Protein 7AFT (pdb70)

Organism: Saccharomyces cerevisiae (strain ATCC 204508 / S288c) (NCBI:txid559292)

B-factor: mean 267.43, std 82.61, range [30.0, 565.31]

Radius of gyration: 40.21 Å; Cα contacts (8 Å, |Δi|>4): 1501; chains: 8; bounding box: 109×86×117 Å

Foldseek 3Di:
DLADDDPDDADDFDPDQDDDVQQVVLLVVLVVLVVVQCPAAADQDDDDVPNGLPVVPQVLLVCLVVVVVVCCLVDPPVQDPPDPVRVVSSVVVSVVSSLVVLLVVLVVCVVPPPSDCCDCVSVVRSVSSSVSNVVNVVSVVHQCSNSYQHPVVLVNLLCVFVVLLQCQQAPQDWDQDDVGIAGSNAVVNVVVLCPPDDPNVCSNVVQQPPVPHQGPLQQVVVVVLLVVVLVLWPPWDKFWKAADPPHPDTDIDTHTLPNVQLVLVVVVVVVVCVPPVCPVVCVCVVVVLVVQLVSQLVCQVPCCPSVPNALVSVLVVCVVRRMAGPPDDRVCSSVVRNVPRSVSRSVSSNVLSVSQVVCVVSVHSGGSSSSSSSSVVVVVSVVVCVVVPHD/DDDVVNVVVVVVVVVVVVVCVVVVVVCVPPVD/DPDVVVVVVVVVPDDDDDDVVVVVVCVPPVVVVVVVVVVVVVVVVVCVVVVVPVD/DQADEPLVLLFAPVPVLVVCVVVLVVLVVVVVVPDFDFDCPVPLVVQADPVLVCLLVVVRCVSVVSVVVNVVVVVVSVVPPHVDDHRYDHHNCCCVPNPCVVVVVVVVCCCCVPVPVVVVVVVVVVVVQADPQGAGPVLVVLLVCCVVVPDVPDADFLLVVLLSVLPRVVLCVVCVPDGSVVVSVVLVCQLQVHDDPPCPSVVQVSLVVVLSSLLVSLQVVQVVWDVSVNVNSQQSLLSSQQSHGDDQQCLVVSFSDAPVPVLVVVDDPDRAVLVLQVDDLVVSVVSRPPPDPVSSVVRVVQLLPDKAKDWDPWDKQAQPDRAAAAQGWIKTKTFIFIGRSFAPDDDSVLAVCPLPDDDCPPVCSVVPPPVQVVAAFAHWANRNSRSDTHGWKKKKFKAFPVPRTTADGIDIDGRWHRVVRDCVQNVRGPVHDDPHDSPVGGTNMDIGTHDRGHHRDFAWGKMKMWMDIHNHPHHTDIGMGTHTHDD/DDCVVVLVVVVVVCVPDPDDPVVNVVVLLVRLLVLVVVLVVCVVCVVVVVVVVVVPPPPCVVVVVSVVVNVVSVVVNVVSLVVVCVVDPPCPVCPVVVSVVVNVVVVVVVVVVCVVVVVVVVCVVVVPPQDPDHD/DWDADCPVDATDRDDDDDDDVRVVVRVVVRLVVVVCVVQVDPDDDQAWDPVVVVVLVVLLVVLVVCVVVVNLPVSLVSLVVSLVCLVRVTDPRHDPVVNVVVVVVSLVVNLVSVVVVPDQPVSLVSLVVVVVVPPLDLVSLLSNLVSVVVVPDAPVSVVSLVVNCVPPVPDCSSVVSVVVSVVVVVVVVD

Solvent-accessible surface area: 82060 Å² total; per-residue (Å²): 96,97,81,95,98,110,109,83,111,74,49,52,86,50,101,58,108,59,74,46,75,58,22,66,69,37,47,44,61,41,58,59,59,59,39,66,51,35,44,47,74,60,95,62,84,117,98,153,90,106,76,24,38,32,63,85,35,60,61,31,50,62,60,15,66,64,61,62,68,65,49,67,71,83,69,80,97,89,97,68,119,97,75,85,72,39,70,60,38,63,65,55,65,42,60,68,52,20,62,62,42,30,66,26,63,21,66,26,68,53,88,87,39,108,90,50,68,134,89,80,76,41,67,65,42,33,59,65,52,37,64,42,37,61,52,55,49,56,48,44,44,35,19,62,51,45,38,10,89,43,59,23,69,51,56,52,62,21,38,68,33,32,20,57,40,35,43,58,32,67,40,54,55,25,50,37,71,97,100,43,84,60,32,62,0,16,64,28,36,38,47,44,38,76,81,100,57,88,68,84,84,60,22,69,66,59,38,41,79,42,114,106,69,60,12,60,62,17,43,66,36,31,66,62,57,60,69,60,50,54,71,66,56,43,31,32,33,68,62,58,34,35,38,76,90,60,35,24,50,54,38,85,59,75,52,55,42,67,77,45,65,42,45,14,37,69,49,42,63,31,64,62,61,73,63,68,68,62,69,102,89,126,124,84,75,72,65,67,61,69,60,40,50,40,44,8,41,68,27,4,66,36,38,35,51,77,89,54,64,31,23,75,40,54,28,70,58,32,81,94,73,22,40,41,39,43,89,76,60,82,92,41,35,45,72,62,31,63,68,63,48,50,52,37,14,35,61,14,7,51,62,47,17,69,62,40,49,38,20,85,90,64,50,21,48,46,66,23,58,33,63,46,54,22,49,58,38,37,36,40,49,37,58,68,45,79,99,94,54,53,143,104,68,61,70,68,52,54,63,63,74,46,45,41,64,64,55,63,64,61,63,64,27,48,62,64,45,50,60,66,95,97,103,160,71,88,85,72,67,33,61,78,57,70,98,81,20,90,78,60,74,89,85,54,46,63,64,63,61,77,58,30,42,59,42,48,69,63,54,4,60,64,17,28,65,50,56,68,81,21,65,60,57,52,75,62,37,89,152,102,76,57,34,25,74,91,87,68,58,26,70,51,37,74,47,26,66,57,58,87,74,36,37,72,57,54,73,76,74,83,84,134,150,61,94,71,73,27,84,99,53,46,85,98,49,55,56,91,65,29,59,62,27,59,95,86,125,142,74,82,36,70,65,32,60,65,61,58,65,68,37,66,66,63,57,85,93,54,112,117,167,65,98,54,53,19,47,22,65,50,28,75,62,42,95,27,110,63,22,80,63,57,59,68,61,62,69,60,54,66,44,58,63,60,46,67,62,60,55,66,64,55,65,73,67,85,58,38,21,87,78,74,33,39,28,62,30,21,39,42,39,59,60,57,49,91,74,59,71,103,45,69,59,69,46,54,79,53,46,39,60,61,69,20,58,35,41,63,52,64,80,98,56,96,106,81,55,43,91,52,47,38,65,41,48,62,35,44,31,69,85,60,98,48,66,118,46,64,76,56,26,30,66,61,45,67,67,41,73,72,53,38,66,22,46,30,49,47,25,6,49,61,45,45,41,80,39,26,68,26,24,39,56,26,38,23,16,59,23,39,17,25,73,72,65,101,45,21,47,60,57,60,55,81,73,64,36,81,83,65,32,71,94,88,60,61,110,53,45,23,60,21,31,57,59,74,61,59,99,89,46,37,23,79,77,48,54,58,109,43,93,83,40,51,63,63,40,68,60,58,63,50,65,48,70,24,51,58,80,45,93,52,65,59,52,19,41,72,66,109,68,46,29,35,50,9,57,36,35,54,40,29,30,24,54,39,35,24,42,47,64,93,111,93,66,95,95,81,60,96,60,90,108,58,83,103,92,86,69,80,81,54,38,49,62,74,63,62,92,33,75,87,47,37,69,34,47,48,31,69,35,55,64,29,39,73,100,56,65,21,53,40,43,33,49,55,30,42,34,112,86,36,33,20,63,50,88,50,49,96,52,53,56,48,48,63,80,44,46,53,87,106,64,63,98,60,68,84,140,165,98,87,116,84,72,92,108,71,69,60,59,41,62,58,62,36,94,52,67,84,65,46,73,86,76,76,41,82,73,34,46,34,57,49,46,38,41,39,38,31,55,37,66,62,35,88,53,59,53,60,49,68,29,70,116,142,87,39,77,76,58,31,64,57,47,67,78,53,50,89,97,72,98,86,51,93,43,38,49,63,9,26,65,60,31,39,23,18,60,38,48,48,60,50,63,64,61,74,89,48,60,79,57,63,60,60,51,36,82,89,16,43,28,38,66,74,35,50,67,65,63,70,64,59,60,66,60,46,66,67,63,44,64,58,48,56,67,64,37,56,91,89,49,109,67,47,51,95,74,41,70,69,45,24,61,37,30,29,68,36,58,65,64,62,60,56,76,71,18,40,78,59,37,52,66,39,64,57,83,85,71,80,76,93,72,55,126,74,46,103,117,82,82,60,50,88,112,85,62,47,84,50,61,69,110,83,115,86,75,87,54,54,66,66,38,52,67,49,26,53,69,38,27,70,46,47,82,71,54,92,56,123,89,86,77,73,79,53,58,84,82,55,61,63,70,46,60,41,48,57,63,58,8,65,61,26,59,85,74,98,41,54,82,60,11,40,64,40,44,61,62,26,53,64,62,56,89,84,86,59,60,44,25,29,40,92,98,53,67,73,67,59,54,58,66,48,42,67,65,50,32,67,41,33,66,96,62,39,51,37,74,76,17,46,27,42,30,71,54,43,69,70,93,60,58,112,55,86,78,50,33,59,54,35,20,67,18,33,68,84,75,92,71,46,83,75,11,57,62,53,30,30,57,31,51,41,98,57,92,107,69,74,79,60,59,64,39,54,65,64,38,61,67,60,45,69,70,68,60,71,137,81,56,76,70,65,44,62,64,65,63,58,68,45,63,51,71,36,55,76,83,86,114,115,86,80,65,63,66,65,62,61,69,64,62,65,64,64,64,65,64,60,70,64,73,64,67,96,93,123,130,87,79,72,41,47,75,93,60,84,86,91,130

GO terms:
  GO:0005048 signal sequence binding (F, IDA)
  GO:0008320 transmembrane protein transporter activity (F, IDA)
  GO:0005784 Sec61 translocon complex (C, IDA)
  GO:0031204 post-translational protein targeting to membrane, translocation (P, IDA)
  GO:0006616 SRP-dependent cotranslational protein targeting to membrane, translocation (P, IDA)
  GO:0036503 ERAD pathway (P, IMP)
  GO:0005783 endoplasmic reticulum (C, HDA)
  GO:0008320 transmembrane protein transporter activity (F, IMP)
  GO:0030970 retrograde protein transport, ER to cytosol (P, IMP)
  GO:0031204 post-translational protein targeting to membrane, translocation (P, IMP)
  GO:0070843 misfolded protein transport (P, IMP)
  GO:1904680 peptide transmembrane transporter activity (F, IMP)
  GO:0036503 ERAD pathway (P, IPI)
  GO:0005515 protein binding (F, IPI)

Structure (mmCIF, N/CA/C/O backbone):
data_7AFT
#
_entry.id   7AFT
#
_cell.length_a   1.00
_cell.length_b   1.00
_cell.length_c   1.00
_cell.angle_alpha   90.00
_cell.angle_beta   90.00
_cell.angle_gamma   90.00
#
_symmetry.space_group_name_H-M   'P 1'
#
loop_
_entity.id
_entity.type
_entity.pdbx_description
1 polymer 'Protein transport protein SEC61'
2 polymer 'Protein transport protein SBH1'
3 polymer 'Protein transport protein SSS1'
4 polymer 'Protein translocation protein SEC63'
5 polymer 'Translocation protein SEC66'
6 polymer 'Translocation protein SEC72'
7 polymer 'Translocation protein SEC62,Translocation protein SEC62'
8 polymer 'Mating factor alpha-1,Mating factor alpha-1'
#
loop_
_atom_site.group_PDB
_atom_site.id
_atom_site.type_symbol
_atom_site.label_atom_id
_atom_site.label_alt_id
_atom_site.label_comp_id
_atom_site.label_asym_id
_atom_site.label_entity_id
_atom_site.label_seq_id
_atom_site.pdbx_PDB_ins_code
_atom_site.Cartn_x
_atom_site.Cartn_y
_atom_site.Cartn_z
_atom_site.occupancy
_atom_site.B_iso_or_equiv
_atom_site.auth_seq_id
_atom_site.auth_comp_id
_atom_site.auth_asym_id
_atom_site.auth_atom_id
_atom_site.pdbx_PDB_model_num
ATOM 1 N N . PHE A 1 10 ? 110.578 79.150 110.909 1.00 291.18 10 PHE A N 1
ATOM 2 C CA . PHE A 1 10 ? 109.616 78.879 109.850 1.00 291.18 10 PHE A CA 1
ATOM 3 C C . PHE A 1 10 ? 109.695 79.946 108.772 1.00 291.18 10 PHE A C 1
ATOM 4 O O . PHE A 1 10 ? 109.189 81.051 108.962 1.00 291.18 10 PHE A O 1
ATOM 6 N N . LYS A 1 11 ? 110.335 79.619 107.647 1.00 291.30 11 LYS A N 1
ATOM 7 C CA . LYS A 1 11 ? 110.436 80.590 106.560 1.00 291.30 11 LYS A CA 1
ATOM 8 C C . LYS A 1 11 ? 109.061 81.048 106.085 1.00 291.30 11 LYS A C 1
ATOM 9 O O . LYS A 1 11 ? 108.837 82.269 106.012 1.00 291.30 11 LYS A O 1
ATOM 11 N N . PRO A 1 12 ? 108.103 80.163 105.755 1.00 290.82 12 PRO A N 1
ATOM 12 C CA . PRO A 1 12 ? 106.714 80.625 105.634 1.00 290.82 12 PRO A CA 1
ATOM 13 C C . PRO A 1 12 ? 106.019 80.604 106.987 1.00 290.82 12 PRO A C 1
ATOM 14 O O . PRO A 1 12 ? 106.649 80.239 107.985 1.00 290.82 12 PRO A O 1
ATOM 16 N N . PHE A 1 13 ? 104.738 80.971 107.041 1.00 251.86 13 PHE A N 1
ATOM 17 C CA . PHE A 1 13 ? 103.953 80.875 108.271 1.00 251.86 13 PHE A CA 1
ATOM 18 C C . PHE A 1 13 ? 102.497 81.182 107.924 1.00 251.86 13 PHE A C 1
ATOM 19 O O . PHE A 1 13 ? 102.154 81.417 106.762 1.00 251.86 13 PHE A O 1
ATOM 21 N N . GLU A 1 14 ? 101.637 81.167 108.942 1.00 258.86 14 GLU A N 1
ATOM 22 C CA . GLU A 1 14 ? 100.213 81.430 108.777 1.00 258.86 14 GLU A CA 1
ATOM 23 C C . GLU A 1 14 ? 99.860 82.811 109.313 1.00 258.86 14 GLU A C 1
ATOM 24 O O . GLU A 1 14 ? 100.344 83.221 110.370 1.00 258.86 14 GLU A O 1
ATOM 26 N N . SER A 1 15 ? 98.979 83.510 108.596 1.00 287.97 15 SER A N 1
ATOM 27 C CA . SER A 1 15 ? 98.723 84.934 108.840 1.00 287.97 15 SER A CA 1
ATOM 28 C C . SER A 1 15 ? 97.506 85.115 109.748 1.00 287.97 15 SER A C 1
ATOM 29 O O . SER A 1 15 ? 96.370 85.299 109.306 1.00 287.97 15 SER A O 1
ATOM 31 N N . PHE A 1 16 ? 97.775 85.087 111.049 1.00 297.71 16 PHE A N 1
ATOM 32 C CA . PHE A 1 16 ? 96.788 85.414 112.071 1.00 297.71 16 PHE A CA 1
ATOM 33 C C . PHE A 1 16 ? 97.168 86.694 112.807 1.00 297.71 16 PHE A C 1
ATOM 34 O O . PHE A 1 16 ? 97.045 86.794 114.029 1.00 297.71 16 PHE A O 1
ATOM 36 N N . LEU A 1 17 ? 97.642 87.678 112.059 1.00 288.31 17 LEU A N 1
ATOM 37 C CA . LEU A 1 17 ? 98.039 88.973 112.576 1.00 288.31 17 LEU A CA 1
ATOM 38 C C . LEU A 1 17 ? 97.154 90.068 112.004 1.00 288.31 17 LEU A C 1
ATOM 39 O O . LEU A 1 17 ? 96.515 89.888 110.962 1.00 288.31 17 LEU A O 1
ATOM 41 N N . PRO A 1 18 ? 97.084 91.212 112.663 1.00 290.77 18 PRO A N 1
ATOM 42 C CA . PRO A 1 18 ? 96.429 92.385 112.070 1.00 290.77 18 PRO A CA 1
ATOM 43 C C . PRO A 1 18 ? 97.364 93.104 111.105 1.00 290.77 18 PRO A C 1
ATOM 44 O O . PRO A 1 18 ? 98.334 93.745 111.516 1.00 290.77 18 PRO A O 1
ATOM 46 N N . GLU A 1 19 ? 97.065 93.000 109.813 1.00 258.49 19 GLU A N 1
ATOM 47 C CA . GLU A 1 19 ? 97.854 93.626 108.763 1.00 258.49 19 GLU A CA 1
ATOM 48 C C . GLU A 1 19 ? 97.112 94.832 108.206 1.00 258.49 19 GLU A C 1
ATOM 49 O O . GLU A 1 19 ? 95.910 95.006 108.425 1.00 258.49 19 GLU A O 1
ATOM 51 N N . VAL A 1 20 ? 97.842 95.668 107.469 1.00 237.40 20 VAL A N 1
ATOM 52 C CA . VAL A 1 20 ? 97.321 96.937 106.976 1.00 237.40 20 VAL A CA 1
ATOM 53 C C . VAL A 1 20 ? 96.979 96.805 105.500 1.00 237.40 20 VAL A C 1
ATOM 54 O O . VAL A 1 20 ? 97.646 96.081 104.751 1.00 237.40 20 VAL A O 1
ATOM 56 N N . ILE A 1 21 ? 95.913 97.495 105.094 1.00 228.00 21 ILE A N 1
ATOM 57 C CA . ILE A 1 21 ? 95.495 97.488 103.704 1.00 228.00 21 ILE A CA 1
ATOM 58 C C . ILE A 1 21 ? 96.524 98.231 102.867 1.00 228.00 21 ILE A C 1
ATOM 59 O O . ILE A 1 21 ? 97.149 99.197 103.320 1.00 228.00 21 ILE A O 1
ATOM 61 N N . ALA A 1 22 ? 96.709 97.783 101.678 1.00 243.47 22 ALA A N 1
ATOM 62 C CA . ALA A 1 22 ? 97.651 98.477 100.819 1.00 243.47 22 ALA A CA 1
ATOM 63 C C . ALA A 1 22 ? 96.995 99.696 100.179 1.00 243.47 22 ALA A C 1
ATOM 64 O O . ALA A 1 22 ? 95.766 99.768 100.084 1.00 243.47 22 ALA A O 1
ATOM 66 N N . PRO A 1 23 ? 97.781 100.682 99.752 1.00 236.53 23 PRO A N 1
ATOM 67 C CA . PRO A 1 23 ? 97.213 101.779 98.962 1.00 236.53 23 PRO A CA 1
ATOM 68 C C . PRO A 1 23 ? 96.663 101.245 97.654 1.00 236.53 23 PRO A C 1
ATOM 69 O O . PRO A 1 23 ? 97.405 100.743 96.808 1.00 236.53 23 PRO A O 1
ATOM 71 N N . GLU A 1 24 ? 95.345 101.346 97.499 1.00 238.61 24 GLU A N 1
ATOM 72 C CA . GLU A 1 24 ? 94.696 100.760 96.335 1.00 238.61 24 GLU A CA 1
ATOM 73 C C . GLU A 1 24 ? 95.252 101.342 95.046 1.00 238.61 24 GLU A C 1
ATOM 74 O O . GLU A 1 24 ? 95.405 100.629 94.049 1.00 238.61 24 GLU A O 1
ATOM 76 N N . ARG A 1 25 ? 95.582 102.630 95.053 1.00 208.28 25 ARG A N 1
ATOM 77 C CA . ARG A 1 25 ? 96.038 103.317 93.856 1.00 208.28 25 ARG A CA 1
ATOM 78 C C . ARG A 1 25 ? 97.089 104.357 94.217 1.00 208.28 25 ARG A C 1
ATOM 79 O O . ARG A 1 25 ? 97.449 104.543 95.383 1.00 208.28 25 ARG A O 1
ATOM 81 N N . LYS A 1 26 ? 97.582 105.032 93.185 1.00 174.81 26 LYS A N 1
ATOM 82 C CA . LYS A 1 26 ? 98.400 106.216 93.378 1.00 174.81 26 LYS A CA 1
ATOM 83 C C . LYS A 1 26 ? 97.625 107.236 94.192 1.00 174.81 26 LYS A C 1
ATOM 84 O O . LYS A 1 26 ? 96.555 107.683 93.774 1.00 174.81 26 LYS A O 1
ATOM 86 N N . VAL A 1 27 ? 98.159 107.611 95.343 1.00 172.48 27 VAL A N 1
ATOM 87 C CA . VAL A 1 27 ? 97.490 108.536 96.255 1.00 172.48 27 VAL A CA 1
ATOM 88 C C . VAL A 1 27 ? 98.175 109.895 96.167 1.00 172.48 27 VAL A C 1
ATOM 89 O O . VAL A 1 27 ? 99.408 109.957 96.234 1.00 172.48 27 VAL A O 1
ATOM 91 N N . PRO A 1 28 ? 97.430 110.980 96.006 1.00 162.96 28 PRO A N 1
ATOM 92 C CA . PRO A 1 28 ? 98.052 112.248 95.634 1.00 162.96 28 PRO A CA 1
ATOM 93 C C . PRO A 1 28 ? 98.654 112.988 96.816 1.00 162.96 28 PRO A C 1
ATOM 94 O O . PRO A 1 28 ? 98.435 112.670 97.990 1.00 162.96 28 PRO A O 1
ATOM 96 N N . TYR A 1 29 ? 99.422 114.015 96.448 1.00 207.17 29 TYR A N 1
ATOM 97 C CA . TYR A 1 29 ? 100.245 114.785 97.373 1.00 207.17 29 TYR A CA 1
ATOM 98 C C . TYR A 1 29 ? 99.445 115.271 98.570 1.00 207.17 29 TYR A C 1
ATOM 99 O O . TYR A 1 29 ? 99.849 115.095 99.725 1.00 207.17 29 TYR A O 1
ATOM 101 N N . ASN A 1 30 ? 98.326 115.933 98.299 1.00 167.53 30 ASN A N 1
ATOM 102 C CA . ASN A 1 30 ? 97.471 116.459 99.353 1.00 167.53 30 ASN A CA 1
ATOM 103 C C . ASN A 1 30 ? 97.150 115.402 100.406 1.00 167.53 30 ASN A C 1
ATOM 104 O O . ASN A 1 30 ? 97.458 115.575 101.591 1.00 167.53 30 ASN A O 1
ATOM 106 N N . GLN A 1 31 ? 96.514 114.305 99.994 1.00 148.37 31 GLN A N 1
ATOM 107 C CA . GLN A 1 31 ? 96.107 113.304 100.973 1.00 148.37 31 GLN A CA 1
ATOM 108 C C . GLN A 1 31 ? 97.302 112.695 101.676 1.00 148.37 31 GLN A C 1
ATOM 109 O O . GLN A 1 31 ? 97.238 112.403 102.875 1.00 148.37 31 GLN A O 1
ATOM 111 N N . LYS A 1 32 ? 98.395 112.471 100.950 1.00 164.53 32 LYS A N 1
ATOM 112 C CA . LYS A 1 32 ? 99.587 111.971 101.618 1.00 164.53 32 LYS A CA 1
ATOM 113 C C . LYS A 1 32 ? 99.979 112.893 102.765 1.00 164.53 32 LYS A C 1
ATOM 114 O O . LYS A 1 32 ? 100.228 112.446 103.893 1.00 164.53 32 LYS A O 1
ATOM 116 N N . LEU A 1 33 ? 99.999 114.197 102.495 1.00 166.91 33 LEU A N 1
ATOM 117 C CA . LEU A 1 33 ? 100.398 115.158 103.514 1.00 166.91 33 LEU A CA 1
ATOM 118 C C . LEU A 1 33 ? 99.431 115.143 104.682 1.00 166.91 33 LEU A C 1
ATOM 119 O O . LEU A 1 33 ? 99.843 115.218 105.843 1.00 166.91 33 LEU A O 1
ATOM 121 N N . ILE A 1 34 ? 98.139 115.050 104.394 1.00 140.20 34 ILE A N 1
ATOM 122 C CA . ILE A 1 34 ? 97.162 115.042 105.473 1.00 140.20 34 ILE A CA 1
ATOM 123 C C . ILE A 1 34 ? 97.352 113.813 106.342 1.00 140.20 34 ILE A C 1
ATOM 124 O O . ILE A 1 34 ? 97.214 113.866 107.572 1.00 140.20 34 ILE A O 1
ATOM 126 N N . TRP A 1 35 ? 97.676 112.689 105.718 1.00 157.19 35 TRP A N 1
ATOM 127 C CA . TRP A 1 35 ? 97.939 111.487 106.488 1.00 157.19 35 TRP A CA 1
ATOM 128 C C . TRP A 1 35 ? 99.129 111.685 107.399 1.00 157.19 35 TRP A C 1
ATOM 129 O O . TRP A 1 35 ? 99.110 111.278 108.565 1.00 157.19 35 TRP A O 1
ATOM 131 N N . THR A 1 36 ? 100.188 112.285 106.872 1.00 180.55 36 THR A N 1
ATOM 132 C CA . THR A 1 36 ? 101.333 112.572 107.722 1.00 180.55 36 THR A CA 1
ATOM 133 C C . THR A 1 36 ? 100.924 113.454 108.886 1.00 180.55 36 THR A C 1
ATOM 134 O O . THR A 1 36 ? 101.348 113.232 110.023 1.00 180.55 36 THR A O 1
ATOM 136 N N . GLY A 1 37 ? 100.095 114.452 108.623 1.00 172.36 37 GLY A N 1
ATOM 137 C CA . GLY A 1 37 ? 99.635 115.332 109.671 1.00 172.36 37 GLY A CA 1
ATOM 138 C C . GLY A 1 37 ? 98.974 114.565 110.793 1.00 172.36 37 GLY A C 1
ATOM 139 O O . GLY A 1 37 ? 99.394 114.652 111.951 1.00 172.36 37 GLY A O 1
ATOM 140 N N . VAL A 1 38 ? 97.952 113.783 110.459 1.00 164.54 38 VAL A N 1
ATOM 141 C CA . VAL A 1 38 ? 97.212 113.098 111.513 1.00 164.54 38 VAL A CA 1
ATOM 142 C C . VAL A 1 38 ? 98.085 112.061 112.200 1.00 164.54 38 VAL A C 1
ATOM 143 O O . VAL A 1 38 ? 97.988 111.855 113.417 1.00 164.54 38 VAL A O 1
ATOM 145 N N . SER A 1 39 ? 98.937 111.380 111.442 1.00 169.35 39 SER A N 1
ATOM 146 C CA . SER A 1 39 ? 99.772 110.351 112.036 1.00 169.35 39 SER A CA 1
ATOM 147 C C . SER A 1 39 ? 100.735 110.963 113.039 1.00 169.35 39 SER A C 1
ATOM 148 O O . SER A 1 39 ? 100.889 110.465 114.160 1.00 169.35 39 SER A O 1
ATOM 150 N N . LEU A 1 40 ? 101.380 112.058 112.654 1.00 167.98 40 LEU A N 1
ATOM 151 C CA . LEU A 1 40 ? 102.230 112.775 113.583 1.00 167.98 40 LEU A CA 1
ATOM 152 C C . LEU A 1 40 ? 101.444 113.267 114.782 1.00 167.98 40 LEU A C 1
ATOM 153 O O . LEU A 1 40 ? 101.982 113.332 115.888 1.00 167.98 40 LEU A O 1
ATOM 155 N N . LEU A 1 41 ? 100.179 113.631 114.587 1.00 165.65 41 LEU A N 1
ATOM 156 C CA . LEU A 1 41 ? 99.390 114.099 115.718 1.00 165.65 41 LEU A CA 1
ATOM 157 C C . LEU A 1 41 ? 99.160 112.983 116.717 1.00 165.65 41 LEU A C 1
ATOM 158 O O . LEU A 1 41 ? 99.280 113.181 117.930 1.00 165.65 41 LEU A O 1
ATOM 160 N N . ILE A 1 42 ? 98.780 111.812 116.223 1.00 172.44 42 ILE A N 1
ATOM 161 C CA . ILE A 1 42 ? 98.670 110.652 117.097 1.00 172.44 42 ILE A CA 1
ATOM 162 C C . ILE A 1 42 ? 99.984 110.420 117.819 1.00 172.44 42 ILE A C 1
ATOM 163 O O . ILE A 1 42 ? 100.019 110.203 119.036 1.00 172.44 42 ILE A O 1
ATOM 165 N N . PHE A 1 43 ? 101.085 110.464 117.075 1.00 192.72 43 PHE A N 1
ATOM 166 C CA . PHE A 1 43 ? 102.394 110.273 117.681 1.00 192.72 43 PHE A CA 1
ATOM 167 C C . PHE A 1 43 ? 102.608 111.240 118.834 1.00 192.72 43 PHE A C 1
ATOM 168 O O . PHE A 1 43 ? 102.949 110.835 119.947 1.00 192.72 43 PHE A O 1
ATOM 170 N N . LEU A 1 44 ? 102.383 112.526 118.590 1.00 182.34 44 LEU A N 1
ATOM 171 C CA . LEU A 1 44 ? 102.645 113.527 119.615 1.00 182.34 44 LEU A CA 1
ATOM 172 C C . LEU A 1 44 ? 101.743 113.335 120.823 1.00 182.34 44 LEU A C 1
ATOM 173 O O . LEU A 1 44 ? 102.221 113.297 121.961 1.00 182.34 44 LEU A O 1
ATOM 175 N N . ILE A 1 45 ? 100.430 113.235 120.604 1.00 182.41 45 ILE A N 1
ATOM 176 C CA . ILE A 1 45 ? 99.530 113.097 121.744 1.00 182.41 45 ILE A CA 1
ATOM 177 C C . ILE A 1 45 ? 99.898 111.868 122.557 1.00 182.41 45 ILE A C 1
ATOM 178 O O . ILE A 1 45 ? 99.883 111.900 123.791 1.00 182.41 45 ILE A O 1
ATOM 180 N N . LEU A 1 46 ? 100.275 110.779 121.893 1.00 199.77 46 LEU A N 1
ATOM 181 C CA . LEU A 1 46 ? 100.737 109.631 122.652 1.00 199.77 46 LEU A CA 1
ATOM 182 C C . LEU A 1 46 ? 102.038 109.943 123.369 1.00 199.77 46 LEU A C 1
ATOM 183 O O . LEU A 1 46 ? 102.317 109.371 124.426 1.00 199.77 46 LEU A O 1
ATOM 185 N N . GLY A 1 47 ? 102.837 110.855 122.820 1.00 219.18 47 GLY A N 1
ATOM 186 C CA . GLY A 1 47 ? 104.088 111.209 123.459 1.00 219.18 47 GLY A CA 1
ATOM 187 C C . GLY A 1 47 ? 103.946 112.162 124.618 1.00 219.18 47 GLY A C 1
ATOM 188 O O . GLY A 1 47 ? 104.905 112.353 125.369 1.00 219.18 47 GLY A O 1
ATOM 189 N N . GLN A 1 48 ? 102.777 112.772 124.776 1.00 207.28 48 GLN A N 1
ATOM 190 C CA . GLN A 1 48 ? 102.585 113.710 125.872 1.00 207.28 48 GLN A CA 1
ATOM 191 C C . GLN A 1 48 ? 101.341 113.368 126.676 1.00 207.28 48 GLN A C 1
ATOM 192 O O . GLN A 1 48 ? 100.518 114.240 126.963 1.00 207.28 48 GLN A O 1
ATOM 194 N N . ILE A 1 49 ? 101.200 112.101 127.041 1.00 213.46 49 ILE A N 1
ATOM 195 C CA . ILE A 1 49 ? 100.087 111.661 127.871 1.00 213.46 49 ILE A CA 1
ATOM 196 C C . ILE A 1 49 ? 100.624 110.876 129.058 1.00 213.46 49 ILE A C 1
ATOM 197 O O . ILE A 1 49 ? 101.419 109.943 128.882 1.00 213.46 49 ILE A O 1
ATOM 199 N N . PRO A 1 50 ? 100.229 111.222 130.274 1.00 223.38 50 PRO A N 1
ATOM 200 C CA . PRO A 1 50 ? 100.650 110.442 131.438 1.00 223.38 50 PRO A CA 1
ATOM 201 C C . PRO A 1 50 ? 99.975 109.083 131.470 1.00 223.38 50 PRO A C 1
ATOM 202 O O . PRO A 1 50 ? 98.908 108.867 130.894 1.00 223.38 50 PRO A O 1
ATOM 204 N N . LEU A 1 51 ? 100.619 108.161 132.169 1.00 225.90 51 LEU A N 1
ATOM 205 C CA . LEU A 1 51 ? 100.132 106.797 132.274 1.00 225.90 51 LEU A CA 1
ATOM 206 C C . LEU A 1 51 ? 99.188 106.686 133.468 1.00 225.90 51 LEU A C 1
ATOM 207 O O . LEU A 1 51 ? 98.788 107.685 134.068 1.00 225.90 51 LEU A O 1
ATOM 209 N N . TYR A 1 52 ? 98.809 105.459 133.818 1.00 219.96 52 TYR A N 1
ATOM 210 C CA . TYR A 1 52 ? 97.978 105.205 134.986 1.00 219.96 52 TYR A CA 1
ATOM 211 C C . TYR A 1 52 ? 98.802 104.810 136.202 1.00 219.96 52 TYR A C 1
ATOM 212 O O . TYR A 1 52 ? 98.645 105.393 137.277 1.00 219.96 52 TYR A O 1
ATOM 214 N N . GLY A 1 53 ? 99.684 103.832 136.044 1.00 265.27 53 GLY A N 1
ATOM 215 C CA . GLY A 1 53 ? 100.472 103.318 137.143 1.00 265.27 53 GLY A CA 1
ATOM 216 C C . GLY A 1 53 ? 101.787 104.031 137.369 1.00 265.27 53 GLY A C 1
ATOM 217 O O . GLY A 1 53 ? 102.846 103.502 137.024 1.00 265.27 53 GLY A O 1
ATOM 218 N N . ILE A 1 54 ? 101.746 105.232 137.933 1.00 300.77 54 ILE A N 1
ATOM 219 C CA . ILE A 1 54 ? 102.974 105.917 138.317 1.00 300.77 54 ILE A CA 1
ATOM 220 C C . ILE A 1 54 ? 102.678 106.818 139.505 1.00 300.77 54 ILE A C 1
ATOM 221 O O . ILE A 1 54 ? 101.650 107.499 139.541 1.00 300.77 54 ILE A O 1
ATOM 223 N N . VAL A 1 55 ? 103.581 106.810 140.482 1.00 292.30 55 VAL A N 1
ATOM 224 C CA . VAL A 1 55 ? 103.454 107.649 141.668 1.00 292.30 55 VAL A CA 1
ATOM 225 C C . VAL A 1 55 ? 104.678 108.516 141.906 1.00 292.30 55 VAL A C 1
ATOM 226 O O . VAL A 1 55 ? 104.606 109.446 142.723 1.00 292.30 55 VAL A O 1
ATOM 228 N N . SER A 1 56 ? 105.790 108.255 141.227 1.00 290.87 56 SER A N 1
ATOM 229 C CA . SER A 1 56 ? 107.054 108.927 141.479 1.00 290.87 56 SER A CA 1
ATOM 230 C C . SER A 1 56 ? 107.552 109.619 140.214 1.00 290.87 56 SER A C 1
ATOM 231 O O . SER A 1 56 ? 106.955 109.519 139.138 1.00 290.87 56 SER A O 1
ATOM 233 N N . SER A 1 57 ? 108.669 110.325 140.356 1.00 277.40 57 SER A N 1
ATOM 234 C CA . SER A 1 57 ? 109.258 111.068 139.250 1.00 277.40 57 SER A CA 1
ATOM 235 C C . SER A 1 57 ? 109.974 110.136 138.283 1.00 277.40 57 SER A C 1
ATOM 236 O O . SER A 1 57 ? 111.165 109.869 138.436 1.00 277.40 57 SER A O 1
ATOM 238 N N . ASN A 1 73 ? 110.518 111.831 125.924 1.00 252.17 73 ASN A N 1
ATOM 239 C CA . ASN A 1 73 ? 109.682 110.657 126.139 1.00 252.17 73 ASN A CA 1
ATOM 240 C C . ASN A 1 73 ? 109.866 110.088 127.544 1.00 252.17 73 ASN A C 1
ATOM 241 O O . ASN A 1 73 ? 109.360 109.012 127.851 1.00 252.17 73 ASN A O 1
ATOM 243 N N . ARG A 1 74 ? 110.575 110.831 128.394 1.00 264.94 74 ARG A N 1
ATOM 244 C CA . ARG A 1 74 ? 110.953 110.329 129.711 1.00 264.94 74 ARG A CA 1
ATOM 245 C C . ARG A 1 74 ? 109.727 110.049 130.567 1.00 264.94 74 ARG A C 1
ATOM 246 O O . ARG A 1 74 ? 108.874 110.919 130.756 1.00 264.94 74 ARG A O 1
ATOM 248 N N . GLY A 1 75 ? 109.645 108.826 131.086 1.00 261.56 75 GLY A N 1
ATOM 249 C CA . GLY A 1 75 ? 108.532 108.429 131.928 1.00 261.56 75 GLY A CA 1
ATOM 250 C C . GLY A 1 75 ? 107.168 108.592 131.301 1.00 261.56 75 GLY A C 1
ATOM 251 O O . GLY A 1 75 ? 106.161 108.555 132.011 1.00 261.56 75 GLY A O 1
ATOM 252 N N . THR A 1 76 ? 107.105 108.769 129.986 1.00 274.18 76 THR A N 1
ATOM 253 C CA . THR A 1 76 ? 105.859 109.024 129.285 1.00 274.18 76 THR A CA 1
ATOM 254 C C . THR A 1 76 ? 105.150 107.717 128.953 1.00 274.18 76 THR A C 1
ATOM 255 O O . THR A 1 76 ? 105.657 106.623 129.203 1.00 274.18 76 THR A O 1
ATOM 257 N N . LEU A 1 77 ? 103.948 107.841 128.384 1.00 233.00 77 LEU A N 1
ATOM 258 C CA . LEU A 1 77 ? 103.230 106.662 127.916 1.00 233.00 77 LEU A CA 1
ATOM 259 C C . LEU A 1 77 ? 104.009 105.917 126.842 1.00 233.00 77 LEU A C 1
ATOM 260 O O . LEU A 1 77 ? 103.765 104.727 126.621 1.00 233.00 77 LEU A O 1
ATOM 262 N N . LEU A 1 78 ? 104.954 106.579 126.193 1.00 261.16 78 LEU A N 1
ATOM 263 C CA . LEU A 1 78 ? 105.822 105.960 125.204 1.00 261.16 78 LEU A CA 1
ATOM 264 C C . LEU A 1 78 ? 107.276 106.169 125.590 1.00 261.16 78 LEU A C 1
ATOM 265 O O . LEU A 1 78 ? 108.109 106.589 124.784 1.00 261.16 78 LEU A O 1
ATOM 267 N N . GLU A 1 79 ? 107.588 105.908 126.860 1.00 277.12 79 GLU A N 1
ATOM 268 C CA . GLU A 1 79 ? 108.980 105.919 127.295 1.00 277.12 79 GLU A CA 1
ATOM 269 C C . GLU A 1 79 ? 109.828 105.034 126.391 1.00 277.12 79 GLU A C 1
ATOM 270 O O . GLU A 1 79 ? 110.900 105.440 125.929 1.00 277.12 79 GLU A O 1
ATOM 272 N N . LEU A 1 80 ? 109.340 103.824 126.107 1.00 270.57 80 LEU A N 1
ATOM 273 C CA . LEU A 1 80 ? 110.047 102.919 125.208 1.00 270.57 80 LEU A CA 1
ATOM 274 C C . LEU A 1 80 ? 110.087 103.457 123.788 1.00 270.57 80 LEU A C 1
ATOM 275 O O . LEU A 1 80 ? 111.042 103.193 123.050 1.00 270.57 80 LEU A O 1
ATOM 277 N N . GLY A 1 81 ? 109.074 104.215 123.392 1.00 268.67 81 GLY A N 1
ATOM 278 C CA . GLY A 1 81 ? 109.046 104.731 122.039 1.00 268.67 81 GLY A CA 1
ATOM 279 C C . GLY A 1 81 ? 109.016 103.608 121.025 1.00 268.67 81 GLY A C 1
ATOM 280 O O . GLY A 1 81 ? 108.336 102.592 121.199 1.00 268.67 81 GLY A O 1
ATOM 281 N N . VAL A 1 82 ? 109.786 103.783 119.961 1.00 267.18 82 VAL A N 1
ATOM 282 C CA . VAL A 1 82 ? 109.739 102.903 118.810 1.00 267.18 82 VAL A CA 1
ATOM 283 C C . VAL A 1 82 ? 110.898 101.906 118.814 1.00 267.18 82 VAL A C 1
ATOM 284 O O . VAL A 1 82 ? 111.263 101.375 117.763 1.00 267.18 82 VAL A O 1
ATOM 286 N N . SER A 1 83 ? 111.485 101.651 119.978 1.00 256.86 83 SER A N 1
ATOM 287 C CA . SER A 1 83 ? 112.568 100.676 120.072 1.00 256.86 83 SER A CA 1
ATOM 288 C C . SER A 1 83 ? 112.223 99.320 119.469 1.00 256.86 83 SER A C 1
ATOM 289 O O . SER A 1 83 ? 113.095 98.734 118.813 1.00 256.86 83 SER A O 1
ATOM 291 N N . PRO A 1 84 ? 111.012 98.765 119.628 1.00 238.59 84 PRO A N 1
ATOM 292 C CA . PRO A 1 84 ? 110.772 97.437 119.040 1.00 238.59 84 PRO A CA 1
ATOM 293 C C . PRO A 1 84 ? 110.939 97.410 117.534 1.00 238.59 84 PRO A C 1
ATOM 294 O O . PRO A 1 84 ? 111.658 96.550 117.002 1.00 238.59 84 PRO A O 1
ATOM 296 N N . ILE A 1 85 ? 110.292 98.334 116.827 1.00 232.33 85 ILE A N 1
ATOM 297 C CA . ILE A 1 85 ? 110.414 98.350 115.377 1.00 232.33 85 ILE A CA 1
ATOM 298 C C . ILE A 1 85 ? 111.833 98.724 114.968 1.00 232.33 85 ILE A C 1
ATOM 299 O O . ILE A 1 85 ? 112.377 98.171 114.004 1.00 232.33 85 ILE A O 1
ATOM 301 N N . ILE A 1 86 ? 112.464 99.647 115.703 1.00 241.02 86 ILE A N 1
ATOM 302 C CA . ILE A 1 86 ? 113.848 100.014 115.410 1.00 241.02 86 ILE A CA 1
ATOM 303 C C . ILE A 1 86 ? 114.734 98.779 115.418 1.00 241.02 86 ILE A C 1
ATOM 304 O O . ILE A 1 86 ? 115.498 98.527 114.474 1.00 241.02 86 ILE A O 1
ATOM 306 N N . THR A 1 87 ? 114.648 97.997 116.494 1.00 266.93 87 THR A N 1
ATOM 307 C CA . THR A 1 87 ? 115.403 96.761 116.584 1.00 266.93 87 THR A CA 1
ATOM 308 C C . THR A 1 87 ? 115.059 95.885 115.398 1.00 266.93 87 THR A C 1
ATOM 309 O O . THR A 1 87 ? 115.889 95.745 114.508 1.00 266.93 87 THR A O 1
ATOM 311 N N . SER A 1 88 ? 113.817 95.398 115.316 1.00 248.46 88 SER A N 1
ATOM 312 C CA . SER A 1 88 ? 113.447 94.459 114.255 1.00 248.46 88 SER A CA 1
ATOM 313 C C . SER A 1 88 ? 114.053 94.858 112.913 1.00 248.46 88 SER A C 1
ATOM 314 O O . SER A 1 88 ? 114.712 94.052 112.238 1.00 248.46 88 SER A O 1
ATOM 316 N N . SER A 1 89 ? 113.896 96.133 112.558 1.00 274.92 89 SER A N 1
ATOM 317 C CA . SER A 1 89 ? 114.451 96.651 111.316 1.00 274.92 89 SER A CA 1
ATOM 318 C C . SER A 1 89 ? 115.958 96.437 111.243 1.00 274.92 89 SER A C 1
ATOM 319 O O . SER A 1 89 ? 116.453 95.718 110.367 1.00 274.92 89 SER A O 1
ATOM 321 N N . MET A 1 90 ? 116.710 97.059 112.157 1.00 280.10 90 MET A N 1
ATOM 322 C CA . MET A 1 90 ? 118.165 96.991 112.041 1.00 280.10 90 MET A CA 1
ATOM 323 C C . MET A 1 90 ? 118.687 95.573 112.239 1.00 280.10 90 MET A C 1
ATOM 324 O O . MET A 1 90 ? 119.707 95.199 111.652 1.00 280.10 90 MET A O 1
ATOM 326 N N . ILE A 1 91 ? 118.016 94.789 113.080 1.00 270.45 91 ILE A N 1
ATOM 327 C CA . ILE A 1 91 ? 118.322 93.374 113.239 1.00 270.45 91 ILE A CA 1
ATOM 328 C C . ILE A 1 91 ? 118.341 92.696 111.885 1.00 270.45 91 ILE A C 1
ATOM 329 O O . ILE A 1 91 ? 119.327 92.060 111.496 1.00 270.45 91 ILE A O 1
ATOM 331 N N . PHE A 1 92 ? 117.238 92.816 111.149 1.00 258.48 92 PHE A N 1
ATOM 332 C CA . PHE A 1 92 ? 117.190 92.134 109.865 1.00 258.48 92 PHE A CA 1
ATOM 333 C C . PHE A 1 92 ? 118.153 92.761 108.874 1.00 258.48 92 PHE A C 1
ATOM 334 O O . PHE A 1 92 ? 118.693 92.058 108.015 1.00 258.48 92 PHE A O 1
ATOM 336 N N . GLN A 1 93 ? 118.414 94.062 109.004 1.00 301.73 93 GLN A N 1
ATOM 337 C CA . GLN A 1 93 ? 119.418 94.691 108.154 1.00 301.73 93 GLN A CA 1
ATOM 338 C C . GLN A 1 93 ? 120.783 94.044 108.348 1.00 301.73 93 GLN A C 1
ATOM 339 O O . GLN A 1 93 ? 121.452 93.688 107.374 1.00 301.73 93 GLN A O 1
ATOM 341 N N . PHE A 1 94 ? 121.205 93.869 109.600 1.00 302.13 94 PHE A N 1
ATOM 342 C CA . PHE A 1 94 ? 122.486 93.224 109.874 1.00 302.13 94 PHE A CA 1
ATOM 343 C C . PHE A 1 94 ? 122.481 91.773 109.413 1.00 302.13 94 PHE A C 1
ATOM 344 O O . PHE A 1 94 ? 123.461 91.292 108.827 1.00 302.13 94 PHE A O 1
ATOM 346 N N . LEU A 1 95 ? 121.387 91.061 109.675 1.00 292.41 95 LEU A N 1
ATOM 347 C CA . LEU A 1 95 ? 121.356 89.633 109.389 1.00 292.41 95 LEU A CA 1
ATOM 348 C C . LEU A 1 95 ? 121.360 89.374 107.892 1.00 292.41 95 LEU A C 1
ATOM 349 O O . LEU A 1 95 ? 121.879 88.352 107.433 1.00 292.41 95 LEU A O 1
ATOM 351 N N . GLN A 1 96 ? 120.814 90.297 107.106 1.00 312.57 96 GLN A N 1
ATOM 352 C CA . GLN A 1 96 ? 120.884 90.139 105.662 1.00 312.57 96 GLN A CA 1
ATOM 353 C C . GLN A 1 96 ? 122.128 90.782 105.063 1.00 312.57 96 GLN A C 1
ATOM 354 O O . GLN A 1 96 ? 122.512 90.425 103.944 1.00 312.57 96 GLN A O 1
ATOM 356 N N . GLY A 1 97 ? 122.768 91.713 105.773 1.00 332.77 97 GLY A N 1
ATOM 357 C CA . GLY A 1 97 ? 124.107 92.119 105.389 1.00 332.77 97 GLY A CA 1
ATOM 358 C C . GLY A 1 97 ? 125.091 90.981 105.539 1.00 332.77 97 GLY A C 1
ATOM 359 O O . GLY A 1 97 ? 126.053 90.875 104.774 1.00 332.77 97 GLY A O 1
ATOM 360 N N . THR A 1 98 ? 124.868 90.125 106.533 1.00 333.46 98 THR A N 1
ATOM 361 C CA . THR A 1 98 ? 125.524 88.826 106.557 1.00 333.46 98 THR A CA 1
ATOM 362 C C . THR A 1 98 ? 124.886 87.864 105.564 1.00 333.46 98 THR A C 1
ATOM 363 O O . THR A 1 98 ? 125.536 86.903 105.141 1.00 333.46 98 THR A O 1
ATOM 365 N N . GLN A 1 99 ? 123.640 88.123 105.173 1.00 336.37 99 GLN A N 1
ATOM 366 C CA . GLN A 1 99 ? 122.854 87.241 104.315 1.00 336.37 99 GLN A CA 1
ATOM 367 C C . GLN A 1 99 ? 122.688 85.865 104.961 1.00 336.37 99 GLN A C 1
ATOM 368 O O . GLN A 1 99 ? 123.186 84.849 104.478 1.00 336.37 99 GLN A O 1
ATOM 370 N N . LEU A 1 100 ? 121.987 85.856 106.093 1.00 327.48 100 LEU A N 1
ATOM 371 C CA . LEU A 1 100 ? 121.749 84.602 106.797 1.00 327.48 100 LEU A CA 1
ATOM 372 C C . LEU A 1 100 ? 120.676 83.777 106.103 1.00 327.48 100 LEU A C 1
ATOM 373 O O . LEU A 1 100 ? 120.901 82.616 105.744 1.00 327.48 100 LEU A O 1
ATOM 375 N N . LEU A 1 101 ? 119.496 84.359 105.907 1.00 347.36 101 LEU A N 1
ATOM 376 C CA . LEU A 1 101 ? 118.338 83.585 105.483 1.00 347.36 101 LEU A CA 1
ATOM 377 C C . LEU A 1 101 ? 118.307 83.310 103.985 1.00 347.36 101 LEU A C 1
ATOM 378 O O . LEU A 1 101 ? 117.396 82.613 103.524 1.00 347.36 101 LEU A O 1
ATOM 380 N N . GLN A 1 102 ? 119.275 83.820 103.223 1.00 370.03 102 GLN A N 1
ATOM 381 C CA . GLN A 1 102 ? 119.350 83.599 101.778 1.00 370.03 102 GLN A CA 1
ATOM 382 C C . GLN A 1 102 ? 118.044 84.019 101.097 1.00 370.03 102 GLN A C 1
ATOM 383 O O . GLN A 1 102 ? 117.325 83.210 100.508 1.00 370.03 102 GLN A O 1
ATOM 385 N N . ILE A 1 103 ? 117.746 85.316 101.199 1.00 344.71 103 ILE A N 1
ATOM 386 C CA . ILE A 1 103 ? 116.513 85.854 100.636 1.00 344.71 103 ILE A CA 1
ATOM 387 C C . ILE A 1 103 ? 116.598 85.878 99.115 1.00 344.71 103 ILE A C 1
ATOM 388 O O . ILE A 1 103 ? 117.652 86.169 98.535 1.00 344.71 103 ILE A O 1
ATOM 390 N N . ARG A 1 104 ? 115.477 85.574 98.457 1.00 339.77 104 ARG A N 1
ATOM 391 C CA . ARG A 1 104 ? 115.399 85.577 97.002 1.00 339.77 104 ARG A CA 1
ATOM 392 C C . ARG A 1 104 ? 114.627 86.800 96.531 1.00 339.77 104 ARG A C 1
ATOM 393 O O . ARG A 1 104 ? 113.465 86.978 96.927 1.00 339.77 104 ARG A O 1
ATOM 395 N N . PRO A 1 105 ? 115.217 87.657 95.689 1.00 334.17 105 PRO A N 1
ATOM 396 C CA . PRO A 1 105 ? 114.568 88.916 95.283 1.00 334.17 105 PRO A CA 1
ATOM 397 C C . PRO A 1 105 ? 113.694 88.761 94.039 1.00 334.17 105 PRO A C 1
ATOM 398 O O . PRO A 1 105 ? 113.819 89.506 93.065 1.00 334.17 105 PRO A O 1
ATOM 400 N N . GLU A 1 106 ? 112.796 87.786 94.071 1.00 348.61 106 GLU A N 1
ATOM 401 C CA . GLU A 1 106 ? 112.010 87.454 92.889 1.00 348.61 106 GLU A CA 1
ATOM 402 C C . GLU A 1 106 ? 110.509 87.448 93.125 1.00 348.61 106 GLU A C 1
ATOM 403 O O . GLU A 1 106 ? 109.751 87.821 92.227 1.00 348.61 106 GLU A O 1
ATOM 405 N N . SER A 1 107 ? 110.054 87.029 94.301 1.00 349.92 107 SER A N 1
ATOM 406 C CA . SER A 1 107 ? 108.638 86.827 94.552 1.00 349.92 107 SER A CA 1
ATOM 407 C C . SER A 1 107 ? 108.037 88.025 95.279 1.00 349.92 107 SER A C 1
ATOM 408 O O . SER A 1 107 ? 108.668 89.069 95.458 1.00 349.92 107 SER A O 1
ATOM 410 N N . LYS A 1 108 ? 106.776 87.870 95.676 1.00 304.96 108 LYS A N 1
ATOM 411 C CA . LYS A 1 108 ? 106.146 88.748 96.651 1.00 304.96 108 LYS A CA 1
ATOM 412 C C . LYS A 1 108 ? 106.099 88.126 98.035 1.00 304.96 108 LYS A C 1
ATOM 413 O O . LYS A 1 108 ? 106.206 88.843 99.039 1.00 304.96 108 LYS A O 1
ATOM 415 N N . GLN A 1 109 ? 105.957 86.800 98.098 1.00 300.61 109 GLN A N 1
ATOM 416 C CA . GLN A 1 109 ? 105.983 86.105 99.376 1.00 300.61 109 GLN A CA 1
ATOM 417 C C . GLN A 1 109 ? 107.288 86.346 100.116 1.00 300.61 109 GLN A C 1
ATOM 418 O O . GLN A 1 109 ? 107.331 86.221 101.343 1.00 300.61 109 GLN A O 1
ATOM 420 N N . ASP A 1 110 ? 108.357 86.694 99.397 1.00 313.71 110 ASP A N 1
ATOM 421 C CA . ASP A 1 110 ? 109.631 86.981 100.051 1.00 313.71 110 ASP A CA 1
ATOM 422 C C . ASP A 1 110 ? 109.505 88.175 100.991 1.00 313.71 110 ASP A C 1
ATOM 423 O O . ASP A 1 110 ? 109.700 88.052 102.206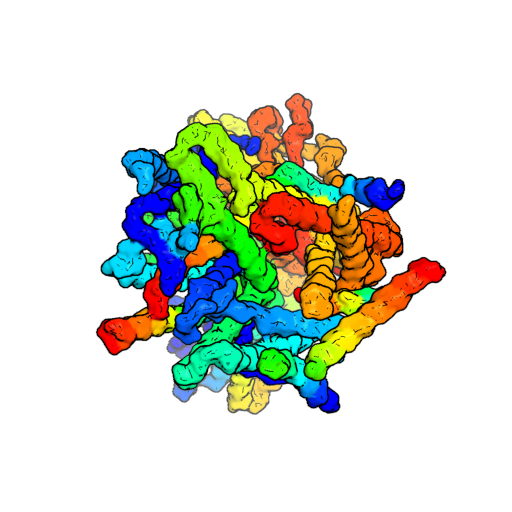 1.00 313.71 110 ASP A O 1
ATOM 425 N N . ARG A 1 111 ? 109.171 89.344 100.440 1.00 270.31 111 ARG A N 1
ATOM 426 C CA . ARG A 1 111 ? 108.909 90.503 101.281 1.00 270.31 111 ARG A CA 1
ATOM 427 C C . ARG A 1 111 ? 107.783 90.227 102.265 1.00 270.31 111 ARG A C 1
ATOM 428 O O . ARG A 1 111 ? 107.786 90.762 103.383 1.00 270.31 111 ARG A O 1
ATOM 430 N N . GLU A 1 112 ? 106.811 89.400 101.869 1.00 242.76 112 GLU A N 1
ATOM 431 C CA . GLU A 1 112 ? 105.724 89.051 102.773 1.00 242.76 112 GLU A CA 1
ATOM 432 C C . GLU A 1 112 ? 106.268 88.447 104.054 1.00 242.76 112 GLU A C 1
ATOM 433 O O . GLU A 1 112 ? 106.086 88.997 105.142 1.00 242.76 112 GLU A O 1
ATOM 435 N N . LEU A 1 113 ? 106.952 87.313 103.934 1.00 236.31 113 LEU A N 1
ATOM 436 C CA . LEU A 1 113 ? 107.576 86.687 105.089 1.00 236.31 113 LEU A CA 1
ATOM 437 C C . LEU A 1 113 ? 108.538 87.636 105.784 1.00 236.31 113 LEU A C 1
ATOM 438 O O . LEU A 1 113 ? 108.678 87.589 107.010 1.00 236.31 113 LEU A O 1
ATOM 440 N N . PHE A 1 114 ? 109.205 88.499 105.019 1.00 242.96 114 PHE A N 1
ATOM 441 C CA . PHE A 1 114 ? 110.129 89.458 105.605 1.00 242.96 114 PHE A CA 1
ATOM 442 C C . PHE A 1 114 ? 109.426 90.288 106.669 1.00 242.96 114 PHE A C 1
ATOM 443 O O . PHE A 1 114 ? 109.746 90.217 107.867 1.00 242.96 114 PHE A O 1
ATOM 445 N N . GLN A 1 115 ? 108.423 91.049 106.245 1.00 235.93 115 GLN A N 1
ATOM 446 C CA . GLN A 1 115 ? 107.697 91.883 107.190 1.00 235.93 115 GLN A CA 1
ATOM 447 C C . GLN A 1 115 ? 106.951 91.040 108.211 1.00 235.93 115 GLN A C 1
ATOM 448 O O . GLN A 1 115 ? 106.741 91.483 109.344 1.00 235.93 115 GLN A O 1
ATOM 450 N N . ILE A 1 116 ? 106.551 89.826 107.838 1.00 213.83 116 ILE A N 1
ATOM 451 C CA . ILE A 1 116 ? 105.899 88.945 108.795 1.00 213.83 116 ILE A CA 1
ATOM 452 C C . ILE A 1 116 ? 106.808 88.719 109.987 1.00 213.83 116 ILE A C 1
ATOM 453 O O . ILE A 1 116 ? 106.427 88.959 111.139 1.00 213.83 116 ILE A O 1
ATOM 455 N N . ALA A 1 117 ? 108.025 88.257 109.720 1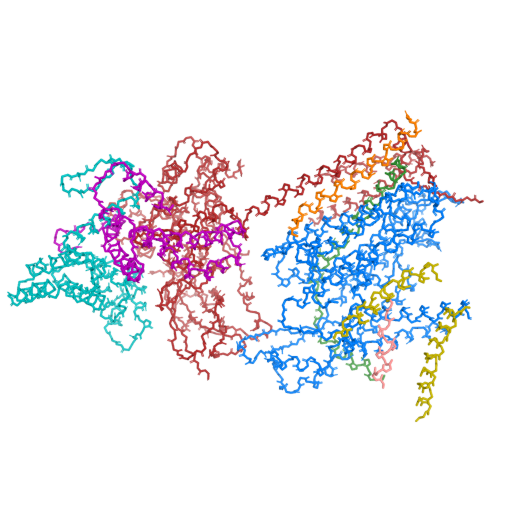.00 224.52 117 ALA A N 1
ATOM 456 C CA . ALA A 1 117 ? 108.983 88.027 110.788 1.00 224.52 117 ALA A CA 1
ATOM 457 C C . ALA A 1 117 ? 109.243 89.308 111.556 1.00 224.52 117 ALA A C 1
ATOM 458 O O . ALA A 1 117 ? 109.341 89.296 112.789 1.00 224.52 117 ALA A O 1
ATOM 460 N N . GLN A 1 118 ? 109.359 90.425 110.837 1.00 215.80 118 GLN A N 1
ATOM 461 C CA . GLN A 1 118 ? 109.535 91.707 111.505 1.00 215.80 118 GLN A CA 1
ATOM 462 C C . GLN A 1 118 ? 108.471 91.911 112.573 1.00 215.80 118 GLN A C 1
ATOM 463 O O . GLN A 1 118 ? 108.778 92.137 113.750 1.00 215.80 118 GLN A O 1
ATOM 465 N N . LYS A 1 119 ? 107.208 91.804 112.182 1.00 215.36 119 LYS A N 1
ATOM 466 C CA . LYS A 1 119 ? 106.143 92.117 113.121 1.00 215.36 119 LYS A CA 1
ATOM 467 C C . LYS A 1 119 ? 106.059 91.082 114.230 1.00 215.36 119 LYS A C 1
ATOM 468 O O . LYS A 1 119 ? 105.763 91.426 115.378 1.00 215.36 119 LYS A O 1
ATOM 470 N N . VAL A 1 120 ? 106.328 89.813 113.926 1.00 229.64 120 VAL A N 1
ATOM 471 C CA . VAL A 1 120 ? 106.181 88.807 114.972 1.00 229.64 120 VAL A CA 1
ATOM 472 C C . VAL A 1 120 ? 107.261 88.980 116.029 1.00 229.64 120 VAL A C 1
ATOM 473 O O . VAL A 1 120 ? 106.977 88.958 117.239 1.00 229.64 120 VAL A O 1
ATOM 475 N N . CYS A 1 121 ? 108.508 89.189 115.603 1.00 243.50 121 CYS A N 1
ATOM 476 C CA . CYS A 1 121 ? 109.557 89.432 116.581 1.00 243.50 121 CYS A CA 1
ATOM 477 C C . CYS A 1 121 ? 109.257 90.704 117.351 1.00 243.50 121 CYS A C 1
ATOM 478 O O . CYS A 1 121 ? 109.463 90.765 118.567 1.00 243.50 121 CYS A O 1
ATOM 480 N N . ALA A 1 122 ? 108.742 91.722 116.659 1.00 204.24 122 ALA A N 1
ATOM 481 C CA . ALA A 1 122 ? 108.298 92.926 117.342 1.00 204.24 122 ALA A CA 1
ATOM 482 C C . ALA A 1 122 ? 107.347 92.589 118.479 1.00 204.24 122 ALA A C 1
ATOM 483 O O . ALA A 1 122 ? 107.568 92.998 119.619 1.00 204.24 122 ALA A O 1
ATOM 485 N N . ILE A 1 123 ? 106.288 91.834 118.179 1.00 206.17 123 ILE A N 1
ATOM 486 C CA . ILE A 1 123 ? 105.293 91.474 119.189 1.00 206.17 123 ILE A CA 1
ATOM 487 C C . ILE A 1 123 ? 105.960 90.817 120.382 1.00 206.17 123 ILE A C 1
ATOM 488 O O . ILE A 1 123 ? 105.637 91.102 121.547 1.00 206.17 123 ILE A O 1
ATOM 490 N N . ILE A 1 124 ? 106.868 89.887 120.107 1.00 238.22 124 ILE A N 1
ATOM 491 C CA . ILE A 1 124 ? 107.541 89.211 121.207 1.00 238.22 124 ILE A CA 1
ATOM 492 C C . ILE A 1 124 ? 108.302 90.218 122.057 1.00 238.22 124 ILE A C 1
ATOM 493 O O . ILE A 1 124 ? 108.265 90.159 123.292 1.00 238.22 124 ILE A O 1
ATOM 495 N N . LEU A 1 125 ? 108.997 91.156 121.413 1.00 217.61 125 LEU A N 1
ATOM 496 C CA . LEU A 1 125 ? 109.658 92.219 122.164 1.00 217.61 125 LEU A CA 1
ATOM 497 C C . LEU A 1 125 ? 108.658 92.965 123.023 1.00 217.61 125 LEU A C 1
ATOM 498 O O . LEU A 1 125 ? 108.917 93.250 124.195 1.00 217.61 125 LEU A O 1
ATOM 500 N N . ILE A 1 126 ? 107.514 93.314 122.437 1.00 215.32 126 ILE A N 1
ATOM 501 C CA . ILE A 1 126 ? 106.488 94.044 123.174 1.00 215.32 126 ILE A CA 1
ATOM 502 C C . ILE A 1 126 ? 106.212 93.337 124.484 1.00 215.32 126 ILE A C 1
ATOM 503 O O . ILE A 1 126 ? 106.429 93.880 125.574 1.00 215.32 126 ILE A O 1
ATOM 505 N N . LEU A 1 127 ? 105.781 92.088 124.377 1.00 232.81 127 LEU A N 1
ATOM 506 C CA . LEU A 1 127 ? 105.403 91.336 125.563 1.00 232.81 127 LEU A CA 1
ATOM 507 C C . LEU A 1 127 ? 106.562 91.254 126.546 1.00 232.81 127 LEU A C 1
ATOM 508 O O . LEU A 1 127 ? 106.396 91.500 127.753 1.00 232.81 127 LEU A O 1
ATOM 510 N N . GLY A 1 128 ? 107.752 90.947 126.037 1.00 258.89 128 GLY A N 1
ATOM 511 C CA . GLY A 1 128 ? 108.907 90.747 126.878 1.00 258.89 128 GLY A CA 1
ATOM 512 C C . GLY A 1 128 ? 109.271 91.990 127.650 1.00 258.89 128 GLY A C 1
ATOM 513 O O . GLY A 1 128 ? 109.074 92.029 128.866 1.00 258.89 128 GLY A O 1
ATOM 514 N N . GLN A 1 129 ? 109.753 93.023 126.951 1.00 272.14 129 GLN A N 1
ATOM 515 C CA . GLN A 1 129 ? 110.147 94.244 127.641 1.00 272.14 129 GLN A CA 1
ATOM 516 C C . GLN A 1 129 ? 109.004 94.815 128.458 1.00 272.14 129 GLN A C 1
ATOM 517 O O . GLN A 1 129 ? 109.253 95.531 129.430 1.00 272.14 129 GLN A O 1
ATOM 519 N N . ALA A 1 130 ? 107.760 94.486 128.112 1.00 265.88 130 ALA A N 1
ATOM 520 C CA . ALA A 1 130 ? 106.638 94.903 128.933 1.00 265.88 130 ALA A CA 1
ATOM 521 C C . ALA A 1 130 ? 106.734 94.294 130.324 1.00 265.88 130 ALA A C 1
ATOM 522 O O . ALA A 1 130 ? 106.853 95.012 131.328 1.00 265.88 130 ALA A O 1
ATOM 524 N N . LEU A 1 131 ? 106.709 92.958 130.399 1.00 276.61 131 LEU A N 1
ATOM 525 C CA . LEU A 1 131 ? 106.850 92.311 131.704 1.00 276.61 131 LEU A CA 1
ATOM 526 C C . LEU A 1 131 ? 108.161 92.700 132.379 1.00 276.61 131 LEU A C 1
ATOM 527 O O . LEU A 1 131 ? 108.231 92.785 133.617 1.00 276.61 131 LEU A O 1
ATOM 529 N N . VAL A 1 132 ? 109.199 92.956 131.583 1.00 305.35 132 VAL A N 1
ATOM 530 C CA . VAL A 1 132 ? 110.447 93.478 132.129 1.00 305.35 132 VAL A CA 1
ATOM 531 C C . VAL A 1 132 ? 110.180 94.742 132.924 1.00 305.35 132 VAL A C 1
ATOM 532 O O . VAL A 1 132 ? 110.329 94.760 134.146 1.00 305.35 132 VAL A O 1
ATOM 534 N N . VAL A 1 133 ? 109.699 95.788 132.250 1.00 283.66 133 VAL A N 1
ATOM 535 C CA . VAL A 1 133 ? 109.471 97.061 132.922 1.00 283.66 133 VAL A CA 1
ATOM 536 C C . VAL A 1 133 ? 108.588 96.875 134.141 1.00 283.66 133 VAL A C 1
ATOM 537 O O . VAL A 1 133 ? 108.798 97.528 135.171 1.00 283.66 133 VAL A O 1
ATOM 539 N N . VAL A 1 134 ? 107.621 95.957 134.065 1.00 278.23 134 VAL A N 1
ATOM 540 C CA . VAL A 1 134 ? 106.778 95.677 135.228 1.00 278.23 134 VAL A CA 1
ATOM 541 C C . VAL A 1 134 ? 107.630 95.257 136.417 1.00 278.23 134 VAL A C 1
ATOM 542 O O . VAL A 1 134 ? 107.510 95.808 137.517 1.00 278.23 134 VAL A O 1
ATOM 544 N N . MET A 1 135 ? 108.496 94.266 136.217 1.00 305.92 135 MET A N 1
ATOM 545 C CA . MET A 1 135 ? 109.329 93.816 137.330 1.00 305.92 135 MET A CA 1
ATOM 546 C C . MET A 1 135 ? 110.331 94.893 137.737 1.00 305.92 135 MET A C 1
ATOM 547 O O . MET A 1 135 ? 110.427 95.259 138.915 1.00 305.92 135 MET A O 1
ATOM 549 N N . THR A 1 136 ? 111.071 95.422 136.762 1.00 320.08 136 THR A N 1
ATOM 550 C CA . THR A 1 136 ? 112.170 96.344 137.030 1.00 320.08 136 THR A CA 1
ATOM 551 C C . THR A 1 136 ? 111.689 97.580 137.771 1.00 320.08 136 THR A C 1
ATOM 552 O O . THR A 1 136 ? 112.139 97.862 138.887 1.00 320.08 136 THR A O 1
ATOM 554 N N . GLY A 1 137 ? 110.792 98.347 137.153 1.00 280.86 137 GLY A N 1
ATOM 555 C CA . GLY A 1 137 ? 110.248 99.512 137.814 1.00 280.86 137 GLY A CA 1
ATOM 556 C C . GLY A 1 137 ? 109.726 99.149 139.186 1.00 280.86 137 GLY A C 1
ATOM 557 O O . GLY A 1 137 ? 109.045 98.132 139.350 1.00 280.86 137 GLY A O 1
ATOM 558 N N . ASN A 1 138 ? 110.035 99.969 140.176 1.00 278.95 138 ASN A N 1
ATOM 559 C CA . ASN A 1 138 ? 109.753 99.638 141.569 1.00 278.95 138 ASN A CA 1
ATOM 560 C C . ASN A 1 138 ? 108.289 99.724 141.905 1.00 278.95 138 ASN A C 1
ATOM 561 O O . ASN A 1 138 ? 107.975 99.747 143.103 1.00 278.95 138 ASN A O 1
ATOM 563 N N . TYR A 1 139 ? 107.447 99.799 140.871 1.00 265.66 139 TYR A N 1
ATOM 564 C CA . TYR A 1 139 ? 106.000 99.878 141.029 1.00 265.66 139 TYR A CA 1
ATOM 565 C C . TYR A 1 139 ? 105.483 98.930 142.104 1.00 265.66 139 TYR A C 1
ATOM 566 O O . TYR A 1 139 ? 104.828 99.349 143.064 1.00 265.66 139 TYR A O 1
ATOM 568 N N . GLY A 1 140 ? 105.766 97.643 141.949 1.00 263.36 140 GLY A N 1
ATOM 569 C CA . GLY A 1 140 ? 105.201 96.652 142.836 1.00 263.36 140 GLY A CA 1
ATOM 570 C C . GLY A 1 140 ? 103.808 96.272 142.388 1.00 263.36 140 GLY A C 1
ATOM 571 O O . GLY A 1 140 ? 102.984 97.145 142.107 1.00 263.36 140 GLY A O 1
ATOM 572 N N . ALA A 1 141 ? 103.536 94.973 142.310 1.00 260.64 141 ALA A N 1
ATOM 573 C CA . ALA A 1 141 ? 102.225 94.526 141.850 1.00 260.64 141 ALA A CA 1
ATOM 574 C C . ALA A 1 141 ? 101.088 95.074 142.704 1.00 260.64 141 ALA A C 1
ATOM 575 O O . ALA A 1 141 ? 100.098 95.558 142.130 1.00 260.64 141 ALA A O 1
ATOM 577 N N . PRO A 1 142 ? 101.149 95.049 144.048 1.00 247.76 142 PRO A N 1
ATOM 578 C CA . PRO A 1 142 ? 100.061 95.703 144.786 1.00 247.76 142 PRO A CA 1
ATOM 579 C C . PRO A 1 142 ? 100.077 97.220 144.627 1.00 247.76 142 PRO A C 1
ATOM 580 O O . PRO A 1 142 ? 99.303 97.747 143.830 1.00 247.76 142 PRO A O 1
ATOM 582 N N . LEU A 1 147 ? 97.207 94.657 141.662 1.00 284.57 147 LEU A N 1
ATOM 583 C CA . LEU A 1 147 ? 97.857 93.394 141.327 1.00 284.57 147 LEU A CA 1
ATOM 584 C C . LEU A 1 147 ? 97.473 92.914 139.915 1.00 284.57 147 LEU A C 1
ATOM 585 O O . LEU A 1 147 ? 98.351 92.507 139.157 1.00 284.57 147 LEU A O 1
ATOM 587 N N . PRO A 1 148 ? 96.165 92.947 139.548 1.00 300.13 148 PRO A N 1
ATOM 588 C CA . PRO A 1 148 ? 95.817 92.770 138.130 1.00 300.13 148 PRO A CA 1
ATOM 589 C C . PRO A 1 148 ? 95.865 94.093 137.386 1.00 300.13 148 PRO A C 1
ATOM 590 O O . PRO A 1 148 ? 95.982 94.132 136.155 1.00 300.13 148 PRO A O 1
ATOM 592 N N . ILE A 1 149 ? 95.761 95.191 138.141 1.00 299.12 149 ILE A N 1
ATOM 593 C CA . ILE A 1 149 ? 95.862 96.518 137.546 1.00 299.12 149 ILE A CA 1
ATOM 594 C C . ILE A 1 149 ? 97.188 96.663 136.821 1.00 299.12 149 ILE A C 1
ATOM 595 O O . ILE A 1 149 ? 97.283 97.359 135.801 1.00 299.12 149 ILE A O 1
ATOM 597 N N . CYS A 1 150 ? 98.226 95.992 137.317 1.00 298.96 150 CYS A N 1
ATOM 598 C CA . CYS A 1 150 ? 99.493 95.969 136.603 1.00 298.96 150 CYS A CA 1
ATOM 599 C C . CYS A 1 150 ? 99.356 95.256 135.264 1.00 298.96 150 CYS A C 1
ATOM 600 O O . CYS A 1 150 ? 99.957 95.676 134.270 1.00 298.96 150 CYS A O 1
ATOM 602 N N . LEU A 1 151 ? 98.577 94.173 135.212 1.00 264.20 151 LEU A N 1
ATOM 603 C CA . LEU A 1 151 ? 98.282 93.563 133.921 1.00 264.20 151 LEU A CA 1
ATOM 604 C C . LEU A 1 151 ? 97.564 94.547 133.010 1.00 264.20 151 LEU A C 1
ATOM 605 O O . LEU A 1 151 ? 97.812 94.590 131.800 1.00 264.20 151 LEU A O 1
ATOM 607 N N . LEU A 1 152 ? 96.675 95.355 133.573 1.00 275.10 152 LEU A N 1
ATOM 608 C CA . LEU A 1 152 ? 95.983 96.337 132.749 1.00 275.10 152 LEU A CA 1
ATOM 609 C C . LEU A 1 152 ? 96.965 97.350 132.178 1.00 275.10 152 LEU A C 1
ATOM 610 O O . LEU A 1 152 ? 96.907 97.692 130.991 1.00 275.10 152 LEU A O 1
ATOM 612 N N . LEU A 1 153 ? 97.899 97.813 133.004 1.00 284.18 153 LEU A N 1
ATOM 613 C CA . LEU A 1 153 ? 98.883 98.786 132.538 1.00 284.18 153 LEU A CA 1
ATOM 614 C C . LEU A 1 153 ? 99.817 98.176 131.499 1.00 284.18 153 LEU A C 1
ATOM 615 O O . LEU A 1 153 ? 100.195 98.837 130.521 1.00 284.18 153 LEU A O 1
ATOM 617 N N . ILE A 1 154 ? 100.210 96.919 131.694 1.00 295.98 154 ILE A N 1
ATOM 618 C CA . ILE A 1 154 ? 101.071 96.279 130.711 1.00 295.98 154 ILE A CA 1
ATOM 619 C C . ILE A 1 154 ? 100.325 96.123 129.394 1.00 295.98 154 ILE A C 1
ATOM 620 O O . ILE A 1 154 ? 100.900 96.302 128.312 1.00 295.98 154 ILE A O 1
ATOM 622 N N . PHE A 1 155 ? 99.024 95.830 129.464 1.00 281.85 155 PHE A N 1
ATOM 623 C CA . PHE A 1 155 ? 98.199 95.861 128.266 1.00 281.85 155 PHE A CA 1
ATOM 624 C C . PHE A 1 155 ? 98.247 97.228 127.608 1.00 281.85 155 PHE A C 1
ATOM 625 O O . PHE A 1 155 ? 98.316 97.338 126.379 1.00 281.85 155 PHE A O 1
ATOM 627 N N . GLN A 1 156 ? 98.157 98.285 128.414 1.00 269.83 156 GLN A N 1
ATOM 628 C CA . GLN A 1 156 ? 98.121 99.618 127.829 1.00 269.83 156 GLN A CA 1
ATOM 629 C C . GLN A 1 156 ? 99.406 99.892 127.062 1.00 269.83 156 GLN A C 1
ATOM 630 O O . GLN A 1 156 ? 99.368 100.376 125.924 1.00 269.83 156 GLN A O 1
ATOM 632 N N . LEU A 1 157 ? 100.550 99.537 127.643 1.00 255.89 157 LEU A N 1
ATOM 633 C CA . LEU A 1 157 ? 101.803 99.818 126.954 1.00 255.89 157 LEU A CA 1
ATOM 634 C C . LEU A 1 157 ? 101.928 98.963 125.701 1.00 255.89 157 LEU A C 1
ATOM 635 O O . LEU A 1 157 ? 102.388 99.442 124.649 1.00 255.89 157 LEU A O 1
ATOM 637 N N . MET A 1 158 ? 101.508 97.698 125.792 1.00 298.15 158 MET A N 1
ATOM 638 C CA . MET A 1 158 ? 101.509 96.831 124.621 1.00 298.15 158 MET A CA 1
ATOM 639 C C . MET A 1 158 ? 100.731 97.467 123.487 1.00 298.15 158 MET A C 1
ATOM 640 O O . MET A 1 158 ? 101.228 97.596 122.362 1.00 298.15 158 MET A O 1
ATOM 642 N N . PHE A 1 159 ? 99.490 97.847 123.768 1.00 228.01 159 PHE A N 1
ATOM 643 C CA . PHE A 1 159 ? 98.641 98.360 122.713 1.00 228.01 159 PHE A CA 1
ATOM 644 C C . PHE A 1 159 ? 99.170 99.667 122.165 1.00 228.01 159 PHE A C 1
ATOM 645 O O . PHE A 1 159 ? 99.035 99.927 120.968 1.00 228.01 159 PHE A O 1
ATOM 647 N N . ALA A 1 160 ? 99.780 100.493 123.014 1.00 245.88 160 ALA A N 1
ATOM 648 C CA . ALA A 1 160 ? 100.376 101.730 122.528 1.00 245.88 160 ALA A CA 1
ATOM 649 C C . ALA A 1 160 ? 101.455 101.442 121.495 1.00 245.88 160 ALA A C 1
ATOM 650 O O . ALA A 1 160 ? 101.453 102.011 120.392 1.00 245.88 160 ALA A O 1
ATOM 652 N N . SER A 1 161 ? 102.391 100.557 121.835 1.00 262.52 161 SER A N 1
ATOM 653 C CA . SER A 1 161 ? 103.445 100.241 120.878 1.00 262.52 161 SER A CA 1
ATOM 654 C C . SER A 1 161 ? 102.873 99.611 119.611 1.00 262.52 161 SER A C 1
ATOM 655 O O . SER A 1 161 ? 103.328 99.912 118.501 1.00 262.52 161 SER A O 1
ATOM 657 N N . LEU A 1 162 ? 101.875 98.733 119.757 1.00 233.70 162 LEU A N 1
ATOM 658 C CA . LEU A 1 162 ? 101.245 98.123 118.588 1.00 233.70 162 LEU A CA 1
ATOM 659 C C . LEU A 1 162 ? 100.633 99.180 117.680 1.00 233.70 162 LEU A C 1
ATOM 660 O O . LEU A 1 162 ? 100.729 99.094 116.446 1.00 233.70 162 LEU A O 1
ATOM 662 N N . ILE A 1 163 ? 99.984 100.173 118.281 1.00 231.65 163 ILE A N 1
ATOM 663 C CA . ILE A 1 163 ? 99.450 101.294 117.523 1.00 231.65 163 ILE A CA 1
ATOM 664 C C . ILE A 1 163 ? 100.549 101.981 116.740 1.00 231.65 163 ILE A C 1
ATOM 665 O O . ILE A 1 163 ? 100.411 102.215 115.537 1.00 231.65 163 ILE A O 1
ATOM 667 N N . VAL A 1 164 ? 101.639 102.350 117.414 1.00 209.27 164 VAL A N 1
ATOM 668 C CA . VAL A 1 164 ? 102.716 103.037 116.701 1.00 209.27 164 VAL A CA 1
ATOM 669 C C . VAL A 1 164 ? 103.208 102.179 115.545 1.00 209.27 164 VAL A C 1
ATOM 670 O O . VAL A 1 164 ? 103.501 102.681 114.449 1.00 209.27 164 VAL A O 1
ATOM 672 N N . MET A 1 165 ? 103.283 100.868 115.768 1.00 247.20 165 MET A N 1
ATOM 673 C CA . MET A 1 165 ? 103.775 99.960 114.742 1.00 247.20 165 MET A CA 1
ATOM 674 C C . MET A 1 165 ? 102.895 100.013 113.502 1.00 247.20 165 MET A C 1
ATOM 675 O O . MET A 1 165 ? 103.357 100.351 112.406 1.00 247.20 165 MET A O 1
ATOM 677 N N . LEU A 1 166 ? 101.614 99.682 113.660 1.00 198.89 166 LEU A N 1
ATOM 678 C CA . LEU A 1 166 ? 100.727 99.687 112.500 1.00 198.89 166 LEU A CA 1
ATOM 679 C C . LEU A 1 166 ? 100.608 101.082 111.903 1.00 198.89 166 LEU A C 1
ATOM 680 O O . LEU A 1 166 ? 100.330 101.233 110.707 1.00 198.89 166 LEU A O 1
ATOM 682 N N . LEU A 1 167 ? 100.827 102.114 112.714 1.00 215.28 167 LEU A N 1
ATOM 683 C CA . LEU A 1 167 ? 100.802 103.470 112.194 1.00 215.28 167 LEU A CA 1
ATOM 684 C C . LEU A 1 167 ? 101.923 103.670 111.194 1.00 215.28 167 LEU A C 1
ATOM 685 O O . LEU A 1 167 ? 101.706 104.164 110.081 1.00 215.28 167 LEU A O 1
ATOM 687 N N . ASP A 1 168 ? 103.134 103.276 111.565 1.00 196.26 168 ASP A N 1
ATOM 688 C CA . ASP A 1 168 ? 104.208 103.374 110.590 1.00 196.26 168 ASP A CA 1
ATOM 689 C C . ASP A 1 168 ? 103.967 102.428 109.428 1.00 196.26 168 ASP A C 1
ATOM 690 O O . ASP A 1 168 ? 104.402 102.703 108.302 1.00 196.26 168 ASP A O 1
ATOM 692 N N . GLU A 1 169 ? 103.257 101.326 109.678 1.00 216.35 169 GLU A N 1
ATOM 693 C CA . GLU A 1 169 ? 102.848 100.447 108.588 1.00 216.35 169 GLU A CA 1
ATOM 694 C C . GLU A 1 169 ? 102.078 101.222 107.530 1.00 216.35 169 GLU A C 1
ATOM 695 O O . GLU A 1 169 ? 102.389 101.146 106.338 1.00 216.35 169 GLU A O 1
ATOM 697 N N . LEU A 1 170 ? 101.070 101.982 107.949 1.00 207.69 170 LEU A N 1
ATOM 698 C CA . LEU A 1 170 ? 100.301 102.731 106.961 1.00 207.69 170 LEU A CA 1
ATOM 699 C C . LEU A 1 170 ? 101.137 103.840 106.344 1.00 207.69 170 LEU A C 1
ATOM 700 O O . LEU A 1 170 ? 101.032 104.101 105.142 1.00 207.69 170 LEU A O 1
ATOM 702 N N . LEU A 1 171 ? 101.955 104.520 107.150 1.00 205.67 171 LEU A N 1
ATOM 703 C CA . LEU A 1 171 ? 102.734 105.637 106.624 1.00 205.67 171 LEU A CA 1
ATOM 704 C C . LEU A 1 171 ? 103.651 105.183 105.504 1.00 205.67 171 LEU A C 1
ATOM 705 O O . LEU A 1 171 ? 103.543 105.646 104.365 1.00 205.67 171 LEU A O 1
ATOM 707 N N . SER A 1 172 ? 104.561 104.271 105.809 1.00 214.85 172 SER A N 1
ATOM 708 C CA . SER A 1 172 ? 105.471 103.809 104.776 1.00 214.85 172 SER A CA 1
ATOM 709 C C . SER A 1 172 ? 104.837 102.773 103.863 1.00 214.85 172 SER A C 1
ATOM 710 O O . SER A 1 172 ? 105.507 102.272 102.956 1.00 214.85 172 SER A O 1
ATOM 712 N N . LYS A 1 173 ? 103.563 102.448 104.071 1.00 218.27 173 LYS A N 1
ATOM 713 C CA . LYS A 1 173 ? 102.862 101.574 103.148 1.00 218.27 173 LYS A CA 1
ATOM 714 C C . LYS A 1 173 ? 102.516 102.291 101.853 1.00 218.27 173 LYS A C 1
ATOM 715 O O . LYS A 1 173 ? 102.258 101.634 100.841 1.00 218.27 173 LYS A O 1
ATOM 717 N N . GLY A 1 174 ? 102.544 103.620 101.851 1.00 209.81 174 GLY A N 1
ATOM 718 C CA . GLY A 1 174 ? 102.269 104.389 100.655 1.00 209.81 174 GLY A CA 1
ATOM 719 C C . GLY A 1 174 ? 101.431 105.622 100.911 1.00 209.81 174 GLY A C 1
ATOM 720 O O . GLY A 1 174 ? 101.577 106.630 100.216 1.00 209.81 174 GLY A O 1
ATOM 721 N N . TYR A 1 175 ? 100.557 105.564 101.914 1.00 197.48 175 TYR A N 1
ATOM 722 C CA . TYR A 1 175 ? 99.726 106.719 102.223 1.00 197.48 175 TYR A CA 1
ATOM 723 C C . TYR A 1 175 ? 100.549 107.861 102.778 1.00 197.48 175 TYR A C 1
ATOM 724 O O . TYR A 1 175 ? 100.210 109.028 102.562 1.00 197.48 175 TYR A O 1
ATOM 726 N N . GLY A 1 176 ? 101.624 107.551 103.493 1.00 166.67 176 GLY A N 1
ATOM 727 C CA . GLY A 1 176 ? 102.435 108.575 104.114 1.00 166.67 176 GLY A CA 1
ATOM 728 C C . GLY A 1 176 ? 103.440 109.157 103.149 1.00 166.67 176 GLY A C 1
ATOM 729 O O . GLY A 1 176 ? 103.089 109.503 102.020 1.00 166.67 176 GLY A O 1
ATOM 730 N N . LEU A 1 177 ? 104.692 109.271 103.582 1.00 143.87 177 LEU A N 1
ATOM 731 C CA . LEU A 1 177 ? 105.772 109.702 102.712 1.00 143.87 177 LEU A CA 1
ATOM 732 C C . LEU A 1 177 ? 106.974 108.776 102.724 1.00 143.87 177 LEU A C 1
ATOM 733 O O . LEU A 1 177 ? 107.812 108.877 101.823 1.00 143.87 177 LEU A O 1
ATOM 735 N N . GLY A 1 178 ? 107.092 107.891 103.707 1.00 168.35 178 GLY A N 1
ATOM 736 C CA . GLY A 1 178 ? 108.249 107.012 103.787 1.00 168.35 178 GLY A CA 1
ATOM 737 C C . GLY A 1 178 ? 109.002 107.262 105.078 1.00 168.35 178 GLY A C 1
ATOM 738 O O . GLY A 1 178 ? 109.287 108.396 105.455 1.00 168.35 178 GLY A O 1
ATOM 739 N N . SER A 1 179 ? 109.323 106.169 105.762 1.00 187.58 179 SER A N 1
ATOM 740 C CA . SER A 1 179 ? 110.092 106.181 107.004 1.00 187.58 179 SER A CA 1
ATOM 741 C C . SER A 1 179 ? 109.531 107.198 107.995 1.00 187.58 179 SER A C 1
ATOM 742 O O . SER A 1 179 ? 110.177 108.181 108.386 1.00 187.58 179 SER A O 1
ATOM 744 N N . GLY A 1 180 ? 108.300 106.929 108.405 1.00 191.39 180 GLY A N 1
ATOM 745 C CA . GLY A 1 180 ? 107.676 107.689 109.461 1.00 191.39 180 GLY A CA 1
ATOM 746 C C . GLY A 1 180 ? 108.534 107.726 110.703 1.00 191.39 180 GLY A C 1
ATOM 747 O O . GLY A 1 180 ? 108.397 108.633 111.518 1.00 191.39 180 GLY A O 1
ATOM 748 N N . ILE A 1 181 ? 109.445 106.766 110.851 1.00 189.34 181 ILE A N 1
ATOM 749 C CA . ILE A 1 181 ? 110.346 106.789 111.995 1.00 189.34 181 ILE A CA 1
ATOM 750 C C . ILE A 1 181 ? 111.331 107.945 111.874 1.00 189.34 181 ILE A C 1
ATOM 751 O O . ILE A 1 181 ? 111.542 108.698 112.832 1.00 189.34 181 ILE A O 1
ATOM 753 N N . SER A 1 182 ? 111.966 108.094 110.707 1.00 171.58 182 SER A N 1
ATOM 754 C CA . SER A 1 182 ? 112.819 109.259 110.502 1.00 171.58 182 SER A CA 1
ATOM 755 C C . SER A 1 182 ? 112.010 110.531 110.640 1.00 171.58 182 SER A C 1
ATOM 756 O O . SER A 1 182 ? 112.504 111.546 111.147 1.00 171.58 182 SER A O 1
ATOM 758 N N . LEU A 1 183 ? 110.757 110.489 110.195 1.00 178.49 183 LEU A N 1
ATOM 759 C CA . LEU A 1 183 ? 109.867 111.616 110.427 1.00 178.49 183 LEU A CA 1
ATOM 760 C C . LEU A 1 183 ? 109.779 111.938 111.913 1.00 178.49 183 LEU A C 1
ATOM 761 O O . LEU A 1 183 ? 110.025 113.073 112.327 1.00 178.49 183 LEU A O 1
ATOM 763 N N . PHE A 1 184 ? 109.423 110.942 112.724 1.00 193.82 184 PHE A N 1
ATOM 764 C CA . PHE A 1 184 ? 109.282 111.138 114.160 1.00 193.82 184 PHE A CA 1
ATOM 765 C C . PHE A 1 184 ? 110.551 111.699 114.769 1.00 193.82 184 PHE A C 1
ATOM 766 O O . PHE A 1 184 ? 110.497 112.556 115.657 1.00 193.82 184 PHE A O 1
ATOM 768 N N . THR A 1 185 ? 111.700 111.179 114.353 1.00 185.34 185 THR A N 1
ATOM 769 C CA . THR A 1 185 ? 112.961 111.704 114.855 1.00 185.34 185 THR A CA 1
ATOM 770 C C . THR A 1 185 ? 113.089 113.181 114.526 1.00 185.34 185 THR A C 1
ATOM 771 O O . THR A 1 185 ? 113.453 113.998 115.385 1.00 185.34 185 THR A O 1
ATOM 773 N N . ALA A 1 186 ? 112.799 113.536 113.274 1.00 200.04 186 ALA A N 1
ATOM 774 C CA . ALA A 1 186 ? 112.817 114.936 112.880 1.00 200.04 186 ALA A CA 1
ATOM 775 C C . ALA A 1 186 ? 111.906 115.760 113.774 1.00 200.04 186 ALA A C 1
ATOM 776 O O . ALA A 1 186 ? 112.263 116.869 114.187 1.00 200.04 186 ALA A O 1
ATOM 778 N N . THR A 1 187 ? 110.731 115.226 114.095 1.00 200.14 187 THR A N 1
ATOM 779 C CA . THR A 1 187 ? 109.828 115.933 114.990 1.00 200.14 187 THR A CA 1
ATOM 780 C C . THR A 1 187 ? 110.539 116.161 116.300 1.00 200.14 187 THR A C 1
ATOM 781 O O . THR A 1 187 ? 110.903 117.289 116.617 1.00 200.14 187 THR A O 1
ATOM 783 N N . ASN A 1 188 ? 110.828 115.071 117.007 1.00 185.76 188 ASN A N 1
ATOM 784 C CA . ASN A 1 188 ? 111.380 115.178 118.350 1.00 185.76 188 ASN A CA 1
ATOM 785 C C . ASN A 1 188 ? 112.499 116.197 118.412 1.00 185.76 188 ASN A C 1
ATOM 786 O O . ASN A 1 188 ? 112.520 117.042 119.307 1.00 185.76 188 ASN A O 1
ATOM 788 N N . ILE A 1 189 ? 113.383 116.203 117.418 1.00 193.64 189 ILE A N 1
ATOM 789 C CA . ILE A 1 189 ? 114.503 117.136 117.484 1.00 193.64 189 ILE A CA 1
ATOM 790 C C . ILE A 1 189 ? 114.046 118.570 117.214 1.00 193.64 189 ILE A C 1
ATOM 791 O O . ILE A 1 189 ? 114.438 119.501 117.930 1.00 193.64 189 ILE A O 1
ATOM 793 N N . ALA A 1 190 ? 113.192 118.780 116.209 1.00 198.85 190 ALA A N 1
ATOM 794 C CA . ALA A 1 190 ? 112.749 120.137 115.899 1.00 198.85 190 ALA A CA 1
ATOM 795 C C . ALA A 1 190 ? 111.885 120.700 117.016 1.00 198.85 190 ALA A C 1
ATOM 796 O O . ALA A 1 190 ? 112.077 121.839 117.459 1.00 198.85 190 ALA A O 1
ATOM 798 N N . GLU A 1 191 ? 110.880 119.937 117.419 1.00 207.37 191 GLU A N 1
ATOM 799 C CA . GLU A 1 191 ? 110.091 120.181 118.610 1.00 207.37 191 GLU A CA 1
ATOM 800 C C . GLU A 1 191 ? 110.974 120.513 119.796 1.00 207.37 191 GLU A C 1
ATOM 801 O O . GLU A 1 191 ? 110.677 121.444 120.543 1.00 207.37 191 GLU A O 1
ATOM 803 N N . GLN A 1 192 ? 112.059 119.766 119.985 1.00 196.87 192 GLN A N 1
ATOM 804 C CA . GLN A 1 192 ? 112.957 120.058 121.088 1.00 196.87 192 GLN A CA 1
ATOM 805 C C . GLN A 1 192 ? 113.563 121.441 120.932 1.00 196.87 192 GLN A C 1
ATOM 806 O O . GLN A 1 192 ? 113.661 122.203 121.900 1.00 196.87 192 GLN A O 1
ATOM 808 N N . ILE A 1 193 ? 113.990 121.775 119.716 1.00 209.13 193 ILE A N 1
ATOM 809 C CA . ILE A 1 193 ? 114.552 123.098 119.467 1.00 209.13 193 ILE A CA 1
ATOM 810 C C . ILE A 1 193 ? 113.558 124.179 119.845 1.00 209.13 193 ILE A C 1
ATOM 811 O O . ILE A 1 193 ? 113.860 125.078 120.636 1.00 209.13 193 ILE A O 1
ATOM 813 N N . PHE A 1 194 ? 112.363 124.115 119.275 1.00 210.14 194 PHE A N 1
ATOM 814 C CA . PHE A 1 194 ? 111.399 125.166 119.563 1.00 210.14 194 PHE A CA 1
ATOM 815 C C . PHE A 1 194 ? 111.006 125.189 121.028 1.00 210.14 194 PHE A C 1
ATOM 816 O O . PHE A 1 194 ? 110.762 126.265 121.576 1.00 210.14 194 PHE A O 1
ATOM 818 N N . TRP A 1 195 ? 110.956 124.038 121.690 1.00 220.82 195 TRP A N 1
ATOM 819 C CA . TRP A 1 195 ? 110.607 124.051 123.101 1.00 220.82 195 TRP A CA 1
ATOM 820 C C . TRP A 1 195 ? 111.686 124.741 123.912 1.00 220.82 195 TRP A C 1
ATOM 821 O O . TRP A 1 195 ? 111.394 125.588 124.757 1.00 220.82 195 TRP A O 1
ATOM 823 N N . ARG A 1 196 ? 112.942 124.381 123.676 1.00 208.72 196 ARG A N 1
ATOM 824 C CA . ARG A 1 196 ? 114.027 125.063 124.361 1.00 208.72 196 ARG A CA 1
ATOM 825 C C . ARG A 1 196 ? 114.025 126.548 124.041 1.00 208.72 196 ARG A C 1
ATOM 826 O O . ARG A 1 196 ? 114.423 127.367 124.876 1.00 208.72 196 ARG A O 1
ATOM 828 N N . ALA A 1 197 ? 113.565 126.917 122.851 1.00 212.99 197 ALA A N 1
ATOM 829 C CA . ALA A 1 197 ? 113.685 128.307 122.444 1.00 212.99 197 ALA A CA 1
ATOM 830 C C . ALA A 1 197 ? 112.546 129.158 122.979 1.00 212.99 197 ALA A C 1
ATOM 831 O O . ALA A 1 197 ? 112.744 130.337 123.282 1.00 212.99 197 ALA A O 1
ATOM 833 N N . PHE A 1 198 ? 111.349 128.590 123.087 1.00 247.15 198 PHE A N 1
ATOM 834 C CA . PHE A 1 198 ? 110.143 129.370 123.321 1.00 247.15 198 PHE A CA 1
ATOM 835 C C . PHE A 1 198 ? 109.350 128.922 124.537 1.00 247.15 198 PHE A C 1
ATOM 836 O O . PHE A 1 198 ? 108.332 129.546 124.854 1.00 247.15 198 PHE A O 1
ATOM 838 N N . ALA A 1 199 ? 109.771 127.868 125.220 1.00 232.99 199 ALA A N 1
ATOM 839 C CA . ALA A 1 199 ? 108.914 127.236 126.206 1.00 232.99 199 ALA A CA 1
ATOM 840 C C . ALA A 1 199 ? 108.704 128.160 127.399 1.00 232.99 199 ALA A C 1
ATOM 841 O O . ALA A 1 199 ? 109.603 128.921 127.766 1.00 232.99 199 ALA A O 1
ATOM 843 N N . PRO A 1 200 ? 107.546 128.132 127.999 1.00 230.19 200 PRO A N 1
ATOM 844 C CA . PRO A 1 200 ? 107.240 129.007 129.133 1.00 230.19 200 PRO A CA 1
ATOM 845 C C . PRO A 1 200 ? 107.607 128.398 130.480 1.00 230.19 200 PRO A C 1
ATOM 846 O O . PRO A 1 200 ? 106.797 128.363 131.412 1.00 230.19 200 PRO A O 1
ATOM 848 N N . THR A 1 201 ? 108.830 127.907 130.597 1.00 233.03 201 THR A N 1
ATOM 849 C CA . THR A 1 201 ? 109.340 127.464 131.882 1.00 233.03 201 THR A CA 1
ATOM 850 C C . THR A 1 201 ? 110.275 128.525 132.435 1.00 233.03 201 THR A C 1
ATOM 851 O O . THR A 1 201 ? 111.089 129.097 131.705 1.00 233.03 201 THR A O 1
ATOM 853 N N . THR A 1 202 ? 110.128 128.817 133.719 1.00 243.98 202 THR A N 1
ATOM 854 C CA . THR A 1 202 ? 110.953 129.826 134.354 1.00 243.98 202 THR A CA 1
ATOM 855 C C . THR A 1 202 ? 111.478 129.327 135.688 1.00 243.98 202 THR A C 1
ATOM 856 O O . THR A 1 202 ? 110.856 128.512 136.378 1.00 243.98 202 THR A O 1
ATOM 858 N N . VAL A 1 203 ? 112.657 129.839 136.022 1.00 246.49 203 VAL A N 1
ATOM 859 C CA . VAL A 1 203 ? 113.250 129.688 137.338 1.00 246.49 203 VAL A CA 1
ATOM 860 C C . VAL A 1 203 ? 113.526 131.089 137.848 1.00 246.49 203 VAL A C 1
ATOM 861 O O . VAL A 1 203 ? 113.600 132.047 137.079 1.00 246.49 203 VAL A O 1
ATOM 863 N N . ASN A 1 204 ? 113.689 131.210 139.155 1.00 269.22 204 ASN A N 1
ATOM 864 C CA . ASN A 1 204 ? 113.938 132.514 139.744 1.00 269.22 204 ASN A CA 1
ATOM 865 C C . ASN A 1 204 ? 115.113 132.459 140.705 1.00 269.22 204 ASN A C 1
ATOM 866 O O . ASN A 1 204 ? 115.160 131.618 141.608 1.00 269.22 204 ASN A O 1
ATOM 868 N N . SER A 1 205 ? 116.073 133.357 140.489 1.00 270.79 205 SER A N 1
ATOM 869 C CA . SER A 1 205 ? 117.231 133.452 141.371 1.00 270.79 205 SER A CA 1
ATOM 870 C C . SER A 1 205 ? 117.897 134.804 141.125 1.00 270.79 205 SER A C 1
ATOM 871 O O . SER A 1 205 ? 118.306 135.098 140.000 1.00 270.79 205 SER A O 1
ATOM 873 N N . GLY A 1 206 ? 117.980 135.612 142.176 1.00 282.95 206 GLY A N 1
ATOM 874 C CA . GLY A 1 206 ? 118.757 136.834 142.139 1.00 282.95 206 GLY A CA 1
ATOM 875 C C . GLY A 1 206 ? 118.137 137.956 141.338 1.00 282.95 206 GLY A C 1
ATOM 876 O O . GLY A 1 206 ? 117.875 139.037 141.874 1.00 282.95 206 GLY A O 1
ATOM 877 N N . ARG A 1 207 ? 117.904 137.720 140.051 1.00 288.86 207 ARG A N 1
ATOM 878 C CA . ARG A 1 207 ? 117.337 138.738 139.181 1.00 288.86 207 ARG A CA 1
ATOM 879 C C . ARG A 1 207 ? 115.868 138.501 138.876 1.00 288.86 207 ARG A C 1
ATOM 880 O O . ARG A 1 207 ? 115.391 138.899 137.806 1.00 288.86 207 ARG A O 1
ATOM 882 N N . GLY A 1 208 ? 115.145 137.859 139.780 1.00 270.96 208 GLY A N 1
ATOM 883 C CA . GLY A 1 208 ? 113.729 137.650 139.591 1.00 270.96 208 GLY A CA 1
ATOM 884 C C . GLY A 1 208 ? 113.452 136.429 138.742 1.00 270.96 208 GLY A C 1
ATOM 885 O O . GLY A 1 208 ? 114.192 135.443 138.744 1.00 270.96 208 GLY A O 1
ATOM 886 N N . LYS A 1 209 ? 112.351 136.504 138.005 1.00 267.20 209 LYS A N 1
ATOM 887 C CA . LYS A 1 209 ? 111.976 135.412 137.122 1.00 267.20 209 LYS A CA 1
ATOM 888 C C . LYS A 1 209 ? 112.808 135.450 135.849 1.00 267.20 209 LYS A C 1
ATOM 889 O O . LYS A 1 209 ? 113.150 136.520 135.340 1.00 267.20 209 LYS A O 1
ATOM 891 N N . GLU A 1 210 ? 113.140 134.269 135.342 1.00 263.20 210 GLU A N 1
ATOM 892 C CA . GLU A 1 210 ? 113.819 134.123 134.065 1.00 263.20 210 GLU A CA 1
ATOM 893 C C . GLU A 1 210 ? 113.210 132.918 133.381 1.00 263.20 210 GLU A C 1
ATOM 894 O O . GLU A 1 210 ? 113.286 131.801 133.905 1.00 263.20 210 GLU A O 1
ATOM 896 N N . PHE A 1 211 ? 112.562 133.157 132.250 1.00 240.02 211 PHE A N 1
ATOM 897 C CA . PHE A 1 211 ? 112.039 132.076 131.441 1.00 240.02 211 PHE A CA 1
ATOM 898 C C . PHE A 1 211 ? 113.152 131.488 130.590 1.00 240.02 211 PHE A C 1
ATOM 899 O O . PHE A 1 211 ? 114.063 132.192 130.147 1.00 240.02 211 PHE A O 1
ATOM 901 N N . GLU A 1 212 ? 113.075 130.181 130.362 1.00 232.95 212 GLU A N 1
ATOM 902 C CA . GLU A 1 212 ? 114.064 129.550 129.506 1.00 232.95 212 GLU A CA 1
ATOM 903 C C . GLU A 1 212 ? 113.711 129.667 128.033 1.00 232.95 212 GLU A C 1
ATOM 904 O O . GLU A 1 212 ? 114.577 129.442 127.181 1.00 232.95 212 GLU A O 1
ATOM 906 N N . GLY A 1 213 ? 112.470 130.014 127.712 1.00 238.00 213 GLY A N 1
ATOM 907 C CA . GLY A 1 213 ? 112.158 130.393 126.354 1.00 238.00 213 GLY A CA 1
ATOM 908 C C . GLY A 1 213 ? 113.035 131.559 125.960 1.00 238.00 213 GLY A C 1
ATOM 909 O O . GLY A 1 213 ? 112.973 132.625 126.582 1.00 238.00 213 GLY A O 1
ATOM 910 N N . ALA A 1 214 ? 113.887 131.353 124.956 1.00 233.81 214 ALA A N 1
ATOM 911 C CA . ALA A 1 214 ? 114.861 132.373 124.585 1.00 233.81 214 ALA A CA 1
ATOM 912 C C . ALA A 1 214 ? 114.175 133.692 124.264 1.00 233.81 214 ALA A C 1
ATOM 913 O O . ALA A 1 214 ? 114.381 134.701 124.950 1.00 233.81 214 ALA A O 1
ATOM 915 N N . VAL A 1 215 ? 113.338 133.697 123.228 1.00 229.64 215 VAL A N 1
ATOM 916 C CA . VAL A 1 215 ? 112.627 134.915 122.867 1.00 229.64 215 VAL A CA 1
ATOM 917 C C . VAL A 1 215 ? 111.732 135.373 124.005 1.00 229.64 215 VAL A C 1
ATOM 918 O O . VAL A 1 215 ? 111.451 136.570 124.143 1.00 229.64 215 VAL A O 1
ATOM 920 N N . ILE A 1 216 ? 111.270 134.438 124.835 1.00 237.42 216 ILE A N 1
ATOM 921 C CA . ILE A 1 216 ? 110.421 134.796 125.965 1.00 237.42 216 ILE A CA 1
ATOM 922 C C . ILE A 1 216 ? 111.142 135.785 126.864 1.00 237.42 216 ILE A C 1
ATOM 923 O O . ILE A 1 216 ? 110.716 136.935 127.028 1.00 237.42 216 ILE A O 1
ATOM 925 N N . ALA A 1 217 ? 112.261 135.348 127.443 1.00 249.46 217 ALA A N 1
ATOM 926 C CA . ALA A 1 217 ? 113.052 136.236 128.283 1.00 249.46 217 ALA A CA 1
ATOM 927 C C . ALA A 1 217 ? 113.535 137.447 127.503 1.00 249.46 217 ALA A C 1
ATOM 928 O O . ALA A 1 217 ? 113.655 138.540 128.069 1.00 249.46 217 ALA A O 1
ATOM 930 N N . PHE A 1 218 ? 113.798 137.278 126.207 1.00 242.14 218 PHE A N 1
ATOM 931 C CA . PHE A 1 218 ? 114.252 138.394 125.390 1.00 242.14 218 PHE A CA 1
ATOM 932 C C . PHE A 1 218 ? 113.253 139.541 125.430 1.00 242.14 218 PHE A C 1
ATOM 933 O O . PHE A 1 218 ? 113.573 140.652 125.867 1.00 242.14 218 PHE A O 1
ATOM 935 N N . PHE A 1 219 ? 112.028 139.284 124.982 1.00 230.60 219 PHE A N 1
ATOM 936 C CA . PHE A 1 219 ? 111.027 140.341 124.967 1.00 230.60 219 PHE A CA 1
ATOM 937 C C . PHE A 1 219 ? 110.627 140.758 126.377 1.00 230.60 219 PHE A C 1
ATOM 938 O O . PHE A 1 219 ? 110.259 141.917 126.595 1.00 230.60 219 PHE A O 1
ATOM 940 N N . HIS A 1 220 ? 110.720 139.848 127.348 1.00 221.74 220 HIS A N 1
ATOM 941 C CA . HIS A 1 220 ? 110.434 140.210 128.732 1.00 221.74 220 HIS A CA 1
ATOM 942 C C . HIS A 1 220 ? 111.363 141.318 129.204 1.00 221.74 220 HIS A C 1
ATOM 943 O O . HIS A 1 220 ? 110.916 142.381 129.651 1.00 221.74 220 HIS A O 1
ATOM 945 N N . LEU A 1 221 ? 112.670 141.068 129.130 1.00 225.00 221 LEU A N 1
ATOM 946 C CA . LEU A 1 221 ? 113.645 142.108 129.424 1.00 225.00 221 LEU A CA 1
ATOM 947 C C . LEU A 1 221 ? 113.400 143.348 128.581 1.00 225.00 221 LEU A C 1
ATOM 948 O O . LEU A 1 221 ? 113.462 144.474 129.086 1.00 225.00 221 LEU A O 1
ATOM 950 N N . LEU A 1 222 ? 113.136 143.159 127.285 1.00 232.30 222 LEU A N 1
ATOM 951 C CA . LEU A 1 222 ? 112.887 144.299 126.412 1.00 232.30 222 LEU A CA 1
ATOM 952 C C . LEU A 1 222 ? 111.815 145.202 126.998 1.00 232.30 222 LEU A C 1
ATOM 953 O O . LEU A 1 222 ? 111.938 146.432 126.973 1.00 232.30 222 LEU A O 1
ATOM 955 N N . ALA A 1 223 ? 110.765 144.604 127.548 1.00 255.53 223 ALA A N 1
ATOM 956 C CA . ALA A 1 223 ? 109.674 145.389 128.107 1.00 255.53 223 ALA A CA 1
ATOM 957 C C . ALA A 1 223 ? 110.057 146.008 129.447 1.00 255.53 223 ALA A C 1
ATOM 958 O O . ALA A 1 223 ? 110.064 147.234 129.599 1.00 255.53 223 ALA A O 1
ATOM 960 N N . VAL A 1 224 ? 110.402 145.171 130.427 1.00 263.49 224 VAL A N 1
ATOM 961 C CA . VAL A 1 224 ? 110.333 145.602 131.823 1.00 263.49 224 VAL A CA 1
ATOM 962 C C . VAL A 1 224 ? 111.455 146.536 132.251 1.00 263.49 224 VAL A C 1
ATOM 963 O O . VAL A 1 224 ? 111.296 147.249 133.249 1.00 263.49 224 VAL A O 1
ATOM 965 N N . ARG A 1 225 ? 112.578 146.579 131.537 1.00 265.04 225 ARG A N 1
ATOM 966 C CA . ARG A 1 225 ? 113.724 147.348 132.003 1.00 265.04 225 ARG A CA 1
ATOM 967 C C . ARG A 1 225 ? 114.092 148.450 131.022 1.00 265.04 225 ARG A C 1
ATOM 968 O O . ARG A 1 225 ? 113.799 148.373 129.826 1.00 265.04 225 ARG A O 1
ATOM 970 N N . LYS A 1 226 ? 114.742 149.481 131.558 1.00 287.73 226 LYS A N 1
ATOM 971 C CA . LYS A 1 226 ? 115.215 150.621 130.791 1.00 287.73 226 LYS A CA 1
ATOM 972 C C . LYS A 1 226 ? 116.653 150.375 130.337 1.00 287.73 226 LYS A C 1
ATOM 973 O O . LYS A 1 226 ? 117.162 149.252 130.398 1.00 287.73 226 LYS A O 1
ATOM 975 N N . ASP A 1 227 ? 117.322 151.435 129.871 1.00 275.87 227 ASP A N 1
ATOM 976 C CA . ASP A 1 227 ? 118.650 151.338 129.261 1.00 275.87 227 ASP A CA 1
ATOM 977 C C . ASP A 1 227 ? 118.605 150.402 128.057 1.00 275.87 227 ASP A C 1
ATOM 978 O O . ASP A 1 227 ? 119.381 149.453 127.951 1.00 275.87 227 ASP A O 1
ATOM 980 N N . LYS A 1 228 ? 117.675 150.700 127.145 1.00 283.49 228 LYS A N 1
ATOM 981 C CA . LYS A 1 228 ? 117.318 149.822 126.032 1.00 283.49 228 LYS A CA 1
ATOM 982 C C . LYS A 1 228 ? 118.519 149.148 125.377 1.00 283.49 228 LYS A C 1
ATOM 983 O O . LYS A 1 228 ? 118.541 147.924 125.204 1.00 283.49 228 LYS A O 1
ATOM 985 N N . LYS A 1 229 ? 119.532 149.935 125.016 1.00 290.54 229 LYS A N 1
ATOM 986 C CA . LYS A 1 229 ? 120.725 149.374 124.394 1.00 290.54 229 LYS A CA 1
ATOM 987 C C . LYS A 1 229 ? 121.431 148.420 125.346 1.00 290.54 229 LYS A C 1
ATOM 988 O O . LYS A 1 229 ? 121.868 147.331 124.948 1.00 290.54 229 LYS A O 1
ATOM 990 N N . ARG A 1 230 ? 121.552 148.818 126.614 1.00 267.59 230 ARG A N 1
ATOM 991 C CA . ARG A 1 230 ? 122.234 147.978 127.589 1.00 267.59 230 ARG A CA 1
ATOM 992 C C . ARG A 1 230 ? 121.502 146.658 127.776 1.00 267.59 230 ARG A C 1
ATOM 993 O O . ARG A 1 230 ? 122.124 145.595 127.780 1.00 267.59 230 ARG A O 1
ATOM 995 N N . ALA A 1 231 ? 120.176 146.708 127.917 1.00 272.19 231 ALA A N 1
ATOM 996 C CA . ALA A 1 231 ? 119.397 145.486 128.085 1.00 272.19 231 ALA A CA 1
ATOM 997 C C . ALA A 1 231 ? 119.503 144.587 126.861 1.00 272.19 231 ALA A C 1
ATOM 998 O O . ALA A 1 231 ? 119.680 143.368 126.992 1.00 272.19 231 ALA A O 1
ATOM 1000 N N . LEU A 1 232 ? 119.394 145.167 125.663 1.00 276.08 232 LEU A N 1
ATOM 1001 C CA . LEU A 1 232 ? 119.530 144.378 124.443 1.00 276.08 232 LEU A CA 1
ATOM 1002 C C . LEU A 1 232 ? 120.869 143.660 124.407 1.00 276.08 232 LEU A C 1
ATOM 1003 O O . LEU A 1 232 ? 120.921 142.426 124.355 1.00 276.08 232 LEU A O 1
ATOM 1005 N N . VAL A 1 233 ? 121.965 144.419 124.434 1.00 281.80 233 VAL A N 1
ATOM 1006 C CA . VAL A 1 233 ? 123.279 143.801 124.301 1.00 281.80 233 VAL A CA 1
ATOM 1007 C C . VAL A 1 233 ? 123.578 142.909 125.501 1.00 281.80 233 VAL A C 1
ATOM 1008 O O . VAL A 1 233 ? 124.388 141.980 125.408 1.00 281.80 233 VAL A O 1
ATOM 1010 N N . GLU A 1 234 ? 122.899 143.127 126.624 1.00 271.65 234 GLU A N 1
ATOM 1011 C CA . GLU A 1 234 ? 123.172 142.341 127.817 1.00 271.65 234 GLU A CA 1
ATOM 1012 C C . GLU A 1 234 ? 122.516 140.969 127.728 1.00 271.65 234 GLU A C 1
ATOM 1013 O O . GLU A 1 234 ? 123.152 139.944 127.996 1.00 271.65 234 GLU A O 1
ATOM 1015 N N . ALA A 1 235 ? 121.235 140.928 127.358 1.00 251.30 235 ALA A N 1
ATOM 1016 C CA . ALA A 1 235 ? 120.603 139.642 127.082 1.00 251.30 235 ALA A CA 1
ATOM 1017 C C . ALA A 1 235 ? 121.277 138.949 125.906 1.00 251.30 235 ALA A C 1
ATOM 1018 O O . ALA A 1 235 ? 121.317 137.716 125.839 1.00 251.30 235 ALA A O 1
ATOM 1020 N N . PHE A 1 236 ? 121.795 139.733 124.960 1.00 272.81 236 PHE A N 1
ATOM 1021 C CA . PHE A 1 236 ? 122.660 139.200 123.915 1.00 272.81 236 PHE A CA 1
ATOM 1022 C C . PHE A 1 236 ? 123.826 138.437 124.527 1.00 272.81 236 PHE A C 1
ATOM 1023 O O . PHE A 1 236 ? 124.041 137.256 124.236 1.00 272.81 236 PHE A O 1
ATOM 1025 N N . TYR A 1 237 ? 124.587 139.106 125.386 1.00 240.59 237 TYR A N 1
ATOM 1026 C CA . TYR A 1 237 ? 125.684 138.488 126.114 1.00 240.59 237 TYR A CA 1
ATOM 1027 C C . TYR A 1 237 ? 125.121 137.774 127.338 1.00 240.59 237 TYR A C 1
ATOM 1028 O O . TYR A 1 237 ? 125.575 137.992 128.465 1.00 240.59 237 TYR A O 1
ATOM 1030 N N . ARG A 1 238 ? 124.113 136.932 127.134 1.00 225.90 238 ARG A N 1
ATOM 1031 C CA . ARG A 1 238 ? 123.603 136.115 128.227 1.00 225.90 238 ARG A CA 1
ATOM 1032 C C . ARG A 1 238 ? 124.587 134.978 128.433 1.00 225.90 238 ARG A C 1
ATOM 1033 O O . ARG A 1 238 ? 124.536 133.956 127.747 1.00 225.90 238 ARG A O 1
ATOM 1035 N N . THR A 1 239 ? 125.496 135.163 129.382 1.00 234.18 239 THR A N 1
ATOM 1036 C CA . THR A 1 239 ? 126.578 134.219 129.606 1.00 234.18 239 THR A CA 1
ATOM 1037 C C . THR A 1 239 ? 126.102 132.863 130.099 1.00 234.18 239 THR A C 1
ATOM 1038 O O . THR A 1 239 ? 126.931 131.962 130.256 1.00 234.18 239 THR A O 1
ATOM 1040 N N . ASN A 1 240 ? 124.808 132.690 130.355 1.00 234.49 240 ASN A N 1
ATOM 1041 C CA . ASN A 1 240 ? 124.332 131.535 131.099 1.00 234.49 240 ASN A CA 1
ATOM 1042 C C . ASN A 1 240 ? 123.398 130.646 130.291 1.00 234.49 240 ASN A C 1
ATOM 1043 O O . ASN A 1 240 ? 123.606 129.433 130.227 1.00 234.49 240 ASN A O 1
ATOM 1045 N N . LEU A 1 241 ? 122.371 131.208 129.675 1.00 221.42 241 LEU A N 1
ATOM 1046 C CA . LEU A 1 241 ? 121.408 130.345 129.006 1.00 221.42 241 LEU A CA 1
ATOM 1047 C C . LEU A 1 241 ? 121.315 130.743 127.537 1.00 221.42 241 LEU A C 1
ATOM 1048 O O . LEU A 1 241 ? 121.900 131.760 127.151 1.00 221.42 241 LEU A O 1
ATOM 1050 N N . PRO A 1 242 ? 120.630 129.950 126.679 1.00 230.42 242 PRO A N 1
ATOM 1051 C CA . PRO A 1 242 ? 120.505 130.303 125.256 1.00 230.42 242 PRO A CA 1
ATOM 1052 C C . PRO A 1 242 ? 120.249 131.775 124.967 1.00 230.42 242 PRO A C 1
ATOM 1053 O O . PRO A 1 242 ? 119.403 132.407 125.606 1.00 230.42 242 PRO A O 1
ATOM 1055 N N . ASN A 1 243 ? 120.975 132.322 123.994 1.00 230.98 243 ASN A N 1
ATOM 1056 C CA . ASN A 1 243 ? 120.958 133.740 123.668 1.00 230.98 243 ASN A CA 1
ATOM 1057 C C . ASN A 1 243 ? 120.137 134.025 122.417 1.00 230.98 243 ASN A C 1
ATOM 1058 O O . ASN A 1 243 ? 119.865 133.144 121.595 1.00 230.98 243 ASN A O 1
ATOM 1060 N N . MET A 1 244 ? 119.748 135.294 122.284 1.00 215.28 244 MET A N 1
ATOM 1061 C CA . MET A 1 244 ? 119.360 135.800 120.976 1.00 215.28 244 MET A CA 1
ATOM 1062 C C . MET A 1 244 ? 120.457 135.525 119.961 1.00 215.28 244 MET A C 1
ATOM 1063 O O . MET A 1 244 ? 120.182 135.103 118.831 1.00 215.28 244 MET A O 1
ATOM 1065 N N . PHE A 1 245 ? 121.710 135.759 120.354 1.00 226.92 245 PHE A N 1
ATOM 1066 C CA . PHE A 1 245 ? 122.846 135.349 119.543 1.00 226.92 245 PHE A CA 1
ATOM 1067 C C . PHE A 1 245 ? 122.749 133.877 119.176 1.00 226.92 245 PHE A C 1
ATOM 1068 O O . PHE A 1 245 ? 122.971 133.496 118.020 1.00 226.92 245 PHE A O 1
ATOM 1070 N N . GLN A 1 246 ? 122.405 133.038 120.153 1.00 216.35 246 GLN A N 1
ATOM 1071 C CA . GLN A 1 246 ? 122.309 131.605 119.907 1.00 216.35 246 GLN A CA 1
ATOM 1072 C C . GLN A 1 246 ? 121.293 131.296 118.820 1.00 216.35 246 GLN A C 1
ATOM 1073 O O . GLN A 1 246 ? 121.615 130.642 117.822 1.00 216.35 246 GLN A O 1
ATOM 1075 N N . VAL A 1 247 ? 120.054 131.746 119.001 1.00 230.28 247 VAL A N 1
ATOM 1076 C CA . VAL A 1 247 ? 119.014 131.387 118.045 1.00 230.28 247 VAL A CA 1
ATOM 1077 C C . VAL A 1 247 ? 119.302 131.992 116.682 1.00 230.28 247 VAL A C 1
ATOM 1078 O O . VAL A 1 247 ? 118.977 131.400 115.644 1.00 230.28 247 VAL A O 1
ATOM 1080 N N . LEU A 1 248 ? 119.903 133.179 116.654 1.00 223.39 248 LEU A N 1
ATOM 1081 C CA . LEU A 1 248 ? 120.262 133.761 115.371 1.00 223.39 248 LEU A CA 1
ATOM 1082 C C . LEU A 1 248 ? 121.283 132.888 114.657 1.00 223.39 248 LEU A C 1
ATOM 1083 O O . LEU A 1 248 ? 121.157 132.623 113.455 1.00 223.39 248 LEU A O 1
ATOM 1085 N N . MET A 1 249 ? 122.287 132.403 115.386 1.00 230.94 249 MET A N 1
ATOM 1086 C CA . MET A 1 249 ? 123.240 131.493 114.765 1.00 230.94 249 MET A CA 1
ATOM 1087 C C . MET A 1 249 ? 122.554 130.214 114.316 1.00 230.94 249 MET A C 1
ATOM 1088 O O . MET A 1 249 ? 122.910 129.637 113.282 1.00 230.94 249 MET A O 1
ATOM 1090 N N . THR A 1 250 ? 121.564 129.759 115.080 1.00 190.62 250 THR A N 1
ATOM 1091 C CA . THR A 1 250 ? 120.845 128.547 114.710 1.00 190.62 250 THR A CA 1
ATOM 1092 C C . THR A 1 250 ? 120.163 128.710 113.363 1.00 190.62 250 THR A C 1
ATOM 1093 O O . THR A 1 250 ? 120.357 127.898 112.455 1.00 190.62 250 THR A O 1
ATOM 1095 N N . VAL A 1 251 ? 119.357 129.758 113.215 1.00 182.85 251 VAL A N 1
ATOM 1096 C CA . VAL A 1 251 ? 118.668 129.941 111.942 1.00 182.85 251 VAL A CA 1
ATOM 1097 C C . VAL A 1 251 ? 119.672 130.191 110.829 1.00 182.85 251 VAL A C 1
ATOM 1098 O O . VAL A 1 251 ? 119.467 129.767 109.682 1.00 182.85 251 VAL A O 1
ATOM 1100 N N . ALA A 1 252 ? 120.780 130.860 111.145 1.00 183.65 252 ALA A N 1
ATOM 1101 C CA . ALA A 1 252 ? 121.814 131.077 110.148 1.00 183.65 252 ALA A CA 1
ATOM 1102 C C . ALA A 1 252 ? 122.315 129.754 109.594 1.00 183.65 252 ALA A C 1
ATOM 1103 O O . ALA A 1 252 ? 122.163 129.464 108.401 1.00 183.65 252 ALA A O 1
ATOM 1105 N N . ILE A 1 253 ? 122.908 128.932 110.460 1.00 180.59 253 ILE A N 1
ATOM 1106 C CA . ILE A 1 253 ? 123.433 127.645 110.024 1.00 180.59 253 ILE A CA 1
ATOM 1107 C C . ILE A 1 253 ? 122.338 126.815 109.384 1.00 180.59 253 ILE A C 1
ATOM 1108 O O . ILE A 1 253 ? 122.601 126.026 108.475 1.00 180.59 253 ILE A O 1
ATOM 1110 N N . PHE A 1 254 ? 121.095 126.995 109.824 1.00 195.15 254 PHE A N 1
ATOM 1111 C CA . PHE A 1 254 ? 119.980 126.243 109.270 1.00 195.15 254 PHE A CA 1
ATOM 1112 C C . PHE A 1 254 ? 119.810 126.542 107.791 1.00 195.15 254 PHE A C 1
ATOM 1113 O O . PHE A 1 254 ? 119.890 125.646 106.940 1.00 195.15 254 PHE A O 1
ATOM 1115 N N . LEU A 1 255 ? 119.562 127.806 107.467 1.00 186.31 255 LEU A N 1
ATOM 1116 C CA . LEU A 1 255 ? 119.400 128.148 106.064 1.00 186.31 255 LEU A CA 1
ATOM 1117 C C . LEU A 1 255 ? 120.674 127.872 105.287 1.00 186.31 255 LEU A C 1
ATOM 1118 O O . LEU A 1 255 ? 120.620 127.567 104.092 1.00 186.31 255 LEU A O 1
ATOM 1120 N N . PHE A 1 256 ? 121.823 127.904 105.956 1.00 205.92 256 PHE A N 1
ATOM 1121 C CA . PHE A 1 256 ? 123.065 127.663 105.239 1.00 205.92 256 PHE A CA 1
ATOM 1122 C C . PHE A 1 256 ? 123.195 126.204 104.834 1.00 205.92 256 PHE A C 1
ATOM 1123 O O . PHE A 1 256 ? 123.533 125.898 103.687 1.00 205.92 256 PHE A O 1
ATOM 1125 N N . VAL A 1 257 ? 122.951 125.284 105.765 1.00 189.49 257 VAL A N 1
ATOM 1126 C CA . VAL A 1 257 ? 123.032 123.873 105.411 1.00 189.49 257 VAL A CA 1
ATOM 1127 C C . VAL A 1 257 ? 121.974 123.534 104.380 1.00 189.49 257 VAL A C 1
ATOM 1128 O O . VAL A 1 257 ? 122.221 122.759 103.448 1.00 189.49 257 VAL A O 1
ATOM 1130 N N . LEU A 1 258 ? 120.784 124.116 104.517 1.00 208.78 258 LEU A N 1
ATOM 1131 C CA . LEU A 1 258 ? 119.779 123.905 103.488 1.00 208.78 258 LEU A CA 1
ATOM 1132 C C . LEU A 1 258 ? 120.324 124.332 102.135 1.00 208.78 258 LEU A C 1
ATOM 1133 O O . LEU A 1 258 ? 120.161 123.628 101.135 1.00 208.78 258 LEU A O 1
ATOM 1135 N N . TYR A 1 259 ? 120.990 125.484 102.090 1.00 196.06 259 TYR A N 1
ATOM 1136 C CA . TYR A 1 259 ? 121.626 125.901 100.850 1.00 196.06 259 TYR A CA 1
ATOM 1137 C C . TYR A 1 259 ? 122.621 124.862 100.369 1.00 196.06 259 TYR A C 1
ATOM 1138 O O . TYR A 1 259 ? 122.725 124.601 99.167 1.00 196.06 259 TYR A O 1
ATOM 1140 N N . LEU A 1 260 ? 123.388 124.287 101.291 1.00 183.78 260 LEU A N 1
ATOM 1141 C CA . LEU A 1 260 ? 124.338 123.253 100.899 1.00 183.78 260 LEU A CA 1
ATOM 1142 C C . LEU A 1 260 ? 123.620 122.074 100.274 1.00 183.78 260 LEU A C 1
ATOM 1143 O O . LEU A 1 260 ? 124.155 121.410 99.380 1.00 183.78 260 LEU A O 1
ATOM 1145 N N . GLN A 1 261 ? 122.406 121.800 100.724 1.00 196.15 261 GLN A N 1
ATOM 1146 C CA . GLN A 1 261 ? 121.594 120.834 100.013 1.00 196.15 261 GLN A CA 1
ATOM 1147 C C . GLN A 1 261 ? 121.320 121.347 98.608 1.00 196.15 261 GLN A C 1
ATOM 1148 O O . GLN A 1 261 ? 121.315 122.550 98.349 1.00 196.15 261 GLN A O 1
ATOM 1150 N N . GLY A 1 262 ? 121.088 120.422 97.696 1.00 196.07 262 GLY A N 1
ATOM 1151 C CA . GLY A 1 262 ? 121.120 120.778 96.298 1.00 196.07 262 GLY A CA 1
ATOM 1152 C C . GLY A 1 262 ? 122.487 120.404 95.789 1.00 196.07 262 GLY A C 1
ATOM 1153 O O . GLY A 1 262 ? 122.853 119.229 95.845 1.00 196.07 262 GLY A O 1
ATOM 1154 N N . PHE A 1 263 ? 123.245 121.382 95.289 1.00 209.73 263 PHE A N 1
ATOM 1155 C CA . PHE A 1 263 ? 124.669 121.206 94.981 1.00 209.73 263 PHE A CA 1
ATOM 1156 C C . PHE A 1 263 ? 124.934 119.907 94.232 1.00 209.73 263 PHE A C 1
ATOM 1157 O O . PHE A 1 263 ? 126.003 119.304 94.346 1.00 209.73 263 PHE A O 1
ATOM 1159 N N . ARG A 1 264 ? 123.950 119.480 93.460 1.00 197.42 264 ARG A N 1
ATOM 1160 C CA . ARG A 1 264 ? 123.910 118.133 92.924 1.00 197.42 264 ARG A CA 1
ATOM 1161 C C . ARG A 1 264 ? 124.762 118.043 91.663 1.00 197.42 264 ARG A C 1
ATOM 1162 O O . ARG A 1 264 ? 124.532 118.765 90.689 1.00 197.42 264 ARG A O 1
ATOM 1164 N N . TYR A 1 265 ? 125.766 117.176 91.691 1.00 185.93 265 TYR A N 1
ATOM 1165 C CA . TYR A 1 265 ? 126.553 116.917 90.494 1.00 185.93 265 TYR A CA 1
ATOM 1166 C C . TYR A 1 265 ? 125.699 116.089 89.555 1.00 185.93 265 TYR A C 1
ATOM 1167 O O . TYR A 1 265 ? 125.470 114.901 89.784 1.00 185.93 265 TYR A O 1
ATOM 1169 N N . GLU A 1 266 ? 125.218 116.718 88.498 1.00 170.53 266 GLU A N 1
ATOM 1170 C CA . GLU A 1 266 ? 124.472 115.990 87.497 1.00 170.53 266 GLU A CA 1
ATOM 1171 C C . GLU A 1 266 ? 125.433 115.265 86.571 1.00 170.53 266 GLU A C 1
ATOM 1172 O O . GLU A 1 266 ? 126.640 115.502 86.575 1.00 170.53 266 GLU A O 1
ATOM 1174 N N . LEU A 1 267 ? 124.877 114.384 85.748 1.00 156.99 267 LEU A N 1
ATOM 1175 C CA . LEU A 1 267 ? 125.668 113.795 84.689 1.00 156.99 267 LEU A CA 1
ATOM 1176 C C . LEU A 1 267 ? 124.725 113.214 83.657 1.00 156.99 267 LEU A C 1
ATOM 1177 O O . LEU A 1 267 ? 123.701 112.623 84.030 1.00 156.99 267 LEU A O 1
ATOM 1179 N N . PRO A 1 268 ? 125.007 113.384 82.384 1.00 183.84 268 PRO A N 1
ATOM 1180 C CA . PRO A 1 268 ? 124.099 112.936 81.322 1.00 183.84 268 PRO A CA 1
ATOM 1181 C C . PRO A 1 268 ? 124.270 111.459 81.013 1.00 183.84 268 PRO A C 1
ATOM 1182 O O . PRO A 1 268 ? 125.311 111.033 80.502 1.00 183.84 268 PRO A O 1
ATOM 1184 N N . ILE A 1 269 ? 123.237 110.676 81.290 1.00 192.39 269 ILE A N 1
ATOM 1185 C CA . ILE A 1 269 ? 123.211 109.293 80.864 1.00 192.39 269 ILE A CA 1
ATOM 1186 C C . ILE A 1 269 ? 122.323 109.204 79.635 1.00 192.39 269 ILE A C 1
ATOM 1187 O O . ILE A 1 269 ? 121.448 110.039 79.404 1.00 192.39 269 ILE A O 1
ATOM 1189 N N . ARG A 1 270 ? 122.554 108.179 78.828 1.00 228.86 270 ARG A N 1
ATOM 1190 C CA . ARG A 1 270 ? 121.727 107.919 77.662 1.00 228.86 270 ARG A CA 1
ATOM 1191 C C . ARG A 1 270 ? 121.446 106.433 77.597 1.00 228.86 270 ARG A C 1
ATOM 1192 O O . ARG A 1 270 ? 122.363 105.621 77.736 1.00 228.86 270 ARG A O 1
ATOM 1194 N N . SER A 1 271 ? 120.189 106.076 77.383 1.00 247.16 271 SER A N 1
ATOM 1195 C CA . SER A 1 271 ? 119.865 104.666 77.317 1.00 247.16 271 SER A CA 1
ATOM 1196 C C . SER A 1 271 ? 120.385 104.057 76.022 1.00 247.16 271 SER A C 1
ATOM 1197 O O . SER A 1 271 ? 120.719 104.750 75.057 1.00 247.16 271 SER A O 1
ATOM 1199 N N . THR A 1 272 ? 120.471 102.732 76.025 1.00 252.71 272 THR A N 1
ATOM 1200 C CA . THR A 1 272 ? 120.940 101.991 74.869 1.00 252.71 272 THR A CA 1
ATOM 1201 C C . THR A 1 272 ? 119.932 100.915 74.510 1.00 252.71 272 THR A C 1
ATOM 1202 O O . THR A 1 272 ? 119.812 100.532 73.345 1.00 252.71 272 THR A O 1
ATOM 1204 N N . LYS A 1 273 ? 119.209 100.414 75.511 1.00 240.16 273 LYS A N 1
ATOM 1205 C CA . LYS A 1 273 ? 118.248 99.344 75.271 1.00 240.16 273 LYS A CA 1
ATOM 1206 C C . LYS A 1 273 ? 116.957 99.891 74.679 1.00 240.16 273 LYS A C 1
ATOM 1207 O O . LYS A 1 273 ? 116.583 99.551 73.552 1.00 240.16 273 LYS A O 1
ATOM 1209 N N . VAL A 1 274 ? 116.265 100.747 75.426 1.00 231.14 274 VAL A N 1
ATOM 1210 C CA . VAL A 1 274 ? 115.068 101.416 74.934 1.00 231.14 274 VAL A CA 1
ATOM 1211 C C . VAL A 1 274 ? 115.511 102.788 74.433 1.00 231.14 274 VAL A C 1
ATOM 1212 O O . VAL A 1 274 ? 115.746 103.713 75.211 1.00 231.14 274 VAL A O 1
ATOM 1214 N N . ARG A 1 275 ? 115.651 102.909 73.117 1.00 240.28 275 ARG A N 1
ATOM 1215 C CA . ARG A 1 275 ? 116.292 104.078 72.542 1.00 240.28 275 ARG A CA 1
ATOM 1216 C C . ARG A 1 275 ? 115.498 105.343 72.840 1.00 240.28 275 ARG A C 1
ATOM 1217 O O . ARG A 1 275 ? 114.300 105.311 73.125 1.00 240.28 275 ARG A O 1
ATOM 1219 N N . GLY A 1 276 ? 116.194 106.470 72.775 1.00 238.33 276 GLY A N 1
ATOM 1220 C CA . GLY A 1 276 ? 115.566 107.753 72.984 1.00 238.33 276 GLY A CA 1
ATOM 1221 C C . GLY A 1 276 ? 115.387 108.095 74.442 1.00 238.33 276 GLY A C 1
ATOM 1222 O O . GLY A 1 276 ? 115.214 109.264 74.788 1.00 238.33 276 GLY A O 1
ATOM 1223 N N . GLN A 1 277 ? 115.420 107.090 75.309 1.00 231.13 277 GLN A N 1
ATOM 1224 C CA . GLN A 1 277 ? 115.229 107.324 76.735 1.00 231.13 277 GLN A CA 1
ATOM 1225 C C . GLN A 1 277 ? 116.421 108.088 77.294 1.00 231.13 277 GLN A C 1
ATOM 1226 O O . GLN A 1 277 ? 117.508 107.527 77.456 1.00 231.13 277 GLN A O 1
ATOM 1228 N N . ILE A 1 278 ? 116.216 109.363 77.602 1.00 229.08 278 ILE A N 1
ATOM 1229 C CA . ILE A 1 278 ? 117.302 110.206 78.079 1.00 229.08 278 ILE A CA 1
ATOM 1230 C C . ILE A 1 278 ? 117.102 110.342 79.577 1.00 229.08 278 ILE A C 1
ATOM 1231 O O . ILE A 1 278 ? 116.092 109.883 80.117 1.00 229.08 278 ILE A O 1
ATOM 1233 N N . GLY A 1 279 ? 118.066 110.934 80.266 1.00 199.98 279 GLY A N 1
ATOM 1234 C CA . GLY A 1 279 ? 117.911 111.150 81.690 1.00 199.98 279 GLY A CA 1
ATOM 1235 C C . GLY A 1 279 ? 119.083 111.927 82.235 1.00 199.98 279 GLY A C 1
ATOM 1236 O O . GLY A 1 279 ? 120.055 112.215 81.532 1.00 199.98 279 GLY A O 1
ATOM 1237 N N . ILE A 1 280 ? 118.971 112.274 83.510 1.00 184.29 280 ILE A N 1
ATOM 1238 C CA . ILE A 1 280 ? 120.051 112.924 84.232 1.00 184.29 280 ILE A CA 1
ATOM 1239 C C . ILE A 1 280 ? 120.264 112.158 85.520 1.00 184.29 280 ILE A C 1
ATOM 1240 O O . ILE A 1 280 ? 119.321 111.974 86.295 1.00 184.29 280 ILE A O 1
ATOM 1242 N N . TYR A 1 281 ? 121.488 111.698 85.748 1.00 153.87 281 TYR A N 1
ATOM 1243 C CA . TYR A 1 281 ? 121.809 111.062 87.011 1.00 153.87 281 TYR A CA 1
ATOM 1244 C C . TYR A 1 281 ? 122.431 112.105 87.921 1.00 153.87 281 TYR A C 1
ATOM 1245 O O . TYR A 1 281 ? 123.533 112.592 87.625 1.00 153.87 281 TYR A O 1
ATOM 1247 N N . PRO A 1 282 ? 121.774 112.493 89.004 1.00 150.21 282 PRO A N 1
ATOM 1248 C CA . PRO A 1 282 ? 122.366 113.444 89.937 1.00 150.21 282 PRO A CA 1
ATOM 1249 C C . PRO A 1 282 ? 123.138 112.727 91.026 1.00 150.21 282 PRO A C 1
ATOM 1250 O O . PRO A 1 282 ? 122.844 111.593 91.402 1.00 150.21 282 PRO A O 1
ATOM 1252 N N . ILE A 1 283 ? 124.151 113.413 91.531 1.00 160.03 283 ILE A N 1
ATOM 1253 C CA . ILE A 1 283 ? 125.001 112.889 92.592 1.00 160.03 283 ILE A CA 1
ATOM 1254 C C . ILE A 1 283 ? 125.035 113.952 93.681 1.00 160.03 283 ILE A C 1
ATOM 1255 O O . ILE A 1 283 ? 125.848 114.880 93.641 1.00 160.03 283 ILE A O 1
ATOM 1257 N N . LYS A 1 284 ? 124.150 113.825 94.659 1.00 164.89 284 LYS A N 1
ATOM 1258 C CA . LYS A 1 284 ? 124.093 114.802 95.729 1.00 164.89 284 LYS A CA 1
ATOM 1259 C C . LYS A 1 284 ? 125.325 114.700 96.616 1.00 164.89 284 LYS A C 1
ATOM 1260 O O . LYS A 1 284 ? 125.918 113.631 96.776 1.00 164.89 284 LYS A O 1
ATOM 1262 N N . LEU A 1 285 ? 125.714 115.842 97.182 1.00 181.52 285 LEU A N 1
ATOM 1263 C CA . LEU A 1 285 ? 126.903 115.898 98.020 1.00 181.52 285 LEU A CA 1
ATOM 1264 C C . LEU A 1 285 ? 126.827 114.874 99.136 1.00 181.52 285 LEU A C 1
ATOM 1265 O O . LEU A 1 285 ? 127.744 114.074 99.335 1.00 181.52 285 LEU A O 1
ATOM 1267 N N . PHE A 1 286 ? 125.719 114.869 99.864 1.00 217.66 286 PHE A N 1
ATOM 1268 C CA . PHE A 1 286 ? 125.555 113.969 101.001 1.00 217.66 286 PHE A CA 1
ATOM 1269 C C . PHE A 1 286 ? 125.145 112.580 100.517 1.00 217.66 286 PHE A C 1
ATOM 1270 O O . PHE A 1 286 ? 124.126 112.014 100.911 1.00 217.66 286 PHE A O 1
ATOM 1272 N N . TYR A 1 287 ? 125.978 112.043 99.627 1.00 212.55 287 TYR A N 1
ATOM 1273 C CA . TYR A 1 287 ? 125.729 110.721 99.071 1.00 212.55 287 TYR A CA 1
ATOM 1274 C C . TYR A 1 287 ? 125.539 109.695 100.176 1.00 212.55 287 TYR A C 1
ATOM 1275 O O . TYR A 1 287 ? 124.738 108.764 100.051 1.00 212.55 287 TYR A O 1
ATOM 1277 N N . THR A 1 288 ? 126.290 109.840 101.256 1.00 222.80 288 THR A N 1
ATOM 1278 C CA . THR A 1 288 ? 126.172 108.970 102.410 1.00 222.80 288 THR A CA 1
ATOM 1279 C C . THR A 1 288 ? 124.968 109.280 103.287 1.00 222.80 288 THR A C 1
ATOM 1280 O O . THR A 1 288 ? 124.525 108.394 104.025 1.00 222.80 288 THR A O 1
ATOM 1282 N N . SER A 1 289 ? 124.446 110.507 103.241 1.00 230.34 289 SER A N 1
ATOM 1283 C CA . SER A 1 289 ? 123.307 110.920 104.064 1.00 230.34 289 SER A CA 1
ATOM 1284 C C . SER A 1 289 ? 123.630 110.848 105.556 1.00 230.34 289 SER A C 1
ATOM 1285 O O . SER A 1 289 ? 123.027 110.081 106.309 1.00 230.34 289 SER A O 1
ATOM 1287 N N . ASN A 1 290 ? 124.639 111.619 105.965 1.00 233.33 290 ASN A N 1
ATOM 1288 C CA . ASN A 1 290 ? 124.893 111.959 107.364 1.00 233.33 290 ASN A CA 1
ATOM 1289 C C . ASN A 1 290 ? 125.440 110.785 108.167 1.00 233.33 290 ASN A C 1
ATOM 1290 O O . ASN A 1 290 ? 125.929 110.966 109.287 1.00 233.33 290 ASN A O 1
ATOM 1292 N N . THR A 1 291 ? 125.433 109.596 107.576 1.00 234.42 291 THR A N 1
ATOM 1293 C CA . THR A 1 291 ? 125.943 108.416 108.265 1.00 234.42 291 THR A CA 1
ATOM 1294 C C . THR A 1 291 ? 127.308 108.627 108.914 1.00 234.42 291 THR A C 1
ATOM 1295 O O . THR A 1 291 ? 127.521 108.100 110.021 1.00 234.42 291 THR A O 1
ATOM 1297 N N . PRO A 1 292 ? 128.245 109.376 108.319 1.00 244.64 292 PRO A N 1
ATOM 1298 C CA . PRO A 1 292 ? 129.516 109.644 109.007 1.00 244.64 292 PRO A CA 1
ATOM 1299 C C . PRO A 1 292 ? 129.367 110.177 110.416 1.00 244.64 292 PRO A C 1
ATOM 1300 O O . PRO A 1 292 ? 130.161 109.815 111.293 1.00 244.64 292 PRO A O 1
ATOM 1302 N N . ILE A 1 293 ? 128.385 111.039 110.667 1.00 261.55 293 ILE A N 1
ATOM 1303 C CA . ILE A 1 293 ? 128.287 111.582 112.013 1.00 261.55 293 ILE A CA 1
ATOM 1304 C C . ILE A 1 293 ? 127.760 110.531 112.970 1.00 261.55 293 ILE A C 1
ATOM 1305 O O . ILE A 1 293 ? 128.247 110.418 114.102 1.00 261.55 293 ILE A O 1
ATOM 1307 N N . MET A 1 294 ? 126.781 109.737 112.540 1.00 277.11 294 MET A N 1
ATOM 1308 C CA . MET A 1 294 ? 126.373 108.595 113.346 1.00 277.11 294 MET A CA 1
ATOM 1309 C C . MET A 1 294 ? 127.575 107.743 113.724 1.00 277.11 294 MET A C 1
ATOM 1310 O O . MET A 1 294 ? 127.733 107.356 114.889 1.00 277.11 294 MET A O 1
ATOM 1312 N N . LEU A 1 295 ? 128.468 107.495 112.766 1.00 280.47 295 LEU A N 1
ATOM 1313 C CA . LEU A 1 295 ? 129.594 106.602 113.027 1.00 280.47 295 LEU A CA 1
ATOM 1314 C C . LEU A 1 295 ? 130.608 107.223 113.981 1.00 280.47 295 LEU A C 1
ATOM 1315 O O . LEU A 1 295 ? 131.036 106.575 114.946 1.00 280.47 295 LEU A O 1
ATOM 1317 N N . GLN A 1 296 ? 131.033 108.459 113.718 1.00 305.00 296 GLN A N 1
ATOM 1318 C CA . GLN A 1 296 ? 132.017 109.081 114.595 1.00 305.00 296 GLN A CA 1
ATOM 1319 C C . GLN A 1 296 ? 131.462 109.244 116.004 1.00 305.00 296 GLN A C 1
ATOM 1320 O O . GLN A 1 296 ? 132.189 109.078 116.994 1.00 305.00 296 GLN A O 1
ATOM 1322 N N . SER A 1 297 ? 130.171 109.557 116.116 1.00 332.93 297 SER A N 1
ATOM 1323 C CA . SER A 1 297 ? 129.547 109.637 117.426 1.00 332.93 297 SER A CA 1
ATOM 1324 C C . SER A 1 297 ? 129.582 108.290 118.125 1.00 332.93 297 SER A C 1
ATOM 1325 O O . SER A 1 297 ? 129.924 108.207 119.310 1.00 332.93 297 SER A O 1
ATOM 1327 N N . ALA A 1 298 ? 129.220 107.224 117.408 1.00 344.59 298 ALA A N 1
ATOM 1328 C CA . ALA A 1 298 ? 129.267 105.891 117.992 1.00 344.59 298 ALA A CA 1
ATOM 1329 C C . ALA A 1 298 ? 130.659 105.578 118.520 1.00 344.59 298 ALA A C 1
ATOM 1330 O O . ALA A 1 298 ? 130.813 105.061 119.631 1.00 344.59 298 ALA A O 1
ATOM 1332 N N . LEU A 1 299 ? 131.691 105.907 117.741 1.00 354.49 299 LEU A N 1
ATOM 1333 C CA . LEU A 1 299 ? 133.042 105.540 118.156 1.00 354.49 299 LEU A CA 1
ATOM 1334 C C . LEU A 1 299 ? 133.480 106.336 119.377 1.00 354.49 299 LEU A C 1
ATOM 1335 O O . LEU A 1 299 ? 134.032 105.768 120.326 1.00 354.49 299 LEU A O 1
ATOM 1337 N N . THR A 1 300 ? 133.253 107.650 119.377 1.00 357.84 300 THR A N 1
ATOM 1338 C CA . THR A 1 300 ? 133.620 108.427 120.554 1.00 357.84 300 THR A CA 1
ATOM 1339 C C . THR A 1 300 ? 132.855 107.941 121.777 1.00 357.84 300 THR A C 1
ATOM 1340 O O . THR A 1 300 ? 133.408 107.879 122.881 1.00 357.84 300 THR A O 1
ATOM 1342 N N . SER A 1 301 ? 131.593 107.547 121.589 1.00 388.56 301 SER A N 1
ATOM 1343 C CA . SER A 1 301 ? 130.808 107.011 122.694 1.00 388.56 301 SER A CA 1
ATOM 1344 C C . SER A 1 301 ? 131.429 105.737 123.241 1.00 388.56 301 SER A C 1
ATOM 1345 O O . SER A 1 301 ? 131.562 105.574 124.458 1.00 388.56 301 SER A O 1
ATOM 1347 N N . ASN A 1 302 ? 131.803 104.814 122.354 1.00 390.19 302 ASN A N 1
ATOM 1348 C CA . ASN A 1 302 ? 132.492 103.612 122.806 1.00 390.19 302 ASN A CA 1
ATOM 1349 C C . ASN A 1 302 ? 133.780 103.953 123.534 1.00 390.19 302 ASN A C 1
ATOM 1350 O O . ASN A 1 302 ? 134.149 103.271 124.496 1.00 390.19 302 ASN A O 1
ATOM 1352 N N . ILE A 1 303 ? 134.472 105.003 123.100 1.00 385.69 303 ILE A N 1
ATOM 1353 C CA . ILE A 1 303 ? 135.792 105.289 123.645 1.00 385.69 303 ILE A CA 1
ATOM 1354 C C . ILE A 1 303 ? 135.687 105.935 125.016 1.00 385.69 303 ILE A C 1
ATOM 1355 O O . ILE A 1 303 ? 136.057 105.326 126.026 1.00 385.69 303 ILE A O 1
ATOM 1357 N N . PHE A 1 304 ? 135.129 107.146 125.070 1.00 425.08 304 PHE A N 1
ATOM 1358 C CA . PHE A 1 304 ? 135.271 107.974 126.264 1.00 425.08 304 PHE A CA 1
ATOM 1359 C C . PHE A 1 304 ? 134.447 107.435 127.423 1.00 425.08 304 PHE A C 1
ATOM 1360 O O . PHE A 1 304 ? 134.890 107.444 128.579 1.00 425.08 304 PHE A O 1
ATOM 1362 N N . LEU A 1 305 ? 133.237 106.959 127.125 1.00 439.27 305 LEU A N 1
ATOM 1363 C CA . LEU A 1 305 ? 132.363 106.426 128.162 1.00 439.27 305 LEU A CA 1
ATOM 1364 C C . LEU A 1 305 ? 133.033 105.272 128.892 1.00 439.27 305 LEU A C 1
ATOM 1365 O O . LEU A 1 305 ? 133.238 105.316 130.111 1.00 439.27 305 LEU A O 1
ATOM 1367 N N . ILE A 1 306 ? 133.404 104.231 128.147 1.00 415.82 306 ILE A N 1
ATOM 1368 C CA . ILE A 1 306 ? 133.984 103.053 128.778 1.00 415.82 306 ILE A CA 1
ATOM 1369 C C . ILE A 1 306 ? 135.363 103.375 129.342 1.00 415.82 306 ILE A C 1
ATOM 1370 O O . ILE A 1 306 ? 135.809 102.752 130.313 1.00 415.82 306 ILE A O 1
ATOM 1372 N N . SER A 1 307 ? 136.046 104.380 128.779 1.00 406.59 307 SER A N 1
ATOM 1373 C CA . SER A 1 307 ? 137.343 104.779 129.317 1.00 406.59 307 SER A CA 1
ATOM 1374 C C . SER A 1 307 ? 137.202 105.345 130.721 1.00 406.59 307 SER A C 1
ATOM 1375 O O . SER A 1 307 ? 137.780 104.817 131.677 1.00 406.59 307 SER A O 1
ATOM 1377 N N . GLN A 1 308 ? 136.428 106.421 130.867 1.00 379.54 308 GLN A N 1
ATOM 1378 C CA . GLN A 1 308 ? 136.265 107.015 132.188 1.00 379.54 308 GLN A CA 1
ATOM 1379 C C . GLN A 1 308 ? 135.310 106.223 133.073 1.00 379.54 308 GLN A C 1
ATOM 1380 O O . GLN A 1 308 ? 135.050 106.643 134.206 1.00 379.54 308 GLN A O 1
ATOM 1382 N N . ILE A 1 309 ? 134.774 105.096 132.593 1.00 375.16 309 ILE A N 1
ATOM 1383 C CA . ILE A 1 309 ? 134.052 104.209 133.504 1.00 375.16 309 ILE A CA 1
ATOM 1384 C C . ILE A 1 309 ? 134.889 103.030 133.976 1.00 375.16 309 ILE A C 1
ATOM 1385 O O . ILE A 1 309 ? 134.654 102.527 135.082 1.00 375.16 309 ILE A O 1
ATOM 1387 N N . LEU A 1 310 ? 135.866 102.586 133.189 1.00 357.80 310 LEU A N 1
ATOM 1388 C CA . LEU A 1 310 ? 136.645 101.402 133.529 1.00 357.80 310 LEU A CA 1
ATOM 1389 C C . LEU A 1 310 ? 138.053 101.487 132.950 1.00 357.80 310 LEU A C 1
ATOM 1390 O O . LEU A 1 310 ? 138.818 102.390 133.286 1.00 357.80 310 LEU A O 1
ATOM 1392 N N . ILE A 1 360 ? 146.732 123.681 120.558 1.00 300.21 360 ILE A N 1
ATOM 1393 C CA . ILE A 1 360 ? 145.743 123.261 121.538 1.00 300.21 360 ILE A CA 1
ATOM 1394 C C . ILE A 1 360 ? 145.056 122.019 120.981 1.00 300.21 360 ILE A C 1
ATOM 1395 O O . ILE A 1 360 ? 144.963 121.865 119.762 1.00 300.21 360 ILE A O 1
ATOM 1397 N N . LYS A 1 361 ? 144.565 121.137 121.860 1.00 287.73 361 LYS A N 1
ATOM 1398 C CA . LYS A 1 361 ? 143.883 119.926 121.410 1.00 287.73 361 LYS A CA 1
ATOM 1399 C C . LYS A 1 361 ? 142.700 120.221 120.494 1.00 287.73 361 LYS A C 1
ATOM 1400 O O . LYS A 1 361 ? 142.150 119.287 119.898 1.00 287.73 361 LYS A O 1
ATOM 1402 N N . THR A 1 362 ? 142.293 121.487 120.385 1.00 311.35 362 THR A N 1
ATOM 1403 C CA . THR A 1 362 ? 141.346 121.909 119.359 1.00 311.35 362 THR A CA 1
ATOM 1404 C C . THR A 1 362 ? 141.731 121.360 117.992 1.00 311.35 362 THR A C 1
ATOM 1405 O O . THR A 1 362 ? 140.923 120.713 117.310 1.00 311.35 362 THR A O 1
ATOM 1407 N N . ILE A 1 363 ? 142.958 121.661 117.563 1.00 307.79 363 ILE A N 1
ATOM 1408 C CA . ILE A 1 363 ? 143.433 121.203 116.264 1.00 307.79 363 ILE A CA 1
ATOM 1409 C C . ILE A 1 363 ? 143.318 119.693 116.170 1.00 307.79 363 ILE A C 1
ATOM 1410 O O . ILE A 1 363 ? 142.916 119.143 115.135 1.00 307.79 363 ILE A O 1
ATOM 1412 N N . VAL A 1 364 ? 143.651 119.002 117.260 1.00 340.50 364 VAL A N 1
ATOM 1413 C CA . VAL A 1 364 ? 143.562 117.547 117.286 1.00 340.50 364 VAL A CA 1
ATOM 1414 C C . VAL A 1 364 ? 142.146 117.099 116.961 1.00 340.50 364 VAL A C 1
ATOM 1415 O O . VAL A 1 364 ? 141.923 116.327 116.024 1.00 340.50 364 VAL A O 1
ATOM 1417 N N . TYR A 1 365 ? 141.169 117.576 117.732 1.00 312.85 365 TYR A N 1
ATOM 1418 C CA . TYR A 1 365 ? 139.810 117.076 117.560 1.00 312.85 365 TYR A CA 1
ATOM 1419 C C . TYR A 1 365 ? 139.250 117.442 116.188 1.00 312.85 365 TYR A C 1
ATOM 1420 O O . TYR A 1 365 ? 138.538 116.639 115.568 1.00 312.85 365 TYR A O 1
ATOM 1422 N N . ILE A 1 366 ? 139.579 118.630 115.675 1.00 296.31 366 ILE A N 1
ATOM 1423 C CA . ILE A 1 366 ? 139.010 119.029 114.389 1.00 296.31 366 ILE A CA 1
ATOM 1424 C C . ILE A 1 366 ? 139.598 118.187 113.261 1.00 296.31 366 ILE A C 1
ATOM 1425 O O . ILE A 1 366 ? 138.867 117.655 112.413 1.00 296.31 366 ILE A O 1
ATOM 1427 N N . THR A 1 367 ? 140.923 118.032 113.237 1.00 313.76 367 THR A N 1
ATOM 1428 C CA . THR A 1 367 ? 141.510 117.177 112.218 1.00 313.76 367 THR A CA 1
ATOM 1429 C C . THR A 1 367 ? 141.059 115.737 112.400 1.00 313.76 367 THR A C 1
ATOM 1430 O O . THR A 1 367 ? 140.975 114.979 111.426 1.00 313.76 367 THR A O 1
ATOM 1432 N N . PHE A 1 368 ? 140.721 115.357 113.631 1.00 320.03 368 PHE A N 1
ATOM 1433 C CA . PHE A 1 368 ? 140.213 114.018 113.875 1.00 320.03 368 PHE A CA 1
ATOM 1434 C C . PHE A 1 368 ? 138.877 113.809 113.189 1.00 320.03 368 PHE A C 1
ATOM 1435 O O . PHE A 1 368 ? 138.658 112.784 112.538 1.00 320.03 368 PHE A O 1
ATOM 1437 N N . VAL A 1 369 ? 137.946 114.749 113.368 1.00 282.08 369 VAL A N 1
ATOM 1438 C CA . VAL A 1 369 ? 136.648 114.587 112.717 1.00 282.08 369 VAL A CA 1
ATOM 1439 C C . VAL A 1 369 ? 136.819 114.616 111.205 1.00 282.08 369 VAL A C 1
ATOM 1440 O O . VAL A 1 369 ? 136.148 113.873 110.475 1.00 282.08 369 VAL A O 1
ATOM 1442 N N . LEU A 1 370 ? 137.753 115.439 110.718 1.00 298.47 370 LEU A N 1
ATOM 1443 C CA . LEU A 1 370 ? 138.099 115.444 109.300 1.00 298.47 370 LEU A CA 1
ATOM 1444 C C . LEU A 1 370 ? 138.457 114.041 108.815 1.00 298.47 370 LEU A C 1
ATOM 1445 O O . LEU A 1 370 ? 137.867 113.514 107.862 1.00 298.47 370 LEU A O 1
ATOM 1447 N N . GLY A 1 371 ? 139.438 113.424 109.465 1.00 289.77 371 GLY A N 1
ATOM 1448 C CA . GLY A 1 371 ? 139.875 112.108 109.032 1.00 289.77 371 GLY A CA 1
ATOM 1449 C C . GLY A 1 371 ? 138.790 111.060 109.177 1.00 289.77 371 GLY A C 1
ATOM 1450 O O . GLY A 1 371 ? 138.638 110.183 108.320 1.00 289.77 371 GLY A O 1
ATOM 1451 N N . SER A 1 372 ? 138.031 111.128 110.270 1.00 278.93 372 SER A N 1
ATOM 1452 C CA . SER A 1 372 ? 136.990 110.140 110.509 1.00 278.93 372 SER A CA 1
ATOM 1453 C C . SER A 1 372 ? 135.957 110.178 109.402 1.00 278.93 372 SER A C 1
ATOM 1454 O O . SER A 1 372 ? 135.546 109.134 108.887 1.00 278.93 372 SER A O 1
ATOM 1456 N N . CYS A 1 373 ? 135.515 111.380 109.022 1.00 285.52 373 CYS A N 1
ATOM 1457 C CA . CYS A 1 373 ? 134.527 111.451 107.953 1.00 285.52 373 CYS A CA 1
ATOM 1458 C C . CYS A 1 373 ? 135.133 111.013 106.630 1.00 285.52 373 CYS A C 1
ATOM 1459 O O . CYS A 1 373 ? 134.470 110.331 105.842 1.00 285.52 373 CYS A O 1
ATOM 1461 N N . ALA A 1 374 ? 136.394 111.373 106.378 1.00 272.52 374 ALA A N 1
ATOM 1462 C CA . ALA A 1 374 ? 137.071 110.886 105.182 1.00 272.52 374 ALA A CA 1
ATOM 1463 C C . ALA A 1 374 ? 136.954 109.371 105.072 1.00 272.52 374 ALA A C 1
ATOM 1464 O O . ALA A 1 374 ? 136.419 108.832 104.091 1.00 272.52 374 ALA A O 1
ATOM 1466 N N . VAL A 1 375 ? 137.423 108.670 106.101 1.00 254.46 375 VAL A N 1
ATOM 1467 C CA . VAL A 1 375 ? 137.478 107.215 106.022 1.00 254.46 375 VAL A CA 1
ATOM 1468 C C . VAL A 1 375 ? 136.077 106.621 106.013 1.00 254.46 375 VAL A C 1
ATOM 1469 O O . VAL A 1 375 ? 135.793 105.685 105.255 1.00 254.46 375 VAL A O 1
ATOM 1471 N N . PHE A 1 376 ? 135.179 107.146 106.847 1.00 240.13 376 PHE A N 1
ATOM 1472 C CA . PHE A 1 376 ? 133.842 106.580 106.939 1.00 240.13 376 PHE A CA 1
ATOM 1473 C C . PHE A 1 376 ? 133.075 106.751 105.645 1.00 240.13 376 PHE A C 1
ATOM 1474 O O . PHE A 1 376 ? 132.299 105.873 105.265 1.00 240.13 376 PHE A O 1
ATOM 1476 N N . SER A 1 377 ? 133.283 107.860 104.948 1.00 247.72 377 SER A N 1
ATOM 1477 C CA . SER A 1 377 ? 132.755 107.958 103.602 1.00 247.72 377 SER A CA 1
ATOM 1478 C C . SER A 1 377 ? 133.360 106.833 102.788 1.00 247.72 377 SER A C 1
ATOM 1479 O O . SER A 1 377 ? 132.676 105.868 102.430 1.00 247.72 377 SER A O 1
ATOM 1481 N N . LYS A 1 378 ? 134.679 106.890 102.603 1.00 239.90 378 LYS A N 1
ATOM 1482 C CA . LYS A 1 378 ? 135.292 106.015 101.617 1.00 239.90 378 LYS A CA 1
ATOM 1483 C C . LYS A 1 378 ? 135.090 104.539 101.926 1.00 239.90 378 LYS A C 1
ATOM 1484 O O . LYS A 1 378 ? 135.439 103.702 101.089 1.00 239.90 378 LYS A O 1
ATOM 1486 N N . THR A 1 379 ? 134.522 104.198 103.082 1.00 222.32 379 THR A N 1
ATOM 1487 C CA . THR A 1 379 ? 134.082 102.824 103.304 1.00 222.32 379 THR A CA 1
ATOM 1488 C C . THR A 1 379 ? 132.574 102.650 103.166 1.00 222.32 379 THR A C 1
ATOM 1489 O O . THR A 1 379 ? 132.122 101.745 102.451 1.00 222.32 379 THR A O 1
ATOM 1491 N N . TRP A 1 380 ? 131.784 103.497 103.832 1.00 212.23 380 TRP A N 1
ATOM 1492 C CA . TRP A 1 380 ? 130.340 103.371 103.769 1.00 212.23 380 TRP A CA 1
ATOM 1493 C C . TRP A 1 380 ? 129.852 103.392 102.337 1.00 212.23 380 TRP A C 1
ATOM 1494 O O . TRP A 1 380 ? 128.866 102.723 102.018 1.00 212.23 380 TRP A O 1
ATOM 1496 N N . ILE A 1 381 ? 130.584 104.074 101.457 1.00 219.11 381 ILE A N 1
ATOM 1497 C CA . ILE A 1 381 ? 130.284 104.160 100.034 1.00 219.11 381 ILE A CA 1
ATOM 1498 C C . ILE A 1 381 ? 129.844 102.807 99.506 1.00 219.11 381 ILE A C 1
ATOM 1499 O O . ILE A 1 381 ? 128.751 102.667 98.945 1.00 219.11 381 ILE A O 1
ATOM 1501 N N . GLU A 1 382 ? 130.686 101.799 99.711 1.00 237.74 382 GLU A N 1
ATOM 1502 C CA . GLU A 1 382 ? 130.484 100.491 99.107 1.00 237.74 382 GLU A CA 1
ATOM 1503 C C . GLU A 1 382 ? 130.052 99.429 100.100 1.00 237.74 382 GLU A C 1
ATOM 1504 O O . GLU A 1 382 ? 129.414 98.454 99.695 1.00 237.74 382 GLU A O 1
ATOM 1506 N N . ILE A 1 383 ? 130.369 99.576 101.390 1.00 230.20 383 ILE A N 1
ATOM 1507 C CA . ILE A 1 383 ? 129.756 98.662 102.342 1.00 230.20 383 ILE A CA 1
ATOM 1508 C C . ILE A 1 383 ? 128.258 98.895 102.390 1.00 230.20 383 ILE A C 1
ATOM 1509 O O . ILE A 1 383 ? 127.512 98.025 102.849 1.00 230.20 383 ILE A O 1
ATOM 1511 N N . SER A 1 384 ? 127.799 100.055 101.913 1.00 220.77 384 SER A N 1
ATOM 1512 C CA . SER A 1 384 ? 126.401 100.223 101.558 1.00 220.77 384 SER A CA 1
ATOM 1513 C C . SER A 1 384 ? 126.047 99.353 100.369 1.00 220.77 384 SER A C 1
ATOM 1514 O O . SER A 1 384 ? 125.007 98.686 100.360 1.00 220.77 384 SER A O 1
ATOM 1516 N N . GLY A 1 385 ? 126.907 99.339 99.365 1.00 223.33 385 GLY A N 1
ATOM 1517 C CA . GLY A 1 385 ? 126.623 98.672 98.124 1.00 223.33 385 GLY A CA 1
ATOM 1518 C C . GLY A 1 385 ? 126.438 99.598 96.947 1.00 223.33 385 GLY A C 1
ATOM 1519 O O . GLY A 1 385 ? 125.664 99.268 96.042 1.00 223.33 385 GLY A O 1
ATOM 1520 N N . THR A 1 386 ? 127.084 100.775 96.950 1.00 198.37 386 THR A N 1
ATOM 1521 C CA . THR A 1 386 ? 127.155 101.636 95.770 1.00 198.37 386 THR A CA 1
ATOM 1522 C C . THR A 1 386 ? 128.615 102.029 95.592 1.00 198.37 386 THR A C 1
ATOM 1523 O O . THR A 1 386 ? 129.036 103.093 96.043 1.00 198.37 386 THR A O 1
ATOM 1525 N N . SER A 1 387 ? 129.371 101.188 94.922 1.00 211.26 387 SER A N 1
ATOM 1526 C CA . SER A 1 387 ? 130.746 101.478 94.574 1.00 211.26 387 SER A CA 1
ATOM 1527 C C . SER A 1 387 ? 130.801 101.965 93.153 1.00 211.26 387 SER A C 1
ATOM 1528 O O . SER A 1 387 ? 129.799 101.946 92.439 1.00 211.26 387 SER A O 1
ATOM 1530 N N . PRO A 1 388 ? 131.960 102.415 92.689 1.00 220.34 388 PRO A N 1
ATOM 1531 C CA . PRO A 1 388 ? 132.116 102.570 91.240 1.00 220.34 388 PRO A CA 1
ATOM 1532 C C . PRO A 1 388 ? 131.818 101.280 90.493 1.00 220.34 388 PRO A C 1
ATOM 1533 O O . PRO A 1 388 ? 130.992 101.282 89.573 1.00 220.34 388 PRO A O 1
ATOM 1535 N N . ARG A 1 389 ? 132.440 100.164 90.885 1.00 234.03 389 ARG A N 1
ATOM 1536 C CA . ARG A 1 389 ? 132.184 98.905 90.191 1.00 234.03 389 ARG A CA 1
ATOM 1537 C C . ARG A 1 389 ? 130.741 98.458 90.379 1.00 234.03 389 ARG A C 1
ATOM 1538 O O . ARG A 1 389 ? 130.110 97.958 89.439 1.00 234.03 389 ARG A O 1
ATOM 1540 N N . ASP A 1 390 ? 130.210 98.608 91.591 1.00 219.38 390 ASP A N 1
ATOM 1541 C CA . ASP A 1 390 ? 128.809 98.292 91.837 1.00 219.38 390 ASP A CA 1
ATOM 1542 C C . ASP A 1 390 ? 127.892 99.045 90.889 1.00 219.38 390 ASP A C 1
ATOM 1543 O O . ASP A 1 390 ? 127.090 98.452 90.160 1.00 219.38 390 ASP A O 1
ATOM 1545 N N . ILE A 1 391 ? 127.973 100.370 90.919 1.00 200.75 391 ILE A N 1
ATOM 1546 C CA . ILE A 1 391 ? 127.087 101.161 90.088 1.00 200.75 391 ILE A CA 1
ATOM 1547 C C . ILE A 1 391 ? 127.338 100.872 88.621 1.00 200.75 391 ILE A C 1
ATOM 1548 O O . ILE A 1 391 ? 126.420 100.962 87.804 1.00 200.75 391 ILE A O 1
ATOM 1550 N N . ALA A 1 392 ? 128.559 100.472 88.264 1.00 213.62 392 ALA A N 1
ATOM 1551 C CA . ALA A 1 392 ? 128.855 100.210 86.861 1.00 213.62 392 ALA A CA 1
ATOM 1552 C C . ALA A 1 392 ? 128.166 98.940 86.383 1.00 213.62 392 ALA A C 1
ATOM 1553 O O . ALA A 1 392 ? 127.542 98.922 85.314 1.00 213.62 392 ALA A O 1
ATOM 1555 N N . LYS A 1 393 ? 128.281 97.859 87.154 1.00 227.06 393 LYS A N 1
ATOM 1556 C CA . LYS A 1 393 ? 127.546 96.653 86.795 1.00 227.06 393 LYS A CA 1
ATOM 1557 C C . LYS A 1 393 ? 126.050 96.924 86.799 1.00 227.06 393 LYS A C 1
ATOM 1558 O O . LYS A 1 393 ? 125.307 96.388 85.968 1.00 227.06 393 LYS A O 1
ATOM 1560 N N . GLN A 1 394 ? 125.592 97.782 87.708 1.00 205.29 394 GLN A N 1
ATOM 1561 C CA . GLN A 1 394 ? 124.179 98.125 87.710 1.00 205.29 394 GLN A CA 1
ATOM 1562 C C . GLN A 1 394 ? 123.799 98.851 86.431 1.00 205.29 394 GLN A C 1
ATOM 1563 O O . GLN A 1 394 ? 122.715 98.633 85.880 1.00 205.29 394 GLN A O 1
ATOM 1565 N N . PHE A 1 395 ? 124.686 99.709 85.934 1.00 202.34 395 PHE A N 1
ATOM 1566 C CA . PHE A 1 395 ? 124.405 100.414 84.691 1.00 202.34 395 PHE A CA 1
ATOM 1567 C C . PHE A 1 395 ? 124.401 99.456 83.518 1.00 202.34 395 PHE A C 1
ATOM 1568 O O . PHE A 1 395 ? 123.676 99.659 82.542 1.00 202.34 395 PHE A O 1
ATOM 1570 N N . LYS A 1 396 ? 125.235 98.424 83.575 1.00 213.20 396 LYS A N 1
ATOM 1571 C CA . LYS A 1 396 ? 125.141 97.399 82.545 1.00 213.20 396 LYS A CA 1
ATOM 1572 C C . LYS A 1 396 ? 123.809 96.679 82.617 1.00 213.20 396 LYS A C 1
ATOM 1573 O O . LYS A 1 396 ? 123.226 96.343 81.582 1.00 213.20 396 LYS A O 1
ATOM 1575 N N . ASP A 1 397 ? 123.313 96.444 83.828 1.00 221.99 397 ASP A N 1
ATOM 1576 C CA . ASP A 1 397 ? 121.986 95.857 83.971 1.00 221.99 397 ASP A CA 1
ATOM 1577 C C . ASP A 1 397 ? 120.923 96.766 83.372 1.00 221.99 397 ASP A C 1
ATOM 1578 O O . ASP A 1 397 ? 119.996 96.300 82.700 1.00 221.99 397 ASP A O 1
ATOM 1580 N N . GLN A 1 398 ? 121.044 98.064 83.600 1.00 214.48 398 GLN A N 1
ATOM 1581 C CA . GLN A 1 398 ? 120.065 99.012 83.097 1.00 214.48 398 GLN A CA 1
ATOM 1582 C C . GLN A 1 398 ? 120.336 99.435 81.661 1.00 214.48 398 GLN A C 1
ATOM 1583 O O . GLN A 1 398 ? 119.546 100.199 81.102 1.00 214.48 398 GLN A O 1
ATOM 1585 N N . GLY A 1 399 ? 121.409 98.943 81.050 1.00 232.30 399 GLY A N 1
ATOM 1586 C CA . GLY A 1 399 ? 121.801 99.337 79.711 1.00 232.30 399 GLY A CA 1
ATOM 1587 C C . GLY A 1 399 ? 121.874 100.835 79.508 1.00 232.30 399 GLY A C 1
ATOM 1588 O O . GLY A 1 399 ? 121.174 101.381 78.651 1.00 232.30 399 GLY A O 1
ATOM 1589 N N . MET A 1 400 ? 122.724 101.514 80.271 1.00 214.81 400 MET A N 1
ATOM 1590 C CA . MET A 1 400 ? 122.756 102.972 80.286 1.00 214.81 400 MET A CA 1
ATOM 1591 C C . MET A 1 400 ? 124.183 103.455 80.083 1.00 214.81 400 MET A C 1
ATOM 1592 O O . MET A 1 400 ? 125.010 103.351 80.994 1.00 214.81 400 MET A O 1
ATOM 1594 N N . VAL A 1 401 ? 124.468 103.998 78.900 1.00 200.52 401 VAL A N 1
ATOM 1595 C CA . VAL A 1 401 ? 125.776 104.579 78.637 1.00 200.52 401 VAL A CA 1
ATOM 1596 C C . VAL A 1 401 ? 125.851 105.965 79.265 1.00 200.52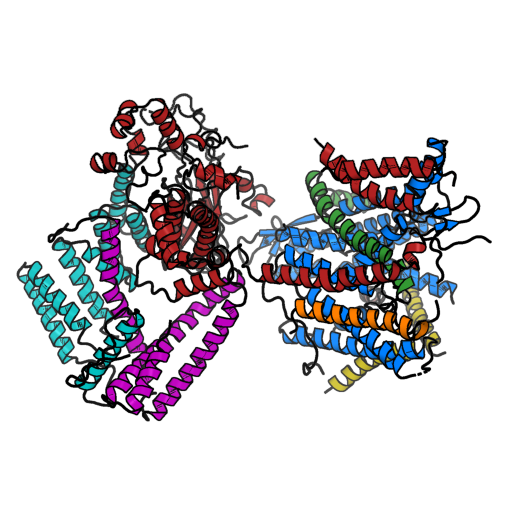 401 VAL A C 1
ATOM 1597 O O . VAL A 1 401 ? 124.837 106.598 79.552 1.00 200.52 401 VAL A O 1
ATOM 1599 N N . ILE A 1 402 ? 127.072 106.443 79.487 1.00 202.90 402 ILE A N 1
ATOM 1600 C CA . ILE A 1 402 ? 127.248 107.862 79.749 1.00 202.90 402 ILE A CA 1
ATOM 1601 C C . ILE A 1 402 ? 127.071 108.623 78.448 1.00 202.90 402 ILE A C 1
ATOM 1602 O O . ILE A 1 402 ? 127.707 108.310 77.434 1.00 202.90 402 ILE A O 1
ATOM 1604 N N . ASN A 1 403 ? 126.196 109.617 78.464 1.00 221.80 403 ASN A N 1
ATOM 1605 C CA . ASN A 1 403 ? 125.993 110.419 77.273 1.00 221.80 403 ASN A CA 1
ATOM 1606 C C . ASN A 1 403 ? 127.138 111.405 77.119 1.00 221.80 403 ASN A C 1
ATOM 1607 O O . ASN A 1 403 ? 127.402 112.213 78.014 1.00 221.80 403 ASN A O 1
ATOM 1609 N N . GLY A 1 404 ? 127.823 111.331 75.983 1.00 214.17 404 GLY A N 1
ATOM 1610 C CA . GLY A 1 404 ? 128.911 112.232 75.679 1.00 214.17 404 GLY A CA 1
ATOM 1611 C C . GLY A 1 404 ? 130.300 111.678 75.899 1.00 214.17 404 GLY A C 1
ATOM 1612 O O . GLY A 1 404 ? 131.279 112.362 75.573 1.00 214.17 404 GLY A O 1
ATOM 1613 N N . LYS A 1 405 ? 130.428 110.467 76.436 1.00 231.31 405 LYS A N 1
ATOM 1614 C CA . LYS A 1 405 ? 131.735 109.897 76.727 1.00 231.31 405 LYS A CA 1
ATOM 1615 C C . LYS A 1 405 ? 131.716 108.422 76.344 1.00 231.31 405 LYS A C 1
ATOM 1616 O O . LYS A 1 405 ? 130.790 107.940 75.685 1.00 231.31 405 LYS A O 1
ATOM 1618 N N . ARG A 1 406 ? 132.748 107.703 76.768 1.00 260.51 406 ARG A N 1
ATOM 1619 C CA . ARG A 1 406 ? 132.978 106.343 76.309 1.00 260.51 406 ARG A CA 1
ATOM 1620 C C . ARG A 1 406 ? 132.263 105.330 77.190 1.00 260.51 406 ARG A C 1
ATOM 1621 O O . ARG A 1 406 ? 132.048 105.548 78.384 1.00 260.51 406 ARG A O 1
ATOM 1623 N N . GLU A 1 407 ? 131.913 104.202 76.573 1.00 262.94 407 GLU A N 1
ATOM 1624 C CA . GLU A 1 407 ? 131.060 103.205 77.207 1.00 262.94 407 GLU A CA 1
ATOM 1625 C C . GLU A 1 407 ? 131.686 102.671 78.487 1.00 262.94 407 GLU A C 1
ATOM 1626 O O . GLU A 1 407 ? 131.154 102.863 79.584 1.00 262.94 407 GLU A O 1
ATOM 1628 N N . THR A 1 408 ? 132.826 101.996 78.366 1.00 260.95 408 THR A N 1
ATOM 1629 C CA . THR A 1 408 ? 133.493 101.454 79.540 1.00 260.95 408 THR A CA 1
ATOM 1630 C C . THR A 1 408 ? 134.259 102.509 80.320 1.00 260.95 408 THR A C 1
ATOM 1631 O O . THR A 1 408 ? 134.761 102.210 81.408 1.00 260.95 408 THR A O 1
ATOM 1633 N N . SER A 1 409 ? 134.355 103.731 79.799 1.00 243.89 409 SER A N 1
ATOM 1634 C CA . SER A 1 409 ? 134.919 104.825 80.575 1.00 243.89 409 SER A CA 1
ATOM 1635 C C . SER A 1 409 ? 134.089 105.148 81.806 1.00 243.89 409 SER A C 1
ATOM 1636 O O . SER A 1 409 ? 134.539 105.942 82.645 1.00 243.89 409 SER A O 1
ATOM 1638 N N . ILE A 1 410 ? 132.889 104.574 81.922 1.00 220.36 410 ILE A N 1
ATOM 1639 C CA . ILE A 1 410 ? 132.064 104.823 83.098 1.00 220.36 410 ILE A CA 1
ATOM 1640 C C . ILE A 1 410 ? 132.860 104.517 84.354 1.00 220.36 410 ILE A C 1
ATOM 1641 O O . ILE A 1 410 ? 133.153 105.413 85.143 1.00 220.36 410 ILE A O 1
ATOM 1643 N N . TYR A 1 411 ? 133.317 103.270 84.489 1.00 228.40 411 TYR A N 1
ATOM 1644 C CA . TYR A 1 411 ? 133.949 102.830 85.727 1.00 228.40 411 TYR A CA 1
ATOM 1645 C C . TYR A 1 411 ? 135.099 103.735 86.129 1.00 228.40 411 TYR A C 1
ATOM 1646 O O . TYR A 1 411 ? 135.251 104.067 87.307 1.00 228.40 411 TYR A O 1
ATOM 1648 N N . ARG A 1 412 ? 135.922 104.148 85.169 1.00 232.70 412 ARG A N 1
ATOM 1649 C CA . ARG A 1 412 ? 136.994 105.075 85.504 1.00 232.70 412 ARG A CA 1
ATOM 1650 C C . ARG A 1 412 ? 136.431 106.405 85.981 1.00 232.70 412 ARG A C 1
ATOM 1651 O O . ARG A 1 412 ? 136.873 106.948 87.001 1.00 232.70 412 ARG A O 1
ATOM 1653 N N . GLU A 1 413 ? 135.421 106.925 85.284 1.00 221.80 413 GLU A N 1
ATOM 1654 C CA . GLU A 1 413 ? 134.862 108.211 85.679 1.00 221.80 413 GLU A CA 1
ATOM 1655 C C . GLU A 1 413 ? 134.206 108.130 87.050 1.00 221.80 413 GLU A C 1
ATOM 1656 O O . GLU A 1 413 ? 134.227 109.091 87.822 1.00 221.80 413 GLU A O 1
ATOM 1658 N N . LEU A 1 414 ? 133.629 106.984 87.367 1.00 202.86 414 LEU A N 1
ATOM 1659 C CA . LEU A 1 414 ? 132.934 106.815 88.631 1.00 202.86 414 LEU A CA 1
ATOM 1660 C C . LEU A 1 414 ? 133.929 106.657 89.767 1.00 202.86 414 LEU A C 1
ATOM 1661 O O . LEU A 1 414 ? 133.809 107.309 90.809 1.00 202.86 414 LEU A O 1
ATOM 1663 N N . LYS A 1 415 ? 134.915 105.780 89.582 1.00 226.22 415 LYS A N 1
ATOM 1664 C CA . LYS A 1 415 ? 136.060 105.739 90.477 1.00 226.22 415 LYS A CA 1
ATOM 1665 C C . LYS A 1 415 ? 136.593 107.134 90.735 1.00 226.22 415 LYS A C 1
ATOM 1666 O O . LYS A 1 415 ? 137.056 107.440 91.835 1.00 226.22 415 LYS A O 1
ATOM 1668 N N . LYS A 1 416 ? 136.549 107.994 89.724 1.00 232.00 416 LYS A N 1
ATOM 1669 C CA . LYS A 1 416 ? 136.966 109.372 89.929 1.00 232.00 416 LYS A CA 1
ATOM 1670 C C . LYS A 1 416 ? 135.984 110.114 90.824 1.00 232.00 416 LYS A C 1
ATOM 1671 O O . LYS A 1 416 ? 136.363 110.682 91.853 1.00 232.00 416 LYS A O 1
ATOM 1673 N N . ILE A 1 417 ? 134.708 110.099 90.456 1.00 194.29 417 ILE A N 1
ATOM 1674 C CA . ILE A 1 417 ? 133.748 111.031 91.038 1.00 194.29 417 ILE A CA 1
ATOM 1675 C C . ILE A 1 417 ? 133.324 110.588 92.427 1.00 194.29 417 ILE A C 1
ATOM 1676 O O . ILE A 1 417 ? 133.478 111.328 93.405 1.00 194.29 417 ILE A O 1
ATOM 1678 N N . ILE A 1 418 ? 132.766 109.387 92.521 1.00 195.00 418 ILE A N 1
ATOM 1679 C CA . ILE A 1 418 ? 132.118 108.884 93.730 1.00 195.00 418 ILE A CA 1
ATOM 1680 C C . ILE A 1 418 ? 132.942 109.159 94.983 1.00 195.00 418 ILE A C 1
ATOM 1681 O O . ILE A 1 418 ? 132.462 109.864 95.881 1.00 195.00 418 ILE A O 1
ATOM 1683 N N . PRO A 1 419 ? 134.174 108.653 95.097 1.00 204.70 419 PRO A N 1
ATOM 1684 C CA . PRO A 1 419 ? 134.870 108.804 96.380 1.00 204.70 419 PRO A CA 1
ATOM 1685 C C . PRO A 1 419 ? 135.259 110.234 96.668 1.00 204.70 419 PRO A C 1
ATOM 1686 O O . PRO A 1 419 ? 135.265 110.644 97.836 1.00 204.70 419 PRO A O 1
ATOM 1688 N N . THR A 1 420 ? 135.594 111.008 95.638 1.00 221.44 420 THR A N 1
ATOM 1689 C CA . THR A 1 420 ? 135.864 112.422 95.847 1.00 221.44 420 THR A CA 1
ATOM 1690 C C . THR A 1 420 ? 134.682 113.092 96.519 1.00 221.44 420 THR A C 1
ATOM 1691 O O . THR A 1 420 ? 134.758 113.479 97.689 1.00 221.44 420 THR A O 1
ATOM 1693 N N . ALA A 1 421 ? 133.561 113.173 95.804 1.00 206.48 421 ALA A N 1
ATOM 1694 C CA . ALA A 1 421 ? 132.369 113.801 96.349 1.00 206.48 421 ALA A CA 1
ATOM 1695 C C . ALA A 1 421 ? 132.005 113.216 97.700 1.00 206.48 421 ALA A C 1
ATOM 1696 O O . ALA A 1 421 ? 131.523 113.937 98.574 1.00 206.48 421 ALA A O 1
ATOM 1698 N N . ALA A 1 422 ? 132.273 111.929 97.908 1.00 234.17 422 ALA A N 1
ATOM 1699 C CA . ALA A 1 422 ? 131.956 111.308 99.187 1.00 234.17 422 ALA A CA 1
ATOM 1700 C C . ALA A 1 422 ? 132.771 111.921 100.317 1.00 234.17 422 ALA A C 1
ATOM 1701 O O . ALA A 1 422 ? 132.216 112.457 101.286 1.00 234.17 422 ALA A O 1
ATOM 1703 N N . ALA A 1 423 ? 134.096 111.828 100.219 1.00 214.53 423 ALA A N 1
ATOM 1704 C CA . ALA A 1 423 ? 134.949 112.370 101.267 1.00 214.53 423 ALA A CA 1
ATOM 1705 C C . ALA A 1 423 ? 134.729 113.862 101.441 1.00 214.53 423 ALA A C 1
ATOM 1706 O O . ALA A 1 423 ? 134.852 114.380 102.553 1.00 214.53 423 ALA A O 1
ATOM 1708 N N . PHE A 1 424 ? 134.389 114.566 100.364 1.00 250.93 424 PHE A N 1
ATOM 1709 C CA . PHE A 1 424 ? 134.143 115.996 100.493 1.00 250.93 424 PHE A CA 1
ATOM 1710 C C . PHE A 1 424 ? 132.853 116.274 101.244 1.00 250.93 424 PHE A C 1
ATOM 1711 O O . PHE A 1 424 ? 132.816 117.164 102.099 1.00 250.93 424 PHE A O 1
ATOM 1713 N N . GLY A 1 425 ? 131.787 115.536 100.946 1.00 227.48 425 GLY A N 1
ATOM 1714 C CA . GLY A 1 425 ? 130.590 115.654 101.754 1.00 227.48 425 GLY A CA 1
ATOM 1715 C C . GLY A 1 425 ? 130.870 115.354 103.211 1.00 227.48 425 GLY A C 1
ATOM 1716 O O . GLY A 1 425 ? 130.359 116.028 104.108 1.00 227.48 425 GLY A O 1
ATOM 1717 N N . GLY A 1 426 ? 131.706 114.349 103.462 1.00 242.87 426 GLY A N 1
ATOM 1718 C CA . GLY A 1 426 ? 132.063 114.024 104.833 1.00 242.87 426 GLY A CA 1
ATOM 1719 C C . GLY A 1 426 ? 132.782 115.165 105.526 1.00 242.87 426 GLY A C 1
ATOM 1720 O O . GLY A 1 426 ? 132.460 115.529 106.659 1.00 242.87 426 GLY A O 1
ATOM 1721 N N . ALA A 1 427 ? 133.785 115.730 104.859 1.00 256.53 427 ALA A N 1
ATOM 1722 C CA . ALA A 1 427 ? 134.499 116.862 105.432 1.00 256.53 427 ALA A CA 1
ATOM 1723 C C . ALA A 1 427 ? 133.550 118.016 105.710 1.00 256.53 427 ALA A C 1
ATOM 1724 O O . ALA A 1 427 ? 133.615 118.645 106.773 1.00 256.53 427 ALA A O 1
ATOM 1726 N N . THR A 1 428 ? 132.660 118.306 104.766 1.00 222.39 428 THR A N 1
ATOM 1727 C CA . THR A 1 428 ? 131.717 119.399 104.948 1.00 222.39 428 THR A CA 1
ATOM 1728 C C . THR A 1 428 ? 130.840 119.164 106.168 1.00 222.39 428 THR A C 1
ATOM 1729 O O . THR A 1 428 ? 130.673 120.055 107.006 1.00 222.39 428 THR A O 1
ATOM 1731 N N . ILE A 1 429 ? 130.256 117.969 106.276 1.00 222.25 429 ILE A N 1
ATOM 1732 C CA . ILE A 1 429 ? 129.352 117.709 107.392 1.00 222.25 429 ILE A CA 1
ATOM 1733 C C . ILE A 1 429 ? 130.109 117.752 108.711 1.00 222.25 429 ILE A C 1
ATOM 1734 O O . ILE A 1 429 ? 129.590 118.235 109.725 1.00 222.25 429 ILE A O 1
ATOM 1736 N N . GLY A 1 430 ? 131.349 117.269 108.722 1.00 236.83 430 GLY A N 1
ATOM 1737 C CA . GLY A 1 430 ? 132.149 117.395 109.927 1.00 236.83 430 GLY A CA 1
ATOM 1738 C C . GLY A 1 430 ? 132.364 118.844 110.308 1.00 236.83 430 GLY A C 1
ATOM 1739 O O . GLY A 1 430 ? 132.244 119.223 111.478 1.00 236.83 430 GLY A O 1
ATOM 1740 N N . ALA A 1 431 ? 132.685 119.674 109.318 1.00 230.64 431 ALA A N 1
ATOM 1741 C CA . ALA A 1 431 ? 132.869 121.095 109.573 1.00 230.64 431 ALA A CA 1
ATOM 1742 C C . ALA A 1 431 ? 131.606 121.706 110.149 1.00 230.64 431 ALA A C 1
ATOM 1743 O O . ALA A 1 431 ? 131.660 122.493 111.099 1.00 230.64 431 ALA A O 1
ATOM 1745 N N . LEU A 1 432 ? 130.461 121.354 109.576 1.00 228.57 432 LEU A N 1
ATOM 1746 C CA . LEU A 1 432 ? 129.192 121.879 110.059 1.00 228.57 432 LEU A CA 1
ATOM 1747 C C . LEU A 1 432 ? 128.966 121.485 111.507 1.00 228.57 432 LEU A C 1
ATOM 1748 O O . LEU A 1 432 ? 128.574 122.312 112.336 1.00 228.57 432 LEU A O 1
ATOM 1750 N N . SER A 1 433 ? 129.220 120.216 111.827 1.00 239.47 433 SER A N 1
ATOM 1751 C CA . SER A 1 433 ? 128.994 119.723 113.180 1.00 239.47 433 SER A CA 1
ATOM 1752 C C . SER A 1 433 ? 129.873 120.453 114.181 1.00 239.47 433 SER A C 1
ATOM 1753 O O . SER A 1 433 ? 129.405 120.886 115.241 1.00 239.47 433 SER A O 1
ATOM 1755 N N . VAL A 1 434 ? 131.158 120.588 113.867 1.00 245.91 434 VAL A N 1
ATOM 1756 C CA . VAL A 1 434 ? 132.055 121.231 114.818 1.00 245.91 434 VAL A CA 1
ATOM 1757 C C . VAL A 1 434 ? 131.738 122.715 114.936 1.00 245.91 434 VAL A C 1
ATOM 1758 O O . VAL A 1 434 ? 131.824 123.291 116.025 1.00 245.91 434 VAL A O 1
ATOM 1760 N N . GLY A 1 435 ? 131.346 123.359 113.834 1.00 248.06 435 GLY A N 1
ATOM 1761 C CA . GLY A 1 435 ? 130.919 124.742 113.927 1.00 248.06 435 GLY A CA 1
ATOM 1762 C C . GLY A 1 435 ? 129.698 124.888 114.808 1.00 248.06 435 GLY A C 1
ATOM 1763 O O . GLY A 1 435 ? 129.596 125.826 115.601 1.00 248.06 435 GLY A O 1
ATOM 1764 N N . SER A 1 436 ? 128.762 123.951 114.685 1.00 256.87 436 SER A N 1
ATOM 1765 C CA . SER A 1 436 ? 127.597 123.942 115.554 1.00 256.87 436 SER A CA 1
ATOM 1766 C C . SER A 1 436 ? 128.013 123.841 117.010 1.00 256.87 436 SER A C 1
ATOM 1767 O O . SER A 1 436 ? 127.594 124.645 117.847 1.00 256.87 436 SER A O 1
ATOM 1769 N N . ASP A 1 437 ? 128.835 122.845 117.330 1.00 270.39 437 ASP A N 1
ATOM 1770 C CA . ASP A 1 437 ? 129.219 122.636 118.719 1.00 270.39 437 ASP A CA 1
ATOM 1771 C C . ASP A 1 437 ? 130.007 123.817 119.265 1.00 270.39 437 ASP A C 1
ATOM 1772 O O . ASP A 1 437 ? 129.931 124.114 120.462 1.00 270.39 437 ASP A O 1
ATOM 1774 N N . LEU A 1 438 ? 130.767 124.500 118.411 1.00 280.18 438 LEU A N 1
ATOM 1775 C CA . LEU A 1 438 ? 131.504 125.675 118.858 1.00 280.18 438 LEU A CA 1
ATOM 1776 C C . LEU A 1 438 ? 130.556 126.829 119.147 1.00 280.18 438 LEU A C 1
ATOM 1777 O O . LEU A 1 438 ? 130.586 127.414 120.235 1.00 280.18 438 LEU A O 1
ATOM 1779 N N . LEU A 1 439 ? 129.704 127.169 118.178 1.00 269.44 439 LEU A N 1
ATOM 1780 C CA . LEU A 1 439 ? 128.724 128.228 118.368 1.00 269.44 439 LEU A CA 1
ATOM 1781 C C . LEU A 1 439 ? 127.706 127.895 119.446 1.00 269.44 439 LEU A C 1
ATOM 1782 O O . LEU A 1 439 ? 126.950 128.783 119.854 1.00 269.44 439 LEU A O 1
ATOM 1784 N N . GLY A 1 440 ? 127.662 126.648 119.910 1.00 283.75 440 GLY A N 1
ATOM 1785 C CA . GLY A 1 440 ? 126.701 126.260 120.925 1.00 283.75 440 GLY A CA 1
ATOM 1786 C C . GLY A 1 440 ? 125.262 126.396 120.489 1.00 283.75 440 GLY A C 1
ATOM 1787 O O . GLY A 1 440 ? 124.379 126.552 121.338 1.00 283.75 440 GLY A O 1
ATOM 1788 N N . THR A 1 441 ? 125.002 126.343 119.184 1.00 244.60 441 THR A N 1
ATOM 1789 C CA . THR A 1 441 ? 123.656 126.526 118.663 1.00 244.60 441 THR A CA 1
ATOM 1790 C C . THR A 1 441 ? 122.681 125.551 119.315 1.00 244.60 441 THR A C 1
ATOM 1791 O O . THR A 1 441 ? 123.062 124.515 119.864 1.00 244.60 441 THR A O 1
ATOM 1793 N N . LEU A 1 442 ? 121.396 125.894 119.231 1.00 235.30 442 LEU A N 1
ATOM 1794 C CA . LEU A 1 442 ? 120.403 125.346 120.150 1.00 235.30 442 LEU A CA 1
ATOM 1795 C C . LEU A 1 442 ? 120.269 123.830 120.092 1.00 235.30 442 LEU A C 1
ATOM 1796 O O . LEU A 1 442 ? 119.679 123.246 121.005 1.00 235.30 442 LEU A O 1
ATOM 1798 N N . GLY A 1 443 ? 120.785 123.171 119.059 1.00 229.32 443 GLY A N 1
ATOM 1799 C CA . GLY A 1 443 ? 120.583 121.745 118.930 1.00 229.32 443 GLY A CA 1
ATOM 1800 C C . GLY A 1 443 ? 121.777 121.042 118.324 1.00 229.32 443 GLY A C 1
ATOM 1801 O O . GLY A 1 443 ? 122.722 121.668 117.846 1.00 229.32 443 GLY A O 1
ATOM 1802 N N . SER A 1 444 ? 121.703 119.718 118.351 1.00 210.26 444 SER A N 1
ATOM 1803 C CA . SER A 1 444 ? 122.741 118.887 117.767 1.00 210.26 444 SER A CA 1
ATOM 1804 C C . SER A 1 444 ? 122.755 119.069 116.256 1.00 210.26 444 SER A C 1
ATOM 1805 O O . SER A 1 444 ? 121.736 118.856 115.589 1.00 210.26 444 SER A O 1
ATOM 1807 N N . GLY A 1 445 ? 123.905 119.479 115.722 1.00 210.14 445 GLY A N 1
ATOM 1808 C CA . GLY A 1 445 ? 124.053 119.546 114.281 1.00 210.14 445 GLY A CA 1
ATOM 1809 C C . GLY A 1 445 ? 123.640 118.260 113.600 1.00 210.14 445 GLY A C 1
ATOM 1810 O O . GLY A 1 445 ? 123.046 118.280 112.521 1.00 210.14 445 GLY A O 1
ATOM 1811 N N . ALA A 1 446 ? 123.945 117.124 114.224 1.00 212.84 446 ALA A N 1
ATOM 1812 C CA . ALA A 1 446 ? 123.530 115.838 113.683 1.00 212.84 446 ALA A CA 1
ATOM 1813 C C . ALA A 1 446 ? 122.029 115.809 113.453 1.00 212.84 446 ALA A C 1
ATOM 1814 O O . ALA A 1 446 ? 121.556 115.546 112.342 1.00 212.84 446 ALA A O 1
ATOM 1816 N N . SER A 1 447 ? 121.268 116.062 114.512 1.00 222.82 447 SER A N 1
ATOM 1817 C CA . SER A 1 447 ? 119.819 116.112 114.398 1.00 222.82 447 SER A CA 1
ATOM 1818 C C . SER A 1 447 ? 119.385 117.101 113.331 1.00 222.82 447 SER A C 1
ATOM 1819 O O . SER A 1 447 ? 118.470 116.825 112.544 1.00 222.82 447 SER A O 1
ATOM 1821 N N . ILE A 1 448 ? 120.011 118.276 113.319 1.00 220.84 448 ILE A N 1
ATOM 1822 C CA . ILE A 1 448 ? 119.669 119.308 112.344 1.00 220.84 448 ILE A CA 1
ATOM 1823 C C . ILE A 1 448 ? 119.705 118.732 110.939 1.00 220.84 448 ILE A C 1
ATOM 1824 O O . ILE A 1 448 ? 118.718 118.772 110.194 1.00 220.84 448 ILE A O 1
ATOM 1826 N N . LEU A 1 449 ? 120.846 118.162 110.573 1.00 214.15 449 LEU A N 1
ATOM 1827 C CA . LEU A 1 449 ? 120.992 117.667 109.216 1.00 214.15 449 LEU A CA 1
ATOM 1828 C C . LEU A 1 449 ? 120.089 116.475 108.965 1.00 214.15 449 LEU A C 1
ATOM 1829 O O . LEU A 1 449 ? 119.583 116.314 107.851 1.00 214.15 449 LEU A O 1
ATOM 1831 N N . MET A 1 450 ? 119.846 115.654 109.986 1.00 231.20 450 MET A N 1
ATOM 1832 C CA . MET A 1 450 ? 118.947 114.520 109.812 1.00 231.20 450 MET A CA 1
ATOM 1833 C C . MET A 1 450 ? 117.560 114.989 109.404 1.00 231.20 450 MET A C 1
ATOM 1834 O O . MET A 1 450 ? 117.019 114.565 108.374 1.00 231.20 450 MET A O 1
ATOM 1836 N N . ALA A 1 451 ? 116.974 115.876 110.203 1.00 192.24 451 ALA A N 1
ATOM 1837 C CA . ALA A 1 451 ? 115.640 116.370 109.894 1.00 192.24 451 ALA A CA 1
ATOM 1838 C C . ALA A 1 451 ? 115.616 117.088 108.554 1.00 192.24 451 ALA A C 1
ATOM 1839 O O . ALA A 1 451 ? 114.673 116.916 107.769 1.00 192.24 451 ALA A O 1
ATOM 1841 N N . THR A 1 452 ? 116.632 117.912 108.281 1.00 188.33 452 THR A N 1
ATOM 1842 C CA . THR A 1 452 ? 116.623 118.672 107.038 1.00 188.33 452 THR A CA 1
ATOM 1843 C C . THR A 1 452 ? 116.667 117.752 105.834 1.00 188.33 452 THR A C 1
ATOM 1844 O O . THR A 1 452 ? 115.941 117.968 104.864 1.00 188.33 452 THR A O 1
ATOM 1846 N N . THR A 1 453 ? 117.494 116.709 105.877 1.00 173.16 453 THR A N 1
ATOM 1847 C CA . THR A 1 453 ? 117.513 115.772 104.763 1.00 173.16 453 THR A CA 1
ATOM 1848 C C . THR A 1 453 ? 116.202 115.012 104.666 1.00 173.16 453 THR A C 1
ATOM 1849 O O . THR A 1 453 ? 115.725 114.737 103.561 1.00 173.16 453 THR A O 1
ATOM 1851 N N . THR A 1 454 ? 115.593 114.679 105.802 1.00 164.13 454 THR A N 1
ATOM 1852 C CA . THR A 1 454 ? 114.301 114.008 105.758 1.00 164.13 454 THR A CA 1
ATOM 1853 C C . THR A 1 454 ? 113.288 114.841 104.982 1.00 164.13 454 THR A C 1
ATOM 1854 O O . THR A 1 454 ? 112.756 114.416 103.946 1.00 164.13 454 THR A O 1
ATOM 1856 N N . ILE A 1 455 ? 113.022 116.053 105.468 1.00 166.96 455 ILE A N 1
ATOM 1857 C CA . ILE A 1 455 ? 112.001 116.871 104.832 1.00 166.96 455 ILE A CA 1
ATOM 1858 C C . ILE A 1 455 ? 112.425 117.319 103.450 1.00 166.96 455 ILE A C 1
ATOM 1859 O O . ILE A 1 455 ? 111.574 117.543 102.586 1.00 166.96 455 ILE A O 1
ATOM 1861 N N . TYR A 1 456 ? 113.722 117.431 103.198 1.00 195.73 456 TYR A N 1
ATOM 1862 C CA . TYR A 1 456 ? 114.169 117.795 101.868 1.00 195.73 456 TYR A CA 1
ATOM 1863 C C . TYR A 1 456 ? 113.863 116.687 100.881 1.00 195.73 456 TYR A C 1
ATOM 1864 O O . TYR A 1 456 ? 113.384 116.948 99.777 1.00 195.73 456 TYR A O 1
ATOM 1866 N N . GLY A 1 457 ? 114.163 115.445 101.246 1.00 185.97 457 GLY A N 1
ATOM 1867 C CA . GLY A 1 457 ? 113.748 114.336 100.412 1.00 185.97 457 GLY A CA 1
ATOM 1868 C C . GLY A 1 457 ? 112.250 114.328 100.190 1.00 185.97 457 GLY A C 1
ATOM 1869 O O . GLY A 1 457 ? 111.774 114.013 99.095 1.00 185.97 457 GLY A O 1
ATOM 1870 N N . TYR A 1 458 ? 111.486 114.666 101.232 1.00 179.17 458 TYR A N 1
ATOM 1871 C CA . TYR A 1 458 ? 110.041 114.771 101.063 1.00 179.17 458 TYR A CA 1
ATOM 1872 C C . TYR A 1 458 ? 109.704 115.783 99.982 1.00 179.17 458 TYR A C 1
ATOM 1873 O O . TYR A 1 458 ? 108.916 115.506 99.066 1.00 179.17 458 TYR A O 1
ATOM 1875 N N . TYR A 1 459 ? 110.309 116.962 100.070 1.00 201.30 459 TYR A N 1
ATOM 1876 C CA . TYR A 1 459 ? 110.130 117.951 99.021 1.00 201.30 459 TYR A CA 1
ATOM 1877 C C . TYR A 1 459 ? 110.470 117.375 97.663 1.00 201.30 459 TYR A C 1
ATOM 1878 O O . TYR A 1 459 ? 109.783 117.645 96.678 1.00 201.30 459 TYR A O 1
ATOM 1880 N N . GLU A 1 460 ? 111.587 116.659 97.575 1.00 225.82 460 GLU A N 1
ATOM 1881 C CA . GLU A 1 460 ? 112.065 116.223 96.271 1.00 225.82 460 GLU A CA 1
ATOM 1882 C C . GLU A 1 460 ? 111.090 115.254 95.647 1.00 225.82 460 GLU A C 1
ATOM 1883 O O . GLU A 1 460 ? 110.842 115.299 94.439 1.00 225.82 460 GLU A O 1
ATOM 1885 N N . ALA A 1 461 ? 110.546 114.351 96.451 1.00 221.02 461 ALA A N 1
ATOM 1886 C CA . ALA A 1 461 ? 109.445 113.533 95.971 1.00 221.02 461 ALA A CA 1
ATOM 1887 C C . ALA A 1 461 ? 108.337 114.418 95.429 1.00 221.02 461 ALA A C 1
ATOM 1888 O O . ALA A 1 461 ? 107.900 114.268 94.277 1.00 221.02 461 ALA A O 1
ATOM 1890 N N . ALA A 1 462 ? 107.885 115.364 96.253 1.00 233.94 462 ALA A N 1
ATOM 1891 C CA . ALA A 1 462 ? 106.789 116.233 95.849 1.00 233.94 462 ALA A CA 1
ATOM 1892 C C . ALA A 1 462 ? 107.070 116.901 94.513 1.00 233.94 462 ALA A C 1
ATOM 1893 O O . ALA A 1 462 ? 106.174 117.045 93.678 1.00 233.94 462 ALA A O 1
ATOM 1895 N N . ALA A 1 463 ? 108.315 117.299 94.287 1.00 242.57 463 ALA A N 1
ATOM 1896 C CA . ALA A 1 463 ? 108.636 118.085 93.103 1.00 242.57 463 ALA A CA 1
ATOM 1897 C C . ALA A 1 463 ? 108.791 117.198 91.883 1.00 242.57 463 ALA A C 1
ATOM 1898 O O . ALA A 1 463 ? 108.190 117.460 90.837 1.00 242.57 463 ALA A O 1
ATOM 1900 N N . LYS A 1 464 ? 109.596 116.143 91.999 1.00 246.56 464 LYS A N 1
ATOM 1901 C CA . LYS A 1 464 ? 109.781 115.226 90.884 1.00 246.56 464 LYS A CA 1
ATOM 1902 C C . LYS A 1 464 ? 108.458 114.656 90.401 1.00 246.56 464 LYS A C 1
ATOM 1903 O O . LYS A 1 464 ? 108.333 114.295 89.226 1.00 246.56 464 LYS A O 1
ATOM 1905 N N . GLU A 1 465 ? 107.459 114.567 91.281 1.00 245.70 465 GLU A N 1
ATOM 1906 C CA . GLU A 1 465 ? 106.159 114.091 90.820 1.00 245.70 465 GLU A CA 1
ATOM 1907 C C . GLU A 1 465 ? 105.252 115.221 90.348 1.00 245.70 465 GLU A C 1
ATOM 1908 O O . GLU A 1 465 ? 104.582 115.088 89.318 1.00 245.70 465 GLU A O 1
ATOM 1910 N N . GLY A 1 466 ? 105.237 116.338 91.064 1.00 213.46 466 GLY A N 1
ATOM 1911 C CA . GLY A 1 466 ? 104.257 117.383 90.855 1.00 213.46 466 GLY A CA 1
ATOM 1912 C C . GLY A 1 466 ? 103.435 117.584 92.111 1.00 213.46 466 GLY A C 1
ATOM 1913 O O . GLY A 1 466 ? 102.689 116.689 92.518 1.00 213.46 466 GLY A O 1
ATOM 1914 N N . GLY A 1 467 ? 103.570 118.744 92.744 1.00 220.66 467 GLY A N 1
ATOM 1915 C CA . GLY A 1 467 ? 102.945 118.997 94.026 1.00 220.66 467 GLY A CA 1
ATOM 1916 C C . GLY A 1 467 ? 102.075 120.237 93.999 1.00 220.66 467 GLY A C 1
ATOM 1917 O O . GLY A 1 467 ? 102.308 121.163 93.222 1.00 220.66 467 GLY A O 1
ATOM 1918 N N . PHE A 1 468 ? 101.065 120.247 94.862 1.00 240.96 468 PHE A N 1
ATOM 1919 C CA . PHE A 1 468 ? 100.175 121.390 94.989 1.00 240.96 468 PHE A CA 1
ATOM 1920 C C . PHE A 1 468 ? 100.612 122.271 96.150 1.00 240.96 468 PHE A C 1
ATOM 1921 O O . PHE A 1 468 ? 101.442 121.870 96.963 1.00 240.96 468 PHE A O 1
ATOM 1923 N N . ARG B 2 51 ? 94.029 94.652 107.102 1.00 216.03 51 ARG B N 1
ATOM 1924 C CA . ARG B 2 51 ? 92.927 94.898 106.185 1.00 216.03 51 ARG B CA 1
ATOM 1925 C C . ARG B 2 51 ? 92.134 96.116 106.628 1.00 216.03 51 ARG B C 1
ATOM 1926 O O . ARG B 2 51 ? 91.276 96.606 105.903 1.00 216.03 51 ARG B O 1
ATOM 1928 N N . VAL B 2 52 ? 92.440 96.603 107.830 1.00 192.66 52 VAL B N 1
ATOM 1929 C CA . VAL B 2 52 ? 91.708 97.724 108.408 1.00 192.66 52 VAL B CA 1
ATOM 1930 C C . VAL B 2 52 ? 91.975 98.997 107.615 1.00 192.66 52 VAL B C 1
ATOM 1931 O O . VAL B 2 52 ? 93.120 99.301 107.254 1.00 192.66 52 VAL B O 1
ATOM 1933 N N . ASP B 2 53 ? 90.915 99.759 107.352 1.00 163.66 53 ASP B N 1
ATOM 1934 C CA . ASP B 2 53 ? 91.072 101.015 106.642 1.00 163.66 53 ASP B CA 1
ATOM 1935 C C . ASP B 2 53 ? 91.646 102.083 107.569 1.00 163.66 53 ASP B C 1
ATOM 1936 O O . ASP B 2 53 ? 91.420 102.052 108.782 1.00 163.66 53 ASP B O 1
ATOM 1938 N N . PRO B 2 54 ? 92.397 103.033 107.014 1.00 166.70 54 PRO B N 1
ATOM 1939 C CA . PRO B 2 54 ? 93.059 104.038 107.863 1.00 166.70 54 PRO B CA 1
ATOM 1940 C C . PRO B 2 54 ? 92.102 104.819 108.739 1.00 166.70 54 PRO B C 1
ATOM 1941 O O . PRO B 2 54 ? 92.442 105.182 109.874 1.00 166.70 54 PRO B O 1
ATOM 1943 N N . LEU B 2 55 ? 90.916 105.121 108.224 1.00 160.24 55 LEU B N 1
ATOM 1944 C CA . LEU B 2 55 ? 89.907 105.767 109.047 1.00 160.24 55 LEU B CA 1
ATOM 1945 C C . LEU B 2 55 ? 89.619 104.923 110.273 1.00 160.24 55 LEU B C 1
ATOM 1946 O O . LEU B 2 55 ? 89.525 105.436 111.392 1.00 160.24 55 LEU B O 1
ATOM 1948 N N . VAL B 2 56 ? 89.480 103.616 110.072 1.00 171.85 56 VAL B N 1
ATOM 1949 C CA . VAL B 2 56 ? 89.202 102.719 111.182 1.00 171.85 56 VAL B CA 1
ATOM 1950 C C . VAL B 2 56 ? 90.373 102.707 112.145 1.00 171.85 56 VAL B C 1
ATOM 1951 O O . VAL B 2 56 ? 90.195 102.657 113.368 1.00 171.85 56 VAL B O 1
ATOM 1953 N N . VAL B 2 57 ? 91.588 102.737 111.603 1.00 167.10 57 VAL B N 1
ATOM 1954 C CA . VAL B 2 57 ? 92.782 102.882 112.429 1.00 167.10 57 VAL B CA 1
ATOM 1955 C C . VAL B 2 57 ? 92.622 104.050 113.384 1.00 167.10 57 VAL B C 1
ATOM 1956 O O . VAL B 2 57 ? 92.689 103.900 114.611 1.00 167.10 57 VAL B O 1
ATOM 1958 N N . LEU B 2 58 ? 92.431 105.237 112.819 1.00 167.10 58 LEU B N 1
ATOM 1959 C CA . LEU B 2 58 ? 92.289 106.421 113.653 1.00 167.10 58 LEU B CA 1
ATOM 1960 C C . LEU B 2 58 ? 91.168 106.249 114.658 1.00 167.10 58 LEU B C 1
ATOM 1961 O O . LEU B 2 58 ? 91.313 106.616 115.828 1.00 167.10 58 LEU B O 1
ATOM 1963 N N . PHE B 2 59 ? 90.026 105.735 114.208 1.00 179.61 59 PHE B N 1
ATOM 1964 C CA . PHE B 2 59 ? 88.872 105.653 115.088 1.00 179.61 59 PHE B CA 1
ATOM 1965 C C . PHE B 2 59 ? 89.190 104.794 116.299 1.00 179.61 59 PHE B C 1
ATOM 1966 O O . PHE B 2 59 ? 88.943 105.194 117.442 1.00 179.61 59 PHE B O 1
ATOM 1968 N N . LEU B 2 60 ? 89.772 103.621 116.071 1.00 178.00 60 LEU B N 1
ATOM 1969 C CA . LEU B 2 60 ? 90.075 102.747 117.194 1.00 178.00 60 LEU B CA 1
ATOM 1970 C C . LEU B 2 60 ? 91.129 103.369 118.099 1.00 178.00 60 LEU B C 1
ATOM 1971 O O . LEU B 2 60 ? 91.043 103.260 119.328 1.00 178.00 60 LEU B O 1
ATOM 1973 N N . ALA B 2 61 ? 92.115 104.052 117.515 1.00 175.60 61 ALA B N 1
ATOM 1974 C CA . ALA B 2 61 ? 93.175 104.636 118.329 1.00 175.60 61 ALA B CA 1
ATOM 1975 C C . ALA B 2 61 ? 92.624 105.721 119.237 1.00 175.60 61 ALA B C 1
ATOM 1976 O O . ALA B 2 61 ? 92.933 105.774 120.436 1.00 175.60 61 ALA B O 1
ATOM 1978 N N . VAL B 2 62 ? 91.807 106.607 118.675 1.00 205.75 62 VAL B N 1
ATOM 1979 C CA . VAL B 2 62 ? 91.278 107.690 119.482 1.00 205.75 62 VAL B CA 1
ATOM 1980 C C . VAL B 2 62 ? 90.283 107.159 120.492 1.00 205.75 62 VAL B C 1
ATOM 1981 O O . VAL B 2 62 ? 90.198 107.677 121.606 1.00 205.75 62 VAL B O 1
ATOM 1983 N N . GLY B 2 63 ? 89.531 106.114 120.147 1.00 213.31 63 GLY B N 1
ATOM 1984 C CA . GLY B 2 63 ? 88.679 105.490 121.142 1.00 213.31 63 GLY B CA 1
ATOM 1985 C C . GLY B 2 63 ? 89.480 104.956 122.309 1.00 213.31 63 GLY B C 1
ATOM 1986 O O . GLY B 2 63 ? 89.110 105.142 123.472 1.00 213.31 63 GLY B O 1
ATOM 1987 N N . PHE B 2 64 ? 90.602 104.304 122.014 1.00 220.43 64 PHE B N 1
ATOM 1988 C CA . PHE B 2 64 ? 91.478 103.823 123.071 1.00 220.43 64 PHE B CA 1
ATOM 1989 C C . PHE B 2 64 ? 91.929 104.965 123.965 1.00 220.43 64 PHE B C 1
ATOM 1990 O O . PHE B 2 64 ? 91.747 104.925 125.185 1.00 220.43 64 PHE B O 1
ATOM 1992 N N . ILE B 2 65 ? 92.544 105.986 123.371 1.00 201.39 65 ILE B N 1
ATOM 1993 C CA . ILE B 2 65 ? 93.139 107.029 124.199 1.00 201.39 65 ILE B CA 1
ATOM 1994 C C . ILE B 2 65 ? 92.059 107.788 124.952 1.00 201.39 65 ILE B C 1
ATOM 1995 O O . ILE B 2 65 ? 92.274 108.236 126.086 1.00 201.39 65 ILE B O 1
ATOM 1997 N N . PHE B 2 66 ? 90.882 107.928 124.346 1.00 209.90 66 PHE B N 1
ATOM 1998 C CA . PHE B 2 66 ? 89.748 108.536 125.020 1.00 209.90 66 PHE B CA 1
ATOM 1999 C C . PHE B 2 66 ? 89.353 107.733 126.245 1.00 209.90 66 PHE B C 1
ATOM 2000 O O . PHE B 2 66 ? 89.157 108.296 127.328 1.00 209.90 66 PHE B O 1
ATOM 2002 N N . SER B 2 67 ? 89.224 106.416 126.087 1.00 231.69 67 SER B N 1
ATOM 2003 C CA . SER B 2 67 ? 88.974 105.557 127.235 1.00 231.69 67 SER B CA 1
ATOM 2004 C C . SER B 2 67 ? 90.045 105.745 128.296 1.00 231.69 67 SER B C 1
ATOM 2005 O O . SER B 2 67 ? 89.744 105.792 129.491 1.00 231.69 67 SER B O 1
ATOM 2007 N N . VAL B 2 68 ? 91.300 105.868 127.873 1.00 236.97 68 VAL B N 1
ATOM 2008 C CA . VAL B 2 68 ? 92.399 105.980 128.827 1.00 236.97 68 VAL B CA 1
ATOM 2009 C C . VAL B 2 68 ? 92.256 107.237 129.665 1.00 236.97 68 VAL B C 1
ATOM 2010 O O . VAL B 2 68 ? 92.312 107.194 130.899 1.00 236.97 68 VAL B O 1
ATOM 2012 N N . VAL B 2 69 ? 92.097 108.380 129.007 1.00 237.68 69 VAL B N 1
ATOM 2013 C CA . VAL B 2 69 ? 92.037 109.631 129.752 1.00 237.68 69 VAL B CA 1
ATOM 2014 C C . VAL B 2 69 ? 90.769 109.690 130.593 1.00 237.68 69 VAL B C 1
ATOM 2015 O O . VAL B 2 69 ? 90.777 110.204 131.722 1.00 237.68 69 VAL B O 1
ATOM 2017 N N . ALA B 2 70 ? 89.658 109.175 130.060 1.00 240.24 70 ALA B N 1
ATOM 2018 C CA . ALA B 2 70 ? 88.434 109.113 130.843 1.00 240.24 70 ALA B CA 1
ATOM 2019 C C . ALA B 2 70 ? 88.646 108.298 132.105 1.00 240.24 70 ALA B C 1
ATOM 2020 O O . ALA B 2 70 ? 88.233 108.709 133.191 1.00 240.24 70 ALA B O 1
ATOM 2022 N N . LEU B 2 71 ? 89.300 107.144 131.983 1.00 253.38 71 LEU B N 1
ATOM 2023 C CA . LEU B 2 71 ? 89.544 106.303 133.146 1.00 253.38 71 LEU B CA 1
ATOM 2024 C C . LEU B 2 71 ? 90.475 106.993 134.133 1.00 253.38 71 LEU B C 1
ATOM 2025 O O . LEU B 2 71 ? 90.270 106.916 135.348 1.00 253.38 71 LEU B O 1
ATOM 2027 N N . HIS B 2 72 ? 91.490 107.696 133.628 1.00 251.61 72 HIS B N 1
ATOM 2028 C CA . HIS B 2 72 ? 92.356 108.482 134.504 1.00 251.61 72 HIS B CA 1
ATOM 2029 C C . HIS B 2 72 ? 91.554 109.465 135.341 1.00 251.61 72 HIS B C 1
ATOM 2030 O O . HIS B 2 72 ? 91.604 109.438 136.577 1.00 251.61 72 HIS B O 1
ATOM 2032 N N . VAL B 2 73 ? 90.821 110.360 134.683 1.00 247.29 73 VAL B N 1
ATOM 2033 C CA . VAL B 2 73 ? 90.146 111.405 135.441 1.00 247.29 73 VAL B CA 1
ATOM 2034 C C . VAL B 2 73 ? 89.026 110.820 136.288 1.00 247.29 73 VAL B C 1
ATOM 2035 O O . VAL B 2 73 ? 88.738 111.321 137.381 1.00 247.29 73 VAL B O 1
ATOM 2037 N N . ILE B 2 74 ? 88.403 109.732 135.837 1.00 273.30 74 ILE B N 1
ATOM 2038 C CA . ILE B 2 74 ? 87.288 109.191 136.594 1.00 273.30 74 ILE B CA 1
ATOM 2039 C C . ILE B 2 74 ? 87.793 108.410 137.792 1.00 273.30 74 ILE B C 1
ATOM 2040 O O . ILE B 2 74 ? 87.087 108.283 138.790 1.00 273.30 74 ILE B O 1
ATOM 2042 N N . SER B 2 75 ? 89.028 107.908 137.740 1.00 286.65 75 SER B N 1
ATOM 2043 C CA . SER B 2 75 ? 89.635 107.344 138.937 1.00 286.65 75 SER B CA 1
ATOM 2044 C C . SER B 2 75 ? 90.082 108.451 139.881 1.00 286.65 75 SER B C 1
ATOM 2045 O O . SER B 2 75 ? 89.973 108.314 141.105 1.00 286.65 75 SER B O 1
ATOM 2047 N N . LYS B 2 76 ? 90.594 109.553 139.327 1.00 257.37 76 LYS B N 1
ATOM 2048 C CA . LYS B 2 76 ? 90.817 110.750 140.131 1.00 257.37 76 LYS B CA 1
ATOM 2049 C C . LYS B 2 76 ? 89.560 111.122 140.906 1.00 257.37 76 LYS B C 1
ATOM 2050 O O . LYS B 2 76 ? 89.619 111.443 142.098 1.00 257.37 76 LYS B O 1
ATOM 2052 N N . VAL B 2 77 ? 88.406 111.050 140.246 1.00 296.88 77 VAL B N 1
ATOM 2053 C CA . VAL B 2 77 ? 87.141 111.340 140.914 1.00 296.88 77 VAL B CA 1
ATOM 2054 C C . VAL B 2 77 ? 86.802 110.246 141.920 1.00 296.88 77 VAL B C 1
ATOM 2055 O O . VAL B 2 77 ? 86.467 110.530 143.073 1.00 296.88 77 VAL B O 1
ATOM 2057 N N . ALA B 2 78 ? 86.878 108.980 141.499 1.00 306.05 78 ALA B N 1
ATOM 2058 C CA . ALA B 2 78 ? 86.610 107.855 142.386 1.00 306.05 78 ALA B CA 1
ATOM 2059 C C . ALA B 2 78 ? 87.464 107.892 143.643 1.00 306.05 78 ALA B C 1
ATOM 2060 O O . ALA B 2 78 ? 87.124 107.240 144.635 1.00 306.05 78 ALA B O 1
ATOM 2062 N N . GLY B 2 79 ? 88.571 108.623 143.613 1.00 327.83 79 GLY B N 1
ATOM 2063 C CA . GLY B 2 79 ? 89.382 108.816 144.795 1.00 327.83 79 GLY B CA 1
ATOM 2064 C C . GLY B 2 79 ? 89.040 110.079 145.561 1.00 327.83 79 GLY B C 1
ATOM 2065 O O . GLY B 2 79 ? 89.054 110.078 146.794 1.00 327.83 79 GLY B O 1
ATOM 2066 N N . LYS B 2 80 ? 88.728 111.164 144.851 1.00 323.98 80 LYS B N 1
ATOM 2067 C CA . LYS B 2 80 ? 88.489 112.446 145.508 1.00 323.98 80 LYS B CA 1
ATOM 2068 C C . LYS B 2 80 ? 87.037 112.607 145.955 1.00 323.98 80 LYS B C 1
ATOM 2069 O O . LYS B 2 80 ? 86.761 112.758 147.148 1.00 323.98 80 LYS B O 1
ATOM 2071 N N . LEU B 2 81 ? 86.104 112.578 145.006 1.00 329.39 81 LEU B N 1
ATOM 2072 C CA . LEU B 2 81 ? 84.691 112.780 145.301 1.00 329.39 81 LEU B CA 1
ATOM 2073 C C . LEU B 2 81 ? 83.908 111.479 145.424 1.00 329.39 81 LEU B C 1
ATOM 2074 O O . LEU B 2 81 ? 82.681 111.520 145.575 1.00 329.39 81 LEU B O 1
ATOM 2076 N N . PHE B 2 82 ? 84.573 110.329 145.350 1.00 321.23 82 PHE B N 1
ATOM 2077 C CA . PHE B 2 82 ? 83.888 109.046 145.501 1.00 321.23 82 PHE B CA 1
ATOM 2078 C C . PHE B 2 82 ? 84.748 108.029 146.243 1.00 321.23 82 PHE B C 1
ATOM 2079 O O . PHE B 2 82 ? 84.653 106.826 145.998 1.00 321.23 82 PHE B O 1
ATOM 2081 N N . VAL C 3 26 ? 148.041 119.799 99.654 1.00 417.68 26 VAL C N 1
ATOM 2082 C CA . VAL C 3 26 ? 148.951 120.135 98.569 1.00 417.68 26 VAL C CA 1
ATOM 2083 C C . VAL C 3 26 ? 148.266 119.928 97.218 1.00 417.68 26 VAL C C 1
ATOM 2084 O O . VAL C 3 26 ? 148.408 120.746 96.310 1.00 417.68 26 VAL C O 1
ATOM 2086 N N . GLU C 3 27 ? 147.518 118.832 97.090 1.00 378.39 27 GLU C N 1
ATOM 2087 C CA . GLU C 3 27 ? 146.805 118.514 95.859 1.00 378.39 27 GLU C CA 1
ATOM 2088 C C . GLU C 3 27 ? 145.324 118.233 96.058 1.00 378.39 27 GLU C C 1
ATOM 2089 O O . GLU C 3 27 ? 144.516 118.609 95.200 1.00 378.39 27 GLU C O 1
ATOM 2091 N N . PHE C 3 28 ? 144.951 117.604 97.174 1.00 327.82 28 PHE C N 1
ATOM 2092 C CA . PHE C 3 28 ? 143.603 117.075 97.337 1.00 327.82 28 PHE C CA 1
ATOM 2093 C C . PHE C 3 28 ? 142.564 118.183 97.270 1.00 327.82 28 PHE C C 1
ATOM 2094 O O . PHE C 3 28 ? 141.607 118.106 96.493 1.00 327.82 28 PHE C O 1
ATOM 2096 N N . VAL C 3 29 ? 142.741 119.227 98.080 1.00 353.14 29 VAL C N 1
ATOM 2097 C CA . VAL C 3 29 ? 141.739 120.284 98.156 1.00 353.14 29 VAL C CA 1
ATOM 2098 C C . VAL C 3 29 ? 141.664 121.055 96.844 1.00 353.14 29 VAL C C 1
ATOM 2099 O O . VAL C 3 29 ? 140.572 121.372 96.363 1.00 353.14 29 VAL C O 1
ATOM 2101 N N . ARG C 3 30 ? 142.813 121.364 96.240 1.00 339.29 30 ARG C N 1
ATOM 2102 C CA . ARG C 3 30 ? 142.796 122.110 94.985 1.00 339.29 30 ARG C CA 1
ATOM 2103 C C . ARG C 3 30 ? 142.056 121.334 93.901 1.00 339.29 30 ARG C C 1
ATOM 2104 O O . ARG C 3 30 ? 141.171 121.875 93.222 1.00 339.29 30 ARG C O 1
ATOM 2106 N N . GLU C 3 31 ? 142.386 120.049 93.746 1.00 331.04 31 GLU C N 1
ATOM 2107 C CA . GLU C 3 31 ? 141.722 119.239 92.730 1.00 331.04 31 GLU C CA 1
ATOM 2108 C C . GLU C 3 31 ? 140.237 119.068 93.035 1.00 331.04 31 GLU C C 1
ATOM 2109 O O . GLU C 3 31 ? 139.389 119.178 92.138 1.00 331.04 31 GLU C O 1
ATOM 2111 N N . GLY C 3 32 ? 139.898 118.822 94.299 1.00 302.10 32 GLY C N 1
ATOM 2112 C CA . GLY C 3 32 ? 138.507 118.632 94.654 1.00 302.10 32 GLY C CA 1
ATOM 2113 C C . GLY C 3 32 ? 137.670 119.881 94.504 1.00 302.10 32 GLY C C 1
ATOM 2114 O O . GLY C 3 32 ? 136.478 119.795 94.220 1.00 302.10 32 GLY C O 1
ATOM 2115 N N . THR C 3 33 ? 138.268 121.057 94.681 1.00 304.07 33 THR C N 1
ATOM 2116 C CA . THR C 3 33 ? 137.507 122.281 94.463 1.00 304.07 33 THR C CA 1
ATOM 2117 C C . THR C 3 33 ? 137.372 122.591 92.980 1.00 304.07 33 THR C C 1
ATOM 2118 O O . THR C 3 33 ? 136.322 123.079 92.539 1.00 304.07 33 THR C O 1
ATOM 2120 N N . GLN C 3 34 ? 138.421 122.322 92.196 1.00 292.93 34 GLN C N 1
ATOM 2121 C CA . GLN C 3 34 ? 138.271 122.405 90.748 1.00 292.93 34 GLN C CA 1
ATOM 2122 C C . GLN C 3 34 ? 137.148 121.495 90.277 1.00 292.93 34 GLN C C 1
ATOM 2123 O O . GLN C 3 34 ? 136.445 121.804 89.308 1.00 292.93 34 GLN C O 1
ATOM 2125 N N . PHE C 3 35 ? 136.966 120.365 90.956 1.00 242.77 35 PHE C N 1
ATOM 2126 C CA . PHE C 3 35 ? 135.765 119.563 90.756 1.00 242.77 35 PHE C CA 1
ATOM 2127 C C . PHE C 3 35 ? 134.513 120.311 91.200 1.00 242.77 35 PHE C C 1
ATOM 2128 O O . PHE C 3 35 ? 133.609 120.577 90.400 1.00 242.77 35 PHE C O 1
ATOM 2130 N N . LEU C 3 36 ? 134.450 120.646 92.490 1.00 247.85 36 LEU C N 1
ATOM 2131 C CA . LEU C 3 36 ? 133.245 121.184 93.107 1.00 247.85 36 LEU C CA 1
ATOM 2132 C C . LEU C 3 36 ? 132.669 122.346 92.322 1.00 247.85 36 LEU C C 1
ATOM 2133 O O . LEU C 3 36 ? 131.450 122.545 92.308 1.00 247.85 36 LEU C O 1
ATOM 2135 N N . ALA C 3 37 ? 133.516 123.106 91.641 1.00 251.12 37 ALA C N 1
ATOM 2136 C CA . ALA C 3 37 ? 133.014 124.222 90.852 1.00 251.12 37 ALA C CA 1
ATOM 2137 C C . ALA C 3 37 ? 132.181 123.737 89.670 1.00 251.12 37 ALA C C 1
ATOM 2138 O O . ALA C 3 37 ? 131.713 124.549 88.867 1.00 251.12 37 ALA C O 1
ATOM 2140 N N . LYS C 3 38 ? 131.982 122.424 89.555 1.00 229.56 38 LYS C N 1
ATOM 2141 C CA . LYS C 3 38 ? 131.254 121.822 88.447 1.00 229.56 38 LYS C CA 1
ATOM 2142 C C . LYS C 3 38 ? 130.084 120.981 88.934 1.00 229.56 38 LYS C C 1
ATOM 2143 O O . LYS C 3 38 ? 129.863 119.872 88.451 1.00 229.56 38 LYS C O 1
ATOM 2145 N N . CYS C 3 39 ? 129.303 121.494 89.884 1.00 218.09 39 CYS C N 1
ATOM 2146 C CA . CYS C 3 39 ? 128.205 120.723 90.459 1.00 218.09 39 CYS C CA 1
ATOM 2147 C C . CYS C 3 39 ? 126.863 121.442 90.427 1.00 218.09 39 CYS C C 1
ATOM 2148 O O . CYS C 3 39 ? 125.925 120.993 91.095 1.00 218.09 39 CYS C O 1
ATOM 2150 N N . LYS C 3 40 ? 126.749 122.539 89.681 1.00 198.84 40 LYS C N 1
ATOM 2151 C CA . LYS C 3 40 ? 125.483 123.221 89.406 1.00 198.84 40 LYS C CA 1
ATOM 2152 C C . LYS C 3 40 ? 124.644 123.389 90.675 1.00 198.84 40 LYS C C 1
ATOM 2153 O O . LYS C 3 40 ? 123.579 122.800 90.847 1.00 198.84 40 LYS C O 1
ATOM 2155 N N . LYS C 3 41 ? 125.184 124.198 91.577 1.00 226.76 41 LYS C N 1
ATOM 2156 C CA . LYS C 3 41 ? 124.449 124.592 92.760 1.00 226.76 41 LYS C CA 1
ATOM 2157 C C . LYS C 3 41 ? 123.140 125.270 92.366 1.00 226.76 41 LYS C C 1
ATOM 2158 O O . LYS C 3 41 ? 122.971 125.700 91.223 1.00 226.76 41 LYS C O 1
ATOM 2160 N N . PRO C 3 42 ? 122.197 125.378 93.296 1.00 228.87 42 PRO C N 1
ATOM 2161 C CA . PRO C 3 42 ? 121.015 126.212 93.054 1.00 228.87 42 PRO C CA 1
ATOM 2162 C C . PRO C 3 42 ? 121.394 127.681 92.916 1.00 228.87 42 PRO C C 1
ATOM 2163 O O . PRO C 3 42 ? 122.544 128.082 93.100 1.00 228.87 42 PRO C O 1
ATOM 2165 N N . ASP C 3 43 ? 120.394 128.495 92.580 1.00 213.26 43 ASP C N 1
ATOM 2166 C CA . ASP C 3 43 ? 120.545 129.942 92.494 1.00 213.26 43 ASP C CA 1
ATOM 2167 C C . ASP C 3 43 ? 119.361 130.600 93.186 1.00 213.26 43 ASP C C 1
ATOM 2168 O O . ASP C 3 43 ? 118.408 129.933 93.586 1.00 213.26 43 ASP C O 1
ATOM 2170 N N . LEU C 3 44 ? 119.419 131.931 93.278 1.00 217.55 44 LEU C N 1
ATOM 2171 C CA . LEU C 3 44 ? 118.525 132.727 94.113 1.00 217.55 44 LEU C CA 1
ATOM 2172 C C . LEU C 3 44 ? 117.070 132.263 94.087 1.00 217.55 44 LEU C C 1
ATOM 2173 O O . LEU C 3 44 ? 116.485 131.949 95.131 1.00 217.55 44 LEU C O 1
ATOM 2175 N N . LYS C 3 45 ? 116.468 132.229 92.899 1.00 207.78 45 LYS C N 1
ATOM 2176 C CA . LYS C 3 45 ? 115.055 131.884 92.806 1.00 207.78 45 LYS C CA 1
ATOM 2177 C C . LYS C 3 45 ? 114.805 130.465 93.295 1.00 207.78 45 LYS C C 1
ATOM 2178 O O . LYS C 3 45 ? 113.872 130.211 94.068 1.00 207.78 45 LYS C O 1
ATOM 2180 N N . GLU C 3 46 ? 115.631 129.525 92.848 1.00 209.94 46 GLU C N 1
ATOM 2181 C CA . GLU C 3 46 ? 115.455 128.141 93.258 1.00 209.94 46 GLU C CA 1
ATOM 2182 C C . GLU C 3 46 ? 115.604 127.989 94.763 1.00 209.94 46 GLU C C 1
ATOM 2183 O O . GLU C 3 46 ? 114.854 127.242 95.399 1.00 209.94 46 GLU C O 1
ATOM 2185 N N . TYR C 3 47 ? 116.581 128.678 95.345 1.00 213.07 47 TYR C N 1
ATOM 2186 C CA . TYR C 3 47 ? 116.765 128.630 96.787 1.00 213.07 47 TYR C CA 1
ATOM 2187 C C . TYR C 3 47 ? 115.548 129.176 97.503 1.00 213.07 47 TYR C C 1
ATOM 2188 O O . TYR C 3 47 ? 115.131 128.639 98.535 1.00 213.07 47 TYR C O 1
ATOM 2190 N N . THR C 3 48 ? 114.975 130.258 96.987 1.00 211.28 48 THR C N 1
ATOM 2191 C CA . THR C 3 48 ? 113.753 130.773 97.585 1.00 211.28 48 THR C CA 1
ATOM 2192 C C . THR C 3 48 ? 112.661 129.718 97.551 1.00 211.28 48 THR C C 1
ATOM 2193 O O . THR C 3 48 ? 111.960 129.498 98.544 1.00 211.28 48 THR C O 1
ATOM 2195 N N . LYS C 3 49 ? 112.510 129.049 96.408 1.00 210.23 49 LYS C N 1
ATOM 2196 C CA . LYS C 3 49 ? 111.543 127.961 96.308 1.00 210.23 49 LYS C CA 1
ATOM 2197 C C . LYS C 3 49 ? 111.780 126.929 97.392 1.00 210.23 49 LYS C C 1
ATOM 2198 O O . LYS C 3 49 ? 110.869 126.569 98.148 1.00 210.23 49 LYS C O 1
ATOM 2200 N N . ILE C 3 50 ? 113.012 126.440 97.472 1.00 215.91 50 ILE C N 1
ATOM 2201 C CA . ILE C 3 50 ? 113.287 125.302 98.331 1.00 215.91 50 ILE C CA 1
ATOM 2202 C C . ILE C 3 50 ? 113.097 125.680 99.789 1.00 215.91 50 ILE C C 1
ATOM 2203 O O . ILE C 3 50 ? 112.592 124.882 100.585 1.00 215.91 50 ILE C O 1
ATOM 2205 N N . VAL C 3 51 ? 113.462 126.903 100.164 1.00 198.27 51 VAL C N 1
ATOM 2206 C CA . VAL C 3 51 ? 113.245 127.324 101.540 1.00 198.27 51 VAL C CA 1
ATOM 2207 C C . VAL C 3 51 ? 111.759 127.435 101.816 1.00 198.27 51 VAL C C 1
ATOM 2208 O O . VAL C 3 51 ? 111.237 126.804 102.741 1.00 198.27 51 VAL C O 1
ATOM 2210 N N . LYS C 3 52 ? 111.059 128.217 100.990 1.00 243.49 52 LYS C N 1
ATOM 2211 C CA . LYS C 3 52 ? 109.621 128.390 101.126 1.00 243.49 52 LYS C CA 1
ATOM 2212 C C . LYS C 3 52 ? 108.900 127.062 101.271 1.00 243.49 52 LYS C C 1
ATOM 2213 O O . LYS C 3 52 ? 107.849 126.990 101.913 1.00 243.49 52 LYS C O 1
ATOM 2215 N N . ALA C 3 53 ? 109.431 126.001 100.675 1.00 239.54 53 ALA C N 1
ATOM 2216 C CA . ALA C 3 53 ? 108.803 124.701 100.878 1.00 239.54 53 ALA C CA 1
ATOM 2217 C C . ALA C 3 53 ? 109.252 124.062 102.187 1.00 239.54 53 ALA C C 1
ATOM 2218 O O . ALA C 3 53 ? 108.449 123.846 103.106 1.00 239.54 53 ALA C O 1
ATOM 2220 N N . VAL C 3 54 ? 110.545 123.794 102.299 1.00 226.94 54 VAL C N 1
ATOM 2221 C CA . VAL C 3 54 ? 111.016 122.862 103.307 1.00 226.94 54 VAL C CA 1
ATOM 2222 C C . VAL C 3 54 ? 111.055 123.513 104.676 1.00 226.94 54 VAL C C 1
ATOM 2223 O O . VAL C 3 54 ? 110.610 122.923 105.665 1.00 226.94 54 VAL C O 1
ATOM 2225 N N . GLY C 3 55 ? 111.603 124.723 104.767 1.00 206.05 55 GLY C N 1
ATOM 2226 C CA . GLY C 3 55 ? 111.652 125.378 106.058 1.00 206.05 55 GLY C CA 1
ATOM 2227 C C . GLY C 3 55 ? 110.270 125.617 106.614 1.00 206.05 55 GLY C C 1
ATOM 2228 O O . GLY C 3 55 ? 110.060 125.552 107.825 1.00 206.05 55 GLY C O 1
ATOM 2229 N N . ILE C 3 56 ? 109.305 125.869 105.737 1.00 224.51 56 ILE C N 1
ATOM 2230 C CA . ILE C 3 56 ? 107.938 126.060 106.190 1.00 224.51 56 ILE C CA 1
ATOM 2231 C C . ILE C 3 56 ? 107.370 124.757 106.723 1.00 224.51 56 ILE C C 1
ATOM 2232 O O . ILE C 3 56 ? 106.781 124.725 107.808 1.00 224.51 56 ILE C O 1
ATOM 2234 N N . GLY C 3 57 ? 107.532 123.663 105.978 1.00 207.33 57 GLY C N 1
ATOM 2235 C CA . GLY C 3 57 ? 107.113 122.376 106.513 1.00 207.33 57 GLY C CA 1
ATOM 2236 C C . GLY C 3 57 ? 107.757 122.085 107.856 1.00 207.33 57 GLY C C 1
ATOM 2237 O O . GLY C 3 57 ? 107.125 121.532 108.765 1.00 207.33 57 GLY C O 1
ATOM 2238 N N . PHE C 3 58 ? 109.015 122.490 108.007 1.00 195.75 58 PHE C N 1
ATOM 2239 C CA . PHE C 3 58 ? 109.763 122.202 109.222 1.00 195.75 58 PHE C CA 1
ATOM 2240 C C . PHE C 3 58 ? 109.217 122.993 110.398 1.00 195.75 58 PHE C C 1
ATOM 2241 O O . PHE C 3 58 ? 108.954 122.438 111.471 1.00 195.75 58 PHE C O 1
ATOM 2243 N N . ILE C 3 59 ? 109.075 124.301 110.222 1.00 188.98 59 ILE C N 1
ATOM 2244 C CA . ILE C 3 59 ? 108.465 125.121 111.255 1.00 188.98 59 ILE C CA 1
ATOM 2245 C C . ILE C 3 59 ? 107.083 124.592 111.588 1.00 188.98 59 ILE C C 1
ATOM 2246 O O . ILE C 3 59 ? 106.656 124.615 112.746 1.00 188.98 59 ILE C O 1
ATOM 2248 N N . ALA C 3 60 ? 106.377 124.076 110.584 1.00 220.20 60 ALA C N 1
ATOM 2249 C CA . ALA C 3 60 ? 105.042 123.542 110.808 1.00 220.20 60 ALA C CA 1
ATOM 2250 C C . ALA C 3 60 ? 105.077 122.390 111.798 1.00 220.20 60 ALA C C 1
ATOM 2251 O O . ALA C 3 60 ? 104.445 122.444 112.860 1.00 220.20 60 ALA C O 1
ATOM 2253 N N . VAL C 3 61 ? 105.802 121.329 111.454 1.00 216.25 61 VAL C N 1
ATOM 2254 C CA . VAL C 3 61 ? 105.866 120.179 112.349 1.00 216.25 61 VAL C CA 1
ATOM 2255 C C . VAL C 3 61 ? 106.367 120.596 113.725 1.00 216.25 61 VAL C C 1
ATOM 2256 O O . VAL C 3 61 ? 105.831 120.165 114.762 1.00 216.25 61 VAL C O 1
ATOM 2258 N N . GLY C 3 62 ? 107.384 121.452 113.762 1.00 209.88 62 GLY C N 1
ATOM 2259 C CA . GLY C 3 62 ? 107.923 121.894 115.024 1.00 209.88 62 GLY C CA 1
ATOM 2260 C C . GLY C 3 62 ? 106.853 122.502 115.896 1.00 209.88 62 GLY C C 1
ATOM 2261 O O . GLY C 3 62 ? 106.569 121.990 116.978 1.00 209.88 62 GLY C O 1
ATOM 2262 N N . ILE C 3 63 ? 106.232 123.575 115.409 1.00 203.91 63 ILE C N 1
ATOM 2263 C CA . ILE C 3 63 ? 105.228 124.273 116.196 1.00 203.91 63 ILE C CA 1
ATOM 2264 C C . ILE C 3 63 ? 104.091 123.345 116.572 1.00 203.91 63 ILE C C 1
ATOM 2265 O O . ILE C 3 63 ? 103.500 123.489 117.648 1.00 203.91 63 ILE C O 1
ATOM 2267 N N . ILE C 3 64 ? 103.776 122.367 115.721 1.00 206.64 64 ILE C N 1
ATOM 2268 C CA . ILE C 3 64 ? 102.788 121.364 116.108 1.00 206.64 64 ILE C CA 1
ATOM 2269 C C . ILE C 3 64 ? 103.187 120.743 117.432 1.00 206.64 64 ILE C C 1
ATOM 2270 O O . ILE C 3 64 ? 102.462 120.828 118.433 1.00 206.64 64 ILE C O 1
ATOM 2272 N N . GLY C 3 65 ? 104.366 120.125 117.450 1.00 217.43 65 GLY C N 1
ATOM 2273 C CA . GLY C 3 65 ? 104.819 119.475 118.670 1.00 217.43 65 GLY C CA 1
ATOM 2274 C C . GLY C 3 65 ? 104.914 120.443 119.833 1.00 217.43 65 GLY C C 1
ATOM 2275 O O . GLY C 3 65 ? 104.502 120.135 120.958 1.00 217.43 65 GLY C O 1
ATOM 2276 N N . TYR C 3 66 ? 105.442 121.633 119.568 1.00 205.39 66 TYR C N 1
ATOM 2277 C CA . TYR C 3 66 ? 105.629 122.638 120.603 1.00 205.39 66 TYR C CA 1
ATOM 2278 C C . TYR C 3 66 ? 104.316 122.949 121.298 1.00 205.39 66 TYR C C 1
ATOM 2279 O O . TYR C 3 66 ? 104.166 122.739 122.508 1.00 205.39 66 TYR C O 1
ATOM 2281 N N . ALA C 3 67 ? 103.352 123.453 120.534 1.00 202.54 67 ALA C N 1
ATOM 2282 C CA . ALA C 3 67 ? 102.085 123.860 121.114 1.00 202.54 67 ALA C CA 1
ATOM 2283 C C . ALA C 3 67 ? 101.383 122.688 121.773 1.00 202.54 67 ALA C C 1
ATOM 2284 O O . ALA C 3 67 ? 100.761 122.847 122.829 1.00 202.54 67 ALA C O 1
ATOM 2286 N N . ILE C 3 68 ? 101.469 121.497 121.180 1.00 177.77 68 ILE C N 1
ATOM 2287 C CA . ILE C 3 68 ? 100.701 120.401 121.751 1.00 177.77 68 ILE C CA 1
ATOM 2288 C C . ILE C 3 68 ? 101.268 120.004 123.104 1.00 177.77 68 ILE C C 1
ATOM 2289 O O . ILE C 3 68 ? 100.520 119.833 124.073 1.00 177.77 68 ILE C O 1
ATOM 2291 N N . LYS C 3 69 ? 102.593 119.911 123.218 1.00 203.85 69 LYS C N 1
ATOM 2292 C CA . LYS C 3 69 ? 103.181 119.584 124.511 1.00 203.85 69 LYS C CA 1
ATOM 2293 C C . LYS C 3 69 ? 102.916 120.689 125.524 1.00 203.85 69 LYS C C 1
ATOM 2294 O O . LYS C 3 69 ? 102.597 120.420 126.694 1.00 203.85 69 LYS C O 1
ATOM 2296 N N . LEU C 3 70 ? 103.037 121.941 125.084 1.00 193.99 70 LEU C N 1
ATOM 2297 C CA . LEU C 3 70 ? 102.734 123.074 125.943 1.00 193.99 70 LEU C CA 1
ATOM 2298 C C . LEU C 3 70 ? 101.350 122.934 126.561 1.00 193.99 70 LEU C C 1
ATOM 2299 O O . LEU C 3 70 ? 101.206 122.851 127.784 1.00 193.99 70 LEU C O 1
ATOM 2301 N N . ILE C 3 71 ? 100.317 122.875 125.722 1.00 208.30 71 ILE C N 1
ATOM 2302 C CA . ILE C 3 71 ? 98.958 122.820 126.252 1.00 208.30 71 ILE C CA 1
ATOM 2303 C C . ILE C 3 71 ? 98.736 121.527 127.014 1.00 208.30 71 ILE C C 1
ATOM 2304 O O . ILE C 3 71 ? 97.819 121.427 127.833 1.00 208.30 71 ILE C O 1
ATOM 2306 N N . HIS C 3 72 ? 99.550 120.509 126.748 1.00 197.91 72 HIS C N 1
ATOM 2307 C CA . HIS C 3 72 ? 99.385 119.275 127.495 1.00 197.91 72 HIS C CA 1
ATOM 2308 C C . HIS C 3 72 ? 99.938 119.366 128.901 1.00 197.91 72 HIS C C 1
ATOM 2309 O O . HIS C 3 72 ? 99.546 118.562 129.753 1.00 197.91 72 HIS C O 1
ATOM 2311 N N . ILE C 3 73 ? 100.847 120.299 129.154 1.00 195.15 73 ILE C N 1
ATOM 2312 C CA . ILE C 3 73 ? 101.371 120.474 130.511 1.00 195.15 73 ILE C CA 1
ATOM 2313 C C . ILE C 3 73 ? 100.229 120.524 131.529 1.00 195.15 73 ILE C C 1
ATOM 2314 O O . ILE C 3 73 ? 100.164 119.659 132.419 1.00 195.15 73 ILE C O 1
ATOM 2316 N N . PRO C 3 74 ? 99.290 121.472 131.443 1.00 197.65 74 PRO C N 1
ATOM 2317 C CA . PRO C 3 74 ? 98.259 121.530 132.483 1.00 197.65 74 PRO C CA 1
ATOM 2318 C C . PRO C 3 74 ? 97.287 120.377 132.411 1.00 197.65 74 PRO C C 1
ATOM 2319 O O . PRO C 3 74 ? 96.766 119.963 133.451 1.00 197.65 74 PRO C O 1
ATOM 2321 N N . ILE C 3 75 ? 96.994 119.871 131.214 1.00 187.36 75 ILE C N 1
ATOM 2322 C CA . ILE C 3 75 ? 96.234 118.632 131.105 1.00 187.36 75 ILE C CA 1
ATOM 2323 C C . ILE C 3 75 ? 96.904 117.552 131.929 1.00 187.36 75 ILE C C 1
ATOM 2324 O O . ILE C 3 75 ? 96.264 116.857 132.724 1.00 187.36 75 ILE C O 1
ATOM 2326 N N . ARG C 3 76 ? 98.212 117.401 131.742 1.00 193.73 76 ARG C N 1
ATOM 2327 C CA . ARG C 3 76 ? 98.969 116.448 132.537 1.00 193.73 76 ARG C CA 1
ATOM 2328 C C . ARG C 3 76 ? 98.769 116.699 134.022 1.00 193.73 76 ARG C C 1
ATOM 2329 O O . ARG C 3 76 ? 98.608 115.755 134.804 1.00 193.73 76 ARG C O 1
ATOM 2331 N N . TYR C 3 77 ? 98.767 117.969 134.428 1.00 223.57 77 TYR C N 1
ATOM 2332 C CA . TYR C 3 77 ? 98.567 118.286 135.839 1.00 223.57 77 TYR C CA 1
ATOM 2333 C C . TYR C 3 77 ? 97.198 117.822 136.323 1.00 223.57 77 TYR C C 1
ATOM 2334 O O . TYR C 3 77 ? 97.074 117.207 137.387 1.00 223.57 77 TYR C O 1
ATOM 2336 N N . VAL C 3 78 ? 96.158 118.117 135.550 1.00 197.63 78 VAL C N 1
ATOM 2337 C CA . VAL C 3 78 ? 94.803 118.058 136.082 1.00 197.63 78 VAL C CA 1
ATOM 2338 C C . VAL C 3 78 ? 94.212 116.666 135.940 1.00 197.63 78 VAL C C 1
ATOM 2339 O O . VAL C 3 78 ? 93.470 116.207 136.814 1.00 197.63 78 VAL C O 1
ATOM 2341 N N . ILE C 3 79 ? 94.510 115.982 134.839 1.00 209.45 79 ILE C N 1
ATOM 2342 C CA . ILE C 3 79 ? 93.966 114.648 134.624 1.00 209.45 79 ILE C CA 1
ATOM 2343 C C . ILE C 3 79 ? 94.334 113.739 135.782 1.00 209.45 79 ILE C C 1
ATOM 2344 O O . ILE C 3 79 ? 93.461 113.172 136.448 1.00 209.45 79 ILE C O 1
ATOM 2346 N N . VAL C 3 80 ? 95.633 113.628 136.057 1.00 221.62 80 VAL C N 1
ATOM 2347 C CA . VAL C 3 80 ? 96.201 112.762 137.091 1.00 221.62 80 VAL C CA 1
ATOM 2348 C C . VAL C 3 80 ? 95.401 111.481 137.312 1.00 221.62 80 VAL C C 1
ATOM 2349 O O . VAL C 3 80 ? 94.984 110.827 136.354 1.00 221.62 80 VAL C O 1
ATOM 2351 N N . THR D 4 3 ? 103.085 116.971 141.389 1.00 259.99 3 THR D N 1
ATOM 2352 C CA . THR D 4 3 ? 102.829 118.393 141.206 1.00 259.99 3 THR D CA 1
ATOM 2353 C C . THR D 4 3 ? 104.089 119.205 141.460 1.00 259.99 3 THR D C 1
ATOM 2354 O O . THR D 4 3 ? 104.106 120.095 142.306 1.00 259.99 3 THR D O 1
ATOM 2356 N N . ASN D 4 4 ? 105.142 118.901 140.704 1.00 268.10 4 ASN D N 1
ATOM 2357 C CA . ASN D 4 4 ? 106.443 119.532 140.869 1.00 268.10 4 ASN D CA 1
ATOM 2358 C C . ASN D 4 4 ? 106.520 120.901 140.208 1.00 268.10 4 ASN D C 1
ATOM 2359 O O . ASN D 4 4 ? 107.624 121.403 139.967 1.00 268.10 4 ASN D O 1
ATOM 2361 N N . TYR D 4 5 ? 105.379 121.517 139.915 1.00 264.38 5 TYR D N 1
ATOM 2362 C CA . TYR D 4 5 ? 105.348 122.712 139.090 1.00 264.38 5 TYR D CA 1
ATOM 2363 C C . TYR D 4 5 ? 104.433 123.739 139.735 1.00 264.38 5 TYR D C 1
ATOM 2364 O O . TYR D 4 5 ? 103.405 123.394 140.321 1.00 264.38 5 TYR D O 1
ATOM 2366 N N . GLU D 4 6 ? 104.820 125.003 139.632 1.00 252.66 6 GLU D N 1
ATOM 2367 C CA . GLU D 4 6 ? 103.979 126.100 140.079 1.00 252.66 6 GLU D CA 1
ATOM 2368 C C . GLU D 4 6 ? 103.157 126.622 138.906 1.00 252.66 6 GLU D C 1
ATOM 2369 O O . GLU D 4 6 ? 103.445 126.343 137.741 1.00 252.66 6 GLU D O 1
ATOM 2371 N N . TYR D 4 7 ? 102.110 127.387 139.225 1.00 236.09 7 TYR D N 1
ATOM 2372 C CA . TYR D 4 7 ? 101.217 127.875 138.180 1.00 236.09 7 TYR D CA 1
ATOM 2373 C C . TYR D 4 7 ? 100.865 129.342 138.375 1.00 236.09 7 TYR D C 1
ATOM 2374 O O . TYR D 4 7 ? 99.813 129.796 137.914 1.00 236.09 7 TYR D O 1
ATOM 2376 N N . ASP D 4 8 ? 101.734 130.081 139.060 1.00 228.10 8 ASP D N 1
ATOM 2377 C CA . ASP D 4 8 ? 101.774 131.540 139.032 1.00 228.10 8 ASP D CA 1
ATOM 2378 C C . ASP D 4 8 ? 100.385 132.164 139.159 1.00 228.10 8 ASP D C 1
ATOM 2379 O O . ASP D 4 8 ? 99.895 132.852 138.263 1.00 228.10 8 ASP D O 1
ATOM 2381 N N . GLU D 4 9 ? 99.745 131.897 140.298 1.00 248.37 9 GLU D N 1
ATOM 2382 C CA . GLU D 4 9 ? 98.542 132.641 140.649 1.00 248.37 9 GLU D CA 1
ATOM 2383 C C . GLU D 4 9 ? 98.846 134.111 140.906 1.00 248.37 9 GLU D C 1
ATOM 2384 O O . GLU D 4 9 ? 97.923 134.932 140.898 1.00 248.37 9 GLU D O 1
ATOM 2386 N N . ALA D 4 10 ? 100.122 134.456 141.117 1.00 269.15 10 ALA D N 1
ATOM 2387 C CA . ALA D 4 10 ? 100.518 135.833 141.389 1.00 269.15 10 ALA D CA 1
ATOM 2388 C C . ALA D 4 10 ? 100.110 136.790 140.279 1.00 269.15 10 ALA D C 1
ATOM 2389 O O . ALA D 4 10 ? 100.138 138.007 140.488 1.00 269.15 10 ALA D O 1
ATOM 2391 N N . SER D 4 11 ? 99.759 136.274 139.105 1.00 276.38 11 SER D N 1
ATOM 2392 C CA . SER D 4 11 ? 99.142 137.030 138.020 1.00 276.38 11 SER D CA 1
ATOM 2393 C C . SER D 4 11 ? 100.044 138.125 137.465 1.00 276.38 11 SER D C 1
ATOM 2394 O O . SER D 4 11 ? 99.574 138.983 136.708 1.00 276.38 11 SER D O 1
ATOM 2396 N N . GLU D 4 12 ? 101.328 138.122 137.817 1.00 258.52 12 GLU D N 1
ATOM 2397 C CA . GLU D 4 12 ? 102.282 139.092 137.294 1.00 258.52 12 GLU D CA 1
ATOM 2398 C C . GLU D 4 12 ? 103.370 138.421 136.463 1.00 258.52 12 GLU D C 1
ATOM 2399 O O . GLU D 4 12 ? 104.461 138.977 136.303 1.00 258.52 12 GLU D O 1
ATOM 2401 N N . THR D 4 13 ? 103.095 137.230 135.938 1.00 237.34 13 THR D N 1
ATOM 2402 C CA . THR D 4 13 ? 104.083 136.441 135.215 1.00 237.34 13 THR D CA 1
ATOM 2403 C C . THR D 4 13 ? 103.698 136.175 133.769 1.00 237.34 13 THR D C 1
ATOM 2404 O O . THR D 4 13 ? 104.485 136.464 132.859 1.00 237.34 13 THR D O 1
ATOM 2406 N N . TRP D 4 14 ? 102.498 135.627 133.525 1.00 220.37 14 TRP D N 1
ATOM 2407 C CA . TRP D 4 14 ? 102.194 135.117 132.189 1.00 220.37 14 TRP D CA 1
ATOM 2408 C C . TRP D 4 14 ? 102.071 136.211 131.142 1.00 220.37 14 TRP D C 1
ATOM 2409 O O . TRP D 4 14 ? 102.895 136.242 130.214 1.00 220.37 14 TRP D O 1
ATOM 2411 N N . PRO D 4 15 ? 101.128 137.162 131.250 1.00 237.72 15 PRO D N 1
ATOM 2412 C CA . PRO D 4 15 ? 100.611 137.849 130.054 1.00 237.72 15 PRO D CA 1
ATOM 2413 C C . PRO D 4 15 ? 101.650 138.208 129.006 1.00 237.72 15 PRO D C 1
ATOM 2414 O O . PRO D 4 15 ? 101.362 138.170 127.805 1.00 237.72 15 PRO D O 1
ATOM 2416 N N . SER D 4 16 ? 102.860 138.546 129.460 1.00 247.47 16 SER D N 1
ATOM 2417 C CA . SER D 4 16 ? 103.982 138.744 128.547 1.00 247.47 16 SER D CA 1
ATOM 2418 C C . SER D 4 16 ? 104.175 137.539 127.636 1.00 247.47 16 SER D C 1
ATOM 2419 O O . SER D 4 16 ? 104.569 137.678 126.467 1.00 247.47 16 SER D O 1
ATOM 2421 N N . PHE D 4 17 ? 103.901 136.343 128.153 1.00 254.59 17 PHE D N 1
ATOM 2422 C CA . PHE D 4 17 ? 104.003 135.156 127.323 1.00 254.59 17 PHE D CA 1
ATOM 2423 C C . PHE D 4 17 ? 103.078 135.246 126.128 1.00 254.59 17 PHE D C 1
ATOM 2424 O O . PHE D 4 17 ? 103.550 135.429 125.006 1.00 254.59 17 PHE D O 1
ATOM 2426 N N . ILE D 4 18 ? 101.767 135.183 126.364 1.00 222.45 18 ILE D N 1
ATOM 2427 C CA . ILE D 4 18 ? 100.823 135.222 125.254 1.00 222.45 18 ILE D CA 1
ATOM 2428 C C . ILE D 4 18 ? 101.124 136.414 124.367 1.00 222.45 18 ILE D C 1
ATOM 2429 O O . ILE D 4 18 ? 101.036 136.329 123.135 1.00 222.45 18 ILE D O 1
ATOM 2431 N N . LEU D 4 19 ? 101.560 137.518 124.980 1.00 234.55 19 LEU D N 1
ATOM 2432 C CA . LEU D 4 19 ? 102.046 138.661 124.223 1.00 234.55 19 LEU D CA 1
ATOM 2433 C C . LEU D 4 19 ? 103.006 138.228 123.132 1.00 234.55 19 LEU D C 1
ATOM 2434 O O . LEU D 4 19 ? 102.725 138.391 121.944 1.00 234.55 19 LEU D O 1
ATOM 2436 N N . THR D 4 20 ? 104.138 137.649 123.518 1.00 235.04 20 THR D N 1
ATOM 2437 C CA . THR D 4 20 ? 105.145 137.364 122.500 1.00 235.04 20 THR D CA 1
ATOM 2438 C C . THR D 4 20 ? 104.749 136.171 121.639 1.00 235.04 20 THR D C 1
ATOM 2439 O O . THR D 4 20 ? 104.910 136.200 120.412 1.00 235.04 20 THR D O 1
ATOM 2441 N N . GLY D 4 21 ? 104.229 135.120 122.270 1.00 216.92 21 GLY D N 1
ATOM 2442 C CA . GLY D 4 21 ? 103.755 133.937 121.582 1.00 216.92 21 GLY D CA 1
ATOM 2443 C C . GLY D 4 21 ? 102.705 134.214 120.536 1.00 216.92 21 GLY D C 1
ATOM 2444 O O . GLY D 4 21 ? 102.424 133.329 119.722 1.00 216.92 21 GLY D O 1
ATOM 2445 N N . LEU D 4 22 ? 102.105 135.403 120.545 1.00 230.69 22 LEU D N 1
ATOM 2446 C CA . LEU D 4 22 ? 101.223 135.791 119.459 1.00 230.69 22 LEU D CA 1
ATOM 2447 C C . LEU D 4 22 ? 101.756 136.952 118.635 1.00 230.69 22 LEU D C 1
ATOM 2448 O O . LEU D 4 22 ? 101.370 137.092 117.469 1.00 230.69 22 LEU D O 1
ATOM 2450 N N . LEU D 4 23 ? 102.647 137.770 119.194 1.00 268.47 23 LEU D N 1
ATOM 2451 C CA . LEU D 4 23 ? 103.265 138.824 118.404 1.00 268.47 23 LEU D CA 1
ATOM 2452 C C . LEU D 4 23 ? 104.138 138.232 117.314 1.00 268.47 23 LEU D C 1
ATOM 2453 O O . LEU D 4 23 ? 104.203 138.762 116.198 1.00 268.47 23 LEU D O 1
ATOM 2455 N N . MET D 4 24 ? 104.844 137.148 117.626 1.00 297.97 24 MET D N 1
ATOM 2456 C CA . MET D 4 24 ? 105.622 136.492 116.588 1.00 297.97 24 MET D CA 1
ATOM 2457 C C . MET D 4 24 ? 104.728 135.852 115.539 1.00 297.97 24 MET D C 1
ATOM 2458 O O . MET D 4 24 ? 105.173 135.641 114.409 1.00 297.97 24 MET D O 1
ATOM 2460 N N . VAL D 4 25 ? 103.481 135.539 115.887 1.00 279.77 25 VAL D N 1
ATOM 2461 C CA . VAL D 4 25 ? 102.529 135.102 114.877 1.00 279.77 25 VAL D CA 1
ATOM 2462 C C . VAL D 4 25 ? 102.138 136.265 113.982 1.00 279.77 25 VAL D C 1
ATOM 2463 O O . VAL D 4 25 ? 102.087 136.134 112.755 1.00 279.77 25 VAL D O 1
ATOM 2465 N N . VAL D 4 26 ? 101.849 137.417 114.581 1.00 294.44 26 VAL D N 1
ATOM 2466 C CA . VAL D 4 26 ? 101.301 138.510 113.787 1.00 294.44 26 VAL D CA 1
ATOM 2467 C C . VAL D 4 26 ? 102.371 139.165 112.925 1.00 294.44 26 VAL D C 1
ATOM 2468 O O . VAL D 4 26 ? 102.063 139.678 111.844 1.00 294.44 26 VAL D O 1
ATOM 2470 N N . GLY D 4 27 ? 103.624 139.164 113.372 1.00 296.99 27 GLY D N 1
ATOM 2471 C CA . GLY D 4 27 ? 104.708 139.776 112.637 1.00 296.99 27 GLY D CA 1
ATOM 2472 C C . GLY D 4 27 ? 104.735 139.450 111.155 1.00 296.99 27 GLY D C 1
ATOM 2473 O O . GLY D 4 27 ? 104.674 140.341 110.298 1.00 296.99 27 GLY D O 1
ATOM 2474 N N . PRO D 4 28 ? 104.823 138.157 110.823 1.00 303.77 28 PRO D N 1
ATOM 2475 C CA . PRO D 4 28 ? 104.925 137.781 109.404 1.00 303.77 28 PRO D CA 1
ATOM 2476 C C . PRO D 4 28 ? 103.745 138.239 108.576 1.00 303.77 28 PRO D C 1
ATOM 2477 O O . PRO D 4 28 ? 103.931 138.661 107.430 1.00 303.77 28 PRO D O 1
ATOM 2479 N N . MET D 4 29 ? 102.529 138.139 109.108 1.00 302.11 29 MET D N 1
ATOM 2480 C CA . MET D 4 29 ? 101.383 138.668 108.385 1.00 302.11 29 MET D CA 1
ATOM 2481 C C . MET D 4 29 ? 101.594 140.136 108.050 1.00 302.11 29 MET D C 1
ATOM 2482 O O . MET D 4 29 ? 101.387 140.558 106.905 1.00 302.11 29 MET D O 1
ATOM 2484 N N . THR D 4 30 ? 102.042 140.921 109.033 1.00 298.57 30 THR D N 1
ATOM 2485 C CA . THR D 4 30 ? 102.286 142.342 108.815 1.00 298.57 30 THR D CA 1
ATOM 2486 C C . THR D 4 30 ? 103.289 142.558 107.694 1.00 298.57 30 THR D C 1
ATOM 2487 O O . THR D 4 30 ? 103.024 143.295 106.741 1.00 298.57 30 THR D O 1
ATOM 2489 N N . LEU D 4 31 ? 104.459 141.927 107.800 1.00 285.35 31 LEU D N 1
ATOM 2490 C CA . LEU D 4 31 ? 105.505 142.169 106.810 1.00 285.35 31 LEU D CA 1
ATOM 2491 C C . LEU D 4 31 ? 105.070 141.713 105.421 1.00 285.35 31 LEU D C 1
ATOM 2492 O O . LEU D 4 31 ? 105.290 142.417 104.424 1.00 285.35 31 LEU D O 1
ATOM 2494 N N . LEU D 4 32 ? 104.415 140.555 105.338 1.00 285.01 32 LEU D N 1
ATOM 2495 C CA . LEU D 4 32 ? 104.030 140.017 104.042 1.00 285.01 32 LEU D CA 1
ATOM 2496 C C . LEU D 4 32 ? 102.965 140.878 103.384 1.00 285.01 32 LEU D C 1
ATOM 2497 O O . LEU D 4 32 ? 102.991 141.081 102.166 1.00 285.01 32 LEU D O 1
ATOM 2499 N N . GLN D 4 33 ? 102.012 141.387 104.162 1.00 269.71 33 GLN D N 1
ATOM 2500 C CA . GLN D 4 33 ? 101.025 142.279 103.569 1.00 269.71 33 GLN D CA 1
ATOM 2501 C C . GLN D 4 33 ? 101.660 143.600 103.160 1.00 269.71 33 GLN D C 1
ATOM 2502 O O . GLN D 4 33 ? 101.473 144.056 102.026 1.00 269.71 33 GLN D O 1
ATOM 2504 N N . ILE D 4 34 ? 102.450 144.211 104.048 1.00 288.94 34 ILE D N 1
ATOM 2505 C CA . ILE D 4 34 ? 103.084 145.488 103.736 1.00 288.94 34 ILE D CA 1
ATOM 2506 C C . ILE D 4 34 ? 104.166 145.363 102.681 1.00 288.94 34 ILE D C 1
ATOM 2507 O O . ILE D 4 34 ? 104.815 146.364 102.354 1.00 288.94 34 ILE D O 1
ATOM 2509 N N . TYR D 4 35 ? 104.412 144.150 102.186 1.00 265.24 35 TYR D N 1
ATOM 2510 C CA . TYR D 4 35 ? 105.107 143.991 100.913 1.00 265.24 35 TYR D CA 1
ATOM 2511 C C . TYR D 4 35 ? 104.711 145.066 99.904 1.00 265.24 35 TYR D C 1
ATOM 2512 O O . TYR D 4 35 ? 105.563 145.614 99.195 1.00 265.24 35 TYR D O 1
ATOM 2514 N N . GLN D 4 36 ? 103.414 145.359 99.814 1.00 225.23 36 GLN D N 1
ATOM 2515 C CA . GLN D 4 36 ? 102.885 146.375 98.907 1.00 225.23 36 GLN D CA 1
ATOM 2516 C C . GLN D 4 36 ? 103.641 147.697 98.988 1.00 225.23 36 GLN D C 1
ATOM 2517 O O . GLN D 4 36 ? 104.395 148.044 98.079 1.00 225.23 36 GLN D O 1
ATOM 2519 N N . PHE D 4 54 ? 100.878 138.730 80.023 1.00 220.49 54 PHE D N 1
ATOM 2520 C CA . PHE D 4 54 ? 101.813 139.313 79.071 1.00 220.49 54 PHE D CA 1
ATOM 2521 C C . PHE D 4 54 ? 101.159 139.486 77.707 1.00 220.49 54 PHE D C 1
ATOM 2522 O O . PHE D 4 54 ? 101.443 140.445 76.988 1.00 220.49 54 PHE D O 1
ATOM 2524 N N . ASN D 4 55 ? 100.285 138.548 77.350 1.00 209.79 55 ASN D N 1
ATOM 2525 C CA . ASN D 4 55 ? 99.538 138.660 76.108 1.00 209.79 55 ASN D CA 1
ATOM 2526 C C . ASN D 4 55 ? 98.591 139.856 76.177 1.00 209.79 55 ASN D C 1
ATOM 2527 O O . ASN D 4 55 ? 98.410 140.483 77.225 1.00 209.79 55 ASN D O 1
ATOM 2529 N N . GLU D 4 56 ? 97.980 140.177 75.042 1.00 230.73 56 GLU D N 1
ATOM 2530 C CA . GLU D 4 56 ? 97.122 141.354 74.933 1.00 230.73 56 GLU D CA 1
ATOM 2531 C C . GLU D 4 56 ? 95.678 140.890 74.795 1.00 230.73 56 GLU D C 1
ATOM 2532 O O . GLU D 4 56 ? 95.217 140.578 73.694 1.00 230.73 56 GLU D O 1
ATOM 2534 N N . GLU D 4 57 ? 94.973 140.848 75.919 1.00 196.44 57 GLU D N 1
ATOM 2535 C CA . GLU D 4 57 ? 93.564 140.500 75.913 1.00 196.44 57 GLU D CA 1
ATOM 2536 C C . GLU D 4 57 ? 92.766 141.531 75.125 1.00 196.44 57 GLU D C 1
ATOM 2537 O O . GLU D 4 57 ? 93.152 142.696 75.014 1.00 196.44 57 GLU D O 1
ATOM 2539 N N . VAL D 4 58 ? 91.637 141.089 74.568 1.00 197.14 58 VAL D N 1
ATOM 2540 C CA . VAL D 4 58 ? 90.771 141.947 73.777 1.00 197.14 58 VAL D CA 1
ATOM 2541 C C . VAL D 4 58 ? 89.369 142.042 74.361 1.00 197.14 58 VAL D C 1
ATOM 2542 O O . VAL D 4 58 ? 88.802 143.136 74.448 1.00 197.14 58 VAL D O 1
ATOM 2544 N N . PHE D 4 59 ? 88.792 140.919 74.771 1.00 181.20 59 PHE D N 1
ATOM 2545 C CA . PHE D 4 59 ? 87.354 140.846 74.980 1.00 181.20 59 PHE D CA 1
ATOM 2546 C C . PHE D 4 59 ? 86.921 141.043 76.426 1.00 181.20 59 PHE D C 1
ATOM 2547 O O . PHE D 4 59 ? 85.716 141.034 76.695 1.00 181.20 59 PHE D O 1
ATOM 2549 N N . LYS D 4 60 ? 87.856 141.229 77.360 1.00 210.18 60 LYS D N 1
ATOM 2550 C CA . LYS D 4 60 ? 87.464 141.484 78.742 1.00 210.18 60 LYS D CA 1
ATOM 2551 C C . LYS D 4 60 ? 86.670 142.777 78.851 1.00 210.18 60 LYS D C 1
ATOM 2552 O O . LYS D 4 60 ? 85.674 142.845 79.579 1.00 210.18 60 LYS D O 1
ATOM 2554 N N . ASN D 4 61 ? 87.097 143.813 78.126 1.00 216.80 61 ASN D N 1
ATOM 2555 C CA . ASN D 4 61 ? 86.368 145.076 78.107 1.00 216.80 61 ASN D CA 1
ATOM 2556 C C . ASN D 4 61 ? 85.034 144.947 77.388 1.00 216.80 61 ASN D C 1
ATOM 2557 O O . ASN D 4 61 ? 84.061 145.615 77.755 1.00 216.80 61 ASN D O 1
ATOM 2559 N N . LEU D 4 62 ? 84.972 144.095 76.371 1.00 196.47 62 LEU D N 1
ATOM 2560 C CA . LEU D 4 62 ? 83.852 144.063 75.445 1.00 196.47 62 LEU D CA 1
ATOM 2561 C C . LEU D 4 62 ? 82.697 143.203 75.940 1.00 196.47 62 LEU D C 1
ATOM 2562 O O . LEU D 4 62 ? 81.552 143.659 75.945 1.00 196.47 62 LEU D O 1
ATOM 2564 N N . ASN D 4 63 ? 82.990 141.973 76.378 1.00 187.42 63 ASN D N 1
ATOM 2565 C CA . ASN D 4 63 ? 81.961 140.947 76.540 1.00 187.42 63 ASN D CA 1
ATOM 2566 C C . ASN D 4 63 ? 80.731 141.447 77.288 1.00 187.42 63 ASN D C 1
ATOM 2567 O O . ASN D 4 63 ? 79.626 140.926 77.086 1.00 187.42 63 ASN D O 1
ATOM 2569 N N . GLU D 4 64 ? 80.891 142.457 78.144 1.00 185.47 64 GLU D N 1
ATOM 2570 C CA . GLU D 4 64 ? 79.727 143.078 78.757 1.00 185.47 64 GLU D CA 1
ATOM 2571 C C . GLU D 4 64 ? 78.793 143.679 77.719 1.00 185.47 64 GLU D C 1
ATOM 2572 O O . GLU D 4 64 ? 77.602 143.849 77.997 1.00 185.47 64 GLU D O 1
ATOM 2574 N N . GLU D 4 65 ? 79.305 143.998 76.529 1.00 197.00 65 GLU D N 1
ATOM 2575 C CA . GLU D 4 65 ? 78.448 144.506 75.468 1.00 197.00 65 GLU D CA 1
ATOM 2576 C C . GLU D 4 65 ? 77.404 143.492 75.044 1.00 197.00 65 GLU D C 1
ATOM 2577 O O . GLU D 4 65 ? 76.378 143.878 74.477 1.00 197.00 65 GLU D O 1
ATOM 2579 N N . TYR D 4 66 ? 77.637 142.207 75.300 1.00 213.52 66 TYR D N 1
ATOM 2580 C CA . TYR D 4 66 ? 76.711 141.177 74.867 1.00 213.52 66 TYR D CA 1
ATOM 2581 C C . TYR D 4 66 ? 76.361 140.169 75.949 1.00 213.52 66 TYR D C 1
ATOM 2582 O O . TYR D 4 66 ? 75.738 139.149 75.640 1.00 213.52 66 TYR D O 1
ATOM 2584 N N . THR D 4 67 ? 76.737 140.417 77.197 1.00 223.88 67 THR D N 1
ATOM 2585 C CA . THR D 4 67 ? 76.253 139.579 78.280 1.00 223.88 67 THR D CA 1
ATOM 2586 C C . THR D 4 67 ? 74.766 139.809 78.520 1.00 223.88 67 THR D C 1
ATOM 2587 O O . THR D 4 67 ? 74.113 140.613 77.853 1.00 223.88 67 THR D O 1
ATOM 2589 N N . SER D 4 68 ? 74.232 139.081 79.492 1.00 222.46 68 SER D N 1
ATOM 2590 C CA . SER D 4 68 ? 72.903 139.350 80.011 1.00 222.46 68 SER D CA 1
ATOM 2591 C C . SER D 4 68 ? 73.000 139.896 81.426 1.00 222.46 68 SER D C 1
ATOM 2592 O O . SER D 4 68 ? 73.936 139.589 82.169 1.00 222.46 68 SER D O 1
ATOM 2594 N N . ASP D 4 69 ? 72.022 140.722 81.791 1.00 211.17 69 ASP D N 1
ATOM 2595 C CA . ASP D 4 69 ? 71.977 141.238 83.153 1.00 211.17 69 ASP D CA 1
ATOM 2596 C C . ASP D 4 69 ? 71.819 140.106 84.157 1.00 211.17 69 ASP D C 1
ATOM 2597 O O . ASP D 4 69 ? 72.433 140.126 85.229 1.00 211.17 69 ASP D O 1
ATOM 2599 N N . GLU D 4 70 ? 70.998 139.109 83.828 1.00 210.16 70 GLU D N 1
ATOM 2600 C CA . GLU D 4 70 ? 70.854 137.961 84.714 1.00 210.16 70 GLU D CA 1
ATOM 2601 C C . GLU D 4 70 ? 72.163 137.197 84.830 1.00 210.16 70 GLU D C 1
ATOM 2602 O O . GLU D 4 70 ? 72.504 136.694 85.904 1.00 210.16 70 GLU D O 1
ATOM 2604 N N . ILE D 4 71 ? 72.912 137.101 83.733 1.00 211.14 71 ILE D N 1
ATOM 2605 C CA . ILE D 4 71 ? 74.206 136.435 83.789 1.00 211.14 71 ILE D CA 1
ATOM 2606 C C . ILE D 4 71 ? 75.157 137.204 84.691 1.00 211.14 71 ILE D C 1
ATOM 2607 O O . ILE D 4 71 ? 75.895 136.611 85.485 1.00 211.14 71 ILE D O 1
ATOM 2609 N N . LYS D 4 72 ? 75.173 138.532 84.565 1.00 225.19 72 LYS D N 1
ATOM 2610 C CA . LYS D 4 72 ? 75.946 139.358 85.484 1.00 225.19 72 LYS D CA 1
ATOM 2611 C C . LYS D 4 72 ? 75.571 139.043 86.918 1.00 225.19 72 LYS D C 1
ATOM 2612 O O . LYS D 4 72 ? 76.425 138.699 87.745 1.00 225.19 72 LYS D O 1
ATOM 2614 N N . GLN D 4 73 ? 74.281 139.177 87.218 1.00 240.68 73 GLN D N 1
ATOM 2615 C CA . GLN D 4 73 ? 73.770 138.918 88.554 1.00 240.68 73 GLN D CA 1
ATOM 2616 C C . GLN D 4 73 ? 74.233 137.568 89.070 1.00 240.68 73 GLN D C 1
ATOM 2617 O O . GLN D 4 73 ? 74.678 137.454 90.213 1.00 240.68 73 GLN D O 1
ATOM 2619 N N . PHE D 4 74 ? 74.164 136.535 88.235 1.00 243.61 74 PHE D N 1
ATOM 2620 C CA . PHE D 4 74 ? 74.475 135.197 88.717 1.00 243.61 74 PHE D CA 1
ATOM 2621 C C . PHE D 4 74 ? 75.969 135.020 88.929 1.00 243.61 74 PHE D C 1
ATOM 2622 O O . PHE D 4 74 ? 76.400 134.496 89.962 1.00 243.61 74 PHE D O 1
ATOM 2624 N N . ARG D 4 75 ? 76.779 135.440 87.954 1.00 226.44 75 ARG D N 1
ATOM 2625 C CA . ARG D 4 75 ? 78.222 135.282 88.089 1.00 226.44 75 ARG D CA 1
ATOM 2626 C C . ARG D 4 75 ? 78.754 136.060 89.281 1.00 226.44 75 ARG D C 1
ATOM 2627 O O . ARG D 4 75 ? 79.783 135.685 89.854 1.00 226.44 75 ARG D O 1
ATOM 2629 N N . ARG D 4 76 ? 78.072 137.134 89.680 1.00 241.14 76 ARG D N 1
ATOM 2630 C CA . ARG D 4 76 ? 78.502 137.883 90.849 1.00 241.14 76 ARG D CA 1
ATOM 2631 C C . ARG D 4 76 ? 77.701 137.557 92.101 1.00 241.14 76 ARG D C 1
ATOM 2632 O O . ARG D 4 76 ? 77.991 138.118 93.161 1.00 241.14 76 ARG D O 1
ATOM 2634 N N . LYS D 4 77 ? 76.704 136.681 92.005 1.00 247.75 77 LYS D N 1
ATOM 2635 C CA . LYS D 4 77 ? 75.919 136.265 93.155 1.00 247.75 77 LYS D CA 1
ATOM 2636 C C . LYS D 4 77 ? 76.072 134.788 93.477 1.00 247.75 77 LYS D C 1
ATOM 2637 O O . LYS D 4 77 ? 75.368 134.284 94.356 1.00 247.75 77 LYS D O 1
ATOM 2639 N N . PHE D 4 78 ? 76.954 134.080 92.786 1.00 238.24 78 PHE D N 1
ATOM 2640 C CA . PHE D 4 78 ? 77.220 132.691 93.119 1.00 238.24 78 PHE D CA 1
ATOM 2641 C C . PHE D 4 78 ? 78.660 132.336 92.787 1.00 238.24 78 PHE D C 1
ATOM 2642 O O . PHE D 4 78 ? 79.357 133.103 92.127 1.00 238.24 78 PHE D O 1
ATOM 2644 N N . ASN D 4 93 ? 93.661 139.712 107.443 1.00 222.65 93 ASN D N 1
ATOM 2645 C CA . ASN D 4 93 ? 94.273 140.959 107.002 1.00 222.65 93 ASN D CA 1
ATOM 2646 C C . ASN D 4 93 ? 93.940 142.087 107.964 1.00 222.65 93 ASN D C 1
ATOM 2647 O O . ASN D 4 93 ? 94.565 143.145 107.943 1.00 222.65 93 ASN D O 1
ATOM 2649 N N . ILE D 4 94 ? 92.939 141.849 108.804 1.00 239.17 94 ILE D N 1
ATOM 2650 C CA . ILE D 4 94 ? 92.549 142.805 109.830 1.00 239.17 94 ILE D CA 1
ATOM 2651 C C . ILE D 4 94 ? 92.809 142.287 111.235 1.00 239.17 94 ILE D C 1
ATOM 2652 O O . ILE D 4 94 ? 93.090 143.093 112.145 1.00 239.17 94 ILE D O 1
ATOM 2654 N N . ILE D 4 95 ? 92.758 140.972 111.442 1.00 240.44 95 ILE D N 1
ATOM 2655 C CA . ILE D 4 95 ? 93.218 140.384 112.691 1.00 240.44 95 ILE D CA 1
ATOM 2656 C C . ILE D 4 95 ? 94.629 140.854 112.996 1.00 240.44 95 ILE D C 1
ATOM 2657 O O . ILE D 4 95 ? 95.043 140.884 114.157 1.00 240.44 95 ILE D O 1
ATOM 2659 N N . ILE D 4 96 ? 95.379 141.252 111.967 1.00 218.91 96 ILE D N 1
ATOM 2660 C CA . ILE D 4 96 ? 96.640 141.958 112.180 1.00 218.91 96 ILE D CA 1
ATOM 2661 C C . ILE D 4 96 ? 96.431 143.129 113.130 1.00 218.91 96 ILE D C 1
ATOM 2662 O O . ILE D 4 96 ? 97.051 143.221 114.198 1.00 218.91 96 ILE D O 1
ATOM 2664 N N . ILE D 4 97 ? 95.545 144.041 112.747 1.00 235.31 97 ILE D N 1
ATOM 2665 C CA . ILE D 4 97 ? 95.342 145.237 113.547 1.00 235.31 97 ILE D CA 1
ATOM 2666 C C . ILE D 4 97 ? 94.760 144.871 114.898 1.00 235.31 97 ILE D C 1
ATOM 2667 O O . ILE D 4 97 ? 95.121 145.461 115.919 1.00 235.31 97 ILE D O 1
ATOM 2669 N N . VAL D 4 98 ? 93.855 143.892 114.927 1.00 231.41 98 VAL D N 1
ATOM 2670 C CA . VAL D 4 98 ? 93.281 143.457 116.200 1.00 231.41 98 VAL D CA 1
ATOM 2671 C C . VAL D 4 98 ? 94.385 143.034 117.161 1.00 231.41 98 VAL D C 1
ATOM 2672 O O . VAL D 4 98 ? 94.474 143.518 118.299 1.00 231.41 98 VAL D O 1
ATOM 2674 N N . GLY D 4 99 ? 95.243 142.124 116.713 1.00 222.70 99 GLY D N 1
ATOM 2675 C CA . GLY D 4 99 ? 96.349 141.698 117.541 1.00 222.70 99 GLY D CA 1
ATOM 2676 C C . GLY D 4 99 ? 97.226 142.853 117.968 1.00 222.70 99 GLY D C 1
ATOM 2677 O O . GLY D 4 99 ? 97.685 142.900 119.106 1.00 222.70 99 GLY D O 1
ATOM 2678 N N . TRP D 4 100 ? 97.465 143.802 117.067 1.00 231.42 100 TRP D N 1
ATOM 2679 C CA . TRP D 4 100 ? 98.303 144.936 117.437 1.00 231.42 100 TRP D CA 1
ATOM 2680 C C . TRP D 4 100 ? 97.657 145.760 118.542 1.00 231.42 100 TRP D C 1
ATOM 2681 O O . TRP D 4 100 ? 98.341 146.268 119.442 1.00 231.42 100 TRP D O 1
ATOM 2683 N N . ILE D 4 101 ? 96.336 145.897 118.495 1.00 241.01 101 ILE D N 1
ATOM 2684 C CA . ILE D 4 101 ? 95.642 146.566 119.586 1.00 241.01 101 ILE D CA 1
ATOM 2685 C C . ILE D 4 101 ? 95.852 145.803 120.882 1.00 241.01 101 ILE D C 1
ATOM 2686 O O . ILE D 4 101 ? 96.081 146.401 121.940 1.00 241.01 101 ILE D O 1
ATOM 2688 N N . LEU D 4 102 ? 95.768 144.474 120.823 1.00 239.73 102 LEU D N 1
ATOM 2689 C CA . LEU D 4 102 ? 96.028 143.692 122.029 1.00 239.73 102 LEU D CA 1
ATOM 2690 C C . LEU D 4 102 ? 97.452 143.907 122.522 1.00 239.73 102 LEU D C 1
ATOM 2691 O O . LEU D 4 102 ? 97.703 143.940 123.733 1.00 239.73 102 LEU D O 1
ATOM 2693 N N . VAL D 4 103 ? 98.395 144.053 121.593 1.00 222.42 103 VAL D N 1
ATOM 2694 C CA . VAL D 4 103 ? 99.765 144.404 121.955 1.00 222.42 103 VAL D CA 1
ATOM 2695 C C . VAL D 4 103 ? 99.780 145.675 122.785 1.00 222.42 103 VAL D C 1
ATOM 2696 O O . VAL D 4 103 ? 100.393 145.734 123.857 1.00 222.42 103 VAL D O 1
ATOM 2698 N N . ALA D 4 104 ? 99.130 146.720 122.279 1.00 240.26 104 ALA D N 1
ATOM 2699 C CA . ALA D 4 104 ? 99.100 147.991 122.996 1.00 240.26 104 ALA D CA 1
ATOM 2700 C C . ALA D 4 104 ? 98.498 147.821 124.384 1.00 240.26 104 ALA D C 1
ATOM 2701 O O . ALA D 4 104 ? 99.063 148.284 125.386 1.00 240.26 104 ALA D O 1
ATOM 2703 N N . ILE D 4 105 ? 97.331 147.175 124.450 1.00 246.71 105 ILE D N 1
ATOM 2704 C CA . ILE D 4 105 ? 96.664 146.940 125.728 1.00 246.71 105 ILE D CA 1
ATOM 2705 C C . ILE D 4 105 ? 97.621 146.306 126.718 1.00 246.71 105 ILE D C 1
ATOM 2706 O O . ILE D 4 105 ? 97.824 146.810 127.828 1.00 246.71 105 ILE D O 1
ATOM 2708 N N . LEU D 4 106 ? 98.223 145.187 126.328 1.00 247.15 106 LEU D N 1
ATOM 2709 C CA . LEU D 4 106 ? 98.997 144.419 127.290 1.00 247.15 106 LEU D CA 1
ATOM 2710 C C . LEU D 4 106 ? 100.304 145.112 127.635 1.00 247.15 106 LEU D C 1
ATOM 2711 O O . LEU D 4 106 ? 100.771 145.012 128.774 1.00 247.15 106 LEU D O 1
ATOM 2713 N N . LEU D 4 107 ? 100.902 145.824 126.682 1.00 235.48 107 LEU D N 1
ATOM 2714 C CA . LEU D 4 107 ? 102.077 146.618 127.003 1.00 235.48 107 LEU D CA 1
ATOM 2715 C C . LEU D 4 107 ? 101.755 147.632 128.085 1.00 235.48 107 LEU D C 1
ATOM 2716 O O . LEU D 4 107 ? 102.447 147.713 129.107 1.00 235.48 107 LEU D O 1
ATOM 2718 N N . GLN D 4 108 ? 100.709 148.429 127.866 1.00 253.39 108 GLN D N 1
ATOM 2719 C CA . GLN D 4 108 ? 100.334 149.421 128.863 1.00 253.39 108 GLN D CA 1
ATOM 2720 C C . GLN D 4 108 ? 100.007 148.757 130.191 1.00 253.39 108 GLN D C 1
ATOM 2721 O O . GLN D 4 108 ? 100.367 149.270 131.256 1.00 253.39 108 GLN D O 1
ATOM 2723 N N . ARG D 4 109 ? 99.341 147.604 130.144 1.00 258.96 109 ARG D N 1
ATOM 2724 C CA . ARG D 4 109 ? 98.986 146.892 131.364 1.00 258.96 109 ARG D CA 1
ATOM 2725 C C . ARG D 4 109 ? 100.228 146.530 132.160 1.00 258.96 109 ARG D C 1
ATOM 2726 O O . ARG D 4 109 ? 100.371 146.908 133.328 1.00 258.96 109 ARG D O 1
ATOM 2728 N N . ILE D 4 110 ? 101.152 145.806 131.529 1.00 271.83 110 ILE D N 1
ATOM 2729 C CA . ILE D 4 110 ? 102.333 145.345 132.247 1.00 271.83 110 ILE D CA 1
ATOM 2730 C C . ILE D 4 110 ? 103.182 146.519 132.697 1.00 271.83 110 ILE D C 1
ATOM 2731 O O . ILE D 4 110 ? 103.824 146.456 133.750 1.00 271.83 110 ILE D O 1
ATOM 2733 N N . ASN D 4 111 ? 103.199 147.610 131.931 1.00 283.14 111 ASN D N 1
ATOM 2734 C CA . ASN D 4 111 ? 103.975 148.761 132.371 1.00 283.14 111 ASN D CA 1
ATOM 2735 C C . ASN D 4 111 ? 103.349 149.399 133.598 1.00 283.14 111 ASN D C 1
ATOM 2736 O O . ASN D 4 111 ? 104.059 149.795 134.529 1.00 283.14 111 ASN D O 1
ATOM 2738 N N . SER D 4 112 ? 102.019 149.512 133.617 1.00 289.58 112 SER D N 1
ATOM 2739 C CA . SER D 4 112 ? 101.338 150.004 134.809 1.00 289.58 112 SER D CA 1
ATOM 2740 C C . SER D 4 112 ? 101.608 149.095 135.998 1.00 289.58 112 SER D C 1
ATOM 2741 O O . SER D 4 112 ? 101.688 149.560 137.141 1.00 289.58 112 SER D O 1
ATOM 2743 N N . ASN D 4 113 ? 101.750 147.797 135.747 1.00 322.79 113 ASN D N 1
ATOM 2744 C CA . ASN D 4 113 ? 102.170 146.882 136.796 1.00 322.79 113 ASN D CA 1
ATOM 2745 C C . ASN D 4 113 ? 103.638 147.114 137.130 1.00 322.79 113 ASN D C 1
ATOM 2746 O O . ASN D 4 113 ? 104.481 147.246 136.240 1.00 322.79 113 ASN D O 1
ATOM 2748 N N . ASP D 4 114 ? 103.942 147.174 138.427 1.00 321.83 114 ASP D N 1
ATOM 2749 C CA . ASP D 4 114 ? 105.318 147.412 138.851 1.00 321.83 114 ASP D CA 1
ATOM 2750 C C . ASP D 4 114 ? 106.187 146.182 138.617 1.00 321.83 114 ASP D C 1
ATOM 2751 O O . ASP D 4 114 ? 107.225 146.264 137.952 1.00 321.83 114 ASP D O 1
ATOM 2753 N N . ALA D 4 115 ? 105.772 145.037 139.147 1.00 297.81 115 ALA D N 1
ATOM 2754 C CA . ALA D 4 115 ? 106.521 143.797 138.993 1.00 297.81 115 ALA D CA 1
ATOM 2755 C C . ALA D 4 115 ? 105.633 142.593 139.289 1.00 297.81 115 ALA D C 1
ATOM 2756 O O . ALA D 4 115 ? 105.482 142.187 140.441 1.00 297.81 115 ALA D O 1
ATOM 2758 N N . GLN D 4 202 ? 118.554 127.234 148.444 1.00 314.54 202 GLN D N 1
ATOM 2759 C CA . GLN D 4 202 ? 118.676 128.226 147.383 1.00 314.54 202 GLN D CA 1
ATOM 2760 C C . GLN D 4 202 ? 117.312 128.528 146.779 1.00 314.54 202 GLN D C 1
ATOM 2761 O O . GLN D 4 202 ? 116.283 128.229 147.381 1.00 314.54 202 GLN D O 1
ATOM 2763 N N . SER D 4 203 ? 117.305 129.114 145.582 1.00 312.80 203 SER D N 1
ATOM 2764 C CA . SER D 4 203 ? 116.054 129.535 144.955 1.00 312.80 203 SER D CA 1
ATOM 2765 C C . SER D 4 203 ? 116.020 128.995 143.529 1.00 312.80 203 SER D C 1
ATOM 2766 O O . SER D 4 203 ? 116.617 129.586 142.626 1.00 312.80 203 SER D O 1
ATOM 2768 N N . THR D 4 204 ? 115.332 127.876 143.340 1.00 283.41 204 THR D N 1
ATOM 2769 C CA . THR D 4 204 ? 114.908 127.414 142.029 1.00 283.41 204 THR D CA 1
ATOM 2770 C C . THR D 4 204 ? 113.388 127.434 141.978 1.00 283.41 204 THR D C 1
ATOM 2771 O O . THR D 4 204 ? 112.712 127.559 143.002 1.00 283.41 204 THR D O 1
ATOM 2773 N N . SER D 4 205 ? 112.844 127.315 140.772 1.00 252.83 205 SER D N 1
ATOM 2774 C CA . SER D 4 205 ? 111.390 127.304 140.627 1.00 252.83 205 SER D CA 1
ATOM 2775 C C . SER D 4 205 ? 111.014 126.667 139.304 1.00 252.83 205 SER D C 1
ATOM 2776 O O . SER D 4 205 ? 111.747 126.792 138.319 1.00 252.83 205 SER D O 1
ATOM 2778 N N . HIS D 4 206 ? 109.886 125.970 139.296 1.00 220.53 206 HIS D N 1
ATOM 2779 C CA . HIS D 4 206 ? 109.289 125.440 138.077 1.00 220.53 206 HIS D CA 1
ATOM 2780 C C . HIS D 4 206 ? 108.051 126.271 137.779 1.00 220.53 206 HIS D C 1
ATOM 2781 O O . HIS D 4 206 ? 106.927 125.895 138.117 1.00 220.53 206 HIS D O 1
ATOM 2783 N N . GLY D 4 207 ? 108.250 127.414 137.134 1.00 223.37 207 GLY D N 1
ATOM 2784 C CA . GLY D 4 207 ? 107.182 128.367 136.895 1.00 223.37 207 GLY D CA 1
ATOM 2785 C C . GLY D 4 207 ? 106.628 128.244 135.487 1.00 223.37 207 GLY D C 1
ATOM 2786 O O . GLY D 4 207 ? 107.383 128.221 134.510 1.00 223.37 207 GLY D O 1
ATOM 2787 N N . ILE D 4 208 ? 105.304 128.175 135.401 1.00 224.74 208 ILE D N 1
ATOM 2788 C CA . ILE D 4 208 ? 104.582 128.181 134.141 1.00 224.74 208 ILE D CA 1
ATOM 2789 C C . ILE D 4 208 ? 103.865 129.520 134.026 1.00 224.74 208 ILE D C 1
ATOM 2790 O O . ILE D 4 208 ? 103.812 130.301 134.973 1.00 224.74 208 ILE D O 1
ATOM 2792 N N . ALA D 4 209 ? 103.303 129.778 132.847 1.00 213.91 209 ALA D N 1
ATOM 2793 C CA . ALA D 4 209 ? 102.675 131.071 132.605 1.00 213.91 209 ALA D CA 1
ATOM 2794 C C . ALA D 4 209 ? 101.258 131.137 133.170 1.00 213.91 209 ALA D C 1
ATOM 2795 O O . ALA D 4 209 ? 100.981 131.913 134.091 1.00 213.91 209 ALA D O 1
ATOM 2797 N N . LEU D 4 210 ? 100.362 130.307 132.648 1.00 188.43 210 LEU D N 1
ATOM 2798 C CA . LEU D 4 210 ? 98.921 130.399 132.854 1.00 188.43 210 LEU D CA 1
ATOM 2799 C C . LEU D 4 210 ? 98.537 130.604 134.312 1.00 188.43 210 LEU D C 1
ATOM 2800 O O . LEU D 4 210 ? 99.125 129.990 135.208 1.00 188.43 210 LEU D O 1
ATOM 2802 N N . PRO D 4 211 ? 97.555 131.454 134.582 1.00 180.66 211 PRO D N 1
ATOM 2803 C CA . PRO D 4 211 ? 97.146 131.702 135.969 1.00 180.66 211 PRO D CA 1
ATOM 2804 C C . PRO D 4 211 ? 96.516 130.476 136.612 1.00 180.66 211 PRO D C 1
ATOM 2805 O O . PRO D 4 211 ? 95.713 129.771 135.999 1.00 180.66 211 PRO D O 1
ATOM 2807 N N . ARG D 4 212 ? 96.880 130.250 137.879 1.00 204.99 212 ARG D N 1
ATOM 2808 C CA . ARG D 4 212 ? 96.488 129.038 138.593 1.00 204.99 212 ARG D CA 1
ATOM 2809 C C . ARG D 4 212 ? 94.983 128.809 138.583 1.00 204.99 212 ARG D C 1
ATOM 2810 O O . ARG D 4 212 ? 94.532 127.659 138.574 1.00 204.99 212 ARG D O 1
ATOM 2812 N N . PHE D 4 213 ? 94.186 129.879 138.591 1.00 224.62 213 PHE D N 1
ATOM 2813 C CA . PHE D 4 213 ? 92.741 129.694 138.665 1.00 224.62 213 PHE D CA 1
ATOM 2814 C C . PHE D 4 213 ? 92.228 128.855 137.505 1.00 224.62 213 PHE D C 1
ATOM 2815 O O . PHE D 4 213 ? 91.267 128.096 137.664 1.00 224.62 213 PHE D O 1
ATOM 2817 N N . LEU D 4 214 ? 92.861 128.962 136.338 1.00 213.16 214 LEU D N 1
ATOM 2818 C CA . LEU D 4 214 ? 92.513 128.060 135.251 1.00 213.16 214 LEU D CA 1
ATOM 2819 C C . LEU D 4 214 ? 92.920 126.633 135.567 1.00 213.16 214 LEU D C 1
ATOM 2820 O O . LEU D 4 214 ? 92.294 125.686 135.080 1.00 213.16 214 LEU D O 1
ATOM 2822 N N . VAL D 4 215 ? 93.955 126.457 136.387 1.00 212.34 215 VAL D N 1
ATOM 2823 C CA . VAL D 4 215 ? 94.421 125.114 136.706 1.00 212.34 215 VAL D CA 1
ATOM 2824 C C . VAL D 4 215 ? 93.389 124.382 137.554 1.00 212.34 215 VAL D C 1
ATOM 2825 O O . VAL D 4 215 ? 92.860 123.340 137.153 1.00 212.34 215 VAL D O 1
ATOM 2827 N N . ASP D 4 216 ? 93.082 124.920 138.736 1.00 225.32 216 ASP D N 1
ATOM 2828 C CA . ASP D 4 216 ? 92.251 124.213 139.699 1.00 225.32 216 ASP D CA 1
ATOM 2829 C C . ASP D 4 216 ? 90.876 124.824 139.910 1.00 225.32 216 ASP D C 1
ATOM 2830 O O . ASP D 4 216 ? 90.029 124.181 140.537 1.00 225.32 216 ASP D O 1
ATOM 2832 N N . GLY D 4 217 ? 90.632 126.029 139.411 1.00 240.29 217 GLY D N 1
ATOM 2833 C CA . GLY D 4 217 ? 89.350 126.676 139.614 1.00 240.29 217 GLY D CA 1
ATOM 2834 C C . GLY D 4 217 ? 88.202 125.874 139.035 1.00 240.29 217 GLY D C 1
ATOM 2835 O O . GLY D 4 217 ? 88.373 124.884 138.326 1.00 240.29 217 GLY D O 1
ATOM 2836 N N . SER D 4 218 ? 86.990 126.328 139.360 1.00 269.21 218 SER D N 1
ATOM 2837 C CA . SER D 4 218 ? 85.787 125.654 138.885 1.00 269.21 218 SER D CA 1
ATOM 2838 C C . SER D 4 218 ? 85.722 125.581 137.366 1.00 269.21 218 SER D C 1
ATOM 2839 O O . SER D 4 218 ? 84.964 124.766 136.829 1.00 269.21 218 SER D O 1
ATOM 2841 N N . ALA D 4 219 ? 86.492 126.406 136.661 1.00 259.90 219 ALA D N 1
ATOM 2842 C CA . ALA D 4 219 ? 86.574 126.313 135.212 1.00 259.90 219 ALA D CA 1
ATOM 2843 C C . ALA D 4 219 ? 87.495 125.196 134.746 1.00 259.90 219 ALA D C 1
ATOM 2844 O O . ALA D 4 219 ? 87.673 125.026 133.538 1.00 259.90 219 ALA D O 1
ATOM 2846 N N . SER D 4 220 ? 88.081 124.431 135.669 1.00 242.11 220 SER D N 1
ATOM 2847 C CA . SER D 4 220 ? 88.959 123.339 135.255 1.00 242.11 220 SER D CA 1
ATOM 2848 C C . SER D 4 220 ? 88.185 122.178 134.644 1.00 242.11 220 SER D C 1
ATOM 2849 O O . SER D 4 220 ? 88.620 121.656 133.601 1.00 242.11 220 SER D O 1
ATOM 2851 N N . PRO D 4 221 ? 87.077 121.701 135.228 1.00 255.13 221 PRO D N 1
ATOM 2852 C CA . PRO D 4 221 ? 86.257 120.731 134.490 1.00 255.13 221 PRO D CA 1
ATOM 2853 C C . PRO D 4 221 ? 85.851 121.253 133.131 1.00 255.13 221 PRO D C 1
ATOM 2854 O O . PRO D 4 221 ? 85.870 120.506 132.148 1.00 255.13 221 PRO D O 1
ATOM 2856 N N . LEU D 4 222 ? 85.492 122.535 133.059 1.00 261.96 222 LEU D N 1
ATOM 2857 C CA . LEU D 4 222 ? 85.155 123.156 131.784 1.00 261.96 222 LEU D CA 1
ATOM 2858 C C . LEU D 4 222 ? 86.290 123.002 130.784 1.00 261.96 222 LEU D C 1
ATOM 2859 O O . LEU D 4 222 ? 86.086 122.523 129.666 1.00 261.96 222 LEU D O 1
ATOM 2861 N N . LEU D 4 223 ? 87.492 123.425 131.170 1.00 245.20 223 LEU D N 1
ATOM 2862 C CA . LEU D 4 223 ? 88.632 123.352 130.265 1.00 245.20 223 LEU D CA 1
ATOM 2863 C C . LEU D 4 223 ? 88.873 121.927 129.804 1.00 245.20 223 LEU D C 1
ATOM 2864 O O . LEU D 4 223 ? 89.101 121.678 128.615 1.00 245.20 223 LEU D O 1
ATOM 2866 N N . VAL D 4 224 ? 88.860 120.976 130.736 1.00 231.33 224 VAL D N 1
ATOM 2867 C CA . VAL D 4 224 ? 89.236 119.622 130.359 1.00 231.33 224 VAL D CA 1
ATOM 2868 C C . VAL D 4 224 ? 88.187 119.016 129.440 1.00 231.33 224 VAL D C 1
ATOM 2869 O O . VAL D 4 224 ? 88.523 118.364 128.442 1.00 231.33 224 VAL D O 1
ATOM 2871 N N . VAL D 4 225 ? 86.903 119.225 129.741 1.00 244.74 225 VAL D N 1
ATOM 2872 C CA . VAL D 4 225 ? 85.897 118.654 128.860 1.00 244.74 225 VAL D CA 1
ATOM 2873 C C . VAL D 4 225 ? 85.934 119.363 127.520 1.00 244.74 225 VAL D C 1
ATOM 2874 O O . VAL D 4 225 ? 85.692 118.746 126.480 1.00 244.74 225 VAL D O 1
ATOM 2876 N N . CYS D 4 226 ? 86.285 120.648 127.512 1.00 251.39 226 CYS D N 1
ATOM 2877 C CA . CYS D 4 226 ? 86.412 121.368 126.256 1.00 251.39 226 CYS D CA 1
ATOM 2878 C C . CYS D 4 226 ? 87.508 120.757 125.404 1.00 251.39 226 CYS D C 1
ATOM 2879 O O . CYS D 4 226 ? 87.310 120.488 124.217 1.00 251.39 226 CYS D O 1
ATOM 2881 N N . TYR D 4 227 ? 88.674 120.526 126.002 1.00 221.42 227 TYR D N 1
ATOM 2882 C CA . TYR D 4 227 ? 89.782 119.915 125.278 1.00 221.42 227 TYR D CA 1
ATOM 2883 C C . TYR D 4 227 ? 89.411 118.542 124.743 1.00 221.42 227 TYR D C 1
ATOM 2884 O O . TYR D 4 227 ? 89.730 118.196 123.596 1.00 221.42 227 TYR D O 1
ATOM 2886 N N . VAL D 4 228 ? 88.803 117.712 125.588 1.00 232.34 228 VAL D N 1
ATOM 2887 C CA . VAL D 4 228 ? 88.551 116.348 125.152 1.00 232.34 228 VAL D CA 1
ATOM 2888 C C . VAL D 4 228 ? 87.488 116.341 124.068 1.00 232.34 228 VAL D C 1
ATOM 2889 O O . VAL D 4 228 ? 87.592 115.599 123.087 1.00 232.34 228 VAL D O 1
ATOM 2891 N N . ALA D 4 229 ? 86.464 117.182 124.203 1.00 231.52 229 ALA D N 1
ATOM 2892 C CA . ALA D 4 229 ? 85.550 117.391 123.095 1.00 231.52 229 ALA D CA 1
ATOM 2893 C C . ALA D 4 229 ? 86.325 117.774 121.852 1.00 231.52 229 ALA D C 1
ATOM 2894 O O . ALA D 4 229 ? 86.189 117.140 120.803 1.00 231.52 229 ALA D O 1
ATOM 2896 N N . LEU D 4 230 ? 87.213 118.759 121.986 1.00 221.47 230 LEU D N 1
ATOM 2897 C CA . LEU D 4 230 ? 87.902 119.314 120.836 1.00 221.47 230 LEU D CA 1
ATOM 2898 C C . LEU D 4 230 ? 88.606 118.211 120.071 1.00 221.47 230 LEU D C 1
ATOM 2899 O O . LEU D 4 230 ? 88.199 117.861 118.962 1.00 221.47 230 LEU D O 1
ATOM 2901 N N . LEU D 4 231 ? 89.589 117.572 120.696 1.00 206.45 231 LEU D N 1
ATOM 2902 C CA . LEU D 4 231 ? 90.221 116.480 119.967 1.00 206.45 231 LEU D CA 1
ATOM 2903 C C . LEU D 4 231 ? 89.218 115.383 119.653 1.00 206.45 231 LEU D C 1
ATOM 2904 O O . LEU D 4 231 ? 88.776 115.278 118.505 1.00 206.45 231 LEU D O 1
ATOM 2906 N N . GLY D 4 232 ? 88.762 114.665 120.681 1.00 222.74 232 GLY D N 1
ATOM 2907 C CA . GLY D 4 232 ? 88.049 113.417 120.495 1.00 222.74 232 GLY D CA 1
ATOM 2908 C C . GLY D 4 232 ? 86.868 113.475 119.548 1.00 222.74 232 GLY D C 1
ATOM 2909 O O . GLY D 4 232 ? 86.463 112.433 119.028 1.00 222.74 232 GLY D O 1
ATOM 2910 N N . LEU D 4 233 ? 86.285 114.651 119.321 1.00 209.10 233 LEU D N 1
ATOM 2911 C CA . LEU D 4 233 ? 85.188 114.749 118.371 1.00 209.10 233 LEU D CA 1
ATOM 2912 C C . LEU D 4 233 ? 85.502 115.668 117.207 1.00 209.10 233 LEU D C 1
ATOM 2913 O O . LEU D 4 233 ? 85.338 115.260 116.053 1.00 209.10 233 LEU D O 1
ATOM 2915 N N . ILE D 4 234 ? 85.923 116.906 117.471 1.00 173.67 234 ILE D N 1
ATOM 2916 C CA . ILE D 4 234 ? 86.206 117.823 116.378 1.00 173.67 234 ILE D CA 1
ATOM 2917 C C . ILE D 4 234 ? 87.162 117.175 115.395 1.00 173.67 234 ILE D C 1
ATOM 2918 O O . ILE D 4 234 ? 86.920 117.159 114.184 1.00 173.67 234 ILE D O 1
ATOM 2920 N N . LEU D 4 235 ? 88.250 116.605 115.903 1.00 153.06 235 LEU D N 1
ATOM 2921 C CA . LEU D 4 235 ? 89.189 116.024 114.965 1.00 153.06 235 LEU D CA 1
ATOM 2922 C C . LEU D 4 235 ? 88.530 114.875 114.215 1.00 153.06 235 LEU D C 1
ATOM 2923 O O . LEU D 4 235 ? 88.291 115.007 113.010 1.00 153.06 235 LEU D O 1
ATOM 2925 N N . PRO D 4 236 ? 88.160 113.772 114.881 1.00 171.85 236 PRO D N 1
ATOM 2926 C CA . PRO D 4 236 ? 87.745 112.586 114.117 1.00 171.85 236 PRO D CA 1
ATOM 2927 C C . PRO D 4 236 ? 86.594 112.861 113.180 1.00 171.85 236 PRO D C 1
ATOM 2928 O O . PRO D 4 236 ? 86.627 112.447 112.017 1.00 171.85 236 PRO D O 1
ATOM 2930 N N . TYR D 4 237 ? 85.572 113.563 113.657 1.00 167.55 237 TYR D N 1
ATOM 2931 C CA . TYR D 4 237 ? 84.472 113.924 112.781 1.00 167.55 237 TYR D CA 1
ATOM 2932 C C . TYR D 4 237 ? 84.980 114.679 111.566 1.00 167.55 237 TYR D C 1
ATOM 2933 O O . TYR D 4 237 ? 84.629 114.353 110.427 1.00 167.55 237 TYR D O 1
ATOM 2935 N N . PHE D 4 238 ? 85.832 115.678 111.786 1.00 151.09 238 PHE D N 1
ATOM 2936 C CA . PHE D 4 238 ? 86.249 116.527 110.679 1.00 151.09 238 PHE D CA 1
ATOM 2937 C C . PHE D 4 238 ? 87.080 115.751 109.677 1.00 151.09 238 PHE D C 1
ATOM 2938 O O . PHE D 4 238 ? 86.819 115.804 108.472 1.00 151.09 238 PHE D O 1
ATOM 2940 N N . VAL D 4 239 ? 88.097 115.039 110.156 1.00 144.96 239 VAL D N 1
ATOM 2941 C CA . VAL D 4 239 ? 88.947 114.284 109.250 1.00 144.96 239 VAL D CA 1
ATOM 2942 C C . VAL D 4 239 ? 88.148 113.210 108.538 1.00 144.96 239 VAL D C 1
ATOM 2943 O O . VAL D 4 239 ? 88.392 112.926 107.364 1.00 144.96 239 VAL D O 1
ATOM 2945 N N . SER D 4 240 ? 87.170 112.609 109.212 1.00 158.63 240 SER D N 1
ATOM 2946 C CA . SER D 4 240 ? 86.365 111.585 108.567 1.00 158.63 240 SER D CA 1
ATOM 2947 C C . SER D 4 240 ? 85.537 112.178 107.445 1.00 158.63 240 SER D C 1
ATOM 2948 O O . SER D 4 240 ? 85.499 111.638 106.335 1.00 158.63 240 SER D O 1
ATOM 2950 N N . ARG D 4 241 ? 84.849 113.282 107.726 1.00 165.53 241 ARG D N 1
ATOM 2951 C CA . ARG D 4 241 ? 84.103 113.972 106.685 1.00 165.53 241 ARG D CA 1
ATOM 2952 C C . ARG D 4 241 ? 85.017 114.320 105.527 1.00 165.53 241 ARG D C 1
ATOM 2953 O O . ARG D 4 241 ? 84.694 114.080 104.357 1.00 165.53 241 ARG D O 1
ATOM 2955 N N . TRP D 4 242 ? 86.174 114.882 105.847 1.00 170.85 242 TRP D N 1
ATOM 2956 C CA . TRP D 4 242 ? 87.097 115.311 104.813 1.00 170.85 242 TRP D CA 1
ATOM 2957 C C . TRP D 4 242 ? 87.532 114.137 103.955 1.00 170.85 242 TRP D C 1
ATOM 2958 O O . TRP D 4 242 ? 87.526 114.212 102.722 1.00 170.85 242 TRP D O 1
ATOM 2960 N N . TRP D 4 243 ? 87.911 113.036 104.593 1.00 154.20 243 TRP D N 1
ATOM 2961 C CA . TRP D 4 243 ? 88.418 111.906 103.837 1.00 154.20 243 TRP D CA 1
ATOM 2962 C C . TRP D 4 243 ? 87.323 111.284 102.997 1.00 154.20 243 TRP D C 1
ATOM 2963 O O . TRP D 4 243 ? 87.564 110.873 101.859 1.00 154.20 243 TRP D O 1
ATOM 2965 N N . ALA D 4 244 ? 86.118 111.178 103.548 1.00 156.22 244 ALA D N 1
ATOM 2966 C CA . ALA D 4 244 ? 85.022 110.634 102.767 1.00 156.22 244 ALA D CA 1
ATOM 2967 C C . ALA D 4 244 ? 84.783 111.484 101.536 1.00 156.22 244 ALA D C 1
ATOM 2968 O O . ALA D 4 244 ? 84.694 110.965 100.420 1.00 156.22 244 ALA D O 1
ATOM 2970 N N . ARG D 4 245 ? 84.714 112.802 101.714 1.00 183.96 245 ARG D N 1
ATOM 2971 C CA . ARG D 4 245 ? 84.397 113.641 100.571 1.00 183.96 245 ARG D CA 1
ATOM 2972 C C . ARG D 4 245 ? 85.525 113.635 99.553 1.00 183.96 245 ARG D C 1
ATOM 2973 O O . ARG D 4 245 ? 85.267 113.743 98.351 1.00 183.96 245 ARG D O 1
ATOM 2975 N N . THR D 4 246 ? 86.773 113.484 99.992 1.00 193.46 246 THR D N 1
ATOM 2976 C CA . THR D 4 246 ? 87.849 113.359 99.018 1.00 193.46 246 THR D CA 1
ATOM 2977 C C . THR D 4 246 ? 87.761 112.031 98.288 1.00 193.46 246 THR D C 1
ATOM 2978 O O . THR D 4 246 ? 87.571 111.988 97.068 1.00 193.46 246 THR D O 1
ATOM 2980 N N . GLN D 4 247 ? 87.888 110.932 99.032 1.00 180.37 247 GLN D N 1
ATOM 2981 C CA . GLN D 4 247 ? 87.825 109.599 98.448 1.00 180.37 247 GLN D CA 1
ATOM 2982 C C . GLN D 4 247 ? 86.633 109.443 97.513 1.00 180.37 247 GLN D C 1
ATOM 2983 O O . GLN D 4 247 ? 86.699 108.683 96.540 1.00 180.37 247 GLN D O 1
ATOM 2985 N N . SER D 4 248 ? 85.547 110.170 97.769 1.00 182.28 248 SER D N 1
ATOM 2986 C CA . SER D 4 248 ? 84.384 110.070 96.907 1.00 182.28 248 SER D CA 1
ATOM 2987 C C . SER D 4 248 ? 84.676 110.502 95.486 1.00 182.28 248 SER D C 1
ATOM 2988 O O . SER D 4 248 ? 84.102 109.935 94.556 1.00 182.28 248 SER D O 1
ATOM 2990 N N . TYR D 4 249 ? 85.545 111.480 95.287 1.00 193.97 249 TYR D N 1
ATOM 2991 C CA . TYR D 4 249 ? 85.778 111.963 93.939 1.00 193.97 249 TYR D CA 1
ATOM 2992 C C . TYR D 4 249 ? 86.678 111.014 93.157 1.00 193.97 249 TYR D C 1
ATOM 2993 O O . TYR D 4 249 ? 87.006 109.910 93.594 1.00 193.97 249 TYR D O 1
ATOM 2995 N N . THR D 4 250 ? 87.055 111.455 91.968 1.00 188.38 250 THR D N 1
ATOM 2996 C CA . THR D 4 250 ? 88.041 110.823 91.118 1.00 188.38 250 THR D CA 1
ATOM 2997 C C . THR D 4 250 ? 89.287 111.691 91.124 1.00 188.38 250 THR D C 1
ATOM 2998 O O . THR D 4 250 ? 89.389 112.648 91.896 1.00 188.38 250 THR D O 1
ATOM 3000 N N . LYS D 4 251 ? 90.247 111.361 90.268 1.00 181.59 251 LYS D N 1
ATOM 3001 C CA . LYS D 4 251 ? 91.476 112.138 90.194 1.00 181.59 251 LYS D CA 1
ATOM 3002 C C . LYS D 4 251 ? 91.378 113.295 89.216 1.00 181.59 251 LYS D C 1
ATOM 3003 O O . LYS D 4 251 ? 92.402 113.882 88.862 1.00 181.59 251 LYS D O 1
ATOM 3005 N N . LYS D 4 252 ? 90.179 113.642 88.766 1.00 204.13 252 LYS D N 1
ATOM 3006 C CA . LYS D 4 252 ? 90.041 114.747 87.831 1.00 204.13 252 LYS D CA 1
ATOM 3007 C C . LYS D 4 252 ? 88.848 115.633 88.165 1.00 204.13 252 LYS D C 1
ATOM 3008 O O . LYS D 4 252 ? 88.375 116.375 87.301 1.00 204.13 252 LYS D O 1
ATOM 3010 N N . GLY D 4 253 ? 88.358 115.577 89.399 1.00 197.27 253 GLY D N 1
ATOM 3011 C CA . GLY D 4 253 ? 87.263 116.417 89.829 1.00 197.27 253 GLY D CA 1
ATOM 3012 C C . GLY D 4 253 ? 85.885 115.821 89.662 1.00 197.27 253 GLY D C 1
ATOM 3013 O O . GLY D 4 253 ? 84.910 116.416 90.133 1.00 197.27 253 GLY D O 1
ATOM 3014 N N . ILE D 4 254 ? 85.772 114.690 89.035 1.00 194.08 254 ILE D N 1
ATOM 3015 C CA . ILE D 4 254 ? 84.475 114.095 88.754 1.00 194.08 254 ILE D CA 1
ATOM 3016 C C . ILE D 4 254 ? 84.130 113.118 89.868 1.00 194.08 254 ILE D C 1
ATOM 3017 O O . ILE D 4 254 ? 85.010 112.517 90.494 1.00 194.08 254 ILE D O 1
ATOM 3019 N N . HIS D 4 255 ? 82.835 112.968 90.130 1.00 187.52 255 HIS D N 1
ATOM 3020 C CA . HIS D 4 255 ? 82.353 112.124 91.209 1.00 187.52 255 HIS D CA 1
ATOM 3021 C C . HIS D 4 255 ? 82.198 110.684 90.745 1.00 187.52 255 HIS D C 1
ATOM 3022 O O . HIS D 4 255 ? 81.794 110.419 89.607 1.00 187.52 255 HIS D O 1
ATOM 3024 N N . ASN D 4 256 ? 82.489 109.758 91.658 1.00 179.85 256 ASN D N 1
ATOM 3025 C CA . ASN D 4 256 ? 82.638 108.357 91.287 1.00 179.85 256 ASN D CA 1
ATOM 3026 C C . ASN D 4 256 ? 81.395 107.813 90.606 1.00 179.85 256 ASN D C 1
ATOM 3027 O O . ASN D 4 256 ? 81.498 107.022 89.665 1.00 179.85 256 ASN D O 1
ATOM 3029 N N . VAL D 4 257 ? 80.213 108.207 91.073 1.00 186.98 257 VAL D N 1
ATOM 3030 C CA . VAL D 4 257 ? 78.984 107.693 90.478 1.00 186.98 257 VAL D CA 1
ATOM 3031 C C . VAL D 4 257 ? 78.853 108.162 89.039 1.00 186.98 257 VAL D C 1
ATOM 3032 O O . VAL D 4 257 ? 78.532 107.377 88.145 1.00 186.98 257 VAL D O 1
ATOM 3034 N N . THR D 4 258 ? 79.075 109.453 88.798 1.00 193.00 258 THR D N 1
ATOM 3035 C CA . THR D 4 258 ? 79.060 109.957 87.430 1.00 193.00 258 THR D CA 1
ATOM 3036 C C . THR D 4 258 ? 80.049 109.203 86.562 1.00 193.00 258 THR D C 1
ATOM 3037 O O . THR D 4 258 ? 79.742 108.844 85.417 1.00 193.00 258 THR D O 1
ATOM 3039 N N . ALA D 4 259 ? 81.251 108.973 87.083 1.00 178.26 259 ALA D N 1
ATOM 3040 C CA . ALA D 4 259 ? 82.242 108.209 86.340 1.00 178.26 259 ALA D CA 1
ATOM 3041 C C . ALA D 4 259 ? 81.688 106.848 85.956 1.00 178.26 259 ALA D C 1
ATOM 3042 O O . ALA D 4 259 ? 81.661 106.477 84.779 1.00 178.26 259 ALA D O 1
ATOM 3044 N N . SER D 4 260 ? 81.290 106.083 86.969 1.00 162.34 260 SER D N 1
ATOM 3045 C CA . SER D 4 260 ? 80.617 104.807 86.774 1.00 162.34 260 SER D CA 1
ATOM 3046 C C . SER D 4 260 ? 79.588 104.877 85.662 1.00 162.34 260 SER D C 1
ATOM 3047 O O . SER D 4 260 ? 79.567 104.036 84.759 1.00 162.34 260 SER D O 1
ATOM 3049 N N . ASN D 4 261 ? 78.693 105.856 85.748 1.00 153.62 261 ASN D N 1
ATOM 3050 C CA . ASN D 4 261 ? 77.557 105.906 84.844 1.00 153.62 261 ASN D CA 1
ATOM 3051 C C . ASN D 4 261 ? 78.022 106.124 83.426 1.00 153.62 261 ASN D C 1
ATOM 3052 O O . ASN D 4 261 ? 77.509 105.507 82.494 1.00 153.62 261 ASN D O 1
ATOM 3054 N N . PHE D 4 262 ? 78.988 107.014 83.245 1.00 143.63 262 PHE D N 1
ATOM 3055 C CA . PHE D 4 262 ? 79.501 107.244 81.909 1.00 143.63 262 PHE D CA 1
ATOM 3056 C C . PHE D 4 262 ? 80.171 105.998 81.378 1.00 143.63 262 PHE D C 1
ATOM 3057 O O . PHE D 4 262 ? 79.958 105.610 80.226 1.00 143.63 262 PHE D O 1
ATOM 3059 N N . VAL D 4 263 ? 80.968 105.343 82.214 1.00 152.42 263 VAL D N 1
ATOM 3060 C CA . VAL D 4 263 ? 81.676 104.153 81.767 1.00 152.42 263 VAL D CA 1
ATOM 3061 C C . VAL D 4 263 ? 80.684 103.095 81.325 1.00 152.42 263 VAL D C 1
ATOM 3062 O O . VAL D 4 263 ? 80.799 102.523 80.237 1.00 152.42 263 VAL D O 1
ATOM 3064 N N . SER D 4 264 ? 79.702 102.814 82.175 1.00 156.74 264 SER D N 1
ATOM 3065 C CA . SER D 4 264 ? 78.650 101.876 81.816 1.00 156.74 264 SER D CA 1
ATOM 3066 C C . SER D 4 264 ? 77.958 102.315 80.539 1.00 156.74 264 SER D C 1
ATOM 3067 O O . SER D 4 264 ? 78.064 101.658 79.501 1.00 156.74 264 SER D O 1
ATOM 3069 N N . ASN D 4 265 ? 77.303 103.472 80.587 1.00 148.77 265 ASN D N 1
ATOM 3070 C CA . ASN D 4 265 ? 76.578 104.081 79.485 1.00 148.77 265 ASN D CA 1
ATOM 3071 C C . ASN D 4 265 ? 77.329 103.903 78.179 1.00 148.77 265 ASN D C 1
ATOM 3072 O O . ASN D 4 265 ? 76.724 103.677 77.131 1.00 148.77 265 ASN D O 1
ATOM 3074 N N . LEU D 4 266 ? 78.649 103.993 78.240 1.00 149.91 266 LEU D N 1
ATOM 3075 C CA . LEU D 4 266 ? 79.452 103.801 77.047 1.00 149.91 266 LEU D CA 1
ATOM 3076 C C . LEU D 4 266 ? 79.604 102.325 76.700 1.00 149.91 266 LEU D C 1
ATOM 3077 O O . LEU D 4 266 ? 79.420 101.935 75.544 1.00 149.91 266 LEU D O 1
ATOM 3079 N N . VAL D 4 267 ? 79.975 101.491 77.670 1.00 167.20 267 VAL D N 1
ATOM 3080 C CA . VAL D 4 267 ? 80.283 100.103 77.336 1.00 167.20 267 VAL D CA 1
ATOM 3081 C C . VAL D 4 267 ? 79.028 99.383 76.865 1.00 167.20 267 VAL D C 1
ATOM 3082 O O . VAL D 4 267 ? 79.028 98.724 75.820 1.00 167.20 267 VAL D O 1
ATOM 3084 N N . ASN D 4 268 ? 77.935 99.519 77.613 1.00 212.98 268 ASN D N 1
ATOM 3085 C CA . ASN D 4 268 ? 76.662 98.969 77.177 1.00 212.98 268 ASN D CA 1
ATOM 3086 C C . ASN D 4 268 ? 76.138 99.674 75.940 1.00 212.98 268 ASN D C 1
ATOM 3087 O O . ASN D 4 268 ? 75.296 99.113 75.233 1.00 212.98 268 ASN D O 1
ATOM 3089 N N . TYR D 4 269 ? 76.598 100.896 75.677 1.00 191.53 269 TYR D N 1
ATOM 3090 C CA . TYR D 4 269 ? 76.282 101.518 74.404 1.00 191.53 269 TYR D CA 1
ATOM 3091 C C . TYR D 4 269 ? 76.762 100.623 73.282 1.00 191.53 269 TYR D C 1
ATOM 3092 O O . TYR D 4 269 ? 77.967 100.491 73.054 1.00 191.53 269 TYR D O 1
ATOM 3094 N N . LYS D 4 270 ? 75.832 100.010 72.578 1.00 220.44 270 LYS D N 1
ATOM 3095 C CA . LYS D 4 270 ? 76.202 99.389 71.331 1.00 220.44 270 LYS D CA 1
ATOM 3096 C C . LYS D 4 270 ? 76.579 100.485 70.345 1.00 220.44 270 LYS D C 1
ATOM 3097 O O . LYS D 4 270 ? 75.840 101.461 70.187 1.00 220.44 270 LYS D O 1
ATOM 3099 N N . PRO D 4 271 ? 77.712 100.380 69.707 1.00 251.55 271 PRO D N 1
ATOM 3100 C CA . PRO D 4 271 ? 78.059 101.353 68.668 1.00 251.55 271 PRO D CA 1
ATOM 3101 C C . PRO D 4 271 ? 77.122 101.288 67.473 1.00 251.55 271 PRO D C 1
ATOM 3102 O O . PRO D 4 271 ? 77.334 101.977 66.472 1.00 251.55 271 PRO D O 1
ATOM 3104 N N . SER D 4 272 ? 76.092 100.446 67.568 1.00 279.65 272 SER D N 1
ATOM 3105 C CA . SER D 4 272 ? 75.052 100.397 66.549 1.00 279.65 272 SER D CA 1
ATOM 3106 C C . SER D 4 272 ? 74.477 101.784 66.293 1.00 279.65 272 SER D C 1
ATOM 3107 O O . SER D 4 272 ? 74.396 102.240 65.149 1.00 279.65 272 SER D O 1
ATOM 3109 N N . GLU D 4 273 ? 74.068 102.468 67.354 1.00 270.02 273 GLU D N 1
ATOM 3110 C CA . GLU D 4 273 ? 73.603 103.835 67.213 1.00 270.02 273 GLU D CA 1
ATOM 3111 C C . GLU D 4 273 ? 74.758 104.744 66.805 1.00 270.02 273 GLU D C 1
ATOM 3112 O O . GLU D 4 273 ? 75.933 104.382 66.897 1.00 270.02 273 GLU D O 1
ATOM 3114 N N . ILE D 4 274 ? 74.409 105.936 66.331 1.00 241.88 274 ILE D N 1
ATOM 3115 C CA . ILE D 4 274 ? 75.380 106.979 66.027 1.00 241.88 274 ILE D CA 1
ATOM 3116 C C . ILE D 4 274 ? 75.205 108.098 67.039 1.00 241.88 274 ILE D C 1
ATOM 3117 O O . ILE D 4 274 ? 74.082 108.402 67.457 1.00 241.88 274 ILE D O 1
ATOM 3119 N N . VAL D 4 275 ? 76.322 108.698 67.447 1.00 213.12 275 VAL D N 1
ATOM 3120 C CA . VAL D 4 275 ? 76.261 109.772 68.420 1.00 213.12 275 VAL D CA 1
ATOM 3121 C C . VAL D 4 275 ? 75.478 110.945 67.850 1.00 213.12 275 VAL D C 1
ATOM 3122 O O . VAL D 4 275 ? 75.432 111.167 66.634 1.00 213.12 275 VAL D O 1
ATOM 3124 N N . THR D 4 276 ? 74.829 111.684 68.741 1.00 179.88 276 THR D N 1
ATOM 3125 C CA . THR D 4 276 ? 74.215 112.951 68.395 1.00 179.88 276 THR D CA 1
ATOM 3126 C C . THR D 4 276 ? 74.238 113.834 69.627 1.00 179.88 276 THR D C 1
ATOM 3127 O O . THR D 4 276 ? 74.161 113.345 70.757 1.00 179.88 276 THR D O 1
ATOM 3129 N N . THR D 4 277 ? 74.364 115.141 69.394 1.00 168.62 277 THR D N 1
ATOM 3130 C CA . THR D 4 277 ? 74.383 116.091 70.498 1.00 168.62 277 THR D CA 1
ATOM 3131 C C . THR D 4 277 ? 73.272 115.804 71.490 1.00 168.62 277 THR D C 1
ATOM 3132 O O . THR D 4 277 ? 73.450 115.972 72.701 1.00 168.62 277 THR D O 1
ATOM 3134 N N . ASP D 4 278 ? 72.125 115.347 70.997 1.00 183.61 278 ASP D N 1
ATOM 3135 C CA . ASP D 4 278 ? 71.038 114.995 71.896 1.00 183.61 278 ASP D CA 1
ATOM 3136 C C . ASP D 4 278 ? 71.406 113.793 72.749 1.00 183.61 278 ASP D C 1
ATOM 3137 O O . ASP D 4 278 ? 71.133 113.773 73.954 1.00 183.61 278 ASP D O 1
ATOM 3139 N N . LEU D 4 279 ? 72.033 112.786 72.149 1.00 153.40 279 LEU D N 1
ATOM 3140 C CA . LEU D 4 279 ? 72.414 111.608 72.911 1.00 153.40 279 LEU D CA 1
ATOM 3141 C C . LEU D 4 279 ? 73.348 111.981 74.051 1.00 153.40 279 LEU D C 1
ATOM 3142 O O . LEU D 4 279 ? 73.093 111.656 75.214 1.00 153.40 279 LEU D O 1
ATOM 3144 N N . ILE D 4 280 ? 74.441 112.673 73.730 1.00 132.40 280 ILE D N 1
ATOM 3145 C CA . ILE D 4 280 ? 75.439 112.998 74.742 1.00 132.40 280 ILE D CA 1
ATOM 3146 C C . ILE D 4 280 ? 74.822 113.837 75.847 1.00 132.40 280 ILE D C 1
ATOM 3147 O O . ILE D 4 280 ? 75.133 113.660 77.029 1.00 132.40 280 ILE D O 1
ATOM 3149 N N . LEU D 4 281 ? 73.932 114.756 75.487 1.00 148.14 281 LEU D N 1
ATOM 3150 C CA . LEU D 4 281 ? 73.238 115.504 76.521 1.00 148.14 281 LEU D CA 1
ATOM 3151 C C . LEU D 4 281 ? 72.384 114.584 77.372 1.00 148.14 281 LEU D C 1
ATOM 3152 O O . LEU D 4 281 ? 72.288 114.767 78.589 1.00 148.14 281 LEU D O 1
ATOM 3154 N N . HIS D 4 282 ? 71.767 113.578 76.757 1.00 159.10 282 HIS D N 1
ATOM 3155 C CA . HIS D 4 282 ? 71.024 112.598 77.540 1.00 159.10 282 HIS D CA 1
ATOM 3156 C C . HIS D 4 282 ? 71.928 111.888 78.531 1.00 159.10 282 HIS D C 1
ATOM 3157 O O . HIS D 4 282 ? 71.519 111.586 79.656 1.00 159.10 282 HIS D O 1
ATOM 3159 N N . TRP D 4 283 ? 73.156 111.597 78.125 1.00 143.08 283 TRP D N 1
ATOM 3160 C CA . TRP D 4 283 ? 74.105 111.017 79.066 1.00 143.08 283 TRP D CA 1
ATOM 3161 C C . TRP D 4 283 ? 74.378 111.996 80.193 1.00 143.08 283 TRP D C 1
ATOM 3162 O O . TRP D 4 283 ? 74.325 111.641 81.375 1.00 143.08 283 TRP D O 1
ATOM 3164 N N . LEU D 4 284 ? 74.639 113.248 79.837 1.00 148.68 284 LEU D N 1
ATOM 3165 C CA . LEU D 4 284 ? 74.901 114.309 80.799 1.00 148.68 284 LEU D CA 1
ATOM 3166 C C . LEU D 4 284 ? 73.688 114.662 81.626 1.00 148.68 284 LEU D C 1
ATOM 3167 O O . LEU D 4 284 ? 73.786 115.528 82.500 1.00 148.68 284 LEU D O 1
ATOM 3169 N N . SER D 4 285 ? 72.547 114.038 81.352 1.00 192.13 285 SER D N 1
ATOM 3170 C CA . SER D 4 285 ? 71.415 114.173 82.252 1.00 192.13 285 SER D CA 1
ATOM 3171 C C . SER D 4 285 ? 71.730 113.575 83.610 1.00 192.13 285 SER D C 1
ATOM 3172 O O . SER D 4 285 ? 71.225 114.049 84.632 1.00 192.13 285 SER D O 1
ATOM 3174 N N . PHE D 4 286 ? 72.595 112.569 83.648 1.00 198.11 286 PHE D N 1
ATOM 3175 C CA . PHE D 4 286 ? 72.805 111.793 84.863 1.00 198.11 286 PHE D CA 1
ATOM 3176 C C . PHE D 4 286 ? 73.946 112.332 85.696 1.00 198.11 286 PHE D C 1
ATOM 3177 O O . PHE D 4 286 ? 74.680 111.575 86.331 1.00 198.11 286 PHE D O 1
ATOM 3179 N N . ALA D 4 287 ? 74.116 113.646 85.713 1.00 207.91 287 ALA D N 1
ATOM 3180 C CA . ALA D 4 287 ? 75.112 114.262 86.577 1.00 207.91 287 ALA D CA 1
ATOM 3181 C C . ALA D 4 287 ? 74.649 114.109 88.016 1.00 207.91 287 ALA D C 1
ATOM 3182 O O . ALA D 4 287 ? 73.784 114.846 88.493 1.00 207.91 287 ALA D O 1
ATOM 3184 N N . HIS D 4 288 ? 75.215 113.126 88.711 1.00 222.64 288 HIS D N 1
ATOM 3185 C CA . HIS D 4 288 ? 74.787 112.863 90.075 1.00 222.64 288 HIS D CA 1
ATOM 3186 C C . HIS D 4 288 ? 75.135 114.018 90.998 1.00 222.64 288 HIS D C 1
ATOM 3187 O O . HIS D 4 288 ? 74.425 114.263 91.975 1.00 222.64 288 HIS D O 1
ATOM 3189 N N . GLU D 4 289 ? 76.201 114.756 90.698 1.00 223.93 289 GLU D N 1
ATOM 3190 C CA . GLU D 4 289 ? 76.483 115.966 91.462 1.00 223.93 289 GLU D CA 1
ATOM 3191 C C . GLU D 4 289 ? 75.386 117.000 91.261 1.00 223.93 289 GLU D C 1
ATOM 3192 O O . GLU D 4 289 ? 74.964 117.678 92.211 1.00 223.93 289 GLU D O 1
ATOM 3194 N N . PHE D 4 290 ? 74.925 117.149 90.022 1.00 201.67 290 PHE D N 1
ATOM 3195 C CA . PHE D 4 290 ? 73.723 117.928 89.780 1.00 201.67 290 PHE D CA 1
ATOM 3196 C C . PHE D 4 290 ? 72.607 117.467 90.697 1.00 201.67 290 PHE D C 1
ATOM 3197 O O . PHE D 4 290 ? 72.118 118.233 91.528 1.00 201.67 290 PHE D O 1
ATOM 3199 N N . LYS D 4 291 ? 72.232 116.189 90.589 1.00 240.80 291 LYS D N 1
ATOM 3200 C CA . LYS D 4 291 ? 71.134 115.662 91.392 1.00 240.80 291 LYS D CA 1
ATOM 3201 C C . LYS D 4 291 ? 71.323 115.945 92.875 1.00 240.80 291 LYS D C 1
ATOM 3202 O O . LYS D 4 291 ? 70.341 116.103 93.608 1.00 240.80 291 LYS D O 1
ATOM 3204 N N . GLN D 4 292 ? 72.571 116.000 93.336 1.00 236.44 292 GLN D N 1
ATOM 3205 C CA . GLN D 4 292 ? 72.829 116.491 94.684 1.00 236.44 292 GLN D CA 1
ATOM 3206 C C . GLN D 4 292 ? 72.350 117.924 94.830 1.00 236.44 292 GLN D C 1
ATOM 3207 O O . GLN D 4 292 ? 71.553 118.243 95.719 1.00 236.44 292 GLN D O 1
ATOM 3209 N N . PHE D 4 293 ? 72.826 118.803 93.954 1.00 228.86 293 PHE D N 1
ATOM 3210 C CA . PHE D 4 293 ? 72.617 120.225 94.195 1.00 228.86 293 PHE D CA 1
ATOM 3211 C C . PHE D 4 293 ? 71.203 120.669 93.851 1.00 228.86 293 PHE D C 1
ATOM 3212 O O . PHE D 4 293 ? 70.782 121.758 94.254 1.00 228.86 293 PHE D O 1
ATOM 3214 N N . PHE D 4 294 ? 70.455 119.838 93.141 1.00 227.69 294 PHE D N 1
ATOM 3215 C CA . PHE D 4 294 ? 69.099 120.149 92.702 1.00 227.69 294 PHE D CA 1
ATOM 3216 C C . PHE D 4 294 ? 68.202 118.960 93.003 1.00 227.69 294 PHE D C 1
ATOM 3217 O O . PHE D 4 294 ? 67.617 118.361 92.094 1.00 227.69 294 PHE D O 1
ATOM 3219 N N . PRO D 4 295 ? 68.043 118.611 94.279 1.00 221.90 295 PRO D N 1
ATOM 3220 C CA . PRO D 4 295 ? 67.310 117.386 94.624 1.00 221.90 295 PRO D CA 1
ATOM 3221 C C . PRO D 4 295 ? 65.846 117.469 94.243 1.00 221.90 295 PRO D C 1
ATOM 3222 O O . PRO D 4 295 ? 65.067 116.541 94.476 1.00 221.90 295 PRO D O 1
ATOM 3224 N N . ASP D 4 296 ? 65.476 118.590 93.637 1.00 243.49 296 ASP D N 1
ATOM 3225 C CA . ASP D 4 296 ? 64.077 118.942 93.469 1.00 243.49 296 ASP D CA 1
ATOM 3226 C C . ASP D 4 296 ? 63.484 118.302 92.225 1.00 243.49 296 ASP D C 1
ATOM 3227 O O . ASP D 4 296 ? 62.286 118.005 92.183 1.00 243.49 296 ASP D O 1
ATOM 3229 N N . LEU D 4 297 ? 64.303 118.075 91.209 1.00 228.15 297 LEU D N 1
ATOM 3230 C CA . LEU D 4 297 ? 63.795 117.796 89.875 1.00 228.15 297 LEU D CA 1
ATOM 3231 C C . LEU D 4 297 ? 64.509 116.599 89.252 1.00 228.15 297 LEU D C 1
ATOM 3232 O O . LEU D 4 297 ? 65.245 115.865 89.916 1.00 228.15 297 LEU D O 1
ATOM 3234 N N . GLN D 4 298 ? 64.279 116.411 87.956 1.00 209.50 298 GLN D N 1
ATOM 3235 C CA . GLN D 4 298 ? 64.636 115.178 87.291 1.00 209.50 298 GLN D CA 1
ATOM 3236 C C . GLN D 4 298 ? 65.527 115.425 86.087 1.00 209.50 298 GLN D C 1
ATOM 3237 O O . GLN D 4 298 ? 65.305 116.368 85.321 1.00 209.50 298 GLN D O 1
ATOM 3239 N N . PRO D 4 299 ? 66.547 114.590 85.899 1.00 198.79 299 PRO D N 1
ATOM 3240 C CA . PRO D 4 299 ? 67.327 114.651 84.657 1.00 198.79 299 PRO D CA 1
ATOM 3241 C C . PRO D 4 299 ? 66.455 114.601 83.426 1.00 198.79 299 PRO D C 1
ATOM 3242 O O . PRO D 4 299 ? 66.805 115.181 82.389 1.00 198.79 299 PRO D O 1
ATOM 3244 N N . THR D 4 300 ? 65.326 113.899 83.513 1.00 193.50 300 THR D N 1
ATOM 3245 C CA . THR D 4 300 ? 64.327 113.952 82.458 1.00 193.50 300 THR D CA 1
ATOM 3246 C C . THR D 4 300 ? 63.994 115.390 82.097 1.00 193.50 300 THR D C 1
ATOM 3247 O O . THR D 4 300 ? 63.717 115.700 80.934 1.00 193.50 300 THR D O 1
ATOM 3249 N N . ASP D 4 301 ? 64.005 116.281 83.087 1.00 198.61 301 ASP D N 1
ATOM 3250 C CA . ASP D 4 301 ? 63.845 117.699 82.799 1.00 198.61 301 ASP D CA 1
ATOM 3251 C C . ASP D 4 301 ? 65.159 118.338 82.389 1.00 198.61 301 ASP D C 1
ATOM 3252 O O . ASP D 4 301 ? 65.197 119.136 81.449 1.00 198.61 301 ASP D O 1
ATOM 3254 N N . PHE D 4 302 ? 66.234 118.013 83.107 1.00 203.80 302 PHE D N 1
ATOM 3255 C CA . PHE D 4 302 ? 67.532 118.621 82.839 1.00 203.80 302 PHE D CA 1
ATOM 3256 C C . PHE D 4 302 ? 67.883 118.548 81.363 1.00 203.80 302 PHE D C 1
ATOM 3257 O O . PHE D 4 302 ? 68.496 119.468 80.814 1.00 203.80 302 PHE D O 1
ATOM 3259 N N . GLU D 4 303 ? 67.489 117.464 80.703 1.00 188.84 303 GLU D N 1
ATOM 3260 C CA . GLU D 4 303 ? 67.672 117.374 79.260 1.00 188.84 303 GLU D CA 1
ATOM 3261 C C . GLU D 4 303 ? 67.004 118.545 78.553 1.00 188.84 303 GLU D C 1
ATOM 3262 O O . GLU D 4 303 ? 67.648 119.282 77.796 1.00 188.84 303 GLU D O 1
ATOM 3264 N N . LYS D 4 304 ? 65.704 118.732 78.788 1.00 188.07 304 LYS D N 1
ATOM 3265 C CA . LYS D 4 304 ? 64.980 119.801 78.110 1.00 188.07 304 LYS D CA 1
ATOM 3266 C C . LYS D 4 304 ? 65.533 121.164 78.487 1.00 188.07 304 LYS D C 1
ATOM 3267 O O . LYS D 4 304 ? 65.552 122.086 77.665 1.00 188.07 304 LYS D O 1
ATOM 3269 N N . LEU D 4 305 ? 65.930 121.327 79.746 1.00 185.50 305 LEU D N 1
ATOM 3270 C CA . LEU D 4 305 ? 66.553 122.576 80.159 1.00 185.50 305 LEU D CA 1
ATOM 3271 C C . LEU D 4 305 ? 67.786 122.854 79.323 1.00 185.50 305 LEU D C 1
ATOM 3272 O O . LEU D 4 305 ? 67.943 123.948 78.771 1.00 185.50 305 LEU D O 1
ATOM 3274 N N . LEU D 4 306 ? 68.676 121.871 79.239 1.00 189.64 306 LEU D N 1
ATOM 3275 C CA . LEU D 4 306 ? 69.835 121.987 78.373 1.00 189.64 306 LEU D CA 1
ATOM 3276 C C . LEU D 4 306 ? 69.429 122.378 76.967 1.00 189.64 306 LEU D C 1
ATOM 3277 O O . LEU D 4 306 ? 70.077 123.216 76.339 1.00 189.64 306 LEU D O 1
ATOM 3279 N N . GLN D 4 307 ? 68.367 121.774 76.450 1.00 200.49 307 GLN D N 1
ATOM 3280 C CA . GLN D 4 307 ? 68.004 122.015 75.060 1.00 200.49 307 GLN D CA 1
ATOM 3281 C C . GLN D 4 307 ? 67.534 123.449 74.858 1.00 200.49 307 GLN D C 1
ATOM 3282 O O . GLN D 4 307 ? 68.037 124.168 73.984 1.00 200.49 307 GLN D O 1
ATOM 3284 N N . ASP D 4 308 ? 66.561 123.876 75.658 1.00 218.15 308 ASP D N 1
ATOM 3285 C CA . ASP D 4 308 ? 66.086 125.251 75.588 1.00 218.15 308 ASP D CA 1
ATOM 3286 C C . ASP D 4 308 ? 67.231 126.228 75.770 1.00 218.15 308 ASP D C 1
ATOM 3287 O O . ASP D 4 308 ? 67.255 127.298 75.151 1.00 218.15 308 ASP D O 1
ATOM 3289 N N . HIS D 4 309 ? 68.200 125.866 76.609 1.00 189.45 309 HIS D N 1
ATOM 3290 C CA . HIS D 4 309 ? 69.380 126.696 76.790 1.00 189.45 309 HIS D CA 1
ATOM 3291 C C . HIS D 4 309 ? 70.193 126.767 75.508 1.00 189.45 309 HIS D C 1
ATOM 3292 O O . HIS D 4 309 ? 70.529 127.852 75.024 1.00 189.45 309 HIS D O 1
ATOM 3294 N N . ILE D 4 310 ? 70.525 125.605 74.948 1.00 187.88 310 ILE D N 1
ATOM 3295 C CA . ILE D 4 310 ? 71.360 125.533 73.765 1.00 187.88 310 ILE D CA 1
ATOM 3296 C C . ILE D 4 310 ? 70.695 126.198 72.579 1.00 187.88 310 ILE D C 1
ATOM 3297 O O . ILE D 4 310 ? 71.359 126.495 71.582 1.00 187.88 310 ILE D O 1
ATOM 3299 N N . ASN D 4 311 ? 69.390 126.431 72.654 1.00 198.47 311 ASN D N 1
ATOM 3300 C CA . ASN D 4 311 ? 68.696 127.207 71.642 1.00 198.47 311 ASN D CA 1
ATOM 3301 C C . ASN D 4 311 ? 68.566 128.666 72.033 1.00 198.47 311 ASN D C 1
ATOM 3302 O O . ASN D 4 311 ? 67.796 129.398 71.406 1.00 198.47 311 ASN D O 1
ATOM 3304 N N . ARG D 4 312 ? 69.270 129.087 73.084 1.00 199.84 312 ARG D N 1
ATOM 3305 C CA . ARG D 4 312 ? 69.320 130.473 73.531 1.00 199.84 312 ARG D CA 1
ATOM 3306 C C . ARG D 4 312 ? 67.977 130.929 74.082 1.00 199.84 312 ARG D C 1
ATOM 3307 O O . ARG D 4 312 ? 67.857 132.049 74.586 1.00 199.84 312 ARG D O 1
ATOM 3309 N N . ARG D 4 313 ? 66.967 130.072 74.007 1.00 253.69 313 ARG D N 1
ATOM 3310 C CA . ARG D 4 313 ? 65.640 130.447 74.468 1.00 253.69 313 ARG D CA 1
ATOM 3311 C C . ARG D 4 313 ? 65.577 130.367 75.989 1.00 253.69 313 ARG D C 1
ATOM 3312 O O . ARG D 4 313 ? 66.374 129.677 76.628 1.00 253.69 313 ARG D O 1
ATOM 3314 N N . ASP D 4 314 ? 64.629 131.097 76.570 1.00 286.37 314 ASP D N 1
ATOM 3315 C CA . ASP D 4 314 ? 64.548 131.203 78.018 1.00 286.37 314 ASP D CA 1
ATOM 3316 C C . ASP D 4 314 ? 63.876 129.981 78.623 1.00 286.37 314 ASP D C 1
ATOM 3317 O O . ASP D 4 314 ? 62.993 129.369 78.017 1.00 286.37 314 ASP D O 1
ATOM 3319 N N . SER D 4 315 ? 64.314 129.629 79.825 1.00 273.57 315 SER D N 1
ATOM 3320 C CA . SER D 4 315 ? 63.742 128.529 80.586 1.00 273.57 315 SER D CA 1
ATOM 3321 C C . SER D 4 315 ? 62.573 129.054 81.413 1.00 273.57 315 SER D C 1
ATOM 3322 O O . SER D 4 315 ? 62.054 130.147 81.178 1.00 273.57 315 SER D O 1
ATOM 3324 N N . GLY D 4 316 ? 62.124 128.263 82.379 1.00 270.49 316 GLY D N 1
ATOM 3325 C CA . GLY D 4 316 ? 61.145 128.760 83.320 1.00 270.49 316 GLY D CA 1
ATOM 3326 C C . GLY D 4 316 ? 61.789 129.605 84.399 1.00 270.49 316 GLY D C 1
ATOM 3327 O O . GLY D 4 316 ? 62.616 130.477 84.112 1.00 270.49 316 GLY D O 1
ATOM 3328 N N . LYS D 4 317 ? 61.421 129.349 85.651 1.00 274.00 317 LYS D N 1
ATOM 3329 C CA . LYS D 4 317 ? 61.984 130.063 86.789 1.00 274.00 317 LYS D CA 1
ATOM 3330 C C . LYS D 4 317 ? 63.452 129.750 87.020 1.00 274.00 317 LYS D C 1
ATOM 3331 O O . LYS D 4 317 ? 64.047 130.318 87.941 1.00 274.00 317 LYS D O 1
ATOM 3333 N N . LEU D 4 318 ? 64.050 128.882 86.215 1.00 254.87 318 LEU D N 1
ATOM 3334 C CA . LEU D 4 318 ? 65.294 128.214 86.571 1.00 254.87 318 LEU D CA 1
ATOM 3335 C C . LEU D 4 318 ? 66.495 128.747 85.792 1.00 254.87 318 LEU D C 1
ATOM 3336 O O . LEU D 4 318 ? 67.393 127.992 85.410 1.00 254.87 318 LEU D O 1
ATOM 3338 N N . ASN D 4 319 ? 66.530 130.056 85.549 1.00 242.04 319 ASN D N 1
ATOM 3339 C CA . ASN D 4 319 ? 67.697 130.648 84.908 1.00 242.04 319 ASN D CA 1
ATOM 3340 C C . ASN D 4 319 ? 68.945 130.420 85.747 1.00 242.04 319 ASN D C 1
ATOM 3341 O O . ASN D 4 319 ? 69.996 130.014 85.234 1.00 242.04 319 ASN D O 1
ATOM 3343 N N . ASN D 4 320 ? 68.842 130.676 87.049 1.00 245.13 320 ASN D N 1
ATOM 3344 C CA . ASN D 4 320 ? 69.945 130.382 87.953 1.00 245.13 320 ASN D CA 1
ATOM 3345 C C . ASN D 4 320 ? 70.358 128.923 87.841 1.00 245.13 320 ASN D C 1
ATOM 3346 O O . ASN D 4 320 ? 71.557 128.596 87.796 1.00 245.13 320 ASN D O 1
ATOM 3348 N N . ALA D 4 321 ? 69.367 128.033 87.798 1.00 237.70 321 ALA D N 1
ATOM 3349 C CA . ALA D 4 321 ? 69.643 126.611 87.688 1.00 237.70 321 ALA D CA 1
ATOM 3350 C C . ALA D 4 321 ? 70.489 126.320 86.465 1.00 237.70 321 ALA D C 1
ATOM 3351 O O . ALA D 4 321 ? 71.613 125.828 86.586 1.00 237.70 321 ALA D O 1
ATOM 3353 N N . LYS D 4 322 ? 69.975 126.644 85.278 1.00 220.22 322 LYS D N 1
ATOM 3354 C CA . LYS D 4 322 ? 70.707 126.341 84.055 1.00 220.22 322 LYS D CA 1
ATOM 3355 C C . LYS D 4 322 ? 72.085 126.984 84.049 1.00 220.22 322 LYS D C 1
ATOM 3356 O O . LYS D 4 322 ? 73.033 126.421 83.481 1.00 220.22 322 LYS D O 1
ATOM 3358 N N . PHE D 4 323 ? 72.225 128.151 84.676 1.00 225.05 323 PHE D N 1
ATOM 3359 C CA . PHE D 4 323 ? 73.538 128.776 84.755 1.00 225.05 323 PHE D CA 1
ATOM 3360 C C . PHE D 4 323 ? 74.520 127.880 85.494 1.00 225.05 323 PHE D C 1
ATOM 3361 O O . PHE D 4 323 ? 75.587 127.531 84.966 1.00 225.05 323 PHE D O 1
ATOM 3363 N N . ARG D 4 324 ? 74.172 127.487 86.722 1.00 212.07 324 ARG D N 1
ATOM 3364 C CA . ARG D 4 324 ? 75.043 126.562 87.443 1.00 212.07 324 ARG D CA 1
ATOM 3365 C C . ARG D 4 324 ? 75.252 125.285 86.644 1.00 212.07 324 ARG D C 1
ATOM 3366 O O . ARG D 4 324 ? 76.346 124.698 86.654 1.00 212.07 324 ARG D O 1
ATOM 3368 N N . ILE D 4 325 ? 74.213 124.848 85.935 1.00 222.56 325 ILE D N 1
ATOM 3369 C CA . ILE D 4 325 ? 74.307 123.619 85.161 1.00 222.56 325 ILE D CA 1
ATOM 3370 C C . ILE D 4 325 ? 75.462 123.703 84.185 1.00 222.56 325 ILE D C 1
ATOM 3371 O O . ILE D 4 325 ? 76.412 122.925 84.266 1.00 222.56 325 ILE D O 1
ATOM 3373 N N . VAL D 4 326 ? 75.407 124.663 83.264 1.00 221.85 326 VAL D N 1
ATOM 3374 C CA . VAL D 4 326 ? 76.467 124.759 82.260 1.00 221.85 326 VAL D CA 1
ATOM 3375 C C . VAL D 4 326 ? 77.819 124.968 82.932 1.00 221.85 326 VAL D C 1
ATOM 3376 O O . VAL D 4 326 ? 78.850 124.414 82.496 1.00 221.85 326 VAL D O 1
ATOM 3378 N N . ALA D 4 327 ? 77.832 125.748 84.017 1.00 213.70 327 ALA D N 1
ATOM 3379 C CA . ALA D 4 327 ? 79.068 125.974 84.754 1.00 213.70 327 ALA D CA 1
ATOM 3380 C C . ALA D 4 327 ? 79.749 124.660 85.096 1.00 213.70 327 ALA D C 1
ATOM 3381 O O . ALA D 4 327 ? 80.947 124.485 84.859 1.00 213.70 327 ALA D O 1
ATOM 3383 N N . LYS D 4 328 ? 78.998 123.718 85.647 1.00 208.85 328 LYS D N 1
ATOM 3384 C CA . LYS D 4 328 ? 79.608 122.428 85.939 1.00 208.85 328 LYS D CA 1
ATOM 3385 C C . LYS D 4 328 ? 79.728 121.544 84.706 1.00 208.85 328 LYS D C 1
ATOM 3386 O O . LYS D 4 328 ? 80.585 120.645 84.671 1.00 208.85 328 LYS D O 1
ATOM 3388 N N . CYS D 4 329 ? 78.892 121.786 83.700 1.00 194.39 329 CYS D N 1
ATOM 3389 C CA . CYS D 4 329 ? 78.899 120.951 82.511 1.00 194.39 329 CYS D CA 1
ATOM 3390 C C . CYS D 4 329 ? 80.238 121.005 81.819 1.00 194.39 329 CYS D C 1
ATOM 3391 O O . CYS D 4 329 ? 80.661 120.020 81.212 1.00 194.39 329 CYS D O 1
ATOM 3393 N N . HIS D 4 330 ? 80.904 122.153 81.875 1.00 152.97 330 HIS D N 1
ATOM 3394 C CA . HIS D 4 330 ? 82.258 122.224 81.330 1.00 152.97 330 HIS D CA 1
ATOM 3395 C C . HIS D 4 330 ? 83.133 121.071 81.826 1.00 152.97 330 HIS D C 1
ATOM 3396 O O . HIS D 4 330 ? 83.614 120.238 81.041 1.00 152.97 330 HIS D O 1
ATOM 3398 N N . SER D 4 331 ? 83.349 121.009 83.139 1.00 168.32 331 SER D N 1
ATOM 3399 C CA . SER D 4 331 ? 84.231 119.985 83.679 1.00 168.32 331 SER D CA 1
ATOM 3400 C C . SER D 4 331 ? 83.664 118.597 83.444 1.00 168.32 331 SER D C 1
ATOM 3401 O O . SER D 4 331 ? 84.414 117.652 83.169 1.00 168.32 331 SER D O 1
ATOM 3403 N N . LEU D 4 332 ? 82.346 118.448 83.574 1.00 160.44 332 LEU D N 1
ATOM 3404 C CA . LEU D 4 332 ? 81.733 117.157 83.287 1.00 160.44 332 LEU D CA 1
ATOM 3405 C C . LEU D 4 332 ? 82.140 116.659 81.910 1.00 160.44 332 LEU D C 1
ATOM 3406 O O . LEU D 4 332 ? 82.561 115.506 81.740 1.00 160.44 332 LEU D O 1
ATOM 3408 N N . LEU D 4 333 ? 82.022 117.527 80.914 1.00 140.94 333 LEU D N 1
ATOM 3409 C CA . LEU D 4 333 ? 82.311 117.119 79.553 1.00 140.94 333 LEU D CA 1
ATOM 3410 C C . LEU D 4 333 ? 83.776 116.779 79.394 1.00 140.94 333 LEU D C 1
ATOM 3411 O O . LEU D 4 333 ? 84.120 115.844 78.669 1.00 140.94 333 LEU D O 1
ATOM 3413 N N . HIS D 4 334 ? 84.657 117.538 80.039 1.00 152.79 334 HIS D N 1
ATOM 3414 C CA . HIS D 4 334 ? 86.071 117.186 79.958 1.00 152.79 334 HIS D CA 1
ATOM 3415 C C . HIS D 4 334 ? 86.314 115.784 80.495 1.00 152.79 334 HIS D C 1
ATOM 3416 O O . HIS D 4 334 ? 87.022 114.977 79.877 1.00 152.79 334 HIS D O 1
ATOM 3418 N N . GLY D 4 335 ? 85.720 115.471 81.642 1.00 146.08 335 GLY D N 1
ATOM 3419 C CA . GLY D 4 335 ? 85.892 114.143 82.206 1.00 146.08 335 GLY D CA 1
ATOM 3420 C C . GLY D 4 335 ? 85.392 113.048 81.284 1.00 146.08 335 GLY D C 1
ATOM 3421 O O . GLY D 4 335 ? 86.051 112.015 81.101 1.00 146.08 335 GLY D O 1
ATOM 3422 N N . LEU D 4 336 ? 84.215 113.247 80.698 1.00 145.59 336 LEU D N 1
ATOM 3423 C CA . LEU D 4 336 ? 83.699 112.208 79.818 1.00 145.59 336 LEU D CA 1
ATOM 3424 C C . LEU D 4 336 ? 84.564 112.062 78.580 1.00 145.59 336 LEU D C 1
ATOM 3425 O O . LEU D 4 336 ? 84.811 110.942 78.120 1.00 145.59 336 LEU D O 1
ATOM 3427 N N . LEU D 4 337 ? 84.987 113.179 77.991 1.00 139.45 337 LEU D N 1
ATOM 3428 C CA . LEU D 4 337 ? 85.939 113.112 76.895 1.00 139.45 337 LEU D CA 1
ATOM 3429 C C . LEU D 4 337 ? 87.095 112.211 77.267 1.00 139.45 337 LEU D C 1
ATOM 3430 O O . LEU D 4 337 ? 87.445 111.286 76.528 1.00 139.45 337 LEU D O 1
ATOM 3432 N N . ASP D 4 338 ? 87.683 112.465 78.432 1.00 167.55 338 ASP D N 1
ATOM 3433 C CA . ASP D 4 338 ? 88.788 111.647 78.906 1.00 167.55 338 ASP D CA 1
ATOM 3434 C C . ASP D 4 338 ? 88.466 110.168 78.868 1.00 167.55 338 ASP D C 1
ATOM 3435 O O . ASP D 4 338 ? 89.181 109.380 78.242 1.00 167.55 338 ASP D O 1
ATOM 3437 N N . ILE D 4 339 ? 87.416 109.766 79.584 1.00 162.64 339 ILE D N 1
ATOM 3438 C CA . ILE D 4 339 ? 87.252 108.332 79.806 1.00 162.64 339 ILE D CA 1
ATOM 3439 C C . ILE D 4 339 ? 86.796 107.633 78.538 1.00 162.64 339 ILE D C 1
ATOM 3440 O O . ILE D 4 339 ? 87.233 106.514 78.249 1.00 162.64 339 ILE D O 1
ATOM 3442 N N . ALA D 4 340 ? 85.935 108.267 77.747 1.00 161.09 340 ALA D N 1
ATOM 3443 C CA . ALA D 4 340 ? 85.567 107.673 76.471 1.00 161.09 340 ALA D CA 1
ATOM 3444 C C . ALA D 4 340 ? 86.779 107.539 75.571 1.00 161.09 340 ALA D C 1
ATOM 3445 O O . ALA D 4 340 ? 86.936 106.533 74.871 1.00 161.09 340 ALA D O 1
ATOM 3447 N N . CYS D 4 341 ? 87.652 108.545 75.572 1.00 192.25 341 CYS D N 1
ATOM 3448 C CA . CYS D 4 341 ? 88.853 108.466 74.761 1.00 192.25 341 CYS D CA 1
ATOM 3449 C C . CYS D 4 341 ? 89.713 107.296 75.202 1.00 192.25 341 CYS D C 1
ATOM 3450 O O . CYS D 4 341 ? 90.047 106.415 74.404 1.00 192.25 341 CYS D O 1
ATOM 3452 N N . GLY D 4 342 ? 90.049 107.255 76.486 1.00 166.62 342 GLY D N 1
ATOM 3453 C CA . GLY D 4 342 ? 90.789 106.144 77.046 1.00 166.62 342 GLY D CA 1
ATOM 3454 C C . GLY D 4 342 ? 90.110 104.827 76.751 1.00 166.62 342 GLY D C 1
ATOM 3455 O O . GLY D 4 342 ? 90.732 103.764 76.795 1.00 166.62 342 GLY D O 1
ATOM 3456 N N . PHE D 4 343 ? 88.824 104.898 76.429 1.00 175.47 343 PHE D N 1
ATOM 3457 C CA . PHE D 4 343 ? 88.038 103.734 76.068 1.00 175.47 343 PHE D CA 1
ATOM 3458 C C . PHE D 4 343 ? 88.001 103.495 74.565 1.00 175.47 343 PHE D C 1
ATOM 3459 O O . PHE D 4 343 ? 87.408 102.509 74.122 1.00 175.47 343 PHE D O 1
ATOM 3461 N N . ARG D 4 344 ? 88.632 104.364 73.777 1.00 186.81 344 ARG D N 1
ATOM 3462 C CA . ARG D 4 344 ? 88.816 104.156 72.344 1.00 186.81 344 ARG D CA 1
ATOM 3463 C C . ARG D 4 344 ? 87.482 104.112 71.589 1.00 186.81 344 ARG D C 1
ATOM 3464 O O . ARG D 4 344 ? 87.054 103.086 71.066 1.00 186.81 344 ARG D O 1
ATOM 3466 N N . ASN D 4 345 ? 86.829 105.273 71.565 1.00 166.47 345 ASN D N 1
ATOM 3467 C CA . ASN D 4 345 ? 85.740 105.544 70.623 1.00 166.47 345 ASN D CA 1
ATOM 3468 C C . ASN D 4 345 ? 85.927 106.960 70.086 1.00 166.47 345 ASN D C 1
ATOM 3469 O O . ASN D 4 345 ? 85.423 107.929 70.667 1.00 166.47 345 ASN D O 1
ATOM 3471 N N . LEU D 4 346 ? 86.648 107.072 68.968 1.00 185.17 346 LEU D N 1
ATOM 3472 C CA . LEU D 4 346 ? 86.940 108.387 68.413 1.00 185.17 346 LEU D CA 1
ATOM 3473 C C . LEU D 4 346 ? 85.660 109.164 68.172 1.00 185.17 346 LEU D C 1
ATOM 3474 O O . LEU D 4 346 ? 85.456 110.230 68.754 1.00 185.17 346 LEU D O 1
ATOM 3476 N N . ASP D 4 347 ? 84.775 108.622 67.335 1.00 177.94 347 ASP D N 1
ATOM 3477 C CA . ASP D 4 347 ? 83.483 109.241 67.067 1.00 177.94 347 ASP D CA 1
ATOM 3478 C C . ASP D 4 347 ? 82.885 109.836 68.326 1.00 177.94 347 ASP D C 1
ATOM 3479 O O . ASP D 4 347 ? 82.424 110.979 68.334 1.00 177.94 347 ASP D O 1
ATOM 3481 N N . ILE D 4 348 ? 82.918 109.072 69.413 1.00 164.55 348 ILE D N 1
ATOM 3482 C CA . ILE D 4 348 ? 82.402 109.565 70.681 1.00 164.55 348 ILE D CA 1
ATOM 3483 C C . ILE D 4 348 ? 83.165 110.803 71.120 1.00 164.55 348 ILE D C 1
ATOM 3484 O O . ILE D 4 348 ? 82.571 111.817 71.493 1.00 164.55 348 ILE D O 1
ATOM 3486 N N . ALA D 4 349 ? 84.491 110.731 71.107 1.00 160.56 349 ALA D N 1
ATOM 3487 C CA . ALA D 4 349 ? 85.275 111.871 71.570 1.00 160.56 349 ALA D CA 1
ATOM 3488 C C . ALA D 4 349 ? 85.013 113.103 70.716 1.00 160.56 349 ALA D C 1
ATOM 3489 O O . ALA D 4 349 ? 84.805 114.209 71.232 1.00 160.56 349 ALA D O 1
ATOM 3491 N N . LEU D 4 350 ? 85.057 112.929 69.403 1.00 169.90 350 LEU D N 1
ATOM 3492 C CA . LEU D 4 350 ? 84.818 114.037 68.495 1.00 169.90 350 LEU D CA 1
ATOM 3493 C C . LEU D 4 350 ? 83.443 114.636 68.719 1.00 169.90 350 LEU D C 1
ATOM 3494 O O . LEU D 4 350 ? 83.273 115.861 68.676 1.00 169.90 350 LEU D O 1
ATOM 3496 N N . GLY D 4 351 ? 82.446 113.791 68.964 1.00 164.84 351 GLY D N 1
ATOM 3497 C CA . GLY D 4 351 ? 81.134 114.305 69.296 1.00 164.84 351 GLY D CA 1
ATOM 3498 C C . GLY D 4 351 ? 81.140 115.079 70.597 1.00 164.84 351 GLY D C 1
ATOM 3499 O O . GLY D 4 351 ? 80.478 116.109 70.720 1.00 164.84 351 GLY D O 1
ATOM 3500 N N . ALA D 4 352 ? 81.876 114.584 71.590 1.00 164.70 352 ALA D N 1
ATOM 3501 C CA . ALA D 4 352 ? 81.991 115.313 72.843 1.00 164.70 352 ALA D CA 1
ATOM 3502 C C . ALA D 4 352 ? 82.528 116.710 72.601 1.00 164.70 352 ALA D C 1
ATOM 3503 O O . ALA D 4 352 ? 82.001 117.685 73.137 1.00 164.70 352 ALA D O 1
ATOM 3505 N N . ILE D 4 353 ? 83.556 116.827 71.767 1.00 160.23 353 ILE D N 1
ATOM 3506 C CA . ILE D 4 353 ? 84.167 118.130 71.515 1.00 160.23 353 ILE D CA 1
ATOM 3507 C C . ILE D 4 353 ? 83.206 119.041 70.768 1.00 160.23 353 ILE D C 1
ATOM 3508 O O . ILE D 4 353 ? 83.067 120.230 71.087 1.00 160.23 353 ILE D O 1
ATOM 3510 N N . ASN D 4 354 ? 82.568 118.511 69.728 1.00 164.30 354 ASN D N 1
ATOM 3511 C CA . ASN D 4 354 ? 81.531 119.266 69.043 1.00 164.30 354 ASN D CA 1
ATOM 3512 C C . ASN D 4 354 ? 80.512 119.800 70.036 1.00 164.30 354 ASN D C 1
ATOM 3513 O O . ASN D 4 354 ? 80.253 121.005 70.098 1.00 164.30 354 ASN D O 1
ATOM 3515 N N . THR D 4 355 ? 79.931 118.906 70.831 1.00 143.47 355 THR D N 1
ATOM 3516 C CA . THR D 4 355 ? 78.932 119.315 71.804 1.00 143.47 355 THR D CA 1
ATOM 3517 C C . THR D 4 355 ? 79.490 120.303 72.802 1.00 143.47 355 THR D C 1
ATOM 3518 O O . THR D 4 355 ? 78.746 121.120 73.342 1.00 143.47 355 THR D O 1
ATOM 3520 N N . PHE D 4 356 ? 80.784 120.240 73.079 1.00 160.27 356 PHE D N 1
ATOM 3521 C CA . PHE D 4 356 ? 81.355 121.215 73.990 1.00 160.27 356 PHE D CA 1
ATOM 3522 C C . PHE D 4 356 ? 81.331 122.593 73.366 1.00 160.27 356 PHE D C 1
ATOM 3523 O O . PHE D 4 356 ? 80.895 123.564 73.992 1.00 160.27 356 PHE D O 1
ATOM 3525 N N . LYS D 4 357 ? 81.786 122.691 72.122 1.00 176.95 357 LYS D N 1
ATOM 3526 C CA . LYS D 4 357 ? 81.636 123.945 71.400 1.00 176.95 357 LYS D CA 1
ATOM 3527 C C . LYS D 4 357 ? 80.186 124.391 71.407 1.00 176.95 357 LYS D C 1
ATOM 3528 O O . LYS D 4 357 ? 79.889 125.586 71.523 1.00 176.95 357 LYS D O 1
ATOM 3530 N N . CYS D 4 358 ? 79.270 123.433 71.294 1.00 175.44 358 CYS D N 1
ATOM 3531 C CA . CYS D 4 358 ? 77.855 123.768 71.255 1.00 175.44 358 CYS D CA 1
ATOM 3532 C C . CYS D 4 358 ? 77.406 124.385 72.570 1.00 175.44 358 CYS D C 1
ATOM 3533 O O . CYS D 4 358 ? 76.831 125.474 72.582 1.00 175.44 358 CYS D O 1
ATOM 3535 N N . ILE D 4 359 ? 77.666 123.710 73.689 1.00 161.57 359 ILE D N 1
ATOM 3536 C CA . ILE D 4 359 ? 77.283 124.254 74.989 1.00 161.57 359 ILE D CA 1
ATOM 3537 C C . ILE D 4 359 ? 77.922 125.611 75.198 1.00 161.57 359 ILE D C 1
ATOM 3538 O O . ILE D 4 359 ? 77.323 126.514 75.788 1.00 161.57 359 ILE D O 1
ATOM 3540 N N . VAL D 4 360 ? 79.144 125.782 74.713 1.00 168.04 360 VAL D N 1
ATOM 3541 C CA . VAL D 4 360 ? 79.829 127.053 74.892 1.00 168.04 360 VAL D CA 1
ATOM 3542 C C . VAL D 4 360 ? 79.098 128.162 74.158 1.00 168.04 360 VAL D C 1
ATOM 3543 O O . VAL D 4 360 ? 78.657 129.146 74.759 1.00 168.04 360 VAL D O 1
ATOM 3545 N N . GLN D 4 361 ? 78.963 128.024 72.849 1.00 184.85 361 GLN D N 1
ATOM 3546 C CA . GLN D 4 361 ? 78.384 129.093 72.053 1.00 184.85 361 GLN D CA 1
ATOM 3547 C C . GLN D 4 361 ? 76.866 129.042 72.003 1.00 184.85 361 GLN D C 1
ATOM 3548 O O . GLN D 4 361 ? 76.268 129.755 71.195 1.00 184.85 361 GLN D O 1
ATOM 3550 N N . ALA D 4 362 ? 76.243 128.225 72.844 1.00 177.40 362 ALA D N 1
ATOM 3551 C CA . ALA D 4 362 ? 74.792 128.172 72.971 1.00 177.40 362 ALA D CA 1
ATOM 3552 C C . ALA D 4 362 ? 74.099 128.039 71.617 1.00 177.40 362 ALA D C 1
ATOM 3553 O O . ALA D 4 362 ? 73.092 128.693 71.347 1.00 177.40 362 ALA D O 1
ATOM 3555 N N . VAL D 4 363 ? 74.636 127.187 70.752 1.00 174.71 363 VAL D N 1
ATOM 3556 C CA . VAL D 4 363 ? 74.009 126.947 69.455 1.00 174.71 363 VAL D CA 1
ATOM 3557 C C . VAL D 4 363 ? 73.970 125.454 69.163 1.00 174.71 363 VAL D C 1
ATOM 3558 O O . VAL D 4 363 ? 74.933 124.735 69.461 1.00 174.71 363 VAL D O 1
ATOM 3560 N N . PRO D 4 364 ? 72.877 124.945 68.605 1.00 193.35 364 PRO D N 1
ATOM 3561 C CA . PRO D 4 364 ? 72.863 123.547 68.167 1.00 193.35 364 PRO D CA 1
ATOM 3562 C C . PRO D 4 364 ? 73.758 123.353 66.958 1.00 193.35 364 PRO D C 1
ATOM 3563 O O . PRO D 4 364 ? 73.870 124.229 66.098 1.00 193.35 364 PRO D O 1
ATOM 3565 N N . LEU D 4 365 ? 74.410 122.197 66.915 1.00 203.20 365 LEU D N 1
ATOM 3566 C CA . LEU D 4 365 ? 75.346 121.893 65.844 1.00 203.20 365 LEU D CA 1
ATOM 3567 C C . LEU D 4 365 ? 74.650 121.977 64.495 1.00 203.20 365 LEU D C 1
ATOM 3568 O O . LEU D 4 365 ? 73.693 121.243 64.232 1.00 203.20 365 LEU D O 1
ATOM 3570 N N . THR D 4 366 ? 75.132 122.870 63.640 1.00 223.88 366 THR D N 1
ATOM 3571 C CA . THR D 4 366 ? 74.539 123.130 62.340 1.00 223.88 366 THR D CA 1
ATOM 3572 C C . THR D 4 366 ? 75.645 123.394 61.331 1.00 223.88 366 THR D C 1
ATOM 3573 O O . THR D 4 366 ? 76.695 123.939 61.687 1.00 223.88 366 THR D O 1
ATOM 3575 N N . PRO D 4 367 ? 75.430 123.037 60.065 1.00 229.21 367 PRO D N 1
ATOM 3576 C CA . PRO D 4 367 ? 76.518 123.108 59.079 1.00 229.21 367 PRO D CA 1
ATOM 3577 C C . PRO D 4 367 ? 76.868 124.515 58.619 1.00 229.21 367 PRO D C 1
ATOM 3578 O O . PRO D 4 367 ? 77.659 124.682 57.687 1.00 229.21 367 PRO D O 1
ATOM 3580 N N . ASN D 4 368 ? 76.288 125.532 59.244 1.00 229.84 368 ASN D N 1
ATOM 3581 C CA . ASN D 4 368 ? 76.690 126.903 58.982 1.00 229.84 368 ASN D CA 1
ATOM 3582 C C . ASN D 4 368 ? 77.039 127.654 60.254 1.00 229.84 368 ASN D C 1
ATOM 3583 O O . ASN D 4 368 ? 77.367 128.843 60.184 1.00 229.84 368 ASN D O 1
ATOM 3585 N N . CYS D 4 369 ? 76.995 126.990 61.408 1.00 225.39 369 CYS D N 1
ATOM 3586 C CA . CYS D 4 369 ? 77.238 127.650 62.680 1.00 225.39 369 CYS D CA 1
ATOM 3587 C C . CYS D 4 369 ? 78.587 128.340 62.737 1.00 225.39 369 CYS D C 1
ATOM 3588 O O . CYS D 4 369 ? 78.836 129.088 63.687 1.00 225.39 369 CYS D O 1
ATOM 3590 N N . GLN D 4 370 ? 79.461 128.111 61.757 1.00 231.38 370 GLN D N 1
ATOM 3591 C CA . GLN D 4 370 ? 80.695 128.877 61.679 1.00 231.38 370 GLN D CA 1
ATOM 3592 C C . GLN D 4 370 ? 80.426 130.371 61.703 1.00 231.38 370 GLN D C 1
ATOM 3593 O O . GLN D 4 370 ? 81.276 131.139 62.162 1.00 231.38 370 GLN D O 1
ATOM 3595 N N . ILE D 4 371 ? 79.261 130.798 61.232 1.00 210.20 371 ILE D N 1
ATOM 3596 C CA . ILE D 4 371 ? 78.885 132.200 61.291 1.00 210.20 371 ILE D CA 1
ATOM 3597 C C . ILE D 4 371 ? 77.855 132.477 62.373 1.00 210.20 371 ILE D C 1
ATOM 3598 O O . ILE D 4 371 ? 77.541 133.651 62.619 1.00 210.20 371 ILE D O 1
ATOM 3600 N N . LEU D 4 372 ? 77.309 131.449 63.014 1.00 220.46 372 LEU D N 1
ATOM 3601 C CA . LEU D 4 372 ? 76.348 131.663 64.085 1.00 220.46 372 LEU D CA 1
ATOM 3602 C C . LEU D 4 372 ? 77.013 131.872 65.435 1.00 220.46 372 LEU D C 1
ATOM 3603 O O . LEU D 4 372 ? 76.319 132.181 66.409 1.00 220.46 372 LEU D O 1
ATOM 3605 N N . GLN D 4 373 ? 78.331 131.711 65.514 1.00 213.28 373 GLN D N 1
ATOM 3606 C CA . GLN D 4 373 ? 79.084 132.051 66.712 1.00 213.28 373 GLN D CA 1
ATOM 3607 C C . GLN D 4 373 ? 79.338 133.541 66.826 1.00 213.28 373 GLN D C 1
ATOM 3608 O O . GLN D 4 373 ? 80.139 133.955 67.667 1.00 213.28 373 GLN D O 1
ATOM 3610 N N . LEU D 4 374 ? 78.682 134.346 66.001 1.00 187.04 374 LEU D N 1
ATOM 3611 C CA . LEU D 4 374 ? 78.897 135.774 66.009 1.00 187.04 374 LEU D CA 1
ATOM 3612 C C . LEU D 4 374 ? 78.061 136.415 67.111 1.00 187.04 374 LEU D C 1
ATOM 3613 O O . LEU D 4 374 ? 77.113 135.810 67.612 1.00 187.04 374 LEU D O 1
ATOM 3615 N N . PRO D 4 375 ? 78.399 137.641 67.518 1.00 183.34 375 PRO D N 1
ATOM 3616 C CA . PRO D 4 375 ? 77.626 138.268 68.601 1.00 183.34 375 PRO D CA 1
ATOM 3617 C C . PRO D 4 375 ? 76.204 138.606 68.208 1.00 183.34 375 PRO D C 1
ATOM 3618 O O . PRO D 4 375 ? 75.286 138.418 69.015 1.00 183.34 375 PRO D O 1
ATOM 3620 N N . ASN D 4 376 ? 75.988 139.103 66.994 1.00 188.26 376 ASN D N 1
ATOM 3621 C CA . ASN D 4 376 ? 74.659 139.506 66.551 1.00 188.26 376 ASN D CA 1
ATOM 3622 C C . ASN D 4 376 ? 74.477 139.094 65.102 1.00 188.26 376 ASN D C 1
ATOM 3623 O O . ASN D 4 376 ? 75.236 139.533 64.233 1.00 188.26 376 ASN D O 1
ATOM 3625 N N . VAL D 4 377 ? 73.478 138.256 64.841 1.00 219.96 377 VAL D N 1
ATOM 3626 C CA . VAL D 4 377 ? 73.136 137.842 63.488 1.00 219.96 377 VAL D CA 1
ATOM 3627 C C . VAL D 4 377 ? 71.624 137.887 63.328 1.00 219.96 377 VAL D C 1
ATOM 3628 O O . VAL D 4 377 ? 70.879 137.629 64.280 1.00 219.96 377 VAL D O 1
ATOM 3630 N N . ASP D 4 378 ? 71.172 138.239 62.126 1.00 243.55 378 ASP D N 1
ATOM 3631 C CA . ASP D 4 378 ? 69.773 138.052 61.778 1.00 243.55 378 ASP D CA 1
ATOM 3632 C C . ASP D 4 378 ? 69.564 136.568 61.553 1.00 243.55 378 ASP D C 1
ATOM 3633 O O . ASP D 4 378 ? 69.825 136.071 60.459 1.00 243.55 378 ASP D O 1
ATOM 3635 N N . LYS D 4 379 ? 69.122 135.848 62.577 1.00 251.92 379 LYS D N 1
ATOM 3636 C CA . LYS D 4 379 ? 69.179 134.396 62.510 1.00 251.92 379 LYS D CA 1
ATOM 3637 C C . LYS D 4 379 ? 68.332 133.845 61.371 1.00 251.92 379 LYS D C 1
ATOM 3638 O O . LYS D 4 379 ? 68.870 133.383 60.359 1.00 251.92 379 LYS D O 1
ATOM 3640 N N . GLU D 4 380 ? 67.011 133.968 61.486 1.00 254.89 380 GLU D N 1
ATOM 3641 C CA . GLU D 4 380 ? 66.135 133.358 60.493 1.00 254.89 380 GLU D CA 1
ATOM 3642 C C . GLU D 4 380 ? 66.221 134.091 59.164 1.00 254.89 380 GLU D C 1
ATOM 3643 O O . GLU D 4 380 ? 66.302 133.459 58.102 1.00 254.89 380 GLU D O 1
ATOM 3645 N N . HIS D 4 381 ? 66.179 135.424 59.207 1.00 270.19 381 HIS D N 1
ATOM 3646 C CA . HIS D 4 381 ? 66.333 136.229 58.003 1.00 270.19 381 HIS D CA 1
ATOM 3647 C C . HIS D 4 381 ? 67.570 135.814 57.225 1.00 270.19 381 HIS D C 1
ATOM 3648 O O . HIS D 4 381 ? 67.486 135.418 56.060 1.00 270.19 381 HIS D O 1
ATOM 3650 N N . PHE D 4 382 ? 68.730 135.893 57.874 1.00 251.71 382 PHE D N 1
ATOM 3651 C CA . PHE D 4 382 ? 69.990 135.607 57.209 1.00 251.71 382 PHE D CA 1
ATOM 3652 C C . PHE D 4 382 ? 70.050 134.169 56.724 1.00 251.71 382 PHE D C 1
ATOM 3653 O O . PHE D 4 382 ? 70.601 133.896 55.651 1.00 251.71 382 PHE D O 1
ATOM 3655 N N . ILE D 4 383 ? 69.502 133.231 57.503 1.00 256.94 383 ILE D N 1
ATOM 3656 C CA . ILE D 4 383 ? 69.387 131.855 57.028 1.00 256.94 383 ILE D CA 1
ATOM 3657 C C . ILE D 4 383 ? 68.678 131.828 55.685 1.00 256.94 383 ILE D C 1
ATOM 3658 O O . ILE D 4 383 ? 69.189 131.287 54.697 1.00 256.94 383 ILE D O 1
ATOM 3660 N N . THR D 4 384 ? 67.490 132.429 55.632 1.00 280.55 384 THR D N 1
ATOM 3661 C CA . THR D 4 384 ? 66.706 132.416 54.403 1.00 280.55 384 THR D CA 1
ATOM 3662 C C . THR D 4 384 ? 67.455 133.083 53.260 1.00 280.55 384 THR D C 1
ATOM 3663 O O . THR D 4 384 ? 67.430 132.598 52.123 1.00 280.55 384 THR D O 1
ATOM 3665 N N . LYS D 4 385 ? 68.130 134.193 53.544 1.00 283.46 385 LYS D N 1
ATOM 3666 C CA . LYS D 4 385 ? 68.726 134.987 52.476 1.00 283.46 385 LYS D CA 1
ATOM 3667 C C . LYS D 4 385 ? 69.944 134.285 51.892 1.00 283.46 385 LYS D C 1
ATOM 3668 O O . LYS D 4 385 ? 70.087 134.175 50.669 1.00 283.46 385 LYS D O 1
ATOM 3670 N N . THR D 4 386 ? 70.835 133.802 52.752 1.00 274.67 386 THR D N 1
ATOM 3671 C CA . THR D 4 386 ? 72.070 133.179 52.303 1.00 274.67 386 THR D CA 1
ATOM 3672 C C . THR D 4 386 ? 72.339 131.933 53.130 1.00 274.67 386 THR D C 1
ATOM 3673 O O . THR D 4 386 ? 72.110 131.921 54.342 1.00 274.67 386 THR D O 1
ATOM 3675 N N . GLY D 4 387 ? 72.812 130.885 52.464 1.00 256.82 387 GLY D N 1
ATOM 3676 C CA . GLY D 4 387 ? 73.225 129.686 53.161 1.00 256.82 387 GLY D CA 1
ATOM 3677 C C . GLY D 4 387 ? 74.566 129.160 52.692 1.00 256.82 387 GLY D C 1
ATOM 3678 O O . GLY D 4 387 ? 75.160 128.296 53.341 1.00 256.82 387 GLY D O 1
ATOM 3679 N N . ASP D 4 388 ? 75.060 129.686 51.569 1.00 257.70 388 ASP D N 1
ATOM 3680 C CA . ASP D 4 388 ? 76.326 129.209 51.024 1.00 257.70 388 ASP D CA 1
ATOM 3681 C C . ASP D 4 388 ? 77.498 129.579 51.916 1.00 257.70 388 ASP D C 1
ATOM 3682 O O . ASP D 4 388 ? 78.544 128.923 51.872 1.00 257.70 388 ASP D O 1
ATOM 3684 N N . ILE D 4 389 ? 77.350 130.624 52.720 1.00 243.43 389 ILE D N 1
ATOM 3685 C CA . ILE D 4 389 ? 78.485 131.203 53.424 1.00 243.43 389 ILE D CA 1
ATOM 3686 C C . ILE D 4 389 ? 78.700 130.504 54.756 1.00 243.43 389 ILE D C 1
ATOM 3687 O O . ILE D 4 389 ? 77.958 130.725 55.718 1.00 243.43 389 ILE D O 1
ATOM 3689 N N . HIS D 4 390 ? 79.713 129.652 54.816 1.00 235.92 390 HIS D N 1
ATOM 3690 C CA . HIS D 4 390 ? 80.092 128.995 56.052 1.00 235.92 390 HIS D CA 1
ATOM 3691 C C . HIS D 4 390 ? 81.538 129.254 56.431 1.00 235.92 390 HIS D C 1
ATOM 3692 O O . HIS D 4 390 ? 82.089 128.513 57.248 1.00 235.92 390 HIS D O 1
ATOM 3694 N N . THR D 4 391 ? 82.173 130.268 55.853 1.00 278.98 391 THR D N 1
ATOM 3695 C CA . THR D 4 391 ? 83.574 130.552 56.123 1.00 278.98 391 THR D CA 1
ATOM 3696 C C . THR D 4 391 ? 83.770 132.018 56.469 1.00 278.98 391 THR D C 1
ATOM 3697 O O . THR D 4 391 ? 83.333 132.908 55.726 1.00 278.98 391 THR D O 1
ATOM 3699 N N . LEU D 4 392 ? 84.434 132.257 57.601 1.00 270.72 392 LEU D N 1
ATOM 3700 C CA . LEU D 4 392 ? 84.895 133.597 57.928 1.00 270.72 392 LEU D CA 1
ATOM 3701 C C . LEU D 4 392 ? 85.633 134.216 56.753 1.00 270.72 392 LEU D C 1
ATOM 3702 O O . LEU D 4 392 ? 85.565 135.428 56.535 1.00 270.72 392 LEU D O 1
ATOM 3704 N N . GLY D 4 393 ? 86.354 133.396 55.990 1.00 286.15 393 GLY D N 1
ATOM 3705 C CA . GLY D 4 393 ? 86.956 133.892 54.766 1.00 286.15 393 GLY D CA 1
ATOM 3706 C C . GLY D 4 393 ? 85.925 134.467 53.819 1.00 286.15 393 GLY D C 1
ATOM 3707 O O . GLY D 4 393 ? 86.041 135.613 53.375 1.00 286.15 393 GLY D O 1
ATOM 3708 N N . LYS D 4 394 ? 84.895 133.676 53.500 1.00 276.09 394 LYS D N 1
ATOM 3709 C CA . LYS D 4 394 ? 83.811 134.170 52.661 1.00 276.09 394 LYS D CA 1
ATOM 3710 C C . LYS D 4 394 ? 83.249 135.469 53.202 1.00 276.09 394 LYS D C 1
ATOM 3711 O O . LYS D 4 394 ? 82.894 136.365 52.428 1.00 276.09 394 LYS D O 1
ATOM 3713 N N . LEU D 4 395 ? 83.162 135.586 54.523 1.00 290.22 395 LEU D N 1
ATOM 3714 C CA . LEU D 4 395 ? 82.791 136.860 55.122 1.00 290.22 395 LEU D CA 1
ATOM 3715 C C . LEU D 4 395 ? 83.753 137.956 54.685 1.00 290.22 395 LEU D C 1
ATOM 3716 O O . LEU D 4 395 ? 83.364 138.916 54.012 1.00 290.22 395 LEU D O 1
ATOM 3718 N N . PHE D 4 396 ? 85.026 137.810 55.044 1.00 286.94 396 PHE D N 1
ATOM 3719 C CA . PHE D 4 396 ? 86.032 138.787 54.656 1.00 286.94 396 PHE D CA 1
ATOM 3720 C C . PHE D 4 396 ? 86.181 138.876 53.150 1.00 286.94 396 PHE D C 1
ATOM 3721 O O . PHE D 4 396 ? 86.657 139.899 52.645 1.00 286.94 396 PHE D O 1
ATOM 3723 N N . THR D 4 397 ? 85.792 137.825 52.428 1.00 301.53 397 THR D N 1
ATOM 3724 C CA . THR D 4 397 ? 85.940 137.822 50.979 1.00 301.53 397 THR D CA 1
ATOM 3725 C C . THR D 4 397 ? 85.209 138.997 50.346 1.00 301.53 397 THR D C 1
ATOM 3726 O O . THR D 4 397 ? 85.754 139.686 49.475 1.00 301.53 397 THR D O 1
ATOM 3728 N N . LEU D 4 398 ? 83.989 139.259 50.793 1.00 290.27 398 LEU D N 1
ATOM 3729 C CA . LEU D 4 398 ? 83.158 140.293 50.196 1.00 290.27 398 LEU D CA 1
ATOM 3730 C C . LEU D 4 398 ? 83.597 141.658 50.724 1.00 290.27 398 LEU D C 1
ATOM 3731 O O . LEU D 4 398 ? 84.653 141.802 51.346 1.00 290.27 398 LEU D O 1
ATOM 3733 N N . GLU D 4 399 ? 82.789 142.680 50.474 1.00 299.21 399 GLU D N 1
ATOM 3734 C CA . GLU D 4 399 ? 83.157 144.042 50.822 1.00 299.21 399 GLU D CA 1
ATOM 3735 C C . GLU D 4 399 ? 82.668 144.402 52.219 1.00 299.21 399 GLU D C 1
ATOM 3736 O O . GLU D 4 399 ? 81.695 143.844 52.728 1.00 299.21 399 GLU D O 1
ATOM 3738 N N . ASP D 4 400 ? 83.364 145.365 52.829 1.00 293.54 400 ASP D N 1
ATOM 3739 C CA . ASP D 4 400 ? 83.060 145.786 54.193 1.00 293.54 400 ASP D CA 1
ATOM 3740 C C . ASP D 4 400 ? 81.624 146.281 54.312 1.00 293.54 400 ASP D C 1
ATOM 3741 O O . ASP D 4 400 ? 80.861 145.820 55.167 1.00 293.54 400 ASP D O 1
ATOM 3743 N N . ALA D 4 401 ? 81.246 147.249 53.479 1.00 264.95 401 ALA D N 1
ATOM 3744 C CA . ALA D 4 401 ? 79.848 147.655 53.429 1.00 264.95 401 ALA D CA 1
ATOM 3745 C C . ALA D 4 401 ? 78.962 146.486 53.028 1.00 264.95 401 ALA D C 1
ATOM 3746 O O . ALA D 4 401 ? 77.856 146.320 53.557 1.00 264.95 401 ALA D O 1
ATOM 3748 N N . LYS D 4 402 ? 79.449 145.643 52.119 1.00 273.77 402 LYS D N 1
ATOM 3749 C CA . LYS D 4 402 ? 78.610 144.588 51.570 1.00 273.77 402 LYS D CA 1
ATOM 3750 C C . LYS D 4 402 ? 78.384 143.469 52.577 1.00 273.77 402 LYS D C 1
ATOM 3751 O O . LYS D 4 402 ? 77.282 142.919 52.654 1.00 273.77 402 LYS D O 1
ATOM 3753 N N . ILE D 4 403 ? 79.415 143.100 53.341 1.00 265.24 403 ILE D N 1
ATOM 3754 C CA . ILE D 4 403 ? 79.249 142.018 54.308 1.00 265.24 403 ILE D CA 1
ATOM 3755 C C . ILE D 4 403 ? 78.224 142.405 55.365 1.00 265.24 403 ILE D C 1
ATOM 3756 O O . ILE D 4 403 ? 77.344 141.612 55.720 1.00 265.24 403 ILE D O 1
ATOM 3758 N N . GLY D 4 404 ? 78.307 143.635 55.869 1.00 256.27 404 GLY D N 1
ATOM 3759 C CA . GLY D 4 404 ? 77.308 144.096 56.813 1.00 256.27 404 GLY D CA 1
ATOM 3760 C C . GLY D 4 404 ? 75.940 144.240 56.179 1.00 256.27 404 GLY D C 1
ATOM 3761 O O . GLY D 4 404 ? 74.918 144.020 56.833 1.00 256.27 404 GLY D O 1
ATOM 3762 N N . GLU D 4 405 ? 75.901 144.622 54.900 1.00 258.10 405 GLU D N 1
ATOM 3763 C CA . GLU D 4 405 ? 74.631 144.650 54.184 1.00 258.10 405 GLU D CA 1
ATOM 3764 C C . GLU D 4 405 ? 73.980 143.276 54.188 1.00 258.10 405 GLU D C 1
ATOM 3765 O O . GLU D 4 405 ? 72.791 143.141 54.500 1.00 258.10 405 GLU D O 1
ATOM 3767 N N . VAL D 4 406 ? 74.751 142.243 53.852 1.00 251.81 406 VAL D N 1
ATOM 3768 C CA . VAL D 4 406 ? 74.222 140.883 53.870 1.00 251.81 406 VAL D CA 1
ATOM 3769 C C . VAL D 4 406 ? 73.773 140.509 55.274 1.00 251.81 406 VAL D C 1
ATOM 3770 O O . VAL D 4 406 ? 72.687 139.951 55.467 1.00 251.81 406 VAL D O 1
ATOM 3772 N N . LEU D 4 407 ? 74.607 140.803 56.274 1.00 240.63 407 LEU D N 1
ATOM 3773 C CA . LEU D 4 407 ? 74.252 140.490 57.653 1.00 240.63 407 LEU D CA 1
ATOM 3774 C C . LEU D 4 407 ? 72.900 141.088 58.015 1.00 240.63 407 LEU D C 1
ATOM 3775 O O . LEU D 4 407 ? 71.974 140.376 58.416 1.00 240.63 407 LEU D O 1
ATOM 3777 N N . GLY D 4 408 ? 72.770 142.402 57.863 1.00 255.29 408 GLY D N 1
ATOM 3778 C CA . GLY D 4 408 ? 71.505 143.067 58.082 1.00 255.29 408 GLY D CA 1
ATOM 3779 C C . GLY D 4 408 ? 71.394 143.747 59.429 1.00 255.29 408 GLY D C 1
ATOM 3780 O O . GLY D 4 408 ? 70.359 143.642 60.093 1.00 255.29 408 GLY D O 1
ATOM 3781 N N . ILE D 4 409 ? 72.443 144.447 59.853 1.00 235.93 409 ILE D N 1
ATOM 3782 C CA . ILE D 4 409 ? 72.402 145.130 61.140 1.00 235.93 409 ILE D CA 1
ATOM 3783 C C . ILE D 4 409 ? 72.516 146.636 60.931 1.00 235.93 409 ILE D C 1
ATOM 3784 O O . ILE D 4 409 ? 71.998 147.424 61.730 1.00 235.93 409 ILE D O 1
ATOM 3786 N N . LYS D 4 410 ? 73.195 147.041 59.856 1.00 264.51 410 LYS D N 1
ATOM 3787 C CA . LYS D 4 410 ? 73.170 148.420 59.361 1.00 264.51 410 LYS D CA 1
ATOM 3788 C C . LYS D 4 410 ? 73.661 149.437 60.388 1.00 264.51 410 LYS D C 1
ATOM 3789 O O . LYS D 4 410 ? 73.320 150.619 60.309 1.00 264.51 410 LYS D O 1
ATOM 3791 N N . ASP D 4 411 ? 74.462 149.011 61.359 1.00 246.85 411 ASP D N 1
ATOM 3792 C CA . ASP D 4 411 ? 74.992 149.910 62.375 1.00 246.85 411 ASP D CA 1
ATOM 3793 C C . ASP D 4 411 ? 76.508 149.920 62.307 1.00 246.85 411 ASP D C 1
ATOM 3794 O O . ASP D 4 411 ? 77.136 148.857 62.273 1.00 246.85 411 ASP D O 1
ATOM 3796 N N . GLN D 4 412 ? 77.091 151.119 62.310 1.00 219.83 412 GLN D N 1
ATOM 3797 C CA . GLN D 4 412 ? 78.545 151.223 62.287 1.00 219.83 412 GLN D CA 1
ATOM 3798 C C . GLN D 4 412 ? 79.162 150.603 63.534 1.00 219.83 412 GLN D C 1
ATOM 3799 O O . GLN D 4 412 ? 80.149 149.865 63.445 1.00 219.83 412 GLN D O 1
ATOM 3801 N N . ALA D 4 413 ? 78.586 150.878 64.704 1.00 208.31 413 ALA D N 1
ATOM 3802 C CA . ALA D 4 413 ? 79.121 150.330 65.945 1.00 208.31 413 ALA D CA 1
ATOM 3803 C C . ALA D 4 413 ? 79.052 148.807 65.952 1.00 208.31 413 ALA D C 1
ATOM 3804 O O . ALA D 4 413 ? 80.038 148.127 66.261 1.00 208.31 413 ALA D O 1
ATOM 3806 N N . LYS D 4 414 ? 77.878 148.252 65.639 1.00 189.02 414 LYS D N 1
ATOM 3807 C CA . LYS D 4 414 ? 77.730 146.801 65.644 1.00 189.02 414 LYS D CA 1
ATOM 3808 C C . LYS D 4 414 ? 78.641 146.152 64.618 1.00 189.02 414 LYS D C 1
ATOM 3809 O O . LYS D 4 414 ? 79.270 145.125 64.897 1.00 189.02 414 LYS D O 1
ATOM 3811 N N . LEU D 4 415 ? 78.718 146.730 63.421 1.00 194.55 415 LEU D N 1
ATOM 3812 C CA . LEU D 4 415 ? 79.611 146.190 62.407 1.00 194.55 415 LEU D CA 1
ATOM 3813 C C . LEU D 4 415 ? 81.058 146.226 62.864 1.00 194.55 415 LEU D C 1
ATOM 3814 O O . LEU D 4 415 ? 81.812 145.279 62.620 1.00 194.55 415 LEU D O 1
ATOM 3816 N N . ASN D 4 416 ? 81.469 147.303 63.530 1.00 203.79 416 ASN D N 1
ATOM 3817 C CA . ASN D 4 416 ? 82.846 147.364 63.998 1.00 203.79 416 ASN D CA 1
ATOM 3818 C C . ASN D 4 416 ? 83.103 146.315 65.067 1.00 203.79 416 ASN D C 1
ATOM 3819 O O . ASN D 4 416 ? 84.139 145.638 65.049 1.00 203.79 416 ASN D O 1
ATOM 3821 N N . GLU D 4 417 ? 82.168 146.165 66.003 1.00 198.81 417 GLU D N 1
ATOM 3822 C CA . GLU D 4 417 ? 82.304 145.136 67.025 1.00 198.81 417 GLU D CA 1
ATOM 3823 C C . GLU D 4 417 ? 82.456 143.762 66.391 1.00 198.81 417 GLU D C 1
ATOM 3824 O O . GLU D 4 417 ? 83.348 142.986 66.758 1.00 198.81 417 GLU D O 1
ATOM 3826 N N . THR D 4 418 ? 81.590 143.448 65.431 1.00 192.28 418 THR D N 1
ATOM 3827 C CA . THR D 4 418 ? 81.626 142.129 64.818 1.00 192.28 418 THR D CA 1
ATOM 3828 C C . THR D 4 418 ? 82.906 141.917 64.029 1.00 192.28 418 THR D C 1
ATOM 3829 O O . THR D 4 418 ? 83.511 140.844 64.105 1.00 192.28 418 THR D O 1
ATOM 3831 N N . LEU D 4 419 ? 83.330 142.913 63.249 1.00 209.37 419 LEU D N 1
ATOM 3832 C CA . LEU D 4 419 ? 84.566 142.744 62.498 1.00 209.37 419 LEU D CA 1
ATOM 3833 C C . LEU D 4 419 ? 85.734 142.515 63.440 1.00 209.37 419 LEU D C 1
ATOM 3834 O O . LEU D 4 419 ? 86.565 141.636 63.202 1.00 209.37 419 LEU D O 1
ATOM 3836 N N . ARG D 4 420 ? 85.792 143.270 64.536 1.00 214.63 420 ARG D N 1
ATOM 3837 C CA . ARG D 4 420 ? 86.881 143.101 65.488 1.00 214.63 420 ARG D CA 1
ATOM 3838 C C . ARG D 4 420 ? 86.871 141.700 66.083 1.00 214.63 420 ARG D C 1
ATOM 3839 O O . ARG D 4 420 ? 87.885 140.988 66.059 1.00 214.63 420 ARG D O 1
ATOM 3841 N N . VAL D 4 421 ? 85.721 141.276 66.601 1.00 208.19 421 VAL D N 1
ATOM 3842 C CA . VAL D 4 421 ? 85.666 139.987 67.279 1.00 208.19 421 VAL D CA 1
ATOM 3843 C C . VAL D 4 421 ? 85.982 138.860 66.304 1.00 208.19 421 VAL D C 1
ATOM 3844 O O . VAL D 4 421 ? 86.758 137.951 66.617 1.00 208.19 421 VAL D O 1
ATOM 3846 N N . ALA D 4 422 ? 85.411 138.909 65.099 1.00 228.47 422 ALA D N 1
ATOM 3847 C CA . ALA D 4 422 ? 85.707 137.874 64.120 1.00 228.47 422 ALA D CA 1
ATOM 3848 C C . ALA D 4 422 ? 87.160 137.936 63.682 1.00 228.47 422 ALA D C 1
ATOM 3849 O O . ALA D 4 422 ? 87.736 136.917 63.292 1.00 228.47 422 ALA D O 1
ATOM 3851 N N . SER D 4 423 ? 87.771 139.117 63.747 1.00 245.91 423 SER D N 1
ATOM 3852 C CA . SER D 4 423 ? 89.199 139.214 63.499 1.00 245.91 423 SER D CA 1
ATOM 3853 C C . SER D 4 423 ? 89.984 138.518 64.594 1.00 245.91 423 SER D C 1
ATOM 3854 O O . SER D 4 423 ? 91.100 138.043 64.365 1.00 245.91 423 SER D O 1
ATOM 3856 N N . HIS D 4 424 ? 89.424 138.455 65.795 1.00 239.06 424 HIS D N 1
ATOM 3857 C CA . HIS D 4 424 ? 90.153 137.893 66.927 1.00 239.06 424 HIS D CA 1
ATOM 3858 C C . HIS D 4 424 ? 89.603 136.548 67.378 1.00 239.06 424 HIS D C 1
ATOM 3859 O O . HIS D 4 424 ? 89.547 136.263 68.575 1.00 239.06 424 HIS D O 1
ATOM 3861 N N . ILE D 4 425 ? 89.187 135.700 66.445 1.00 211.84 425 ILE D N 1
ATOM 3862 C CA . ILE D 4 425 ? 88.959 134.292 66.756 1.00 211.84 425 ILE D CA 1
ATOM 3863 C C . ILE D 4 425 ? 90.009 133.494 65.998 1.00 211.84 425 ILE D C 1
ATOM 3864 O O . ILE D 4 425 ? 90.206 133.707 64.795 1.00 211.84 425 ILE D O 1
ATOM 3866 N N . PRO D 4 426 ? 90.714 132.589 66.656 1.00 191.40 426 PRO D N 1
ATOM 3867 C CA . PRO D 4 426 ? 91.921 132.012 66.067 1.00 191.40 426 PRO D CA 1
ATOM 3868 C C . PRO D 4 426 ? 91.616 131.041 64.937 1.00 191.40 426 PRO D C 1
ATOM 3869 O O . PRO D 4 426 ? 90.469 130.747 64.609 1.00 191.40 426 PRO D O 1
ATOM 3871 N N . ASN D 4 427 ? 92.699 130.577 64.325 1.00 207.01 427 ASN D N 1
ATOM 3872 C CA . ASN D 4 427 ? 92.703 129.491 63.362 1.00 207.01 427 ASN D CA 1
ATOM 3873 C C . ASN D 4 427 ? 94.121 128.953 63.307 1.00 207.01 427 ASN D C 1
ATOM 3874 O O . ASN D 4 427 ? 95.074 129.631 63.695 1.00 207.01 427 ASN D O 1
ATOM 3876 N N . LEU D 4 428 ? 94.268 127.730 62.822 1.00 187.85 428 LEU D N 1
ATOM 3877 C CA . LEU D 4 428 ? 95.583 127.120 62.763 1.00 187.85 428 LEU D CA 1
ATOM 3878 C C . LEU D 4 428 ? 95.903 126.700 61.340 1.00 187.85 428 LEU D C 1
ATOM 3879 O O . LEU D 4 428 ? 95.055 126.731 60.447 1.00 187.85 428 LEU D O 1
ATOM 3881 N N . LYS D 4 429 ? 97.155 126.300 61.146 1.00 179.84 429 LYS D N 1
ATOM 3882 C CA . LYS D 4 429 ? 97.619 125.797 59.863 1.00 179.84 429 LYS D CA 1
ATOM 3883 C C . LYS D 4 429 ? 98.945 125.091 60.086 1.00 179.84 429 LYS D C 1
ATOM 3884 O O . LYS D 4 429 ? 99.837 125.643 60.737 1.00 179.84 429 LYS D O 1
ATOM 3886 N N . ILE D 4 430 ? 99.070 123.876 59.553 1.00 166.10 430 ILE D N 1
ATOM 3887 C CA . ILE D 4 430 ? 100.257 123.071 59.799 1.00 166.10 430 ILE D CA 1
ATOM 3888 C C . ILE D 4 430 ? 101.481 123.727 59.190 1.00 166.10 430 ILE D C 1
ATOM 3889 O O . ILE D 4 430 ? 101.422 124.317 58.105 1.00 166.10 430 ILE D O 1
ATOM 3891 N N . ILE D 4 431 ? 102.601 123.615 59.893 1.00 180.37 431 ILE D N 1
ATOM 3892 C CA . ILE D 4 431 ? 103.911 123.967 59.369 1.00 180.37 431 ILE D CA 1
ATOM 3893 C C . ILE D 4 431 ? 104.916 122.995 59.970 1.00 180.37 431 ILE D C 1
ATOM 3894 O O . ILE D 4 431 ? 105.157 123.016 61.182 1.00 180.37 431 ILE D O 1
ATOM 3896 N N . LYS D 4 432 ? 105.498 122.131 59.138 1.00 206.55 432 LYS D N 1
ATOM 3897 C CA . LYS D 4 432 ? 106.519 121.177 59.570 1.00 206.55 432 LYS D CA 1
ATOM 3898 C C . LYS D 4 432 ? 105.990 120.287 60.700 1.00 206.55 432 LYS D C 1
ATOM 3899 O O . LYS D 4 432 ? 106.416 120.358 61.850 1.00 206.55 432 LYS D O 1
ATOM 3901 N N . ALA D 4 433 ? 105.010 119.470 60.347 1.00 213.30 433 ALA D N 1
ATOM 3902 C CA . ALA D 4 433 ? 104.439 118.508 61.277 1.00 213.30 433 ALA D CA 1
ATOM 3903 C C . ALA D 4 433 ? 105.166 117.182 61.114 1.00 213.30 433 ALA D C 1
ATOM 3904 O O . ALA D 4 433 ? 105.124 116.582 60.036 1.00 213.30 433 ALA D O 1
ATOM 3906 N N . ASP D 4 434 ? 105.823 116.722 62.173 1.00 229.18 434 ASP D N 1
ATOM 3907 C CA . ASP D 4 434 ? 106.646 115.525 62.065 1.00 229.18 434 ASP D CA 1
ATOM 3908 C C . ASP D 4 434 ? 106.949 114.996 63.461 1.00 229.18 434 ASP D C 1
ATOM 3909 O O . ASP D 4 434 ? 106.368 115.441 64.456 1.00 229.18 434 ASP D O 1
ATOM 3911 N N . PHE D 4 435 ? 107.857 114.034 63.530 1.00 202.91 435 PHE D N 1
ATOM 3912 C CA . PHE D 4 435 ? 108.178 113.353 64.771 1.00 202.91 435 PHE D CA 1
ATOM 3913 C C . PHE D 4 435 ? 109.526 113.812 65.297 1.00 202.91 435 PHE D C 1
ATOM 3914 O O . PHE D 4 435 ? 110.312 114.446 64.597 1.00 202.91 435 PHE D O 1
ATOM 3916 N N . LEU D 4 436 ? 109.794 113.466 66.552 1.00 212.43 436 LEU D N 1
ATOM 3917 C CA . LEU D 4 436 ? 111.106 113.687 67.129 1.00 212.43 436 LEU D CA 1
ATOM 3918 C C . LEU D 4 436 ? 111.415 112.576 68.109 1.00 212.43 436 LEU D C 1
ATOM 3919 O O . LEU D 4 436 ? 110.527 111.861 68.573 1.00 212.43 436 LEU D O 1
ATOM 3921 N N . VAL D 4 437 ? 112.697 112.443 68.415 1.00 239.94 437 VAL D N 1
ATOM 3922 C CA . VAL D 4 437 ? 113.164 111.594 69.502 1.00 239.94 437 VAL D CA 1
ATOM 3923 C C . VAL D 4 437 ? 114.286 112.366 70.179 1.00 239.94 437 VAL D C 1
ATOM 3924 O O . VAL D 4 437 ? 115.177 112.879 69.490 1.00 239.94 437 VAL D O 1
ATOM 3926 N N . PRO D 4 438 ? 114.283 112.494 71.499 1.00 287.96 438 PRO D N 1
ATOM 3927 C CA . PRO D 4 438 ? 115.237 113.397 72.142 1.00 287.96 438 PRO D CA 1
ATOM 3928 C C . PRO D 4 438 ? 116.650 112.847 72.074 1.00 287.96 438 PRO D C 1
ATOM 3929 O O . PRO D 4 438 ? 116.873 111.639 72.165 1.00 287.96 438 PRO D O 1
ATOM 3931 N N . GLY D 4 439 ? 117.609 113.753 71.910 1.00 320.95 439 GLY D N 1
ATOM 3932 C CA . GLY D 4 439 ? 118.991 113.361 71.749 1.00 320.95 439 GLY D CA 1
ATOM 3933 C C . GLY D 4 439 ? 119.278 112.930 70.329 1.00 320.95 439 GLY D C 1
ATOM 3934 O O . GLY D 4 439 ? 119.949 113.642 69.579 1.00 320.95 439 GLY D O 1
ATOM 3935 N N . GLU D 4 440 ? 118.750 111.774 69.941 1.00 342.63 440 GLU D N 1
ATOM 3936 C CA . GLU D 4 440 ? 118.967 111.253 68.603 1.00 342.63 440 GLU D CA 1
ATOM 3937 C C . GLU D 4 440 ? 118.157 112.058 67.591 1.00 342.63 440 GLU D C 1
ATOM 3938 O O . GLU D 4 440 ? 117.528 113.069 67.913 1.00 342.63 440 GLU D O 1
ATOM 3940 N N . ASN D 4 441 ? 118.188 111.610 66.339 1.00 299.82 441 ASN D N 1
ATOM 3941 C CA . ASN D 4 441 ? 117.434 112.277 65.290 1.00 299.82 441 ASN D CA 1
ATOM 3942 C C . ASN D 4 441 ? 116.752 111.321 64.324 1.00 299.82 441 ASN D C 1
ATOM 3943 O O . ASN D 4 441 ? 116.167 111.784 63.342 1.00 299.82 441 ASN D O 1
ATOM 3945 N N . GLN D 4 442 ? 116.809 110.018 64.560 1.00 268.53 442 GLN D N 1
ATOM 3946 C CA . GLN D 4 442 ? 116.263 109.038 63.636 1.00 268.53 442 GLN D CA 1
ATOM 3947 C C . GLN D 4 442 ? 115.367 108.077 64.399 1.00 268.53 442 GLN D C 1
ATOM 3948 O O . GLN D 4 442 ? 115.771 107.538 65.433 1.00 268.53 442 GLN D O 1
ATOM 3950 N N . VAL D 4 443 ? 114.151 107.869 63.890 1.00 236.16 443 VAL D N 1
ATOM 3951 C CA . VAL D 4 443 ? 113.231 106.938 64.528 1.00 236.16 443 VAL D CA 1
ATOM 3952 C C . VAL D 4 443 ? 113.839 105.545 64.536 1.00 236.16 443 VAL D C 1
ATOM 3953 O O . VAL D 4 443 ? 114.532 105.140 63.595 1.00 236.16 443 VAL D O 1
ATOM 3955 N N . THR D 4 444 ? 113.579 104.803 65.604 1.00 218.54 444 THR D N 1
ATOM 3956 C CA . THR D 4 444 ? 114.190 103.508 65.833 1.00 218.54 444 THR D CA 1
ATOM 3957 C C . THR D 4 444 ? 113.149 102.561 66.406 1.00 218.54 444 THR D C 1
ATOM 3958 O O . THR D 4 444 ? 112.200 103.008 67.058 1.00 218.54 444 THR D O 1
ATOM 3960 N N . PRO D 4 445 ? 113.301 101.257 66.188 1.00 234.44 445 PRO D N 1
ATOM 3961 C CA . PRO D 4 445 ? 112.289 100.315 66.675 1.00 234.44 445 PRO D CA 1
ATOM 3962 C C . PRO D 4 445 ? 112.254 100.284 68.189 1.00 234.44 445 PRO D C 1
ATOM 3963 O O . PRO D 4 445 ? 113.288 100.378 68.853 1.00 234.44 445 PRO D O 1
ATOM 3965 N N . SER D 4 446 ? 111.048 100.135 68.726 1.00 259.24 446 SER D N 1
ATOM 3966 C CA . SER D 4 446 ? 110.803 100.159 70.164 1.00 259.24 446 SER D CA 1
ATOM 3967 C C . SER D 4 446 ? 111.445 101.389 70.805 1.00 259.24 446 SER D C 1
ATOM 3968 O O . SER D 4 446 ? 112.353 101.298 71.631 1.00 259.24 446 SER D O 1
ATOM 3970 N N . SER D 4 447 ? 110.957 102.553 70.394 1.00 260.55 447 SER D N 1
ATOM 3971 C CA . SER D 4 447 ? 111.421 103.840 70.889 1.00 260.55 447 SER D CA 1
ATOM 3972 C C . SER D 4 447 ? 110.234 104.645 71.415 1.00 260.55 447 SER D C 1
ATOM 3973 O O . SER D 4 447 ? 109.090 104.188 71.409 1.00 260.55 447 SER D O 1
ATOM 3975 N N . THR D 4 448 ? 110.518 105.859 71.886 1.00 228.07 448 THR D N 1
ATOM 3976 C CA . THR D 4 448 ? 109.505 106.751 72.451 1.00 228.07 448 THR D CA 1
ATOM 3977 C C . THR D 4 448 ? 109.610 108.106 71.774 1.00 228.07 448 THR D C 1
ATOM 3978 O O . THR D 4 448 ? 110.216 109.041 72.310 1.00 228.07 448 THR D O 1
ATOM 3980 N N . PRO D 4 449 ? 109.018 108.253 70.616 1.00 188.60 449 PRO D N 1
ATOM 3981 C CA . PRO D 4 449 ? 109.056 109.540 69.926 1.00 188.60 449 PRO D CA 1
ATOM 3982 C C . PRO D 4 449 ? 108.123 110.537 70.569 1.00 188.60 449 PRO D C 1
ATOM 3983 O O . PRO D 4 449 ? 107.546 110.265 71.623 1.00 188.60 449 PRO D O 1
ATOM 3985 N N . TYR D 4 450 ? 107.974 111.696 69.946 1.00 176.27 450 TYR D N 1
ATOM 3986 C CA . TYR D 4 450 ? 106.907 112.597 70.336 1.00 176.27 450 TYR D CA 1
ATOM 3987 C C . TYR D 4 450 ? 106.597 113.510 69.169 1.00 176.27 450 TYR D C 1
ATOM 3988 O O . TYR D 4 450 ? 107.485 113.875 68.392 1.00 176.27 450 TYR D O 1
ATOM 3990 N N . ILE D 4 451 ? 105.317 113.857 69.056 1.00 176.12 451 ILE D N 1
ATOM 3991 C CA . ILE D 4 451 ? 104.833 114.686 67.966 1.00 176.12 451 ILE D CA 1
ATOM 3992 C C . ILE D 4 451 ? 105.368 116.095 68.126 1.00 176.12 451 ILE D C 1
ATOM 3993 O O . ILE D 4 451 ? 105.338 116.663 69.223 1.00 176.12 451 ILE D O 1
ATOM 3995 N N . SER D 4 452 ? 105.825 116.676 67.029 1.00 199.25 452 SER D N 1
ATOM 3996 C CA . SER D 4 452 ? 106.243 118.060 67.001 1.00 199.25 452 SER D CA 1
ATOM 3997 C C . SER D 4 452 ? 105.586 118.724 65.811 1.00 199.25 452 SER D C 1
ATOM 3998 O O . SER D 4 452 ? 105.510 118.141 64.724 1.00 199.25 452 SER D O 1
ATOM 4000 N N . LEU D 4 453 ? 105.087 119.932 66.026 1.00 178.28 453 LEU D N 1
ATOM 4001 C CA . LEU D 4 453 ? 104.510 120.690 64.931 1.00 178.28 453 LEU D CA 1
ATOM 4002 C C . LEU D 4 453 ? 104.475 122.149 65.335 1.00 178.28 453 LEU D C 1
ATOM 4003 O O . LEU D 4 453 ? 103.800 122.522 66.294 1.00 178.28 453 LEU D O 1
ATOM 4005 N N . LYS D 4 454 ? 105.228 122.958 64.613 1.00 173.33 454 LYS D N 1
ATOM 4006 C CA . LYS D 4 454 ? 105.401 124.365 64.937 1.00 173.33 454 LYS D CA 1
ATOM 4007 C C . LYS D 4 454 ? 104.484 125.139 64.003 1.00 173.33 454 LYS D C 1
ATOM 4008 O O . LYS D 4 454 ? 104.845 125.418 62.856 1.00 173.33 454 LYS D O 1
ATOM 4010 N N . VAL D 4 455 ? 103.301 125.482 64.494 1.00 159.78 455 VAL D N 1
ATOM 4011 C CA . VAL D 4 455 ? 102.233 125.960 63.654 1.00 159.78 455 VAL D CA 1
ATOM 4012 C C . VAL D 4 455 ? 101.989 127.439 63.915 1.00 159.78 455 VAL D C 1
ATOM 4013 O O . VAL D 4 455 ? 102.580 128.045 64.802 1.00 159.78 455 VAL D O 1
ATOM 4015 N N . LEU D 4 456 ? 101.090 128.025 63.133 1.00 178.00 456 LEU D N 1
ATOM 4016 C CA . LEU D 4 456 ? 100.826 129.453 63.141 1.00 178.00 456 LEU D CA 1
ATOM 4017 C C . LEU D 4 456 ? 99.352 129.714 63.396 1.00 178.00 456 LEU D C 1
ATOM 4018 O O . LEU D 4 456 ? 98.513 128.821 63.256 1.00 178.00 456 LEU D O 1
ATOM 4020 N N . VAL D 4 457 ? 99.043 130.959 63.735 1.00 186.20 457 VAL D N 1
ATOM 4021 C CA . VAL D 4 457 ? 97.684 131.381 64.039 1.00 186.20 457 VAL D CA 1
ATOM 4022 C C . VAL D 4 457 ? 97.277 132.448 63.034 1.00 186.20 457 VAL D C 1
ATOM 4023 O O . VAL D 4 457 ? 98.045 133.371 62.744 1.00 186.20 457 VAL D O 1
ATOM 4025 N N . ARG D 4 458 ? 96.084 132.299 62.481 1.00 230.56 458 ARG D N 1
ATOM 4026 C CA . ARG D 4 458 ? 95.539 133.211 61.493 1.00 230.56 458 ARG D CA 1
ATOM 4027 C C . ARG D 4 458 ? 94.075 133.464 61.804 1.00 230.56 458 ARG D C 1
ATOM 4028 O O . ARG D 4 458 ? 93.470 132.796 62.644 1.00 230.56 458 ARG D O 1
ATOM 4030 N N . SER D 4 459 ? 93.502 134.440 61.108 1.00 263.23 459 SER D N 1
ATOM 4031 C CA . SER D 4 459 ? 92.102 134.783 61.307 1.00 263.23 459 SER D CA 1
ATOM 4032 C C . SER D 4 459 ? 91.396 135.012 59.983 1.00 263.23 459 SER D C 1
ATOM 4033 O O . SER D 4 459 ? 90.550 135.905 59.877 1.00 263.23 459 SER D O 1
ATOM 4035 N N . ALA D 4 460 ? 91.740 134.223 58.964 1.00 286.81 460 ALA D N 1
ATOM 4036 C CA . ALA D 4 460 ? 91.204 134.392 57.612 1.00 286.81 460 ALA D CA 1
ATOM 4037 C C . ALA D 4 460 ? 91.515 135.786 57.073 1.00 286.81 460 ALA D C 1
ATOM 4038 O O . ALA D 4 460 ? 90.707 136.402 56.377 1.00 286.81 460 ALA D O 1
ATOM 4040 N N . LYS D 4 461 ? 92.697 136.290 57.411 1.00 289.54 461 LYS D N 1
ATOM 4041 C CA . LYS D 4 461 ? 93.144 137.585 56.916 1.00 289.54 461 LYS D CA 1
ATOM 4042 C C . LYS D 4 461 ? 94.561 137.571 56.371 1.00 289.54 461 LYS D C 1
ATOM 4043 O O . LYS D 4 461 ? 94.912 138.469 55.599 1.00 289.54 461 LYS D O 1
ATOM 4045 N N . GLN D 4 462 ? 95.384 136.587 56.716 1.00 300.47 462 GLN D N 1
ATOM 4046 C CA . GLN D 4 462 ? 96.771 136.507 56.260 1.00 300.47 462 GLN D CA 1
ATOM 4047 C C . GLN D 4 462 ? 97.073 135.100 55.754 1.00 300.47 462 GLN D C 1
ATOM 4048 O O . GLN D 4 462 ? 97.843 134.347 56.362 1.00 300.47 462 GLN D O 1
ATOM 4050 N N . PRO D 4 463 ? 96.503 134.726 54.616 1.00 293.02 463 PRO D N 1
ATOM 4051 C CA . PRO D 4 463 ? 96.602 133.343 54.152 1.00 293.02 463 PRO D CA 1
ATOM 4052 C C . PRO D 4 463 ? 97.840 133.075 53.307 1.00 293.02 463 PRO D C 1
ATOM 4053 O O . PRO D 4 463 ? 98.400 133.963 52.662 1.00 293.02 463 PRO D O 1
ATOM 4055 N N . LEU D 4 464 ? 98.257 131.807 53.333 1.00 282.10 464 LEU D N 1
ATOM 4056 C CA . LEU D 4 464 ? 99.258 131.255 52.420 1.00 282.10 464 LEU D CA 1
ATOM 4057 C C . LEU D 4 464 ? 100.579 132.026 52.519 1.00 282.10 464 LEU D C 1
ATOM 4058 O O . LEU D 4 464 ? 100.980 132.785 51.633 1.00 282.10 464 LEU D O 1
ATOM 4060 N N . ILE D 4 465 ? 101.219 131.864 53.669 1.00 277.27 465 ILE D N 1
ATOM 4061 C CA . ILE D 4 465 ? 102.584 132.329 53.873 1.00 277.27 465 ILE D CA 1
ATOM 4062 C C . ILE D 4 465 ? 103.529 131.189 53.506 1.00 277.27 465 ILE D C 1
ATOM 4063 O O . ILE D 4 465 ? 103.403 130.094 54.075 1.00 277.27 465 ILE D O 1
ATOM 4065 N N . PRO D 4 466 ? 104.455 131.390 52.576 1.00 254.05 466 PRO D N 1
ATOM 4066 C CA . PRO D 4 466 ? 105.322 130.288 52.155 1.00 254.05 466 PRO D CA 1
ATOM 4067 C C . PRO D 4 466 ? 106.218 129.823 53.285 1.00 254.05 466 PRO D C 1
ATOM 4068 O O . PRO D 4 466 ? 106.789 130.628 54.023 1.00 254.05 466 PRO D O 1
ATOM 4070 N N . THR D 4 467 ? 106.331 128.500 53.415 1.00 257.41 467 THR D N 1
ATOM 4071 C CA . THR D 4 467 ? 107.294 127.932 54.349 1.00 257.41 467 THR D CA 1
ATOM 4072 C C . THR D 4 467 ? 108.699 128.426 54.049 1.00 257.41 467 THR D C 1
ATOM 4073 O O . THR D 4 467 ? 109.522 128.564 54.961 1.00 257.41 467 THR D O 1
ATOM 4075 N N . SER D 4 468 ? 108.988 128.691 52.776 1.00 262.78 468 SER D N 1
ATOM 4076 C CA . SER D 4 468 ? 110.272 129.265 52.401 1.00 262.78 468 SER D CA 1
ATOM 4077 C C . SER D 4 468 ? 110.499 130.602 53.086 1.00 262.78 468 SER D C 1
ATOM 4078 O O . SER D 4 468 ? 111.612 130.898 53.533 1.00 262.78 468 SER D O 1
ATOM 4080 N N . LEU D 4 469 ? 109.449 131.412 53.206 1.00 237.69 469 LEU D N 1
ATOM 4081 C CA . LEU D 4 469 ? 109.586 132.792 53.647 1.00 237.69 469 LEU D CA 1
ATOM 4082 C C . LEU D 4 469 ? 109.805 132.914 55.140 1.00 237.69 469 LEU D C 1
ATOM 4083 O O . LEU D 4 469 ? 109.614 133.994 55.708 1.00 237.69 469 LEU D O 1
ATOM 4085 N N . ILE D 4 470 ? 110.175 131.815 55.786 1.00 243.26 470 ILE D N 1
ATOM 4086 C CA . ILE D 4 470 ? 110.773 131.831 57.111 1.00 243.26 470 ILE D CA 1
ATOM 4087 C C . ILE D 4 470 ? 112.183 131.289 56.963 1.00 243.26 470 ILE D C 1
ATOM 4088 O O . ILE D 4 470 ? 112.382 130.294 56.262 1.00 243.26 470 ILE D O 1
ATOM 4090 N N . PRO D 4 471 ? 113.193 131.906 57.579 1.00 247.96 471 PRO D N 1
ATOM 4091 C CA . PRO D 4 471 ? 114.560 131.377 57.452 1.00 247.96 471 PRO D CA 1
ATOM 4092 C C . PRO D 4 471 ? 114.735 129.981 58.027 1.00 247.96 471 PRO D C 1
ATOM 4093 O O . PRO D 4 471 ? 115.751 129.338 57.735 1.00 247.96 471 PRO D O 1
ATOM 4095 N N . GLU D 4 472 ? 113.804 129.519 58.864 1.00 251.10 472 GLU D N 1
ATOM 4096 C CA . GLU D 4 472 ? 113.813 128.186 59.460 1.00 251.10 472 GLU D CA 1
ATOM 4097 C C . GLU D 4 472 ? 114.900 128.094 60.525 1.00 251.10 472 GLU D C 1
ATOM 4098 O O . GLU D 4 472 ? 114.949 127.135 61.301 1.00 251.10 472 GLU D O 1
ATOM 4100 N N . GLU D 4 473 ? 115.741 129.123 60.617 1.00 248.89 473 GLU D N 1
ATOM 4101 C CA . GLU D 4 473 ? 116.678 129.194 61.729 1.00 248.89 473 GLU D CA 1
ATOM 4102 C C . GLU D 4 473 ? 115.940 129.488 63.024 1.00 248.89 473 GLU D C 1
ATOM 4103 O O . GLU D 4 473 ? 116.225 128.887 64.065 1.00 248.89 473 GLU D O 1
ATOM 4105 N N . ASN D 4 474 ? 114.973 130.401 62.967 1.00 257.67 474 ASN D N 1
ATOM 4106 C CA . ASN D 4 474 ? 114.120 130.710 64.101 1.00 257.67 474 ASN D CA 1
ATOM 4107 C C . ASN D 4 474 ? 113.168 129.577 64.450 1.00 257.67 474 ASN D C 1
ATOM 4108 O O . ASN D 4 474 ? 112.439 129.689 65.441 1.00 257.67 474 ASN D O 1
ATOM 4110 N N . LEU D 4 475 ? 113.150 128.500 63.670 1.00 242.55 475 LEU D N 1
ATOM 4111 C CA . LEU D 4 475 ? 112.138 127.464 63.817 1.00 242.55 475 LEU D CA 1
ATOM 4112 C C . LEU D 4 475 ? 112.666 126.198 64.474 1.00 242.55 475 LEU D C 1
ATOM 4113 O O . LEU D 4 475 ? 112.086 125.727 65.455 1.00 242.55 475 LEU D O 1
ATOM 4115 N N . THR D 4 476 ? 113.742 125.625 63.945 1.00 234.00 476 THR D N 1
ATOM 4116 C CA . THR D 4 476 ? 114.224 124.349 64.452 1.00 234.00 476 THR D CA 1
ATOM 4117 C C . THR D 4 476 ? 114.698 124.487 65.893 1.00 234.00 476 THR D C 1
ATOM 4118 O O . THR D 4 476 ? 115.227 125.526 66.295 1.00 234.00 476 THR D O 1
ATOM 4120 N N . GLU D 4 477 ? 114.500 123.427 66.671 1.00 231.32 477 GLU D N 1
ATOM 4121 C CA . GLU D 4 477 ? 114.764 123.491 68.098 1.00 231.32 477 GLU D CA 1
ATOM 4122 C C . GLU D 4 477 ? 116.264 123.594 68.368 1.00 231.32 477 GLU D C 1
ATOM 4123 O O . GLU D 4 477 ? 117.074 123.035 67.622 1.00 231.32 477 GLU D O 1
ATOM 4125 N N . PRO D 4 478 ? 116.663 124.305 69.419 1.00 232.41 478 PRO D N 1
ATOM 4126 C CA . PRO D 4 478 ? 118.071 124.305 69.827 1.00 232.41 478 PRO D CA 1
ATOM 4127 C C . PRO D 4 478 ? 118.454 122.985 70.474 1.00 232.41 478 PRO D C 1
ATOM 4128 O O . PRO D 4 478 ? 117.658 122.053 70.590 1.00 232.41 478 PRO D O 1
ATOM 4130 N N . GLN D 4 479 ? 119.711 122.913 70.904 1.00 235.29 479 GLN D N 1
ATOM 4131 C CA . GLN D 4 479 ? 120.270 121.680 71.443 1.00 235.29 479 GLN D CA 1
ATOM 4132 C C . GLN D 4 479 ? 120.891 121.877 72.820 1.00 235.29 479 GLN D C 1
ATOM 4133 O O . GLN D 4 479 ? 121.758 121.090 73.217 1.00 235.29 479 GLN D O 1
ATOM 4135 N N . ASP D 4 480 ? 120.481 122.915 73.552 1.00 224.34 480 ASP D N 1
ATOM 4136 C CA . ASP D 4 480 ? 120.931 123.090 74.928 1.00 224.34 480 ASP D CA 1
ATOM 4137 C C . ASP D 4 480 ? 120.610 121.819 75.691 1.00 224.34 480 ASP D C 1
ATOM 4138 O O . ASP D 4 480 ? 119.437 121.487 75.860 1.00 224.34 480 ASP D O 1
ATOM 4140 N N . PHE D 4 481 ? 121.642 121.111 76.154 1.00 215.76 481 PHE D N 1
ATOM 4141 C CA . PHE D 4 481 ? 121.507 119.683 76.412 1.00 215.76 481 PHE D CA 1
ATOM 4142 C C . PHE D 4 481 ? 120.289 119.352 77.264 1.00 215.76 481 PHE D C 1
ATOM 4143 O O . PHE D 4 481 ? 119.428 118.571 76.852 1.00 215.76 481 PHE D O 1
ATOM 4145 N N . GLU D 4 482 ? 120.228 119.899 78.480 1.00 228.26 482 GLU D N 1
ATOM 4146 C CA . GLU D 4 482 ? 119.149 119.534 79.396 1.00 228.26 482 GLU D CA 1
ATOM 4147 C C . GLU D 4 482 ? 117.789 119.736 78.745 1.00 228.26 482 GLU D C 1
ATOM 4148 O O . GLU D 4 482 ? 116.902 118.882 78.861 1.00 228.26 482 GLU D O 1
ATOM 4150 N N . SER D 4 483 ? 117.616 120.854 78.042 1.00 241.68 483 SER D N 1
ATOM 4151 C CA . SER D 4 483 ? 116.417 121.046 77.241 1.00 241.68 483 SER D CA 1
ATOM 4152 C C . SER D 4 483 ? 116.263 119.922 76.230 1.00 241.68 483 SER D C 1
ATOM 4153 O O . SER D 4 483 ? 115.177 119.356 76.069 1.00 241.68 483 SER D O 1
ATOM 4155 N N . GLN D 4 484 ? 117.352 119.577 75.545 1.00 247.59 484 GLN D N 1
ATOM 4156 C CA . GLN D 4 484 ? 117.310 118.484 74.585 1.00 247.59 484 GLN D CA 1
ATOM 4157 C C . GLN D 4 484 ? 116.868 117.193 75.250 1.00 247.59 484 GLN D C 1
ATOM 4158 O O . GLN D 4 484 ? 116.414 116.265 74.574 1.00 247.59 484 GLN D O 1
ATOM 4160 N N . ARG D 4 485 ? 116.987 117.114 76.570 1.00 222.54 485 ARG D N 1
ATOM 4161 C CA . ARG D 4 485 ? 116.459 115.965 77.287 1.00 222.54 485 ARG D CA 1
ATOM 4162 C C . ARG D 4 485 ? 115.060 116.244 77.812 1.00 222.54 485 ARG D C 1
ATOM 4163 O O . ARG D 4 485 ? 114.155 115.421 77.649 1.00 222.54 485 ARG D O 1
ATOM 4165 N N . ASP D 4 486 ? 114.865 117.395 78.454 1.00 236.33 486 ASP D N 1
ATOM 4166 C CA . ASP D 4 486 ? 113.548 117.796 78.942 1.00 236.33 486 ASP D CA 1
ATOM 4167 C C . ASP D 4 486 ? 112.878 118.653 77.885 1.00 236.33 486 ASP D C 1
ATOM 4168 O O . ASP D 4 486 ? 113.125 119.864 77.810 1.00 236.33 486 ASP D O 1
ATOM 4170 N N . PRO D 4 487 ? 112.005 118.099 77.084 1.00 191.36 487 PRO D N 1
ATOM 4171 C CA . PRO D 4 487 ? 111.293 118.923 76.113 1.00 191.36 487 PRO D CA 1
ATOM 4172 C C . PRO D 4 487 ? 110.262 119.770 76.824 1.00 191.36 487 PRO D C 1
ATOM 4173 O O . PRO D 4 487 ? 110.233 119.819 78.057 1.00 191.36 487 PRO D O 1
ATOM 4175 N N . PHE D 4 488 ? 109.439 120.470 76.056 1.00 171.91 488 PHE D N 1
ATOM 4176 C CA . PHE D 4 488 ? 108.239 121.157 76.513 1.00 171.91 488 PHE D CA 1
ATOM 4177 C C . PHE D 4 488 ? 108.553 122.398 77.330 1.00 171.91 488 PHE D C 1
ATOM 4178 O O . PHE D 4 488 ? 107.650 123.201 77.577 1.00 171.91 488 PHE D O 1
ATOM 4180 N N . ALA D 4 489 ? 109.807 122.618 77.711 1.00 176.41 489 ALA D N 1
ATOM 4181 C CA . ALA D 4 489 ? 110.119 123.825 78.460 1.00 176.41 489 ALA D CA 1
ATOM 4182 C C . ALA D 4 489 ? 109.943 125.050 77.582 1.00 176.41 489 ALA D C 1
ATOM 4183 O O . ALA D 4 489 ? 109.305 126.032 77.984 1.00 176.41 489 ALA D O 1
ATOM 4185 N N . MET D 4 490 ? 110.483 124.988 76.366 1.00 193.99 490 MET D N 1
ATOM 4186 C CA . MET D 4 490 ? 110.425 126.143 75.485 1.00 193.99 490 MET D CA 1
ATOM 4187 C C . MET D 4 490 ? 108.987 126.522 75.179 1.00 193.99 490 MET D C 1
ATOM 4188 O O . MET D 4 490 ? 108.647 127.708 75.148 1.00 193.99 490 MET D O 1
ATOM 4190 N N . MET D 4 491 ? 108.120 125.534 74.968 1.00 184.37 491 MET D N 1
ATOM 4191 C CA . MET D 4 491 ? 106.722 125.877 74.755 1.00 184.37 491 MET D CA 1
ATOM 4192 C C . MET D 4 491 ? 106.104 126.431 76.031 1.00 184.37 491 MET D C 1
ATOM 4193 O O . MET D 4 491 ? 105.451 127.480 76.001 1.00 184.37 491 MET D O 1
ATOM 4195 N N . SER D 4 492 ? 106.334 125.772 77.172 1.00 170.43 492 SER D N 1
ATOM 4196 C CA . SER D 4 492 ? 105.753 126.258 78.415 1.00 170.43 492 SER D CA 1
ATOM 4197 C C . SER D 4 492 ? 106.211 127.663 78.745 1.00 170.43 492 SER D C 1
ATOM 4198 O O . SER D 4 492 ? 105.611 128.311 79.606 1.00 170.43 492 SER D O 1
ATOM 4200 N N . LYS D 4 493 ? 107.263 128.147 78.091 1.00 160.44 493 LYS D N 1
ATOM 4201 C CA . LYS D 4 493 ? 107.626 129.547 78.259 1.00 160.44 493 LYS D CA 1
ATOM 4202 C C . LYS D 4 493 ? 106.513 130.459 77.763 1.00 160.44 493 LYS D C 1
ATOM 4203 O O . LYS D 4 493 ? 106.267 131.521 78.346 1.00 160.44 493 LYS D O 1
ATOM 4205 N N . GLN D 4 494 ? 105.829 130.063 76.691 1.00 129.95 494 GLN D N 1
ATOM 4206 C CA . GLN D 4 494 ? 104.868 130.942 76.050 1.00 129.95 494 GLN D CA 1
ATOM 4207 C C . GLN D 4 494 ? 103.736 131.295 77.009 1.00 129.95 494 GLN D C 1
ATOM 4208 O O . GLN D 4 494 ? 103.527 130.616 78.014 1.00 129.95 494 GLN D O 1
ATOM 4210 N N . PRO D 4 495 ? 102.997 132.359 76.722 1.00 148.13 495 PRO D N 1
ATOM 4211 C CA . PRO D 4 495 ? 101.879 132.750 77.580 1.00 148.13 495 PRO D CA 1
ATOM 4212 C C . PRO D 4 495 ? 100.681 131.835 77.374 1.00 148.13 495 PRO D C 1
ATOM 4213 O O . PRO D 4 495 ? 100.701 130.896 76.584 1.00 148.13 495 PRO D O 1
ATOM 4215 N N . LEU D 4 496 ? 99.622 132.129 78.115 1.00 136.80 496 LEU D N 1
ATOM 4216 C CA . LEU D 4 496 ? 98.389 131.379 77.987 1.00 136.80 496 LEU D CA 1
ATOM 4217 C C . LEU D 4 496 ? 97.597 131.882 76.788 1.00 136.80 496 LEU D C 1
ATOM 4218 O O . LEU D 4 496 ? 98.094 132.632 75.945 1.00 136.80 496 LEU D O 1
ATOM 4220 N N . VAL D 4 497 ? 96.345 131.449 76.717 1.00 129.30 497 VAL D N 1
ATOM 4221 C CA . VAL D 4 497 ? 95.404 131.896 75.700 1.00 129.30 497 VAL D CA 1
ATOM 4222 C C . VAL D 4 497 ? 94.470 132.898 76.364 1.00 129.30 497 VAL D C 1
ATOM 4223 O O . VAL D 4 497 ? 94.078 132.692 77.518 1.00 129.30 497 VAL D O 1
ATOM 4225 N N . PRO D 4 498 ? 94.091 133.981 75.702 1.00 151.01 498 PRO D N 1
ATOM 4226 C CA . PRO D 4 498 ? 93.256 134.986 76.364 1.00 151.01 498 PRO D CA 1
ATOM 4227 C C . PRO D 4 498 ? 91.861 134.479 76.645 1.00 151.01 498 PRO D C 1
ATOM 4228 O O . PRO D 4 498 ? 91.548 133.317 76.379 1.00 151.01 498 PRO D O 1
ATOM 4230 N N . TYR D 4 499 ? 91.012 135.340 77.185 1.00 159.43 499 TYR D N 1
ATOM 4231 C CA . TYR D 4 499 ? 89.652 134.931 77.478 1.00 159.43 499 TYR D CA 1
ATOM 4232 C C . TYR D 4 499 ? 88.873 134.699 76.194 1.00 159.43 499 TYR D C 1
ATOM 4233 O O . TYR D 4 499 ? 89.161 135.284 75.149 1.00 159.43 499 TYR D O 1
ATOM 4235 N N . SER D 4 500 ? 87.875 133.834 76.287 1.00 183.26 500 SER D N 1
ATOM 4236 C CA . SER D 4 500 ? 86.977 133.559 75.176 1.00 183.26 500 SER D CA 1
ATOM 4237 C C . SER D 4 500 ? 85.929 134.665 75.098 1.00 183.26 500 SER D C 1
ATOM 4238 O O . SER D 4 500 ? 86.070 135.729 75.704 1.00 183.26 500 SER D O 1
ATOM 4240 N N . PHE D 4 501 ? 84.867 134.440 74.325 1.00 191.66 501 PHE D N 1
ATOM 4241 C CA . PHE D 4 501 ? 83.821 135.437 74.169 1.00 191.66 501 PHE D CA 1
ATOM 4242 C C . PHE D 4 501 ? 82.430 134.969 74.568 1.00 191.66 501 PHE D C 1
ATOM 4243 O O . PHE D 4 501 ? 81.555 135.819 74.765 1.00 191.66 501 PHE D O 1
ATOM 4245 N N . ALA D 4 502 ? 82.213 133.665 74.744 1.00 189.40 502 ALA D N 1
ATOM 4246 C CA . ALA D 4 502 ? 80.877 133.079 74.820 1.00 189.40 502 ALA D CA 1
ATOM 4247 C C . ALA D 4 502 ? 79.923 133.900 75.674 1.00 189.40 502 ALA D C 1
ATOM 4248 O O . ALA D 4 502 ? 80.073 133.969 76.900 1.00 189.40 502 ALA D O 1
ATOM 4250 N N . PRO D 4 503 ? 78.937 134.535 75.056 1.00 184.75 503 PRO D N 1
ATOM 4251 C CA . PRO D 4 503 ? 77.979 135.341 75.817 1.00 184.75 503 PRO D CA 1
ATOM 4252 C C . PRO D 4 503 ? 77.227 134.508 76.832 1.00 184.75 503 PRO D C 1
ATOM 4253 O O . PRO D 4 503 ? 77.256 134.792 78.031 1.00 184.75 503 PRO D O 1
ATOM 4255 N N . PHE D 4 504 ? 76.609 133.500 76.249 1.00 198.40 504 PHE D N 1
ATOM 4256 C CA . PHE D 4 504 ? 75.812 132.536 76.935 1.00 198.40 504 PHE D CA 1
ATOM 4257 C C . PHE D 4 504 ? 76.578 131.593 77.819 1.00 198.40 504 PHE D C 1
ATOM 4258 O O . PHE D 4 504 ? 75.932 130.667 78.308 1.00 198.40 504 PHE D O 1
ATOM 4260 N N . PHE D 4 505 ? 77.915 131.663 77.903 1.00 196.65 505 PHE D N 1
ATOM 4261 C CA . PHE D 4 505 ? 78.406 130.916 79.044 1.00 196.65 505 PHE D CA 1
ATOM 4262 C C . PHE D 4 505 ? 78.512 131.845 80.245 1.00 196.65 505 PHE D C 1
ATOM 4263 O O . PHE D 4 505 ? 78.860 133.019 80.086 1.00 196.65 505 PHE D O 1
ATOM 4265 N N . PRO D 4 506 ? 78.204 131.372 81.451 1.00 191.13 506 PRO D N 1
ATOM 4266 C CA . PRO D 4 506 ? 78.155 132.275 82.608 1.00 191.13 506 PRO D CA 1
ATOM 4267 C C . PRO D 4 506 ? 79.446 133.024 82.893 1.00 191.13 506 PRO D C 1
ATOM 4268 O O . PRO D 4 506 ? 79.459 134.257 82.864 1.00 191.13 506 PRO D O 1
ATOM 4270 N N . THR D 4 507 ? 80.533 132.311 83.154 1.00 201.58 507 THR D N 1
ATOM 4271 C CA . THR D 4 507 ? 81.751 132.963 83.606 1.00 201.58 507 THR D CA 1
ATOM 4272 C C . THR D 4 507 ? 82.591 133.428 82.422 1.00 201.58 507 THR D C 1
ATOM 4273 O O . THR D 4 507 ? 82.255 133.207 81.259 1.00 201.58 507 THR D O 1
ATOM 4275 N N . LYS D 4 508 ? 83.696 134.094 82.739 1.00 182.03 508 LYS D N 1
ATOM 4276 C CA . LYS D 4 508 ? 84.709 134.404 81.742 1.00 182.03 508 LYS D CA 1
ATOM 4277 C C . LYS D 4 508 ? 85.715 133.263 81.678 1.00 182.03 508 LYS D C 1
ATOM 4278 O O . LYS D 4 508 ? 86.334 132.904 82.683 1.00 182.03 508 LYS D O 1
ATOM 4280 N N . ARG D 4 509 ? 85.880 132.695 80.488 1.00 160.67 509 ARG D N 1
ATOM 4281 C CA . ARG D 4 509 ? 86.657 131.476 80.338 1.00 160.67 509 ARG D CA 1
ATOM 4282 C C . ARG D 4 509 ? 87.768 131.693 79.330 1.00 160.67 509 ARG D C 1
ATOM 4283 O O . ARG D 4 509 ? 87.537 132.256 78.258 1.00 160.67 509 ARG D O 1
ATOM 4285 N N . ARG D 4 510 ? 88.969 131.244 79.678 1.00 173.07 510 ARG D N 1
ATOM 4286 C CA . ARG D 4 510 ? 90.047 131.199 78.713 1.00 173.07 510 ARG D CA 1
ATOM 4287 C C . ARG D 4 510 ? 89.652 130.304 77.551 1.00 173.07 510 ARG D C 1
ATOM 4288 O O . ARG D 4 510 ? 88.663 129.575 77.600 1.00 173.07 510 ARG D O 1
ATOM 4290 N N . GLY D 4 511 ? 90.445 130.359 76.492 1.00 175.72 511 GLY D N 1
ATOM 4291 C CA . GLY D 4 511 ? 90.293 129.407 75.419 1.00 175.72 511 GLY D CA 1
ATOM 4292 C C . GLY D 4 511 ? 90.755 128.037 75.872 1.00 175.72 511 GLY D C 1
ATOM 4293 O O . GLY D 4 511 ? 91.075 127.798 77.037 1.00 175.72 511 GLY D O 1
ATOM 4294 N N . SER D 4 512 ? 90.786 127.116 74.917 1.00 170.15 512 SER D N 1
ATOM 4295 C CA . SER D 4 512 ? 91.290 125.781 75.203 1.00 170.15 512 SER D CA 1
ATOM 4296 C C . SER D 4 512 ? 91.435 125.026 73.896 1.00 170.15 512 SER D C 1
ATOM 4297 O O . SER D 4 512 ? 90.622 125.178 72.982 1.00 170.15 512 SER D O 1
ATOM 4299 N N . TRP D 4 513 ? 92.477 124.212 73.822 1.00 159.82 513 TRP D N 1
ATOM 4300 C CA . TRP D 4 513 ? 92.740 123.412 72.645 1.00 159.82 513 TRP D CA 1
ATOM 4301 C C . TRP D 4 513 ? 92.828 121.959 73.047 1.00 159.82 513 TRP D C 1
ATOM 4302 O O . TRP D 4 513 ? 93.411 121.635 74.083 1.00 159.82 513 TRP D O 1
ATOM 4304 N N . CYS D 4 514 ? 92.261 121.081 72.233 1.00 176.15 514 CYS D N 1
ATOM 4305 C CA . CYS D 4 514 ? 92.418 119.658 72.461 1.00 176.15 514 CYS D CA 1
ATOM 4306 C C . CYS D 4 514 ? 93.171 119.067 71.288 1.00 176.15 514 CYS D C 1
ATOM 4307 O O . CYS D 4 514 ? 92.868 119.376 70.134 1.00 176.15 514 CYS D O 1
ATOM 4309 N N . CYS D 4 515 ? 94.166 118.249 71.576 1.00 156.97 515 CYS D N 1
ATOM 4310 C CA . CYS D 4 515 ? 94.847 117.490 70.549 1.00 156.97 515 CYS D CA 1
ATOM 4311 C C . CYS D 4 515 ? 94.700 116.021 70.884 1.00 156.97 515 CYS D C 1
ATOM 4312 O O . CYS D 4 515 ? 94.766 115.628 72.059 1.00 156.97 515 CYS D O 1
ATOM 4314 N N . LEU D 4 516 ? 94.483 115.219 69.849 1.00 182.00 516 LEU D N 1
ATOM 4315 C CA . LEU D 4 516 ? 94.215 113.808 70.054 1.00 182.00 516 LEU D CA 1
ATOM 4316 C C . LEU D 4 516 ? 94.644 113.027 68.828 1.00 182.00 516 LEU D C 1
ATOM 4317 O O . LEU D 4 516 ? 94.709 113.553 67.710 1.00 182.00 516 LEU D O 1
ATOM 4319 N N . VAL D 4 517 ? 94.912 111.747 69.055 1.00 172.43 517 VAL D N 1
ATOM 4320 C CA . VAL D 4 517 ? 95.670 110.920 68.131 1.00 172.43 517 VAL D CA 1
ATOM 4321 C C . VAL D 4 517 ? 94.841 109.720 67.716 1.00 172.43 517 VAL D C 1
ATOM 4322 O O . VAL D 4 517 ? 93.981 109.244 68.459 1.00 172.43 517 VAL D O 1
ATOM 4324 N N . SER D 4 518 ? 95.120 109.219 66.522 1.00 215.94 518 SER D N 1
ATOM 4325 C CA . SER D 4 518 ? 94.273 108.198 65.928 1.00 215.94 518 SER D CA 1
ATOM 4326 C C . SER D 4 518 ? 95.116 107.309 65.035 1.00 215.94 518 SER D C 1
ATOM 4327 O O . SER D 4 518 ? 95.664 107.779 64.036 1.00 215.94 518 SER D O 1
ATOM 4329 N N . SER D 4 519 ? 95.212 106.036 65.392 1.00 239.26 519 SER D N 1
ATOM 4330 C CA . SER D 4 519 ? 95.851 105.039 64.549 1.00 239.26 519 SER D CA 1
ATOM 4331 C C . SER D 4 519 ? 94.851 104.551 63.510 1.00 239.26 519 SER D C 1
ATOM 4332 O O . SER D 4 519 ? 93.680 104.327 63.828 1.00 239.26 519 SER D O 1
ATOM 4334 N N . GLN D 4 520 ? 95.310 104.382 62.272 1.00 269.30 520 GLN D N 1
ATOM 4335 C CA . GLN D 4 520 ? 94.423 103.961 61.197 1.00 269.30 520 GLN D CA 1
ATOM 4336 C C . GLN D 4 520 ? 94.239 102.457 61.131 1.00 269.30 520 GLN D C 1
ATOM 4337 O O . GLN D 4 520 ? 93.367 101.997 60.391 1.00 269.30 520 GLN D O 1
ATOM 4339 N N . LYS D 4 521 ? 95.042 101.682 61.858 1.00 281.75 521 LYS D N 1
ATOM 4340 C CA . LYS D 4 521 ? 94.844 100.238 61.861 1.00 281.75 521 LYS D CA 1
ATOM 4341 C C . LYS D 4 521 ? 93.470 99.879 62.407 1.00 281.75 521 LYS D C 1
ATOM 4342 O O . LYS D 4 521 ? 92.895 98.849 62.040 1.00 281.75 521 LYS D O 1
ATOM 4344 N N . ASP D 4 522 ? 92.929 100.718 63.285 1.00 280.38 522 ASP D N 1
ATOM 4345 C CA . ASP D 4 522 ? 91.605 100.507 63.843 1.00 280.38 522 ASP D CA 1
ATOM 4346 C C . ASP D 4 522 ? 90.711 101.730 63.776 1.00 280.38 522 ASP D C 1
ATOM 4347 O O . ASP D 4 522 ? 89.487 101.574 63.745 1.00 280.38 522 ASP D O 1
ATOM 4349 N N . GLY D 4 523 ? 91.283 102.930 63.748 1.00 269.50 523 GLY D N 1
ATOM 4350 C CA . GLY D 4 523 ? 90.531 104.147 63.933 1.00 269.50 523 GLY D CA 1
ATOM 4351 C C . GLY D 4 523 ? 90.300 104.516 65.376 1.00 269.50 523 GLY D C 1
ATOM 4352 O O . GLY D 4 523 ? 89.782 105.605 65.643 1.00 269.50 523 GLY D O 1
ATOM 4353 N N . LYS D 4 524 ? 90.676 103.656 66.313 1.00 231.53 524 LYS D N 1
ATOM 4354 C CA . LYS D 4 524 ? 90.435 103.900 67.722 1.00 231.53 524 LYS D CA 1
ATOM 4355 C C . LYS D 4 524 ? 91.512 104.805 68.286 1.00 231.53 524 LYS D C 1
ATOM 4356 O O . LYS D 4 524 ? 92.677 104.718 67.898 1.00 231.53 524 LYS D O 1
ATOM 4358 N N . ILE D 4 525 ? 91.111 105.677 69.210 1.00 178.55 525 ILE D N 1
ATOM 4359 C CA . ILE D 4 525 ? 92.079 106.517 69.876 1.00 178.55 525 ILE D CA 1
ATOM 4360 C C . ILE D 4 525 ? 93.058 105.640 70.635 1.00 178.55 525 ILE D C 1
ATOM 4361 O O . ILE D 4 525 ? 92.796 104.467 70.919 1.00 178.55 525 ILE D O 1
ATOM 4363 N N . LEU D 4 526 ? 94.214 106.211 70.951 1.00 161.26 526 LEU D N 1
ATOM 4364 C CA . LEU D 4 526 ? 95.272 105.387 71.509 1.00 161.26 526 LEU D CA 1
ATOM 4365 C C . LEU D 4 526 ? 96.059 106.088 72.610 1.00 161.26 526 LEU D C 1
ATOM 4366 O O . LEU D 4 526 ? 97.252 105.821 72.775 1.00 161.26 526 LEU D O 1
ATOM 4368 N N . GLN D 4 527 ? 95.422 106.969 73.375 1.00 149.48 527 GLN D N 1
ATOM 4369 C CA . GLN D 4 527 ? 96.040 107.513 74.581 1.00 149.48 527 GLN D CA 1
ATOM 4370 C C . GLN D 4 527 ? 95.018 108.354 75.331 1.00 149.48 527 GLN D C 1
ATOM 4371 O O . GLN D 4 527 ? 93.846 108.429 74.958 1.00 149.48 527 GLN D O 1
ATOM 4373 N N . THR D 4 528 ? 95.483 108.974 76.406 1.00 136.92 528 THR D N 1
ATOM 4374 C CA . THR D 4 528 ? 94.773 110.083 77.022 1.00 136.92 528 THR D CA 1
ATOM 4375 C C . THR D 4 528 ? 94.769 111.281 76.075 1.00 136.92 528 THR D C 1
ATOM 4376 O O . THR D 4 528 ? 95.805 111.615 75.499 1.00 136.92 528 THR D O 1
ATOM 4378 N N . PRO D 4 529 ? 93.641 111.961 75.907 1.00 127.24 529 PRO D N 1
ATOM 4379 C CA . PRO D 4 529 ? 93.640 113.160 75.068 1.00 127.24 529 PRO D CA 1
ATOM 4380 C C . PRO D 4 529 ? 94.343 114.289 75.787 1.00 127.24 529 PRO D C 1
ATOM 4381 O O . PRO D 4 529 ? 94.298 114.391 77.014 1.00 127.24 529 PRO D O 1
ATOM 4383 N N . ILE D 4 530 ? 95.002 115.148 75.020 1.00 108.02 530 ILE D N 1
ATOM 4384 C CA . ILE D 4 530 ? 95.942 116.092 75.603 1.00 108.02 530 ILE D CA 1
ATOM 4385 C C . ILE D 4 530 ? 95.423 117.501 75.418 1.00 108.02 530 ILE D C 1
ATOM 4386 O O . ILE D 4 530 ? 95.157 117.932 74.291 1.00 108.02 530 ILE D O 1
ATOM 4388 N N . ILE D 4 531 ? 95.300 118.223 76.511 1.00 105.93 531 ILE D N 1
ATOM 4389 C CA . ILE D 4 531 ? 94.877 119.609 76.439 1.00 105.93 531 ILE D CA 1
ATOM 4390 C C . ILE D 4 531 ? 96.099 120.486 76.251 1.00 105.93 531 ILE D C 1
ATOM 4391 O O . ILE D 4 531 ? 97.130 120.288 76.896 1.00 105.93 531 ILE D O 1
ATOM 4393 N N . ILE D 4 532 ? 95.982 121.464 75.368 1.00 136.77 532 ILE D N 1
ATOM 4394 C CA . ILE D 4 532 ? 96.998 122.487 75.192 1.00 136.77 532 ILE D CA 1
ATOM 4395 C C . ILE D 4 532 ? 96.323 123.842 75.273 1.00 136.77 532 ILE D C 1
ATOM 4396 O O . ILE D 4 532 ? 95.324 124.095 74.589 1.00 136.77 532 ILE D O 1
ATOM 4398 N N . GLU D 4 533 ? 96.838 124.687 76.152 1.00 167.14 533 GLU D N 1
ATOM 4399 C CA . GLU D 4 533 ? 96.292 126.020 76.341 1.00 167.14 533 GLU D CA 1
ATOM 4400 C C . GLU D 4 533 ? 97.384 127.055 76.559 1.00 167.14 533 GLU D C 1
ATOM 4401 O O . GLU D 4 533 ? 97.082 128.163 77.020 1.00 167.14 533 GLU D O 1
ATOM 4403 N N . LYS D 4 534 ? 98.639 126.730 76.263 1.00 142.33 534 LYS D N 1
ATOM 4404 C CA . LYS D 4 534 ? 99.717 127.706 76.251 1.00 142.33 534 LYS D CA 1
ATOM 4405 C C . LYS D 4 534 ? 100.005 128.074 74.806 1.00 142.33 534 LYS D C 1
ATOM 4406 O O . LYS D 4 534 ? 100.434 127.224 74.022 1.00 142.33 534 LYS D O 1
ATOM 4408 N N . LEU D 4 535 ? 99.772 129.332 74.457 1.00 159.75 535 LEU D N 1
ATOM 4409 C CA . LEU D 4 535 ? 99.831 129.733 73.066 1.00 159.75 535 LEU D CA 1
ATOM 4410 C C . LEU D 4 535 ? 100.179 131.211 72.990 1.00 159.75 535 LEU D C 1
ATOM 4411 O O . LEU D 4 535 ? 100.590 131.825 73.979 1.00 159.75 535 LEU D O 1
ATOM 4413 N N . SER D 4 536 ? 100.011 131.782 71.803 1.00 146.63 536 SER D N 1
ATOM 4414 C CA . SER D 4 536 ? 100.242 133.204 71.595 1.00 146.63 536 SER D CA 1
ATOM 4415 C C . SER D 4 536 ? 99.425 133.638 70.394 1.00 146.63 536 SER D C 1
ATOM 4416 O O . SER D 4 536 ? 99.518 133.028 69.327 1.00 146.63 536 SER D O 1
ATOM 4418 N N . TYR D 4 537 ? 98.619 134.675 70.571 1.00 166.98 537 TYR D N 1
ATOM 4419 C CA . TYR D 4 537 ? 97.763 135.176 69.512 1.00 166.98 537 TYR D CA 1
ATOM 4420 C C . TYR D 4 537 ? 98.229 136.505 68.941 1.00 166.98 537 TYR D C 1
ATOM 4421 O O . TYR D 4 537 ? 97.506 137.107 68.141 1.00 166.98 537 TYR D O 1
ATOM 4423 N N . LYS D 4 538 ? 99.415 136.980 69.323 1.00 199.57 538 LYS D N 1
ATOM 4424 C CA . LYS D 4 538 ? 99.836 138.307 68.898 1.00 199.57 538 LYS D CA 1
ATOM 4425 C C . LYS D 4 538 ? 99.904 138.446 67.391 1.00 199.57 538 LYS D C 1
ATOM 4426 O O . LYS D 4 538 ? 99.956 139.574 66.896 1.00 199.57 538 LYS D O 1
ATOM 4428 N N . ASN D 4 539 ? 99.887 137.350 66.654 1.00 231.56 539 ASN D N 1
ATOM 4429 C CA . ASN D 4 539 ? 99.875 137.457 65.203 1.00 231.56 539 ASN D CA 1
ATOM 4430 C C . ASN D 4 539 ? 98.550 137.928 64.672 1.00 231.56 539 ASN D C 1
ATOM 4431 O O . ASN D 4 539 ? 98.343 137.899 63.457 1.00 231.56 539 ASN D O 1
ATOM 4433 N N . LEU D 4 540 ? 97.634 138.362 65.533 1.00 226.57 540 LEU D N 1
ATOM 4434 C CA . LEU D 4 540 ? 96.317 138.788 65.102 1.00 226.57 540 LEU D CA 1
ATOM 4435 C C . LEU D 4 540 ? 96.019 140.253 65.371 1.00 226.57 540 LEU D C 1
ATOM 4436 O O . LEU D 4 540 ? 95.028 140.765 64.843 1.00 226.57 540 LEU D O 1
ATOM 4438 N N . ASN D 4 541 ? 96.828 140.936 66.173 1.00 273.27 541 ASN D N 1
ATOM 4439 C CA . ASN D 4 541 ? 96.499 142.291 66.587 1.00 273.27 541 ASN D CA 1
ATOM 4440 C C . ASN D 4 541 ? 96.416 143.235 65.390 1.00 273.27 541 ASN D C 1
ATOM 4441 O O . ASN D 4 541 ? 97.075 143.041 64.364 1.00 273.27 541 ASN D O 1
ATOM 4443 N N . ASP D 4 542 ? 95.599 144.280 65.543 1.00 275.89 542 ASP D N 1
ATOM 4444 C CA . ASP D 4 542 ? 95.371 145.232 64.462 1.00 275.89 542 ASP D CA 1
ATOM 4445 C C . ASP D 4 542 ? 96.636 145.971 64.060 1.00 275.89 542 ASP D C 1
ATOM 4446 O O . ASP D 4 542 ? 96.673 146.564 62.977 1.00 275.89 542 ASP D O 1
ATOM 4448 N N . ASP D 4 543 ? 97.663 145.963 64.911 1.00 294.13 543 ASP D N 1
ATOM 4449 C CA . ASP D 4 543 ? 98.950 146.523 64.521 1.00 294.13 543 ASP D CA 1
ATOM 4450 C C . ASP D 4 543 ? 99.443 145.898 63.226 1.00 294.13 543 ASP D C 1
ATOM 4451 O O . ASP D 4 543 ? 100.122 146.550 62.427 1.00 294.13 543 ASP D O 1
ATOM 4453 N N . LYS D 4 544 ? 99.109 144.629 63.005 1.00 293.25 544 LYS D N 1
ATOM 4454 C CA . LYS D 4 544 ? 99.488 143.918 61.796 1.00 293.25 544 LYS D CA 1
ATOM 4455 C C . LYS D 4 544 ? 98.303 143.707 60.867 1.00 293.25 544 LYS D C 1
ATOM 4456 O O . LYS D 4 544 ? 98.348 142.835 59.995 1.00 293.25 544 LYS D O 1
ATOM 4458 N N . ASP D 4 545 ? 97.242 144.495 61.039 1.00 316.85 545 ASP D N 1
ATOM 4459 C CA . ASP D 4 545 ? 96.055 144.354 60.208 1.00 316.85 545 ASP D CA 1
ATOM 4460 C C . ASP D 4 545 ? 96.316 144.711 58.752 1.00 316.85 545 ASP D C 1
ATOM 4461 O O . ASP D 4 545 ? 95.553 144.285 57.879 1.00 316.85 545 ASP D O 1
ATOM 4463 N N . PHE D 4 546 ? 97.376 145.478 58.472 1.00 314.12 546 PHE D N 1
ATOM 4464 C CA . PHE D 4 546 ? 97.630 145.956 57.115 1.00 314.12 546 PHE D CA 1
ATOM 4465 C C . PHE D 4 546 ? 97.607 144.830 56.091 1.00 314.12 546 PHE D C 1
ATOM 4466 O O . PHE D 4 546 ? 97.218 145.047 54.939 1.00 314.12 546 PHE D O 1
ATOM 4468 N N . PHE D 4 547 ? 98.014 143.628 56.481 1.00 311.84 547 PHE D N 1
ATOM 4469 C CA . PHE D 4 547 ? 97.888 142.490 55.585 1.00 311.84 547 PHE D CA 1
ATOM 4470 C C . PHE D 4 547 ? 96.424 142.086 55.486 1.00 311.84 547 PHE D C 1
ATOM 4471 O O . PHE D 4 547 ? 95.770 141.838 56.505 1.00 311.84 547 PHE D O 1
ATOM 4473 N N . ASP D 4 548 ? 95.914 142.015 54.265 1.00 295.42 548 ASP D N 1
ATOM 4474 C CA . ASP D 4 548 ? 94.499 141.797 54.012 1.00 295.42 548 ASP D CA 1
ATOM 4475 C C . ASP D 4 548 ? 94.309 140.671 52.998 1.00 295.42 548 ASP D C 1
ATOM 4476 O O . ASP D 4 548 ? 95.234 139.920 52.681 1.00 295.42 548 ASP D O 1
ATOM 4478 N N . LYS D 4 549 ? 93.079 140.550 52.508 1.00 289.49 549 LYS D N 1
ATOM 4479 C CA . LYS D 4 549 ? 92.758 139.697 51.375 1.00 289.49 549 LYS D CA 1
ATOM 4480 C C . LYS D 4 549 ? 92.464 140.495 50.114 1.00 289.49 549 LYS D C 1
ATOM 4481 O O . LYS D 4 549 ? 91.989 139.922 49.129 1.00 289.49 549 LYS D O 1
ATOM 4483 N N . ARG D 4 550 ? 92.711 141.800 50.127 1.00 271.71 550 ARG D N 1
ATOM 4484 C CA . ARG D 4 550 ? 92.374 142.655 49.000 1.00 271.71 550 ARG D CA 1
ATOM 4485 C C . ARG D 4 550 ? 93.483 143.657 48.734 1.00 271.71 550 ARG D C 1
ATOM 4486 O O . ARG D 4 550 ? 93.635 144.626 49.474 1.00 271.71 550 ARG D O 1
ATOM 4488 N N . LYS D 4 557 ? 100.594 142.344 49.317 1.00 188.08 557 LYS D N 1
ATOM 4489 C CA . LYS D 4 557 ? 101.276 141.063 49.445 1.00 188.08 557 LYS D CA 1
ATOM 4490 C C . LYS D 4 557 ? 102.528 141.196 50.298 1.00 188.08 557 LYS D C 1
ATOM 4491 O O . LYS D 4 557 ? 102.679 140.507 51.303 1.00 188.08 557 LYS D O 1
ATOM 4493 N N . HIS D 4 558 ? 103.431 142.089 49.892 1.00 204.40 558 HIS D N 1
ATOM 4494 C CA . HIS D 4 558 ? 104.712 142.271 50.579 1.00 204.40 558 HIS D CA 1
ATOM 4495 C C . HIS D 4 558 ? 105.038 143.761 50.597 1.00 204.40 558 HIS D C 1
ATOM 4496 O O . HIS D 4 558 ? 105.641 144.290 49.661 1.00 204.40 558 HIS D O 1
ATOM 4498 N N . GLU D 4 559 ? 104.639 144.429 51.677 1.00 247.77 559 GLU D N 1
ATOM 4499 C CA . GLU D 4 559 ? 104.860 145.865 51.815 1.00 247.77 559 GLU D CA 1
ATOM 4500 C C . GLU D 4 559 ? 104.885 146.183 53.305 1.00 247.77 559 GLU D C 1
ATOM 4501 O O . GLU D 4 559 ? 103.831 146.243 53.944 1.00 247.77 559 GLU D O 1
ATOM 4503 N N . LYS D 4 560 ? 106.087 146.384 53.846 1.00 261.12 560 LYS D N 1
ATOM 4504 C CA . LYS D 4 560 ? 106.277 146.830 55.225 1.00 261.12 560 LYS D CA 1
ATOM 4505 C C . LYS D 4 560 ? 105.623 145.855 56.209 1.00 261.12 560 LYS D C 1
ATOM 4506 O O . LYS D 4 560 ? 104.661 146.169 56.910 1.00 261.12 560 LYS D O 1
ATOM 4508 N N . PHE D 4 561 ? 106.169 144.644 56.225 1.00 231.03 561 PHE D N 1
ATOM 4509 C CA . PHE D 4 561 ? 105.648 143.574 57.060 1.00 231.03 561 PHE D CA 1
ATOM 4510 C C . PHE D 4 561 ? 106.755 143.046 57.961 1.00 231.03 561 PHE D C 1
ATOM 4511 O O . PHE D 4 561 ? 107.915 142.956 57.548 1.00 231.03 561 PHE D O 1
ATOM 4513 N N . ASP D 4 562 ? 106.391 142.707 59.197 1.00 227.37 562 ASP D N 1
ATOM 4514 C CA . ASP D 4 562 ? 107.352 142.260 60.204 1.00 227.37 562 ASP D CA 1
ATOM 4515 C C . ASP D 4 562 ? 107.487 140.747 60.111 1.00 227.37 562 ASP D C 1
ATOM 4516 O O . ASP D 4 562 ? 106.812 139.996 60.815 1.00 227.37 562 ASP D O 1
ATOM 4518 N N . ILE D 4 563 ? 108.386 140.297 59.231 1.00 217.33 563 ILE D N 1
ATOM 4519 C CA . ILE D 4 563 ? 108.585 138.871 59.004 1.00 217.33 563 ILE D CA 1
ATOM 4520 C C . ILE D 4 563 ? 108.973 138.139 60.276 1.00 217.33 563 ILE D C 1
ATOM 4521 O O . ILE D 4 563 ? 108.698 136.943 60.411 1.00 217.33 563 ILE D O 1
ATOM 4523 N N . ASN D 4 564 ? 109.603 138.822 61.223 1.00 232.12 564 ASN D N 1
ATOM 4524 C CA . ASN D 4 564 ? 110.026 138.186 62.460 1.00 232.12 564 ASN D CA 1
ATOM 4525 C C . ASN D 4 564 ? 109.278 138.739 63.664 1.00 232.12 564 ASN D C 1
ATOM 4526 O O . ASN D 4 564 ? 109.830 138.839 64.761 1.00 232.12 564 ASN D O 1
ATOM 4528 N N . ASP D 4 565 ? 108.019 139.112 63.461 1.00 254.31 565 ASP D N 1
ATOM 4529 C CA . ASP D 4 565 ? 107.085 139.340 64.550 1.00 254.31 565 ASP D CA 1
ATOM 4530 C C . ASP D 4 565 ? 106.016 138.264 64.619 1.00 254.31 565 ASP D C 1
ATOM 4531 O O . ASP D 4 565 ? 105.271 138.206 65.600 1.00 254.31 565 ASP D O 1
ATOM 4533 N N . TRP D 4 566 ? 105.921 137.419 63.602 1.00 241.26 566 TRP D N 1
ATOM 4534 C CA . TRP D 4 566 ? 104.990 136.300 63.595 1.00 241.26 566 TRP D CA 1
ATOM 4535 C C . TRP D 4 566 ? 105.607 135.201 64.440 1.00 241.26 566 TRP D C 1
ATOM 4536 O O . TRP D 4 566 ? 106.580 134.565 64.032 1.00 241.26 566 TRP D O 1
ATOM 4538 N N . GLU D 4 567 ? 105.048 134.980 65.624 1.00 258.75 567 GLU D N 1
ATOM 4539 C CA . GLU D 4 567 ? 105.464 133.827 66.399 1.00 258.75 567 GLU D CA 1
ATOM 4540 C C . GLU D 4 567 ? 105.137 132.547 65.643 1.00 258.75 567 GLU D C 1
ATOM 4541 O O . GLU D 4 567 ? 104.419 132.541 64.641 1.00 258.75 567 GLU D O 1
ATOM 4543 N N . ILE D 4 568 ? 105.684 131.447 66.139 1.00 206.51 568 ILE D N 1
ATOM 4544 C CA . ILE D 4 568 ? 105.484 130.139 65.542 1.00 206.51 568 ILE D CA 1
ATOM 4545 C C . ILE D 4 568 ? 105.082 129.210 66.677 1.00 206.51 568 ILE D C 1
ATOM 4546 O O . ILE D 4 568 ? 105.939 128.678 67.391 1.00 206.51 568 ILE D O 1
ATOM 4548 N N . GLY D 4 569 ? 103.776 129.024 66.855 1.00 161.26 569 GLY D N 1
ATOM 4549 C CA . GLY D 4 569 ? 103.248 128.236 67.948 1.00 161.26 569 GLY D CA 1
ATOM 4550 C C . GLY D 4 569 ? 103.686 126.794 67.887 1.00 161.26 569 GLY D C 1
ATOM 4551 O O . GLY D 4 569 ? 103.239 126.030 67.028 1.00 161.26 569 GLY D O 1
ATOM 4552 N N . THR D 4 570 ? 104.566 126.414 68.798 1.00 142.18 570 THR D N 1
ATOM 4553 C CA . THR D 4 570 ? 105.105 125.070 68.820 1.00 142.18 570 THR D CA 1
ATOM 4554 C C . THR D 4 570 ? 104.216 124.186 69.671 1.00 142.18 570 THR D C 1
ATOM 4555 O O . THR D 4 570 ? 103.838 124.562 70.781 1.00 142.18 570 THR D O 1
ATOM 4557 N N . ILE D 4 571 ? 103.893 123.012 69.149 1.00 142.59 571 ILE D N 1
ATOM 4558 C CA . ILE D 4 571 ? 103.122 122.014 69.867 1.00 142.59 571 ILE D CA 1
ATOM 4559 C C . ILE D 4 571 ? 103.940 120.741 69.919 1.00 142.59 571 ILE D C 1
ATOM 4560 O O . ILE D 4 571 ? 104.404 120.250 68.883 1.00 142.59 571 ILE D O 1
ATOM 4562 N N . LYS D 4 572 ? 104.111 120.208 71.120 1.00 156.09 572 LYS D N 1
ATOM 4563 C CA . LYS D 4 572 ? 104.900 119.007 71.332 1.00 156.09 572 LYS D CA 1
ATOM 4564 C C . LYS D 4 572 ? 104.083 118.055 72.183 1.00 156.09 572 LYS D C 1
ATOM 4565 O O . LYS D 4 572 ? 103.848 118.322 73.363 1.00 156.09 572 LYS D O 1
ATOM 4567 N N . ILE D 4 573 ? 103.659 116.950 71.586 1.00 145.69 573 ILE D N 1
ATOM 4568 C CA . ILE D 4 573 ? 102.722 116.035 72.231 1.00 145.69 573 ILE D CA 1
ATOM 4569 C C . ILE D 4 573 ? 103.339 114.657 72.390 1.00 145.69 573 ILE D C 1
ATOM 4570 O O . ILE D 4 573 ? 103.659 114.001 71.393 1.00 145.69 573 ILE D O 1
ATOM 4572 N N . PRO D 4 574 ? 103.505 114.177 73.613 1.00 156.48 574 PRO D N 1
ATOM 4573 C CA . PRO D 4 574 ? 104.107 112.860 73.815 1.00 156.48 574 PRO D CA 1
ATOM 4574 C C . PRO D 4 574 ? 103.252 111.768 73.205 1.00 156.48 574 PRO D C 1
ATOM 4575 O O . PRO D 4 574 ? 102.155 111.998 72.699 1.00 156.48 574 PRO D O 1
ATOM 4577 N N . LEU D 4 575 ? 103.782 110.556 73.243 1.00 179.80 575 LEU D N 1
ATOM 4578 C CA . LEU D 4 575 ? 103.048 109.375 72.819 1.00 179.80 575 LEU D CA 1
ATOM 4579 C C . LEU D 4 575 ? 103.197 108.333 73.912 1.00 179.80 575 LEU D C 1
ATOM 4580 O O . LEU D 4 575 ? 104.291 107.800 74.118 1.00 179.80 575 LEU D O 1
ATOM 4582 N N . GLY D 4 576 ? 102.104 108.058 74.616 1.00 187.43 576 GLY D N 1
ATOM 4583 C CA . GLY D 4 576 ? 102.129 107.138 75.734 1.00 187.43 576 GLY D CA 1
ATOM 4584 C C . GLY D 4 576 ? 102.667 105.773 75.374 1.00 187.43 576 GLY D C 1
ATOM 4585 O O . GLY D 4 576 ? 103.740 105.378 75.836 1.00 187.43 576 GLY D O 1
ATOM 4586 N N . GLN D 4 577 ? 101.936 105.048 74.548 1.00 201.70 577 GLN D N 1
ATOM 4587 C CA . GLN D 4 577 ? 102.419 103.764 74.079 1.00 201.70 577 GLN D CA 1
ATOM 4588 C C . GLN D 4 577 ? 103.598 103.990 73.139 1.00 201.70 577 GLN D C 1
ATOM 4589 O O . GLN D 4 577 ? 103.479 104.762 72.183 1.00 201.70 577 GLN D O 1
ATOM 4591 N N . PRO D 4 578 ? 104.734 103.349 73.368 1.00 183.52 578 PRO D N 1
ATOM 4592 C CA . PRO D 4 578 ? 105.955 103.686 72.635 1.00 183.52 578 PRO D CA 1
ATOM 4593 C C . PRO D 4 578 ? 105.892 103.189 71.198 1.00 183.52 578 PRO D C 1
ATOM 4594 O O . PRO D 4 578 ? 104.895 102.643 70.743 1.00 183.52 578 PRO D O 1
ATOM 4596 N N . ALA D 4 579 ? 106.996 103.387 70.487 1.00 220.99 579 ALA D N 1
ATOM 4597 C CA . ALA D 4 579 ? 107.073 102.962 69.105 1.00 220.99 579 ALA D CA 1
ATOM 4598 C C . ALA D 4 579 ? 106.957 101.443 69.017 1.00 220.99 579 ALA D C 1
ATOM 4599 O O . ALA D 4 579 ? 107.086 100.743 70.022 1.00 220.99 579 ALA D O 1
ATOM 4601 N N . PRO D 4 580 ? 106.694 100.912 67.829 1.00 236.57 580 PRO D N 1
ATOM 4602 C CA . PRO D 4 580 ? 106.648 99.460 67.669 1.00 236.57 580 PRO D CA 1
ATOM 4603 C C . PRO D 4 580 ? 108.044 98.861 67.591 1.00 236.57 580 PRO D C 1
ATOM 4604 O O . PRO D 4 580 ? 109.047 99.553 67.416 1.00 236.57 580 PRO D O 1
ATOM 4606 N N . GLU D 4 581 ? 108.086 97.536 67.727 1.00 267.42 581 GLU D N 1
ATOM 4607 C CA . GLU D 4 581 ? 109.340 96.806 67.610 1.00 267.42 581 GLU D CA 1
ATOM 4608 C C . GLU D 4 581 ? 109.724 96.535 66.164 1.00 267.42 581 GLU D C 1
ATOM 4609 O O . GLU D 4 581 ? 110.912 96.361 65.875 1.00 267.42 581 GLU D O 1
ATOM 4611 N N . THR D 4 582 ? 108.755 96.502 65.254 1.00 278.14 582 THR D N 1
ATOM 4612 C CA . THR D 4 582 ? 109.012 96.184 63.856 1.00 278.14 582 THR D CA 1
ATOM 4613 C C . THR D 4 582 ? 109.562 97.414 63.133 1.00 278.14 582 THR D C 1
ATOM 4614 O O . THR D 4 582 ? 109.944 98.415 63.746 1.00 278.14 582 THR D O 1
ATOM 4616 N N . VAL D 4 583 ? 109.624 97.340 61.808 1.00 243.92 583 VAL D N 1
ATOM 4617 C CA . VAL D 4 583 ? 110.145 98.416 60.978 1.00 243.92 583 VAL D CA 1
ATOM 4618 C C . VAL D 4 583 ? 109.169 98.657 59.837 1.00 243.92 583 VAL D C 1
ATOM 4619 O O . VAL D 4 583 ? 108.634 97.706 59.258 1.00 243.92 583 VAL D O 1
ATOM 4621 N N . GLY D 4 584 ? 108.933 99.921 59.523 1.00 222.84 584 GLY D N 1
ATOM 4622 C CA . GLY D 4 584 ? 108.046 100.264 58.431 1.00 222.84 584 GLY D CA 1
ATOM 4623 C C . GLY D 4 584 ? 107.612 101.712 58.506 1.00 222.84 584 GLY D C 1
ATOM 4624 O O . GLY D 4 584 ? 108.034 102.474 59.376 1.00 222.84 584 GLY D O 1
ATOM 4625 N N . ASP D 4 585 ? 106.759 102.076 57.551 1.00 223.75 585 ASP D N 1
ATOM 4626 C CA . ASP D 4 585 ? 106.185 103.417 57.449 1.00 223.75 585 ASP D CA 1
ATOM 4627 C C . ASP D 4 585 ? 104.763 103.362 58.000 1.00 223.75 585 ASP D C 1
ATOM 4628 O O . ASP D 4 585 ? 103.790 103.251 57.255 1.00 223.75 585 ASP D O 1
ATOM 4630 N N . PHE D 4 586 ? 104.646 103.455 59.317 1.00 210.93 586 PHE D N 1
ATOM 4631 C CA . PHE D 4 586 ? 103.352 103.314 59.967 1.00 210.93 586 PHE D CA 1
ATOM 4632 C C . PHE D 4 586 ? 102.630 104.652 60.018 1.00 210.93 586 PHE D C 1
ATOM 4633 O O . PHE D 4 586 ? 103.227 105.683 60.323 1.00 210.93 586 PHE D O 1
ATOM 4635 N N . PHE D 4 587 ? 101.328 104.626 59.743 1.00 209.66 587 PHE D N 1
ATOM 4636 C CA . PHE D 4 587 ? 100.562 105.844 59.531 1.00 209.66 587 PHE D CA 1
ATOM 4637 C C . PHE D 4 587 ? 99.661 106.169 60.713 1.00 209.66 587 PHE D C 1
ATOM 4638 O O . PHE D 4 587 ? 99.064 105.282 61.323 1.00 209.66 587 PHE D O 1
ATOM 4640 N N . PHE D 4 588 ? 99.569 107.466 61.012 1.00 214.86 588 PHE D N 1
ATOM 4641 C CA . PHE D 4 588 ? 98.691 108.009 62.036 1.00 214.86 588 PHE D CA 1
ATOM 4642 C C . PHE D 4 588 ? 97.834 109.112 61.441 1.00 214.86 588 PHE D C 1
ATOM 4643 O O . PHE D 4 588 ? 98.124 109.647 60.368 1.00 214.86 588 PHE D O 1
ATOM 4645 N N . ARG D 4 589 ? 96.812 109.491 62.200 1.00 235.94 589 ARG D N 1
ATOM 4646 C CA . ARG D 4 589 ? 96.075 110.725 61.981 1.00 235.94 589 ARG D CA 1
ATOM 4647 C C . ARG D 4 589 ? 95.962 111.448 63.310 1.00 235.94 589 ARG D C 1
ATOM 4648 O O . ARG D 4 589 ? 95.540 110.853 64.305 1.00 235.94 589 ARG D O 1
ATOM 4650 N N . VAL D 4 590 ? 96.340 112.717 63.330 1.00 195.44 590 VAL D N 1
ATOM 4651 C CA . VAL D 4 590 ? 96.229 113.520 64.536 1.00 195.44 590 VAL D CA 1
ATOM 4652 C C . VAL D 4 590 ? 95.396 114.750 64.223 1.00 195.44 590 VAL D C 1
ATOM 4653 O O . VAL D 4 590 ? 95.404 115.277 63.103 1.00 195.44 590 VAL D O 1
ATOM 4655 N N . ILE D 4 591 ? 94.666 115.209 65.230 1.00 168.50 591 ILE D N 1
ATOM 4656 C CA . ILE D 4 591 ? 93.691 116.269 65.038 1.00 168.50 591 ILE D CA 1
ATOM 4657 C C . ILE D 4 591 ? 93.732 117.185 66.243 1.00 168.50 591 ILE D C 1
ATOM 4658 O O . ILE D 4 591 ? 93.757 116.719 67.388 1.00 168.50 591 ILE D O 1
ATOM 4660 N N . VAL D 4 592 ? 93.753 118.485 65.986 1.00 169.01 592 VAL D N 1
ATOM 4661 C CA . VAL D 4 592 ? 93.603 119.489 67.023 1.00 169.01 592 VAL D CA 1
ATOM 4662 C C . VAL D 4 592 ? 92.269 120.185 66.809 1.00 169.01 592 VAL D C 1
ATOM 4663 O O . VAL D 4 592 ? 92.034 120.809 65.766 1.00 169.01 592 VAL D O 1
ATOM 4665 N N . LYS D 4 593 ? 91.387 120.039 67.788 1.00 158.13 593 LYS D N 1
ATOM 4666 C CA . LYS D 4 593 ? 90.076 120.660 67.776 1.00 158.13 593 LYS D CA 1
ATOM 4667 C C . LYS D 4 593 ? 90.078 121.849 68.719 1.00 158.13 593 LYS D C 1
ATOM 4668 O O . LYS D 4 593 ? 90.556 121.757 69.860 1.00 158.13 593 LYS D O 1
ATOM 4670 N N . SER D 4 594 ? 89.549 122.961 68.233 1.00 175.17 594 SER D N 1
ATOM 4671 C CA . SER D 4 594 ? 89.427 124.168 69.029 1.00 175.17 594 SER D CA 1
ATOM 4672 C C . SER D 4 594 ? 88.161 124.053 69.859 1.00 175.17 594 SER D C 1
ATOM 4673 O O . SER D 4 594 ? 87.061 123.931 69.315 1.00 175.17 594 SER D O 1
ATOM 4675 N N . THR D 4 595 ? 88.311 124.065 71.173 1.00 179.74 595 THR D N 1
ATOM 4676 C CA . THR D 4 595 ? 87.155 124.292 72.004 1.00 179.74 595 THR D CA 1
ATOM 4677 C C . THR D 4 595 ? 86.599 125.683 71.722 1.00 179.74 595 THR D C 1
ATOM 4678 O O . THR D 4 595 ? 87.244 126.530 71.105 1.00 179.74 595 THR D O 1
ATOM 4680 N N . ASP D 4 596 ? 85.369 125.904 72.153 1.00 170.39 596 ASP D N 1
ATOM 4681 C CA . ASP D 4 596 ? 84.765 127.227 72.240 1.00 170.39 596 ASP D CA 1
ATOM 4682 C C . ASP D 4 596 ? 84.597 127.914 70.893 1.00 170.39 596 ASP D C 1
ATOM 4683 O O . ASP D 4 596 ? 84.144 129.060 70.851 1.00 170.39 596 ASP D O 1
ATOM 4685 N N . TYR D 4 597 ? 84.952 127.270 69.786 1.00 175.76 597 TYR D N 1
ATOM 4686 C CA . TYR D 4 597 ? 84.996 128.004 68.532 1.00 175.76 597 TYR D CA 1
ATOM 4687 C C . TYR D 4 597 ? 84.869 127.060 67.353 1.00 175.76 597 TYR D C 1
ATOM 4688 O O . TYR D 4 597 ? 85.659 126.126 67.217 1.00 175.76 597 TYR D O 1
ATOM 4690 N N . PHE D 4 598 ? 83.936 127.369 66.452 1.00 222.94 598 PHE D N 1
ATOM 4691 C CA . PHE D 4 598 ? 83.756 126.596 65.231 1.00 222.94 598 PHE D CA 1
ATOM 4692 C C . PHE D 4 598 ? 84.745 126.997 64.155 1.00 222.94 598 PHE D C 1
ATOM 4693 O O . PHE D 4 598 ? 84.510 126.756 62.965 1.00 222.94 598 PHE D O 1
ATOM 4695 N N . THR D 4 599 ? 85.852 127.601 64.554 1.00 232.54 599 THR D N 1
ATOM 4696 C CA . THR D 4 599 ? 86.845 128.117 63.631 1.00 232.54 599 THR D CA 1
ATOM 4697 C C . THR D 4 599 ? 87.565 126.960 62.944 1.00 232.54 599 THR D C 1
ATOM 4698 O O . THR D 4 599 ? 87.250 125.784 63.142 1.00 232.54 599 THR D O 1
ATOM 4700 N N . THR D 4 600 ? 88.567 127.292 62.130 1.00 221.73 600 THR D N 1
ATOM 4701 C CA . THR D 4 600 ? 89.255 126.304 61.300 1.00 221.73 600 THR D CA 1
ATOM 4702 C C . THR D 4 600 ? 90.115 125.419 62.197 1.00 221.73 600 THR D C 1
ATOM 4703 O O . THR D 4 600 ? 91.326 125.601 62.338 1.00 221.73 600 THR D O 1
ATOM 4705 N N . ASP D 4 601 ? 89.464 124.442 62.822 1.00 198.90 601 ASP D N 1
ATOM 4706 C CA . ASP D 4 601 ? 90.192 123.383 63.493 1.00 198.90 601 ASP D CA 1
ATOM 4707 C C . ASP D 4 601 ? 91.050 122.637 62.478 1.00 198.90 601 ASP D C 1
ATOM 4708 O O . ASP D 4 601 ? 90.899 122.790 61.267 1.00 198.90 601 ASP D O 1
ATOM 4710 N N . LEU D 4 602 ? 91.956 121.809 62.976 1.00 185.67 602 LEU D N 1
ATOM 4711 C CA . LEU D 4 602 ? 92.960 121.232 62.099 1.00 185.67 602 LEU D CA 1
ATOM 4712 C C . LEU D 4 602 ? 92.964 119.716 62.205 1.00 185.67 602 LEU D C 1
ATOM 4713 O O . LEU D 4 602 ? 92.937 119.157 63.305 1.00 185.67 602 LEU D O 1
ATOM 4715 N N . ASP D 4 603 ? 93.016 119.057 61.051 1.00 181.46 603 ASP D N 1
ATOM 4716 C CA . ASP D 4 603 ? 92.957 117.603 60.974 1.00 181.46 603 ASP D CA 1
ATOM 4717 C C . ASP D 4 603 ? 93.962 117.135 59.938 1.00 181.46 603 ASP D C 1
ATOM 4718 O O . ASP D 4 603 ? 93.826 117.466 58.758 1.00 181.46 603 ASP D O 1
ATOM 4720 N N . ILE D 4 604 ? 94.961 116.362 60.363 1.00 197.47 604 ILE D N 1
ATOM 4721 C CA . ILE D 4 604 ? 96.031 115.949 59.471 1.00 197.47 604 ILE D CA 1
ATOM 4722 C C . ILE D 4 604 ? 96.346 114.487 59.708 1.00 197.47 604 ILE D C 1
ATOM 4723 O O . ILE D 4 604 ? 95.982 113.902 60.727 1.00 197.47 604 ILE D O 1
ATOM 4725 N N . THR D 4 605 ? 97.058 113.911 58.760 1.00 233.82 605 THR D N 1
ATOM 4726 C CA . THR D 4 605 ? 97.700 112.628 58.953 1.00 233.82 605 THR D CA 1
ATOM 4727 C C . THR D 4 605 ? 99.198 112.829 59.092 1.00 233.82 605 THR D C 1
ATOM 4728 O O . THR D 4 605 ? 99.714 113.947 59.044 1.00 233.82 605 THR D O 1
ATOM 4730 N N . MET D 4 606 ? 99.885 111.717 59.260 1.00 218.47 606 MET D N 1
ATOM 4731 C CA . MET D 4 606 ? 101.334 111.659 59.163 1.00 218.47 606 MET D CA 1
ATOM 4732 C C . MET D 4 606 ? 101.697 110.189 59.196 1.00 218.47 606 MET D C 1
ATOM 4733 O O . MET D 4 606 ? 100.825 109.317 59.213 1.00 218.47 606 MET D O 1
ATOM 4735 N N . ASN D 4 607 ? 102.989 109.914 59.218 1.00 208.57 607 ASN D N 1
ATOM 4736 C CA . ASN D 4 607 ? 103.432 108.555 59.423 1.00 208.57 607 ASN D CA 1
ATOM 4737 C C . ASN D 4 607 ? 104.834 108.609 59.994 1.00 208.57 607 ASN D C 1
ATOM 4738 O O . ASN D 4 607 ? 105.349 109.678 60.327 1.00 208.57 607 ASN D O 1
ATOM 4740 N N . MET D 4 608 ? 105.452 107.448 60.107 1.00 234.95 608 MET D N 1
ATOM 4741 C CA . MET D 4 608 ? 106.762 107.373 60.724 1.00 234.95 608 MET D CA 1
ATOM 4742 C C . MET D 4 608 ? 107.480 106.157 60.169 1.00 234.95 608 MET D C 1
ATOM 4743 O O . MET D 4 608 ? 106.910 105.062 60.126 1.00 234.95 608 MET D O 1
ATOM 4745 N N . LYS D 4 609 ? 108.710 106.361 59.716 1.00 215.29 609 LYS D N 1
ATOM 4746 C CA . LYS D 4 609 ? 109.500 105.305 59.097 1.00 215.29 609 LYS D CA 1
ATOM 4747 C C . LYS D 4 609 ? 110.545 104.839 60.101 1.00 215.29 609 LYS D C 1
ATOM 4748 O O . LYS D 4 609 ? 111.546 105.519 60.335 1.00 215.29 609 LYS D O 1
ATOM 4750 N N . VAL D 4 610 ? 110.298 103.678 60.703 1.00 224.13 610 VAL D N 1
ATOM 4751 C CA . VAL D 4 610 ? 111.330 103.023 61.490 1.00 224.13 610 VAL D CA 1
ATOM 4752 C C . VAL D 4 610 ? 112.486 102.669 60.571 1.00 224.13 610 VAL D C 1
ATOM 4753 O O . VAL D 4 610 ? 112.282 102.193 59.448 1.00 224.13 610 VAL D O 1
ATOM 4755 N N . ARG D 4 611 ? 113.710 102.930 61.024 1.00 224.70 611 ARG D N 1
ATOM 4756 C CA . ARG D 4 611 ? 114.880 102.691 60.187 1.00 224.70 611 ARG D CA 1
ATOM 4757 C C . ARG D 4 611 ? 115.816 101.643 60.772 1.00 224.70 611 ARG D C 1
ATOM 4758 O O . ARG D 4 611 ? 116.110 100.651 60.097 1.00 224.70 611 ARG D O 1
ATOM 4760 N N . ASP D 4 612 ? 116.280 101.825 62.005 1.00 231.24 612 ASP D N 1
ATOM 4761 C CA . ASP D 4 612 ? 117.283 100.950 62.608 1.00 231.24 612 ASP D CA 1
ATOM 4762 C C . ASP D 4 612 ? 118.527 100.854 61.733 1.00 231.24 612 ASP D C 1
ATOM 4763 O O . ASP D 4 612 ? 118.911 101.823 61.079 1.00 231.24 612 ASP D O 1
ATOM 4765 N N . ASN E 5 69 ? 70.838 96.731 82.430 1.00 269.87 69 ASN E N 1
ATOM 4766 C CA . ASN E 5 69 ? 71.237 96.002 81.233 1.00 269.87 69 ASN E CA 1
ATOM 4767 C C . ASN E 5 69 ? 71.171 94.494 81.447 1.00 269.87 69 ASN E C 1
ATOM 4768 O O . ASN E 5 69 ? 72.209 93.839 81.543 1.00 269.87 69 ASN E O 1
ATOM 4770 N N . ASP E 5 70 ? 69.964 93.933 81.511 1.00 319.09 70 ASP E N 1
ATOM 4771 C CA . ASP E 5 70 ? 69.837 92.509 81.781 1.00 319.09 70 ASP E CA 1
ATOM 4772 C C . ASP E 5 70 ? 68.554 91.955 81.177 1.00 319.09 70 ASP E C 1
ATOM 4773 O O . ASP E 5 70 ? 67.560 92.662 80.993 1.00 319.09 70 ASP E O 1
ATOM 4775 N N . ALA E 5 71 ? 68.606 90.658 80.863 1.00 325.88 71 ALA E N 1
ATOM 4776 C CA . ALA E 5 71 ? 67.443 89.884 80.458 1.00 325.88 71 ALA E CA 1
ATOM 4777 C C . ALA E 5 71 ? 67.385 88.538 81.166 1.00 325.88 71 ALA E C 1
ATOM 4778 O O . ALA E 5 71 ? 66.431 87.779 80.949 1.00 325.88 71 ALA E O 1
ATOM 4780 N N . HIS E 5 72 ? 68.389 88.211 81.982 1.00 345.59 72 HIS E N 1
ATOM 4781 C CA . HIS E 5 72 ? 68.329 87.022 82.823 1.00 345.59 72 HIS E CA 1
ATOM 4782 C C . HIS E 5 72 ? 67.040 86.996 83.629 1.00 345.59 72 HIS E C 1
ATOM 4783 O O . HIS E 5 72 ? 66.421 85.939 83.810 1.00 345.59 72 HIS E O 1
ATOM 4785 N N . ASP E 5 73 ? 66.618 88.160 84.116 1.00 359.30 73 ASP E N 1
ATOM 4786 C CA . ASP E 5 73 ? 65.323 88.262 84.772 1.00 359.30 73 ASP E CA 1
ATOM 4787 C C . ASP E 5 73 ? 64.193 87.899 83.818 1.00 359.30 73 ASP E C 1
ATOM 4788 O O . ASP E 5 73 ? 63.196 87.297 84.229 1.00 359.30 73 ASP E O 1
ATOM 4790 N N . LEU E 5 74 ? 64.332 88.238 82.536 1.00 341.83 74 LEU E N 1
ATOM 4791 C CA . LEU E 5 74 ? 63.290 87.874 81.580 1.00 341.83 74 LEU E CA 1
ATOM 4792 C C . LEU E 5 74 ? 63.229 86.367 81.382 1.00 341.83 74 LEU E C 1
ATOM 4793 O O . LEU E 5 74 ? 62.143 85.795 81.225 1.00 341.83 74 LEU E O 1
ATOM 4795 N N . TYR E 5 75 ? 64.378 85.698 81.396 1.00 333.32 75 TYR E N 1
ATOM 4796 C CA . TYR E 5 75 ? 64.322 84.248 81.269 1.00 333.32 75 TYR E CA 1
ATOM 4797 C C . TYR E 5 75 ? 63.792 83.591 82.538 1.00 333.32 75 TYR E C 1
ATOM 4798 O O . TYR E 5 75 ? 63.123 82.554 82.464 1.00 333.32 75 TYR E O 1
ATOM 4800 N N . PHE E 5 76 ? 64.074 84.163 83.709 1.00 338.49 76 PHE E N 1
ATOM 4801 C CA . PHE E 5 76 ? 63.382 83.691 84.904 1.00 338.49 76 PHE E CA 1
ATOM 4802 C C . PHE E 5 76 ? 61.881 83.870 84.764 1.00 338.49 76 PHE E C 1
ATOM 4803 O O . PHE E 5 76 ? 61.100 82.996 85.160 1.00 338.49 76 PHE E O 1
ATOM 4805 N N . GLN E 5 77 ? 61.460 85.003 84.209 1.00 347.50 77 GLN E N 1
ATOM 4806 C CA . GLN E 5 77 ? 60.045 85.219 83.945 1.00 347.50 77 GLN E CA 1
ATOM 4807 C C . GLN E 5 77 ? 59.481 84.101 83.085 1.00 347.50 77 GLN E C 1
ATOM 4808 O O . GLN E 5 77 ? 58.448 83.510 83.413 1.00 347.50 77 GLN E O 1
ATOM 4810 N N . ILE E 5 78 ? 60.166 83.776 81.989 1.00 334.69 78 ILE E N 1
ATOM 4811 C CA . ILE E 5 78 ? 59.586 82.800 81.075 1.00 334.69 78 ILE E CA 1
ATOM 4812 C C . ILE E 5 78 ? 59.608 81.405 81.683 1.00 334.69 78 ILE E C 1
ATOM 4813 O O . ILE E 5 78 ? 58.690 80.615 81.451 1.00 334.69 78 ILE E O 1
ATOM 4815 N N . LYS E 5 79 ? 60.624 81.074 82.484 1.00 329.64 79 LYS E N 1
ATOM 4816 C CA . LYS E 5 79 ? 60.649 79.739 83.076 1.00 329.64 79 LYS E CA 1
ATOM 4817 C C . LYS E 5 79 ? 59.575 79.592 84.148 1.00 329.64 79 LYS E C 1
ATOM 4818 O O . LYS E 5 79 ? 58.862 78.581 84.187 1.00 329.64 79 LYS E O 1
ATOM 4820 N N . GLU E 5 80 ? 59.415 80.599 85.011 1.00 372.42 80 GLU E N 1
ATOM 4821 C CA . GLU E 5 80 ? 58.363 80.527 86.017 1.00 372.42 80 GLU E CA 1
ATOM 4822 C C . GLU E 5 80 ? 56.979 80.703 85.410 1.00 372.42 80 GLU E C 1
ATOM 4823 O O . GLU E 5 80 ? 55.984 80.388 86.069 1.00 372.42 80 GLU E O 1
ATOM 4825 N N . MET E 5 81 ? 56.891 81.199 84.176 1.00 340.21 81 MET E N 1
ATOM 4826 C CA . MET E 5 81 ? 55.617 81.171 83.473 1.00 340.21 81 MET E CA 1
ATOM 4827 C C . MET E 5 81 ? 55.343 79.783 82.916 1.00 340.21 81 MET E C 1
ATOM 4828 O O . MET E 5 81 ? 54.278 79.208 83.157 1.00 340.21 81 MET E O 1
ATOM 4830 N N . SER E 5 82 ? 56.312 79.220 82.193 1.00 344.52 82 SER E N 1
ATOM 4831 C CA . SER E 5 82 ? 56.202 77.853 81.699 1.00 344.52 82 SER E CA 1
ATOM 4832 C C . SER E 5 82 ? 55.898 76.870 82.816 1.00 344.52 82 SER E C 1
ATOM 4833 O O . SER E 5 82 ? 55.361 75.788 82.560 1.00 344.52 82 SER E O 1
ATOM 4835 N N . GLU E 5 83 ? 56.270 77.211 84.052 1.00 354.25 83 GLU E N 1
ATOM 4836 C CA . GLU E 5 83 ? 55.903 76.383 85.197 1.00 354.25 83 GLU E CA 1
ATOM 4837 C C . GLU E 5 83 ? 54.432 75.984 85.170 1.00 354.25 83 GLU E C 1
ATOM 4838 O O . GLU E 5 83 ? 54.095 74.844 85.507 1.00 354.25 83 GLU E O 1
ATOM 4840 N N . ASN E 5 84 ? 53.544 76.897 84.774 1.00 348.90 84 ASN E N 1
ATOM 4841 C CA . ASN E 5 84 ? 52.121 76.580 84.679 1.00 348.90 84 ASN E CA 1
ATOM 4842 C C . ASN E 5 84 ? 51.546 76.743 83.280 1.00 348.90 84 ASN E C 1
ATOM 4843 O O . ASN E 5 84 ? 50.836 75.854 82.804 1.00 348.90 84 ASN E O 1
ATOM 4845 N N . GLU E 5 85 ? 51.816 77.860 82.613 1.00 342.33 85 GLU E N 1
ATOM 4846 C CA . GLU E 5 85 ? 51.316 78.097 81.267 1.00 342.33 85 GLU E CA 1
ATOM 4847 C C . GLU E 5 85 ? 52.264 77.446 80.270 1.00 342.33 85 GLU E C 1
ATOM 4848 O O . GLU E 5 85 ? 53.416 77.870 80.133 1.00 342.33 85 GLU E O 1
ATOM 4850 N N . LYS E 5 86 ? 51.778 76.424 79.573 1.00 346.39 86 LYS E N 1
ATOM 4851 C CA . LYS E 5 86 ? 52.602 75.612 78.681 1.00 346.39 86 LYS E CA 1
ATOM 4852 C C . LYS E 5 86 ? 52.361 76.060 77.244 1.00 346.39 86 LYS E C 1
ATOM 4853 O O . LYS E 5 86 ? 51.338 75.729 76.640 1.00 346.39 86 LYS E O 1
ATOM 4855 N N . ILE E 5 87 ? 53.313 76.814 76.696 1.00 346.09 87 ILE E N 1
ATOM 4856 C CA . ILE E 5 87 ? 53.223 77.245 75.304 1.00 346.09 87 ILE E CA 1
ATOM 4857 C C . ILE E 5 87 ? 53.748 76.162 74.375 1.00 346.09 87 ILE E C 1
ATOM 4858 O O . ILE E 5 87 ? 53.008 75.599 73.561 1.00 346.09 87 ILE E O 1
ATOM 4860 N N . HIS E 5 88 ? 55.036 75.860 74.492 1.00 339.86 88 HIS E N 1
ATOM 4861 C CA . HIS E 5 88 ? 55.704 74.795 73.762 1.00 339.86 88 HIS E CA 1
ATOM 4862 C C . HIS E 5 88 ? 57.096 74.651 74.348 1.00 339.86 88 HIS E C 1
ATOM 4863 O O . HIS E 5 88 ? 57.733 75.647 74.701 1.00 339.86 88 HIS E O 1
ATOM 4865 N N . GLU E 5 89 ? 57.555 73.405 74.462 1.00 339.22 89 GLU E N 1
ATOM 4866 C CA . GLU E 5 89 ? 58.887 73.170 75.005 1.00 339.22 89 GLU E CA 1
ATOM 4867 C C . GLU E 5 89 ? 59.947 73.876 74.172 1.00 339.22 89 GLU E C 1
ATOM 4868 O O . GLU E 5 89 ? 60.933 74.387 74.713 1.00 339.22 89 GLU E O 1
ATOM 4870 N N . LYS E 5 90 ? 59.742 73.945 72.855 1.00 327.93 90 LYS E N 1
ATOM 4871 C CA . LYS E 5 90 ? 60.738 74.563 71.992 1.00 327.93 90 LYS E CA 1
ATOM 4872 C C . LYS E 5 90 ? 60.837 76.062 72.227 1.00 327.93 90 LYS E C 1
ATOM 4873 O O . LYS E 5 90 ? 61.902 76.646 72.012 1.00 327.93 90 LYS E O 1
ATOM 4875 N N . VAL E 5 91 ? 59.755 76.703 72.669 1.00 333.31 91 VAL E N 1
ATOM 4876 C CA . VAL E 5 91 ? 59.832 78.124 72.999 1.00 333.31 91 VAL E CA 1
ATOM 4877 C C . VAL E 5 91 ? 60.803 78.343 74.149 1.00 333.31 91 VAL E C 1
ATOM 4878 O O . VAL E 5 91 ? 61.650 79.246 74.113 1.00 333.31 91 VAL E O 1
ATOM 4880 N N . LEU E 5 92 ? 60.697 77.516 75.188 1.00 344.24 92 LEU E N 1
ATOM 4881 C CA . LEU E 5 92 ? 61.628 77.638 76.300 1.00 344.24 92 LEU E CA 1
ATOM 4882 C C . LEU E 5 92 ? 63.031 77.224 75.893 1.00 344.24 92 LEU E C 1
ATOM 4883 O O . LEU E 5 92 ? 64.007 77.799 76.382 1.00 344.24 92 LEU E O 1
ATOM 4885 N N . LYS E 5 93 ? 63.153 76.249 74.992 1.00 347.35 93 LYS E N 1
ATOM 4886 C CA . LYS E 5 93 ? 64.463 75.932 74.433 1.00 347.35 93 LYS E CA 1
ATOM 4887 C C . LYS E 5 93 ? 65.081 77.165 73.782 1.00 347.35 93 LYS E C 1
ATOM 4888 O O . LYS E 5 93 ? 66.245 77.498 74.031 1.00 347.35 93 LYS E O 1
ATOM 4890 N N . ALA E 5 94 ? 64.299 77.864 72.957 1.00 337.56 94 ALA E N 1
ATOM 4891 C CA . ALA E 5 94 ? 64.795 79.042 72.254 1.00 337.56 94 ALA E CA 1
ATOM 4892 C C . ALA E 5 94 ? 65.185 80.149 73.226 1.00 337.56 94 ALA E C 1
ATOM 4893 O O . ALA E 5 94 ? 66.239 80.781 73.074 1.00 337.56 94 ALA E O 1
ATOM 4895 N N . ALA E 5 95 ? 64.347 80.408 74.228 1.00 341.62 95 ALA E N 1
ATOM 4896 C CA . ALA E 5 95 ? 64.692 81.433 75.208 1.00 341.62 95 ALA E CA 1
ATOM 4897 C C . ALA E 5 95 ? 65.938 81.043 75.992 1.00 341.62 95 ALA E C 1
ATOM 4898 O O . ALA E 5 95 ? 66.733 81.907 76.382 1.00 341.62 95 ALA E O 1
ATOM 4900 N N . LEU E 5 96 ? 66.123 79.747 76.239 1.00 345.35 96 LEU E N 1
ATOM 4901 C CA . LEU E 5 96 ? 67.338 79.293 76.899 1.00 345.35 96 LEU E CA 1
ATOM 4902 C C . LEU E 5 96 ? 68.553 79.586 76.034 1.00 345.35 96 LEU E C 1
ATOM 4903 O O . LEU E 5 96 ? 69.587 80.050 76.532 1.00 345.35 96 LEU E O 1
ATOM 4905 N N . LEU E 5 97 ? 68.446 79.304 74.734 1.00 360.60 97 LEU E N 1
ATOM 4906 C CA . LEU E 5 97 ? 69.499 79.702 73.808 1.00 360.60 97 LEU E CA 1
ATOM 4907 C C . LEU E 5 97 ? 69.784 81.189 73.925 1.00 360.60 97 LEU E C 1
ATOM 4908 O O . LEU E 5 97 ? 70.945 81.606 73.949 1.00 360.60 97 LEU E O 1
ATOM 4910 N N . ASN E 5 98 ? 68.731 82.001 73.992 1.00 347.47 98 ASN E N 1
ATOM 4911 C CA . ASN E 5 98 ? 68.905 83.449 74.046 1.00 347.47 98 ASN E CA 1
ATOM 4912 C C . ASN E 5 98 ? 69.680 83.865 75.292 1.00 347.47 98 ASN E C 1
ATOM 4913 O O . ASN E 5 98 ? 70.619 84.673 75.220 1.00 347.47 98 ASN E O 1
ATOM 4915 N N . ARG E 5 99 ? 69.296 83.325 76.448 1.00 337.93 99 ARG E N 1
ATOM 4916 C CA . ARG E 5 99 ? 69.982 83.698 77.678 1.00 337.93 99 ARG E CA 1
ATOM 4917 C C . ARG E 5 99 ? 71.430 83.233 77.658 1.00 337.93 99 ARG E C 1
ATOM 4918 O O . ARG E 5 99 ? 72.333 83.979 78.053 1.00 337.93 99 ARG E O 1
ATOM 4920 N N . GLY E 5 100 ? 71.676 82.008 77.192 1.00 334.16 100 GLY E N 1
ATOM 4921 C CA . GLY E 5 100 ? 73.050 81.542 77.084 1.00 334.16 100 GLY E CA 1
ATOM 4922 C C . GLY E 5 100 ? 73.877 82.391 76.137 1.00 334.16 100 GLY E C 1
ATOM 4923 O O . GLY E 5 100 ? 75.066 82.627 76.372 1.00 334.16 100 GLY E O 1
ATOM 4924 N N . ALA E 5 101 ? 73.253 82.874 75.062 1.00 339.81 101 ALA E N 1
ATOM 4925 C CA . ALA E 5 101 ? 73.964 83.694 74.089 1.00 339.81 101 ALA E CA 1
ATOM 4926 C C . ALA E 5 101 ? 74.372 85.026 74.694 1.00 339.81 101 ALA E C 1
ATOM 4927 O O . ALA E 5 101 ? 75.523 85.454 74.560 1.00 339.81 101 ALA E O 1
ATOM 4929 N N . GLU E 5 102 ? 73.436 85.705 75.355 1.00 347.65 102 GLU E N 1
ATOM 4930 C CA . GLU E 5 102 ? 73.806 86.945 76.028 1.00 347.65 102 GLU E CA 1
ATOM 4931 C C . GLU E 5 102 ? 74.869 86.694 77.085 1.00 347.65 102 GLU E C 1
ATOM 4932 O O . GLU E 5 102 ? 75.781 87.509 77.267 1.00 347.65 102 GLU E O 1
ATOM 4934 N N . SER E 5 103 ? 74.772 85.569 77.793 1.00 324.98 103 SER E N 1
ATOM 4935 C CA . SER E 5 103 ? 75.776 85.234 78.793 1.00 324.98 103 SER E CA 1
ATOM 4936 C C . SER E 5 103 ? 77.162 85.171 78.170 1.00 324.98 103 SER E C 1
ATOM 4937 O O . SER E 5 103 ? 78.088 85.867 78.604 1.00 324.98 103 SER E O 1
ATOM 4939 N N . VAL E 5 104 ? 77.319 84.335 77.142 1.00 305.94 104 VAL E N 1
ATOM 4940 C CA . VAL E 5 104 ? 78.638 84.165 76.545 1.00 305.94 104 VAL E CA 1
ATOM 4941 C C . VAL E 5 104 ? 79.094 85.455 75.875 1.00 305.94 104 VAL E C 1
ATOM 4942 O O . VAL E 5 104 ? 80.295 85.738 75.821 1.00 305.94 104 VAL E O 1
ATOM 4944 N N . ARG E 5 105 ? 78.162 86.286 75.404 1.00 300.70 105 ARG E N 1
ATOM 4945 C CA . ARG E 5 105 ? 78.565 87.529 74.756 1.00 300.70 105 ARG E CA 1
ATOM 4946 C C . ARG E 5 105 ? 79.096 88.532 75.772 1.00 300.70 105 ARG E C 1
ATOM 4947 O O . ARG E 5 105 ? 80.122 89.183 75.537 1.00 300.70 105 ARG E O 1
ATOM 4949 N N . ARG E 5 106 ? 78.398 88.694 76.896 1.00 294.45 106 ARG E N 1
ATOM 4950 C CA . ARG E 5 106 ? 78.916 89.559 77.948 1.00 294.45 106 ARG E CA 1
ATOM 4951 C C . ARG E 5 106 ? 80.235 89.021 78.476 1.00 294.45 106 ARG E C 1
ATOM 4952 O O . ARG E 5 106 ? 81.155 89.793 78.770 1.00 294.45 106 ARG E O 1
ATOM 4954 N N . SER E 5 107 ? 80.363 87.696 78.565 1.00 307.78 107 SER E N 1
ATOM 4955 C CA . SER E 5 107 ? 81.635 87.110 78.973 1.00 307.78 107 SER E CA 1
ATOM 4956 C C . SER E 5 107 ? 82.749 87.508 78.015 1.00 307.78 107 SER E C 1
ATOM 4957 O O . SER E 5 107 ? 83.819 87.959 78.439 1.00 307.78 107 SER E O 1
ATOM 4959 N N . LEU E 5 108 ? 82.503 87.360 76.713 1.00 301.11 108 LEU E N 1
ATOM 4960 C CA . LEU E 5 108 ? 83.496 87.712 75.707 1.00 301.11 108 LEU E CA 1
ATOM 4961 C C . LEU E 5 108 ? 83.886 89.180 75.806 1.00 301.11 108 LEU E C 1
ATOM 4962 O O . LEU E 5 108 ? 85.077 89.525 75.818 1.00 301.11 108 LEU E O 1
ATOM 4964 N N . LYS E 5 109 ? 82.889 90.064 75.855 1.00 295.00 109 LYS E N 1
ATOM 4965 C CA . LYS E 5 109 ? 83.184 91.491 75.856 1.00 295.00 109 LYS E CA 1
ATOM 4966 C C . LYS E 5 109 ? 83.953 91.895 77.102 1.00 295.00 109 LYS E C 1
ATOM 4967 O O . LYS E 5 109 ? 84.928 92.649 77.016 1.00 295.00 109 LYS E O 1
ATOM 4969 N N . LEU E 5 110 ? 83.550 91.397 78.269 1.00 305.88 110 LEU E N 1
ATOM 4970 C CA . LEU E 5 110 ? 84.298 91.722 79.474 1.00 305.88 110 LEU E CA 1
ATOM 4971 C C . LEU E 5 110 ? 85.708 91.159 79.415 1.00 305.88 110 LEU E C 1
ATOM 4972 O O . LEU E 5 110 ? 86.657 91.811 79.871 1.00 305.88 110 LEU E O 1
ATOM 4974 N N . LYS E 5 111 ? 85.874 89.960 78.848 1.00 300.92 111 LYS E N 1
ATOM 4975 C CA . LYS E 5 111 ? 87.209 89.383 78.745 1.00 300.92 111 LYS E CA 1
ATOM 4976 C C . LYS E 5 111 ? 88.121 90.264 77.904 1.00 300.92 111 LYS E C 1
ATOM 4977 O O . LYS E 5 111 ? 89.249 90.568 78.308 1.00 300.92 111 LYS E O 1
ATOM 4979 N N . GLU E 5 112 ? 87.646 90.693 76.733 1.00 300.95 112 GLU E N 1
ATOM 4980 C CA . GLU E 5 112 ? 88.498 91.521 75.886 1.00 300.95 112 GLU E CA 1
ATOM 4981 C C . GLU E 5 112 ? 88.702 92.907 76.480 1.00 300.95 112 GLU E C 1
ATOM 4982 O O . GLU E 5 112 ? 89.757 93.516 76.279 1.00 300.95 112 GLU E O 1
ATOM 4984 N N . LEU E 5 113 ? 87.718 93.418 77.215 1.00 282.75 113 LEU E N 1
ATOM 4985 C CA . LEU E 5 113 ? 87.826 94.757 77.774 1.00 282.75 113 LEU E CA 1
ATOM 4986 C C . LEU E 5 113 ? 88.747 94.799 78.983 1.00 282.75 113 LEU E C 1
ATOM 4987 O O . LEU E 5 113 ? 89.319 95.855 79.279 1.00 282.75 113 LEU E O 1
ATOM 4989 N N . ALA E 5 114 ? 88.905 93.670 79.679 1.00 288.67 114 ALA E N 1
ATOM 4990 C CA . ALA E 5 114 ? 89.686 93.604 80.919 1.00 288.67 114 ALA E CA 1
ATOM 4991 C C . ALA E 5 114 ? 90.945 94.466 80.934 1.00 288.67 114 ALA E C 1
ATOM 4992 O O . ALA E 5 114 ? 91.105 95.249 81.878 1.00 288.67 114 ALA E O 1
ATOM 4994 N N . PRO E 5 115 ? 91.850 94.402 79.952 1.00 279.25 115 PRO E N 1
ATOM 4995 C CA . PRO E 5 115 ? 93.033 95.273 80.037 1.00 279.25 115 PRO E CA 1
ATOM 4996 C C . PRO E 5 115 ? 92.698 96.744 79.891 1.00 279.25 115 PRO E C 1
ATOM 4997 O O . PRO E 5 115 ? 93.274 97.569 80.605 1.00 279.25 115 PRO E O 1
ATOM 4999 N N . GLN E 5 116 ? 91.784 97.102 78.987 1.00 260.43 116 GLN E N 1
ATOM 5000 C CA . GLN E 5 116 ? 91.434 98.508 78.803 1.00 260.43 116 GLN E CA 1
ATOM 5001 C C . GLN E 5 116 ? 90.853 99.097 80.080 1.00 260.43 116 GLN E C 1
ATOM 5002 O O . GLN E 5 116 ? 91.257 100.179 80.525 1.00 260.43 116 GLN E O 1
ATOM 5004 N N . ILE E 5 117 ? 89.901 98.394 80.689 1.00 278.83 117 ILE E N 1
ATOM 5005 C CA . ILE E 5 117 ? 89.295 98.900 81.913 1.00 278.83 117 ILE E CA 1
ATOM 5006 C C . ILE E 5 117 ? 90.302 98.893 83.054 1.00 278.83 117 ILE E C 1
ATOM 5007 O O . ILE E 5 117 ? 90.326 99.813 83.876 1.00 278.83 117 ILE E O 1
ATOM 5009 N N . ASN E 5 118 ? 91.143 97.861 83.133 1.00 277.42 118 ASN E N 1
ATOM 5010 C CA . ASN E 5 118 ? 92.184 97.857 84.152 1.00 277.42 118 ASN E CA 1
ATOM 5011 C C . ASN E 5 118 ? 93.090 99.064 83.996 1.00 277.42 118 ASN E C 1
ATOM 5012 O O . ASN E 5 118 ? 93.522 99.662 84.985 1.00 277.42 118 ASN E O 1
ATOM 5014 N N . LEU E 5 119 ? 93.379 99.439 82.753 1.00 273.70 119 LEU E N 1
ATOM 5015 C CA . LEU E 5 119 ? 94.214 100.602 82.498 1.00 273.70 119 LEU E CA 1
ATOM 5016 C C . LEU E 5 119 ? 93.517 101.871 82.945 1.00 273.70 119 LEU E C 1
ATOM 5017 O O . LEU E 5 119 ? 94.135 102.750 83.558 1.00 273.70 119 LEU E O 1
ATOM 5019 N N . LEU E 5 120 ? 92.231 102.002 82.613 1.00 243.88 120 LEU E N 1
ATOM 5020 C CA . LEU E 5 120 ? 91.472 103.142 83.115 1.00 243.88 120 LEU E CA 1
ATOM 5021 C C . LEU E 5 120 ? 91.520 103.188 84.631 1.00 243.88 120 LEU E C 1
ATOM 5022 O O . LEU E 5 120 ? 91.653 104.263 85.229 1.00 243.88 120 LEU E O 1
ATOM 5024 N N . TYR E 5 121 ? 91.447 102.023 85.265 1.00 258.89 121 TYR E N 1
ATOM 5025 C CA . TYR E 5 121 ? 91.497 101.969 86.717 1.00 258.89 121 TYR E CA 1
ATOM 5026 C C . TYR E 5 121 ? 92.838 102.471 87.230 1.00 258.89 121 TYR E C 1
ATOM 5027 O O . TYR E 5 121 ? 92.897 103.300 88.146 1.00 258.89 121 TYR E O 1
ATOM 5029 N N . LYS E 5 122 ? 93.927 101.972 86.650 1.00 260.85 122 LYS E N 1
ATOM 5030 C CA . LYS E 5 122 ? 95.256 102.373 87.094 1.00 260.85 122 LYS E CA 1
ATOM 5031 C C . LYS E 5 122 ? 95.451 103.869 86.921 1.00 260.85 122 LYS E C 1
ATOM 5032 O O . LYS E 5 122 ? 95.948 104.550 87.823 1.00 260.85 122 LYS E O 1
ATOM 5034 N N . ASN E 5 123 ? 95.049 104.404 85.769 1.00 290.83 123 ASN E N 1
ATOM 5035 C CA . ASN E 5 123 ? 95.161 105.841 85.556 1.00 290.83 123 ASN E CA 1
ATOM 5036 C C . ASN E 5 123 ? 94.283 106.612 86.530 1.00 290.83 123 ASN E C 1
ATOM 5037 O O . ASN E 5 123 ? 94.565 107.778 86.831 1.00 290.83 123 ASN E O 1
ATOM 5039 N N . GLY E 5 124 ? 93.210 105.994 87.011 1.00 275.32 124 GLY E N 1
ATOM 5040 C CA . GLY E 5 124 ? 92.549 106.485 88.204 1.00 275.32 124 GLY E CA 1
ATOM 5041 C C . GLY E 5 124 ? 91.499 107.553 88.011 1.00 275.32 124 GLY E C 1
ATOM 5042 O O . GLY E 5 124 ? 91.434 108.501 88.801 1.00 275.32 124 GLY E O 1
ATOM 5043 N N . SER E 5 125 ? 90.660 107.426 86.990 1.00 244.35 125 SER E N 1
ATOM 5044 C CA . SER E 5 125 ? 89.531 108.324 86.821 1.00 244.35 125 SER E CA 1
ATOM 5045 C C . SER E 5 125 ? 88.225 107.705 87.280 1.00 244.35 125 SER E C 1
ATOM 5046 O O . SER E 5 125 ? 87.163 108.276 87.023 1.00 244.35 125 SER E O 1
ATOM 5048 N N . ILE E 5 126 ? 88.282 106.553 87.947 1.00 268.82 126 ILE E N 1
ATOM 5049 C CA . ILE E 5 126 ? 87.106 105.734 88.223 1.00 268.82 126 ILE E CA 1
ATOM 5050 C C . ILE E 5 126 ? 86.866 105.609 89.722 1.00 268.82 126 ILE E C 1
ATOM 5051 O O . ILE E 5 126 ? 85.721 105.511 90.174 1.00 268.82 126 ILE E O 1
ATOM 5053 N N . GLY E 5 127 ? 87.929 105.653 90.505 1.00 271.35 127 GLY E N 1
ATOM 5054 C CA . GLY E 5 127 ? 87.818 105.422 91.935 1.00 271.35 127 GLY E CA 1
ATOM 5055 C C . GLY E 5 127 ? 88.154 103.983 92.266 1.00 271.35 127 GLY E C 1
ATOM 5056 O O . GLY E 5 127 ? 89.105 103.427 91.726 1.00 271.35 127 GLY E O 1
ATOM 5057 N N . GLU E 5 128 ? 87.370 103.381 93.162 1.00 290.30 128 GLU E N 1
ATOM 5058 C CA . GLU E 5 128 ? 87.599 102.008 93.603 1.00 290.30 128 GLU E CA 1
ATOM 5059 C C . GLU E 5 128 ? 86.324 101.196 93.458 1.00 290.30 128 GLU E C 1
ATOM 5060 O O . GLU E 5 128 ? 86.349 99.985 93.195 1.00 290.30 128 GLU E O 1
ATOM 5062 N N . ASP E 5 129 ? 85.203 101.882 93.651 1.00 320.36 129 ASP E N 1
ATOM 5063 C CA . ASP E 5 129 ? 83.933 101.200 93.819 1.00 320.36 129 ASP E CA 1
ATOM 5064 C C . ASP E 5 129 ? 83.523 100.479 92.546 1.00 320.36 129 ASP E C 1
ATOM 5065 O O . ASP E 5 129 ? 83.094 99.319 92.593 1.00 320.36 129 ASP E O 1
ATOM 5067 N N . TYR E 5 130 ? 83.648 101.144 91.397 1.00 301.76 130 TYR E N 1
ATOM 5068 C CA . TYR E 5 130 ? 83.281 100.492 90.148 1.00 301.76 130 TYR E CA 1
ATOM 5069 C C . TYR E 5 130 ? 84.200 99.318 89.863 1.00 301.76 130 TYR E C 1
ATOM 5070 O O . TYR E 5 130 ? 83.771 98.317 89.286 1.00 301.76 130 TYR E O 1
ATOM 5072 N N . TRP E 5 131 ? 85.466 99.413 90.258 1.00 313.29 131 TRP E N 1
ATOM 5073 C CA . TRP E 5 131 ? 86.352 98.278 90.043 1.00 313.29 131 TRP E CA 1
ATOM 5074 C C . TRP E 5 131 ? 85.902 97.084 90.869 1.00 313.29 131 TRP E C 1
ATOM 5075 O O . TRP E 5 131 ? 85.909 95.940 90.391 1.00 313.29 131 TRP E O 1
ATOM 5077 N N . LYS E 5 132 ? 85.520 97.332 92.119 1.00 329.72 132 LYS E N 1
ATOM 5078 C CA . LYS E 5 132 ? 84.938 96.264 92.921 1.00 329.72 132 LYS E CA 1
ATOM 5079 C C . LYS E 5 132 ? 83.725 95.674 92.219 1.00 329.72 132 LYS E C 1
ATOM 5080 O O . LYS E 5 132 ? 83.590 94.449 92.096 1.00 329.72 132 LYS E O 1
ATOM 5082 N N . ARG E 5 133 ? 82.831 96.541 91.742 1.00 335.85 133 ARG E N 1
ATOM 5083 C CA . ARG E 5 133 ? 81.637 96.060 91.057 1.00 335.85 133 ARG E CA 1
ATOM 5084 C C . ARG E 5 133 ? 81.997 95.210 89.851 1.00 335.85 133 ARG E C 1
ATOM 5085 O O . ARG E 5 133 ? 81.347 94.195 89.593 1.00 335.85 133 ARG E O 1
ATOM 5087 N N . PHE E 5 134 ? 83.050 95.581 89.124 1.00 314.36 134 PHE E N 1
ATOM 5088 C CA . PHE E 5 134 ? 83.390 94.843 87.916 1.00 314.36 134 PHE E CA 1
ATOM 5089 C C . PHE E 5 134 ? 83.977 93.483 88.248 1.00 314.36 134 PHE E C 1
ATOM 5090 O O . PHE E 5 134 ? 83.658 92.488 87.588 1.00 314.36 134 PHE E O 1
ATOM 5092 N N . GLU E 5 135 ? 84.864 93.420 89.239 1.00 339.94 135 GLU E N 1
ATOM 5093 C CA . GLU E 5 135 ? 85.410 92.120 89.605 1.00 339.94 135 GLU E CA 1
ATOM 5094 C C . GLU E 5 135 ? 84.301 91.187 90.072 1.00 339.94 135 GLU E C 1
ATOM 5095 O O . GLU E 5 135 ? 84.243 90.020 89.655 1.00 339.94 135 GLU E O 1
ATOM 5097 N N . THR E 5 136 ? 83.383 91.694 90.901 1.00 374.54 136 THR E N 1
ATOM 5098 C CA . THR E 5 136 ? 82.264 90.855 91.316 1.00 374.54 136 THR E CA 1
ATOM 509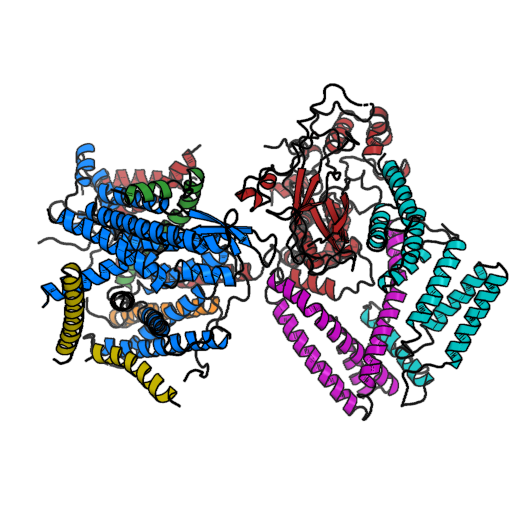9 C C . THR E 5 136 ? 81.399 90.472 90.127 1.00 374.54 136 THR E C 1
ATOM 5100 O O . THR E 5 136 ? 80.880 89.356 90.073 1.00 374.54 136 THR E O 1
ATOM 5102 N N . GLU E 5 137 ? 81.229 91.379 89.164 1.00 365.40 137 GLU E N 1
ATOM 5103 C CA . GLU E 5 137 ? 80.432 91.056 87.987 1.00 365.40 137 GLU E CA 1
ATOM 5104 C C . GLU E 5 137 ? 81.064 89.920 87.201 1.00 365.40 137 GLU E C 1
ATOM 5105 O O . GLU E 5 137 ? 80.362 89.046 86.682 1.00 365.40 137 GLU E O 1
ATOM 5107 N N . VAL E 5 138 ? 82.391 89.921 87.100 1.00 367.93 138 VAL E N 1
ATOM 5108 C CA . VAL E 5 138 ? 83.079 88.814 86.445 1.00 367.93 138 VAL E CA 1
ATOM 5109 C C . VAL E 5 138 ? 82.816 87.515 87.196 1.00 367.93 138 VAL E C 1
ATOM 5110 O O . VAL E 5 138 ? 82.469 86.489 86.595 1.00 367.93 138 VAL E O 1
ATOM 5112 N N . LYS E 5 139 ? 82.986 87.539 88.523 1.00 392.52 139 LYS E N 1
ATOM 5113 C CA . LYS E 5 139 ? 82.736 86.333 89.315 1.00 392.52 139 LYS E CA 1
ATOM 5114 C C . LYS E 5 139 ? 81.318 85.819 89.101 1.00 392.52 139 LYS E C 1
ATOM 5115 O O . LYS E 5 139 ? 81.102 84.614 88.889 1.00 392.52 139 LYS E O 1
ATOM 5117 N N . LEU E 5 140 ? 80.340 86.723 89.156 1.00 394.52 140 LEU E N 1
ATOM 5118 C CA . LEU E 5 140 ? 78.949 86.372 88.926 1.00 394.52 140 LEU E CA 1
ATOM 5119 C C . LEU E 5 140 ? 78.807 85.724 87.565 1.00 394.52 140 LEU E C 1
ATOM 5120 O O . LEU E 5 140 ? 78.542 84.526 87.497 1.00 394.52 140 LEU E O 1
ATOM 5122 N N . ILE E 5 141 ? 79.070 86.467 86.487 1.00 387.72 141 ILE E N 1
ATOM 5123 C CA . ILE E 5 141 ? 78.816 85.933 85.150 1.00 387.72 141 ILE E CA 1
ATOM 5124 C C . ILE E 5 141 ? 79.501 84.587 84.956 1.00 387.72 141 ILE E C 1
ATOM 5125 O O . ILE E 5 141 ? 78.947 83.697 84.305 1.00 387.72 141 ILE E O 1
ATOM 5127 N N . GLU E 5 142 ? 80.668 84.383 85.575 1.00 393.72 142 GLU E N 1
ATOM 5128 C CA . GLU E 5 142 ? 81.288 83.060 85.571 1.00 393.72 142 GLU E CA 1
ATOM 5129 C C . GLU E 5 142 ? 80.363 82.013 86.181 1.00 393.72 142 GLU E C 1
ATOM 5130 O O . GLU E 5 142 ? 79.987 81.027 85.528 1.00 393.72 142 GLU E O 1
ATOM 5132 N N . LEU E 5 143 ? 80.009 82.201 87.454 1.00 390.57 143 LEU E N 1
ATOM 5133 C CA . LEU E 5 143 ? 79.249 81.166 88.147 1.00 390.57 143 LEU E CA 1
ATOM 5134 C C . LEU E 5 143 ? 77.864 80.993 87.541 1.00 390.57 143 LEU E C 1
ATOM 5135 O O . LEU E 5 143 ? 77.348 79.873 87.479 1.00 390.57 143 LEU E O 1
ATOM 5137 N N . GLU E 5 144 ? 77.262 82.079 87.069 1.00 409.05 144 GLU E N 1
ATOM 5138 C CA . GLU E 5 144 ? 75.965 81.989 86.416 1.00 409.05 144 GLU E CA 1
ATOM 5139 C C . GLU E 5 144 ? 76.065 81.291 85.071 1.00 409.05 144 GLU E C 1
ATOM 5140 O O . GLU E 5 144 ? 75.127 80.601 84.668 1.00 409.05 144 GLU E O 1
ATOM 5142 N N . PHE E 5 145 ? 77.184 81.441 84.364 1.00 384.05 145 PHE E N 1
ATOM 5143 C CA . PHE E 5 145 ? 77.378 80.664 83.149 1.00 384.05 145 PHE E CA 1
ATOM 5144 C C . PHE E 5 145 ? 77.472 79.182 83.470 1.00 384.05 145 PHE E C 1
ATOM 5145 O O . PHE E 5 145 ? 76.869 78.348 82.782 1.00 384.05 145 PHE E O 1
ATOM 5147 N N . LYS E 5 146 ? 78.214 78.841 84.522 1.00 384.42 146 LYS E N 1
ATOM 5148 C CA . LYS E 5 146 ? 78.261 77.450 84.962 1.00 384.42 146 LYS E CA 1
ATOM 5149 C C . LYS E 5 146 ? 76.870 76.943 85.328 1.00 384.42 146 LYS E C 1
ATOM 5150 O O . LYS E 5 146 ? 76.522 75.789 85.047 1.00 384.42 146 LYS E O 1
ATOM 5152 N N . ASP E 5 147 ? 76.058 77.796 85.952 1.00 387.34 147 ASP E N 1
ATOM 5153 C CA . ASP E 5 147 ? 74.691 77.407 86.276 1.00 387.34 147 ASP E CA 1
ATOM 5154 C C . ASP E 5 147 ? 73.846 77.229 85.025 1.00 387.34 147 ASP E C 1
ATOM 5155 O O . ASP E 5 147 ? 72.962 76.372 84.997 1.00 387.34 147 ASP E O 1
ATOM 5157 N N . THR E 5 148 ? 74.087 78.032 83.992 1.00 383.84 148 THR E N 1
ATOM 5158 C CA . THR E 5 148 ? 73.398 77.807 82.728 1.00 383.84 148 THR E CA 1
ATOM 5159 C C . THR E 5 148 ? 73.773 76.454 82.154 1.00 383.84 148 THR E C 1
ATOM 5160 O O . THR E 5 148 ? 72.920 75.737 81.620 1.00 383.84 148 THR E O 1
ATOM 5162 N N . LEU E 5 149 ? 75.049 76.084 82.267 1.00 377.90 149 LEU E N 1
ATOM 5163 C CA . LEU E 5 149 ? 75.469 74.756 81.831 1.00 377.90 149 LEU E CA 1
ATOM 5164 C C . LEU E 5 149 ? 74.737 73.670 82.609 1.00 377.90 149 LEU E C 1
ATOM 5165 O O . LEU E 5 149 ? 74.233 72.700 82.026 1.00 377.90 149 LEU E O 1
ATOM 5167 N N . GLN E 5 150 ? 74.678 73.812 83.934 1.00 395.22 150 GLN E N 1
ATOM 5168 C CA . GLN E 5 150 ? 74.034 72.781 84.741 1.00 395.22 150 GLN E CA 1
ATOM 5169 C C . GLN E 5 150 ? 72.542 72.706 84.444 1.00 395.22 150 GLN E C 1
ATOM 5170 O O . GLN E 5 150 ? 71.956 71.619 84.433 1.00 395.22 150 GLN E O 1
ATOM 5172 N N . GLU E 5 151 ? 71.911 73.844 84.176 1.00 391.53 151 GLU E N 1
ATOM 5173 C CA . GLU E 5 151 ? 70.486 73.816 83.901 1.00 391.53 151 GLU E CA 1
ATOM 5174 C C . GLU E 5 151 ? 70.213 73.247 82.521 1.00 391.53 151 GLU E C 1
ATOM 5175 O O . GLU E 5 151 ? 69.218 72.545 82.327 1.00 391.53 151 GLU E O 1
ATOM 5177 N N . ALA E 5 152 ? 71.103 73.506 81.565 1.00 372.37 152 ALA E N 1
ATOM 5178 C CA . ALA E 5 152 ? 70.979 72.888 80.253 1.00 372.37 152 ALA E CA 1
ATOM 5179 C C . ALA E 5 152 ? 71.128 71.375 80.339 1.00 372.37 152 ALA E C 1
ATOM 5180 O O . ALA E 5 152 ? 70.365 70.637 79.704 1.00 372.37 152 ALA E O 1
ATOM 5182 N N . GLU E 5 153 ? 72.111 70.891 81.108 1.00 385.84 153 GLU E N 1
ATOM 5183 C CA . GLU E 5 153 ? 72.291 69.444 81.211 1.00 385.84 153 GLU E CA 1
ATOM 5184 C C . GLU E 5 153 ? 71.143 68.804 81.980 1.00 385.84 153 GLU E C 1
ATOM 5185 O O . GLU E 5 153 ? 70.751 67.668 81.686 1.00 385.84 153 GLU E O 1
ATOM 5187 N N . ARG E 5 154 ? 70.591 69.513 82.969 1.00 376.67 154 ARG E N 1
ATOM 5188 C CA . ARG E 5 154 ? 69.378 69.037 83.622 1.00 376.67 154 ARG E CA 1
ATOM 5189 C C . ARG E 5 154 ? 68.235 68.951 82.622 1.00 376.67 154 ARG E C 1
ATOM 5190 O O . ARG E 5 154 ? 67.454 67.993 82.639 1.00 376.67 154 ARG E O 1
ATOM 5192 N N . LEU E 5 155 ? 68.128 69.943 81.740 1.00 353.48 155 LEU E N 1
ATOM 5193 C CA . LEU E 5 155 ? 67.064 69.958 80.744 1.00 353.48 155 LEU E CA 1
ATOM 5194 C C . LEU E 5 155 ? 67.183 68.776 79.792 1.00 353.48 155 LEU E C 1
ATOM 5195 O O . LEU E 5 155 ? 66.240 67.994 79.631 1.00 353.48 155 LEU E O 1
ATOM 5197 N N . GLN E 5 156 ? 68.328 68.639 79.142 1.00 371.10 156 GLN E N 1
ATOM 5198 C CA . GLN E 5 156 ? 68.551 67.603 78.149 1.00 371.10 156 GLN E CA 1
ATOM 5199 C C . GLN E 5 156 ? 69.947 67.032 78.316 1.00 371.10 156 GLN E C 1
ATOM 5200 O O . GLN E 5 156 ? 70.846 67.707 78.829 1.00 371.10 156 GLN E O 1
ATOM 5202 N N . PRO E 5 157 ? 70.163 65.784 77.898 1.00 376.22 157 PRO E N 1
ATOM 5203 C CA . PRO E 5 157 ? 71.484 65.165 78.082 1.00 376.22 157 PRO E CA 1
ATOM 5204 C C . PRO E 5 157 ? 72.541 65.669 77.109 1.00 376.22 157 PRO E C 1
ATOM 5205 O O . PRO E 5 157 ? 73.688 65.905 77.502 1.00 376.22 157 PRO E O 1
ATOM 5207 N N . GLY E 5 158 ? 72.171 65.851 75.845 1.00 351.08 158 GLY E N 1
ATOM 5208 C CA . GLY E 5 158 ? 73.158 66.122 74.818 1.00 351.08 158 GLY E CA 1
ATOM 5209 C C . GLY E 5 158 ? 73.065 67.501 74.205 1.00 351.08 158 GLY E C 1
ATOM 5210 O O . GLY E 5 158 ? 73.312 67.675 73.008 1.00 351.08 158 GLY E O 1
ATOM 5211 N N . TRP E 5 159 ? 72.710 68.492 75.015 1.00 322.47 159 TRP E N 1
ATOM 5212 C CA . TRP E 5 159 ? 72.647 69.864 74.534 1.00 322.47 159 TRP E CA 1
ATOM 5213 C C . TRP E 5 159 ? 73.542 70.781 75.354 1.00 322.47 159 TRP E C 1
ATOM 5214 O O . TRP E 5 159 ? 73.114 71.855 75.787 1.00 322.47 159 TRP E O 1
ATOM 5216 N N . VAL E 5 160 ? 74.773 70.339 75.607 1.00 339.06 160 VAL E N 1
ATOM 5217 C CA . VAL E 5 160 ? 75.838 71.219 76.067 1.00 339.06 160 VAL E CA 1
ATOM 5218 C C . VAL E 5 160 ? 76.990 71.117 75.074 1.00 339.06 160 VAL E C 1
ATOM 5219 O O . VAL E 5 160 ? 77.710 72.092 74.834 1.00 339.06 160 VAL E O 1
ATOM 5221 N N . GLN E 5 161 ? 77.127 69.949 74.446 1.00 361.26 161 GLN E N 1
ATOM 5222 C CA . GLN E 5 161 ? 78.283 69.647 73.610 1.00 361.26 161 GLN E CA 1
ATOM 5223 C C . GLN E 5 161 ? 78.366 70.554 72.389 1.00 361.26 161 GLN E C 1
ATOM 5224 O O . GLN E 5 161 ? 79.285 71.370 72.284 1.00 361.26 161 GLN E O 1
ATOM 5226 N N . LEU E 5 162 ? 77.416 70.431 71.467 1.00 356.27 162 LEU E N 1
ATOM 5227 C CA . LEU E 5 162 ? 77.335 71.355 70.342 1.00 356.27 162 LEU E CA 1
ATOM 5228 C C . LEU E 5 162 ? 76.638 72.649 70.734 1.00 356.27 162 LEU E C 1
ATOM 5229 O O . LEU E 5 162 ? 76.561 73.585 69.923 1.00 356.27 162 LEU E O 1
ATOM 5231 N N . PHE E 5 163 ? 76.168 72.718 71.979 1.00 351.38 163 PHE E N 1
ATOM 5232 C CA . PHE E 5 163 ? 75.324 73.819 72.416 1.00 351.38 163 PHE E CA 1
ATOM 5233 C C . PHE E 5 163 ? 76.093 75.127 72.470 1.00 351.38 163 PHE E C 1
ATOM 5234 O O . PHE E 5 163 ? 75.642 76.138 71.933 1.00 351.38 163 PHE E O 1
ATOM 5236 N N . VAL E 5 164 ? 77.250 75.140 73.135 1.00 348.56 164 VAL E N 1
ATOM 5237 C CA . VAL E 5 164 ? 78.002 76.387 73.236 1.00 348.56 164 VAL E CA 1
ATOM 5238 C C . VAL E 5 164 ? 78.578 76.777 71.879 1.00 348.56 164 VAL E C 1
ATOM 5239 O O . VAL E 5 164 ? 78.746 77.971 71.580 1.00 348.56 164 VAL E O 1
ATOM 5241 N N . MET E 5 165 ? 78.878 75.788 71.035 1.00 355.92 165 MET E N 1
ATOM 5242 C CA . MET E 5 165 ? 79.240 76.070 69.653 1.00 355.92 165 MET E CA 1
ATOM 5243 C C . MET E 5 165 ? 78.158 76.899 68.973 1.00 355.92 165 MET E C 1
ATOM 5244 O O . MET E 5 165 ? 78.405 78.018 68.504 1.00 355.92 165 MET E O 1
ATOM 5246 N N . VAL E 5 166 ? 76.937 76.367 68.918 1.00 355.18 166 VAL E N 1
ATOM 5247 C CA . VAL E 5 166 ? 75.890 77.138 68.265 1.00 355.18 166 VAL E CA 1
ATOM 5248 C C . VAL E 5 166 ? 75.529 78.373 69.072 1.00 355.18 166 VAL E C 1
ATOM 5249 O O . VAL E 5 166 ? 74.941 79.307 68.528 1.00 355.18 166 VAL E O 1
ATOM 5251 N N . CYS E 5 167 ? 75.903 78.418 70.349 1.00 365.12 167 CYS E N 1
ATOM 5252 C CA . CYS E 5 167 ? 75.704 79.621 71.147 1.00 365.12 167 CYS E CA 1
ATOM 5253 C C . CYS E 5 167 ? 76.526 80.776 70.597 1.00 365.12 167 CYS E C 1
ATOM 5254 O O . CYS E 5 167 ? 75.989 81.848 70.302 1.00 365.12 167 CYS E O 1
ATOM 5256 N N . LYS E 5 168 ? 77.835 80.572 70.445 1.00 341.00 168 LYS E N 1
ATOM 5257 C CA . LYS E 5 168 ? 78.652 81.620 69.838 1.00 341.00 168 LYS E CA 1
ATOM 5258 C C . LYS E 5 168 ? 78.263 81.859 68.381 1.00 341.00 168 LYS E C 1
ATOM 5259 O O . LYS E 5 168 ? 78.365 82.992 67.886 1.00 341.00 168 LYS E O 1
ATOM 5261 N N . GLU E 5 169 ? 77.795 80.817 67.686 1.00 356.46 169 GLU E N 1
ATOM 5262 C CA . GLU E 5 169 ? 77.301 81.000 66.323 1.00 356.46 169 GLU E CA 1
ATOM 5263 C C . GLU E 5 169 ? 76.149 82.002 66.283 1.00 356.46 169 GLU E C 1
ATOM 5264 O O . GLU E 5 169 ? 76.208 83.018 65.574 1.00 356.46 169 GLU E O 1
ATOM 5266 N N . ILE E 5 170 ? 75.083 81.718 67.036 1.00 328.60 170 ILE E N 1
ATOM 5267 C CA . ILE E 5 170 ? 73.952 82.630 67.146 1.00 328.60 170 ILE E CA 1
ATOM 5268 C C . ILE E 5 170 ? 74.397 83.984 67.666 1.00 328.60 170 ILE E C 1
ATOM 5269 O O . ILE E 5 170 ? 73.826 85.012 67.297 1.00 328.60 170 ILE E O 1
ATOM 5271 N N . CYS E 5 171 ? 75.418 84.015 68.520 1.00 321.85 171 CYS E N 1
ATOM 5272 C CA . CYS E 5 171 ? 75.952 85.285 68.993 1.00 321.85 171 CYS E CA 1
ATOM 5273 C C . CYS E 5 171 ? 76.404 86.152 67.828 1.00 321.85 171 CYS E C 1
ATOM 5274 O O . CYS E 5 171 ? 75.986 87.312 67.690 1.00 321.85 171 CYS E O 1
ATOM 5276 N N . PHE E 5 172 ? 77.273 85.607 66.984 1.00 301.64 172 PHE E N 1
ATOM 5277 C CA . PHE E 5 172 ? 77.761 86.395 65.860 1.00 301.64 172 PHE E CA 1
ATOM 5278 C C . PHE E 5 172 ? 76.623 86.758 64.916 1.00 301.64 172 PHE E C 1
ATOM 5279 O O . PHE E 5 172 ? 76.553 87.893 64.425 1.00 301.64 172 PHE E O 1
ATOM 5281 N N . ASN E 5 173 ? 75.707 85.821 64.671 1.00 346.24 173 ASN E N 1
ATOM 5282 C CA . ASN E 5 173 ? 74.594 86.123 63.775 1.00 346.24 173 ASN E CA 1
ATOM 5283 C C . ASN E 5 173 ? 73.721 87.247 64.317 1.00 346.24 173 ASN E C 1
ATOM 5284 O O . ASN E 5 173 ? 73.258 88.104 63.554 1.00 346.24 173 ASN E O 1
ATOM 5286 N N . GLN E 5 174 ? 73.493 87.278 65.629 1.00 337.00 174 GLN E N 1
ATOM 5287 C CA . GLN E 5 174 ? 72.616 88.309 66.168 1.00 337.00 174 GLN E CA 1
ATOM 5288 C C . GLN E 5 174 ? 73.315 89.657 66.185 1.00 337.00 174 GLN E C 1
ATOM 5289 O O . GLN E 5 174 ? 72.674 90.690 65.978 1.00 337.00 174 GLN E O 1
ATOM 5291 N N . ALA E 5 175 ? 74.625 89.677 66.436 1.00 332.54 175 ALA E N 1
ATOM 5292 C CA . ALA E 5 175 ? 75.344 90.940 66.304 1.00 332.54 175 ALA E CA 1
ATOM 5293 C C . ALA E 5 175 ? 75.243 91.464 64.878 1.00 332.54 175 ALA E C 1
ATOM 5294 O O . ALA E 5 175 ? 74.974 92.656 64.652 1.00 332.54 175 ALA E O 1
ATOM 5296 N N . LEU E 5 176 ? 75.451 90.575 63.904 1.00 341.44 176 LEU E N 1
ATOM 5297 C CA . LEU E 5 176 ? 75.260 90.916 62.500 1.00 341.44 176 LEU E CA 1
ATOM 5298 C C . LEU E 5 176 ? 73.895 91.541 62.259 1.00 341.44 176 LEU E C 1
ATOM 5299 O O . LEU E 5 176 ? 73.790 92.618 61.667 1.00 341.44 176 LEU E O 1
ATOM 5301 N N . SER E 5 177 ? 72.833 90.862 62.699 1.00 318.71 177 SER E N 1
ATOM 5302 C CA . SER E 5 177 ? 71.480 91.335 62.418 1.00 318.71 177 SER E CA 1
ATOM 5303 C C . SER E 5 177 ? 71.200 92.660 63.116 1.00 318.71 177 SER E C 1
ATOM 5304 O O . SER E 5 177 ? 70.558 93.547 62.540 1.00 318.71 177 SER E O 1
ATOM 5306 N N . ARG E 5 178 ? 71.666 92.805 64.357 1.00 314.67 178 ARG E N 1
ATOM 5307 C CA . ARG E 5 178 ? 71.551 94.070 65.070 1.00 314.67 178 ARG E CA 1
ATOM 5308 C C . ARG E 5 178 ? 72.120 95.209 64.241 1.00 314.67 178 ARG E C 1
ATOM 5309 O O . ARG E 5 178 ? 71.435 96.197 63.953 1.00 314.67 178 ARG E O 1
ATOM 5311 N N . ARG E 5 179 ? 73.388 95.084 63.849 1.00 289.78 179 ARG E N 1
ATOM 5312 C CA . ARG E 5 179 ? 74.000 96.155 63.071 1.00 289.78 179 ARG E CA 1
ATOM 5313 C C . ARG E 5 179 ? 73.281 96.351 61.745 1.00 289.78 179 ARG E C 1
ATOM 5314 O O . ARG E 5 179 ? 73.095 97.487 61.294 1.00 289.78 179 ARG E O 1
ATOM 5316 N N . TYR E 5 180 ? 72.853 95.255 61.115 1.00 302.86 180 TYR E N 1
ATOM 5317 C CA . TYR E 5 180 ? 72.139 95.354 59.850 1.00 302.86 180 TYR E CA 1
ATOM 5318 C C . TYR E 5 180 ? 70.867 96.168 59.998 1.00 302.86 180 TYR E C 1
ATOM 5319 O O . TYR E 5 180 ? 70.467 96.871 59.065 1.00 302.86 180 TYR E O 1
ATOM 5321 N N . GLN E 5 181 ? 70.224 96.088 61.160 1.00 308.50 181 GLN E N 1
ATOM 5322 C CA . GLN E 5 181 ? 69.037 96.897 61.406 1.00 308.50 181 GLN E CA 1
ATOM 5323 C C . GLN E 5 181 ? 69.387 98.320 61.818 1.00 308.50 181 GLN E C 1
ATOM 5324 O O . GLN E 5 181 ? 68.592 99.238 61.589 1.00 308.50 181 GLN E O 1
ATOM 5326 N N . SER E 5 182 ? 70.566 98.522 62.414 1.00 316.44 182 SER E N 1
ATOM 5327 C CA . SER E 5 182 ? 70.955 99.839 62.912 1.00 316.44 182 SER E CA 1
ATOM 5328 C C . SER E 5 182 ? 70.989 100.897 61.814 1.00 316.44 182 SER E C 1
ATOM 5329 O O . SER E 5 182 ? 70.921 102.100 62.114 1.00 316.44 182 SER E O 1
ATOM 5331 N N . ILE E 5 183 ? 71.090 100.471 60.553 1.00 324.78 183 ILE E N 1
ATOM 5332 C CA . ILE E 5 183 ? 71.199 101.402 59.436 1.00 324.78 183 ILE E CA 1
ATOM 5333 C C . ILE E 5 183 ? 70.020 102.361 59.404 1.00 324.78 183 ILE E C 1
ATOM 5334 O O . ILE E 5 183 ? 70.158 103.516 58.978 1.00 324.78 183 ILE E O 1
ATOM 5336 N N . LEU E 5 184 ? 68.851 101.912 59.859 1.00 326.25 184 LEU E N 1
ATOM 5337 C CA . LEU E 5 184 ? 67.679 102.777 59.868 1.00 326.25 184 LEU E CA 1
ATOM 5338 C C . LEU E 5 184 ? 67.913 103.986 60.764 1.00 326.25 184 LEU E C 1
ATOM 5339 O O . LEU E 5 184 ? 67.804 105.137 60.322 1.00 326.25 184 LEU E O 1
ATOM 5341 N N . LYS E 5 185 ? 68.231 103.737 62.036 1.00 320.86 185 LYS E N 1
ATOM 5342 C CA . LYS E 5 185 ? 68.536 104.830 62.948 1.00 320.86 185 LYS E CA 1
ATOM 5343 C C . LYS E 5 185 ? 69.663 105.694 62.402 1.00 320.86 185 LYS E C 1
ATOM 5344 O O . LYS E 5 185 ? 69.617 106.928 62.501 1.00 320.86 185 LYS E O 1
ATOM 5346 N N . ARG E 5 186 ? 70.682 105.062 61.818 1.00 324.02 186 ARG E N 1
ATOM 5347 C CA . ARG E 5 186 ? 71.801 105.824 61.273 1.00 324.02 186 ARG E CA 1
ATOM 5348 C C . ARG E 5 186 ? 71.318 106.856 60.257 1.00 324.02 186 ARG E C 1
ATOM 5349 O O . ARG E 5 186 ? 71.588 108.060 60.390 1.00 324.02 186 ARG E O 1
ATOM 5351 N N . LYS E 5 187 ? 70.589 106.398 59.235 1.00 343.50 187 LYS E N 1
ATOM 5352 C CA . LYS E 5 187 ? 70.165 107.318 58.188 1.00 343.50 187 LYS E CA 1
ATOM 5353 C C . LYS E 5 187 ? 69.191 108.357 58.721 1.00 343.50 187 LYS E C 1
ATOM 5354 O O . LYS E 5 187 ? 69.222 109.511 58.274 1.00 343.50 187 LYS E O 1
ATOM 5356 N N . GLU E 5 188 ? 68.337 107.981 59.678 1.00 344.82 188 GLU E N 1
ATOM 5357 C CA . GLU E 5 188 ? 67.480 108.977 60.316 1.00 344.82 188 GLU E CA 1
ATOM 5358 C C . GLU E 5 188 ? 68.309 110.112 60.897 1.00 344.82 188 GLU E C 1
ATOM 5359 O O . GLU E 5 188 ? 68.045 111.290 60.628 1.00 344.82 188 GLU E O 1
ATOM 5361 N N . VAL E 5 189 ? 69.318 109.773 61.703 1.00 328.94 189 VAL E N 1
ATOM 5362 C CA . VAL E 5 189 ? 70.131 110.802 62.350 1.00 328.94 189 VAL E CA 1
ATOM 5363 C C . VAL E 5 189 ? 70.811 111.680 61.309 1.00 328.94 189 VAL E C 1
ATOM 5364 O O . VAL E 5 189 ? 70.821 112.919 61.415 1.00 328.94 189 VAL E O 1
ATOM 5366 N N . CYS E 5 190 ? 71.402 111.049 60.295 1.00 342.60 190 CYS E N 1
ATOM 5367 C CA . CYS E 5 190 ? 72.170 111.804 59.310 1.00 342.60 190 CYS E CA 1
ATOM 5368 C C . CYS E 5 190 ? 71.281 112.791 58.563 1.00 342.60 190 CYS E C 1
ATOM 5369 O O . CYS E 5 190 ? 71.622 113.976 58.428 1.00 342.60 190 CYS E O 1
ATOM 5371 N N . ILE E 5 191 ? 70.134 112.317 58.065 1.00 343.02 191 ILE E N 1
ATOM 5372 C CA . ILE E 5 191 ? 69.245 113.205 57.326 1.00 343.02 191 ILE E CA 1
ATOM 5373 C C . ILE E 5 191 ? 68.708 114.299 58.239 1.00 343.02 191 ILE E C 1
ATOM 5374 O O . ILE E 5 191 ? 68.574 115.457 57.823 1.00 343.02 191 ILE E O 1
ATOM 5376 N N . LYS E 5 192 ? 68.429 113.964 59.505 1.00 340.40 192 LYS E N 1
ATOM 5377 C CA . LYS E 5 192 ? 67.920 114.967 60.433 1.00 340.40 192 LYS E CA 1
ATOM 5378 C C . LYS E 5 192 ? 68.900 116.116 60.581 1.00 340.40 192 LYS E C 1
ATOM 5379 O O . LYS E 5 192 ? 68.523 117.286 60.455 1.00 340.40 192 LYS E O 1
ATOM 5381 N N . GLU E 5 193 ? 70.169 115.806 60.852 1.00 304.34 193 GLU E N 1
ATOM 5382 C CA . GLU E 5 193 ? 71.117 116.894 61.082 1.00 304.34 193 GLU E CA 1
ATOM 5383 C C . GLU E 5 193 ? 71.410 117.658 59.796 1.00 304.34 193 GLU E C 1
ATOM 5384 O O . GLU E 5 193 ? 71.353 118.894 59.774 1.00 304.34 193 GLU E O 1
ATOM 5386 N N . TRP E 5 194 ? 71.718 116.951 58.709 1.00 313.32 194 TRP E N 1
ATOM 5387 C CA . TRP E 5 194 ? 72.228 117.666 57.547 1.00 313.32 194 TRP E CA 1
ATOM 5388 C C . TRP E 5 194 ? 71.136 118.266 56.673 1.00 313.32 194 TRP E C 1
ATOM 5389 O O . TRP E 5 194 ? 71.456 119.082 55.803 1.00 313.32 194 TRP E O 1
ATOM 5391 N N . GLU E 5 195 ? 69.869 117.896 56.884 1.00 301.18 195 GLU E N 1
ATOM 5392 C CA . GLU E 5 195 ? 68.748 118.486 56.149 1.00 301.18 195 GLU E CA 1
ATOM 5393 C C . GLU E 5 195 ? 68.920 118.313 54.641 1.00 301.18 195 GLU E C 1
ATOM 5394 O O . GLU E 5 195 ? 68.583 119.198 53.852 1.00 301.18 195 GLU E O 1
ATOM 5396 N N . LEU E 5 196 ? 69.438 117.151 54.237 1.00 302.18 196 LEU E N 1
ATOM 5397 C CA . LEU E 5 196 ? 69.784 116.936 52.836 1.00 302.18 196 LEU E CA 1
ATOM 5398 C C . LEU E 5 196 ? 68.546 116.870 51.949 1.00 302.18 196 LEU E C 1
ATOM 5399 O O . LEU E 5 196 ? 68.604 117.278 50.784 1.00 302.18 196 LEU E O 1
ATOM 5401 N N . LYS E 5 197 ? 67.431 116.361 52.474 1.00 344.93 197 LYS E N 1
ATOM 5402 C CA . LYS E 5 197 ? 66.166 116.271 51.744 1.00 344.93 197 LYS E CA 1
ATOM 5403 C C . LYS E 5 197 ? 66.331 115.443 50.465 1.00 344.93 197 LYS E C 1
ATOM 5404 O O . LYS E 5 197 ? 66.218 115.937 49.342 1.00 344.93 197 LYS E O 1
ATOM 5406 N N . ILE E 5 198 ? 66.621 114.158 50.678 1.00 358.62 198 ILE E N 1
ATOM 5407 C CA . ILE E 5 198 ? 66.824 113.238 49.565 1.00 358.62 198 ILE E CA 1
ATOM 5408 C C . ILE E 5 198 ? 65.539 113.090 48.760 1.00 358.62 198 ILE E C 1
ATOM 5409 O O . ILE E 5 198 ? 64.429 113.106 49.308 1.00 358.62 198 ILE E O 1
ATOM 5411 N N . ASN E 5 199 ? 65.689 112.965 47.445 1.00 373.27 199 ASN E N 1
ATOM 5412 C CA . ASN E 5 199 ? 64.564 112.760 46.553 1.00 373.27 199 ASN E CA 1
ATOM 5413 C C . ASN E 5 199 ? 64.147 111.294 46.537 1.00 373.27 199 ASN E C 1
ATOM 5414 O O . ASN E 5 199 ? 64.863 110.404 47.005 1.00 373.27 199 ASN E O 1
ATOM 5416 N N . ASN E 5 200 ? 62.959 111.049 45.979 1.00 385.05 200 ASN E N 1
ATOM 5417 C CA . ASN E 5 200 ? 62.597 109.689 45.596 1.00 385.05 200 ASN E CA 1
ATOM 5418 C C . ASN E 5 200 ? 63.533 109.164 44.516 1.00 385.05 200 ASN E C 1
ATOM 5419 O O . ASN E 5 200 ? 63.690 107.947 44.364 1.00 385.05 200 ASN E O 1
ATOM 5421 N N . ASP E 5 201 ? 64.163 110.066 43.764 1.00 388.57 201 ASP E N 1
ATOM 5422 C CA . ASP E 5 201 ? 65.173 109.730 42.777 1.00 388.57 201 ASP E CA 1
ATOM 5423 C C . ASP E 5 201 ? 66.560 110.047 43.335 1.00 388.57 201 ASP E C 1
ATOM 5424 O O . ASP E 5 201 ? 66.708 110.599 44.428 1.00 388.57 201 ASP E O 1
ATOM 5426 N N . GLY E 5 202 ? 67.588 109.691 42.567 1.00 361.29 202 GLY E N 1
ATOM 5427 C CA . GLY E 5 202 ? 68.961 109.868 43.004 1.00 361.29 202 GLY E CA 1
ATOM 5428 C C . GLY E 5 202 ? 69.318 111.308 43.309 1.00 361.29 202 GLY E C 1
ATOM 5429 O O . GLY E 5 202 ? 69.471 112.123 42.394 1.00 361.29 202 GLY E O 1
ATOM 5430 N N . ARG E 5 203 ? 69.472 111.625 44.592 1.00 314.61 203 ARG E N 1
ATOM 5431 C CA . ARG E 5 203 ? 69.685 112.999 45.039 1.00 314.61 203 ARG E CA 1
ATOM 5432 C C . ARG E 5 203 ? 70.078 113.027 46.514 1.00 314.61 203 ARG E C 1
ATOM 5433 O O . ARG E 5 203 ? 70.784 113.930 46.964 1.00 314.61 203 ARG E O 1
ATOM 5435 N N . THR F 6 3 ? 55.791 90.184 81.559 1.00 335.27 3 THR F N 1
ATOM 5436 C CA . THR F 6 3 ? 54.568 90.547 80.854 1.00 335.27 3 THR F CA 1
ATOM 5437 C C . THR F 6 3 ? 54.488 89.868 79.490 1.00 335.27 3 THR F C 1
ATOM 5438 O O . THR F 6 3 ? 55.498 89.709 78.805 1.00 335.27 3 THR F O 1
ATOM 5440 N N . LEU F 6 4 ? 53.282 89.452 79.108 1.00 356.97 4 LEU F N 1
ATOM 5441 C CA . LEU F 6 4 ? 53.077 88.806 77.820 1.00 356.97 4 LEU F CA 1
ATOM 5442 C C . LEU F 6 4 ? 51.593 88.801 77.483 1.00 356.97 4 LEU F C 1
ATOM 5443 O O . LEU F 6 4 ? 50.753 88.520 78.340 1.00 356.97 4 LEU F O 1
ATOM 5445 N N . GLU F 6 5 ? 51.282 89.141 76.233 1.00 363.59 5 GLU F N 1
ATOM 5446 C CA . GLU F 6 5 ? 49.951 88.971 75.651 1.00 363.59 5 GLU F CA 1
ATOM 5447 C C . GLU F 6 5 ? 50.202 88.360 74.280 1.00 363.59 5 GLU F C 1
ATOM 5448 O O . GLU F 6 5 ? 50.281 89.078 73.281 1.00 363.59 5 GLU F O 1
ATOM 5450 N N . TYR F 6 6 ? 50.304 87.039 74.227 1.00 359.28 6 TYR F N 1
ATOM 5451 C CA . TYR F 6 6 ? 50.946 86.380 73.104 1.00 359.28 6 TYR F CA 1
ATOM 5452 C C . TYR F 6 6 ? 49.960 85.526 72.319 1.00 359.28 6 TYR F C 1
ATOM 5453 O O . TYR F 6 6 ? 48.818 85.307 72.725 1.00 359.28 6 TYR F O 1
ATOM 5455 N N . ASN F 6 7 ? 50.434 85.037 71.176 1.00 380.63 7 ASN F N 1
ATOM 5456 C CA . ASN F 6 7 ? 49.642 84.222 70.264 1.00 380.63 7 ASN F CA 1
ATOM 5457 C C . ASN F 6 7 ? 50.026 82.765 70.474 1.00 380.63 7 ASN F C 1
ATOM 5458 O O . ASN F 6 7 ? 51.158 82.368 70.185 1.00 380.63 7 ASN F O 1
ATOM 5460 N N . ALA F 6 8 ? 49.078 81.969 70.962 1.00 390.85 8 ALA F N 1
ATOM 5461 C CA . ALA F 6 8 ? 49.282 80.533 71.089 1.00 390.85 8 ALA F CA 1
ATOM 5462 C C . ALA F 6 8 ? 48.799 79.768 69.868 1.00 390.85 8 ALA F C 1
ATOM 5463 O O . ALA F 6 8 ? 49.208 78.619 69.668 1.00 390.85 8 ALA F O 1
ATOM 5465 N N . ASN F 6 9 ? 47.927 80.374 69.058 1.00 399.80 9 ASN F N 1
ATOM 5466 C CA . ASN F 6 9 ? 47.496 79.735 67.819 1.00 399.80 9 ASN F CA 1
ATOM 5467 C C . ASN F 6 9 ? 48.692 79.482 66.913 1.00 399.80 9 ASN F C 1
ATOM 5468 O O . ASN F 6 9 ? 49.021 78.331 66.604 1.00 399.80 9 ASN F O 1
ATOM 5470 N N . SER F 6 10 ? 49.359 80.548 66.481 1.00 385.96 10 SER F N 1
ATOM 5471 C CA . SER F 6 10 ? 50.624 80.394 65.780 1.00 385.96 10 SER F CA 1
ATOM 5472 C C . SER F 6 10 ? 51.787 80.167 66.734 1.00 385.96 10 SER F C 1
ATOM 5473 O O . SER F 6 10 ? 52.932 80.080 66.278 1.00 385.96 10 SER F O 1
ATOM 5475 N N . LYS F 6 11 ? 51.513 80.065 68.037 1.00 360.67 11 LYS F N 1
ATOM 5476 C CA . LYS F 6 11 ? 52.537 79.815 69.050 1.00 360.67 11 LYS F CA 1
ATOM 5477 C C . LYS F 6 11 ? 53.654 80.853 68.968 1.00 360.67 11 LYS F C 1
ATOM 5478 O O . LYS F 6 11 ? 54.840 80.524 68.895 1.00 360.67 11 LYS F O 1
ATOM 5480 N N . LEU F 6 12 ? 53.264 82.124 68.978 1.00 347.97 12 LEU F N 1
ATOM 5481 C CA . LEU F 6 12 ? 54.189 83.241 68.866 1.00 347.97 12 LEU F CA 1
ATOM 5482 C C . LEU F 6 12 ? 54.065 84.117 70.104 1.00 347.97 12 LEU F C 1
ATOM 5483 O O . LEU F 6 12 ? 52.971 84.594 70.425 1.00 347.97 12 LEU F O 1
ATOM 5485 N N . ILE F 6 13 ? 55.183 84.334 70.781 1.00 333.11 13 ILE F N 1
ATOM 5486 C CA . ILE F 6 13 ? 55.206 85.092 72.026 1.00 333.11 13 ILE F CA 1
ATOM 5487 C C . ILE F 6 13 ? 55.270 86.583 71.728 1.00 333.11 13 ILE F C 1
ATOM 5488 O O . ILE F 6 13 ? 55.823 87.016 70.712 1.00 333.11 13 ILE F O 1
ATOM 5490 N N . THR F 6 14 ? 54.679 87.376 72.618 1.00 338.40 14 THR F N 1
ATOM 5491 C CA . THR F 6 14 ? 54.761 88.827 72.566 1.00 338.40 14 THR F CA 1
ATOM 5492 C C . THR F 6 14 ? 54.413 89.363 73.946 1.00 338.40 14 THR F C 1
ATOM 5493 O O . THR F 6 14 ? 53.612 88.768 74.670 1.00 338.40 14 THR F O 1
ATOM 5495 N N . ALA F 6 15 ? 55.033 90.478 74.306 1.00 346.22 15 ALA F N 1
ATOM 5496 C CA . ALA F 6 15 ? 54.753 91.150 75.559 1.00 346.22 15 ALA F CA 1
ATOM 5497 C C . ALA F 6 15 ? 53.815 92.325 75.302 1.00 346.22 15 ALA F C 1
ATOM 5498 O O . ALA F 6 15 ? 53.317 92.517 74.189 1.00 346.22 15 ALA F O 1
ATOM 5500 N N . SER F 6 16 ? 53.583 93.130 76.336 1.00 372.38 16 SER F N 1
ATOM 5501 C CA . SER F 6 16 ? 52.610 94.210 76.275 1.00 372.38 16 SER F CA 1
ATOM 5502 C C . SER F 6 16 ? 52.984 95.232 75.200 1.00 372.38 16 SER F C 1
ATOM 5503 O O . SER F 6 16 ? 54.072 95.206 74.620 1.00 372.38 16 SER F O 1
ATOM 5505 N N . ASP F 6 17 ? 52.050 96.144 74.936 1.00 406.40 17 ASP F N 1
ATOM 5506 C CA . ASP F 6 17 ? 52.203 97.192 73.927 1.00 406.40 17 ASP F CA 1
ATOM 5507 C C . ASP F 6 17 ? 52.131 98.546 74.632 1.00 406.40 17 ASP F C 1
ATOM 5508 O O . ASP F 6 17 ? 51.071 99.169 74.715 1.00 406.40 17 ASP F O 1
ATOM 5510 N N . ALA F 6 18 ? 53.278 98.998 75.126 1.00 390.71 18 ALA F N 1
ATOM 5511 C CA . ALA F 6 18 ? 53.410 100.224 75.901 1.00 390.71 18 ALA F CA 1
ATOM 5512 C C . ALA F 6 18 ? 54.868 100.663 75.795 1.00 390.71 18 ALA F C 1
ATOM 5513 O O . ALA F 6 18 ? 55.574 100.260 74.863 1.00 390.71 18 ALA F O 1
ATOM 5515 N N . VAL F 6 19 ? 55.306 101.530 76.709 1.00 375.73 19 VAL F N 1
ATOM 5516 C CA . VAL F 6 19 ? 56.721 101.882 76.777 1.00 375.73 19 VAL F CA 1
ATOM 5517 C C . VAL F 6 19 ? 57.545 100.603 76.874 1.00 375.73 19 VAL F C 1
ATOM 5518 O O . VAL F 6 19 ? 57.227 99.695 77.652 1.00 375.73 19 VAL F O 1
ATOM 5520 N N . VAL F 6 20 ? 58.581 100.503 76.042 1.00 368.14 20 VAL F N 1
ATOM 5521 C CA . VAL F 6 20 ? 59.375 99.285 75.910 1.00 368.14 20 VAL F CA 1
ATOM 5522 C C . VAL F 6 20 ? 60.847 99.628 75.711 1.00 368.14 20 VAL F C 1
ATOM 5523 O O . VAL F 6 20 ? 61.196 100.590 75.021 1.00 368.14 20 VAL F O 1
ATOM 5525 N N . ALA F 6 21 ? 61.713 98.820 76.320 1.00 322.93 21 ALA F N 1
ATOM 5526 C CA . ALA F 6 21 ? 63.153 98.968 76.191 1.00 322.93 21 ALA F CA 1
ATOM 5527 C C . ALA F 6 21 ? 63.680 98.107 75.047 1.00 322.93 21 ALA F C 1
ATOM 5528 O O . ALA F 6 21 ? 62.992 97.230 74.526 1.00 322.93 21 ALA F O 1
ATOM 5530 N N . LEU F 6 22 ? 64.937 98.353 74.678 1.00 311.87 22 LEU F N 1
ATOM 5531 C CA . LEU F 6 22 ? 65.509 97.721 73.492 1.00 311.87 22 LEU F CA 1
ATOM 5532 C C . LEU F 6 22 ? 65.600 96.208 73.656 1.00 311.87 22 LEU F C 1
ATOM 5533 O O . LEU F 6 22 ? 65.016 95.446 72.869 1.00 311.87 22 LEU F O 1
ATOM 5535 N N . SER F 6 23 ? 66.324 95.758 74.690 1.00 329.73 23 SER F N 1
ATOM 5536 C CA . SER F 6 23 ? 66.533 94.331 74.915 1.00 329.73 23 SER F CA 1
ATOM 5537 C C . SER F 6 23 ? 65.232 93.551 74.835 1.00 329.73 23 SER F C 1
ATOM 5538 O O . SER F 6 23 ? 65.228 92.393 74.403 1.00 329.73 23 SER F O 1
ATOM 5540 N N . THR F 6 24 ? 64.121 94.179 75.214 1.00 333.32 24 THR F N 1
ATOM 5541 C CA . THR F 6 24 ? 62.823 93.537 75.114 1.00 333.32 24 THR F CA 1
ATOM 5542 C C . THR F 6 24 ? 62.576 93.084 73.686 1.00 333.32 24 THR F C 1
ATOM 5543 O O . THR F 6 24 ? 62.534 91.880 73.424 1.00 333.32 24 THR F O 1
ATOM 5545 N N . GLU F 6 25 ? 62.471 94.033 72.753 1.00 333.39 25 GLU F N 1
ATOM 5546 C CA . GLU F 6 25 ? 62.163 93.664 71.377 1.00 333.39 25 GLU F CA 1
ATOM 5547 C C . GLU F 6 25 ? 63.250 92.790 70.783 1.00 333.39 25 GLU F C 1
ATOM 5548 O O . GLU F 6 25 ? 62.955 91.883 69.990 1.00 333.39 25 GLU F O 1
ATOM 5550 N N . THR F 6 26 ? 64.510 93.060 71.133 1.00 341.03 26 THR F N 1
ATOM 5551 C CA . THR F 6 26 ? 65.588 92.189 70.681 1.00 341.03 26 THR F CA 1
ATOM 5552 C C . THR F 6 26 ? 65.267 90.734 70.988 1.00 341.03 26 THR F C 1
ATOM 5553 O O . THR F 6 26 ? 65.130 89.907 70.080 1.00 341.03 26 THR F O 1
ATOM 5555 N N . ASN F 6 27 ? 65.110 90.418 72.273 1.00 344.59 27 ASN F N 1
ATOM 5556 C CA . ASN F 6 27 ? 64.882 89.035 72.659 1.00 344.59 27 ASN F CA 1
ATOM 5557 C C . ASN F 6 27 ? 63.581 88.506 72.087 1.00 344.59 27 ASN F C 1
ATOM 5558 O O . ASN F 6 27 ? 63.505 87.325 71.741 1.00 344.59 27 ASN F O 1
ATOM 5560 N N . ILE F 6 28 ? 62.551 89.351 71.983 1.00 338.94 28 ILE F N 1
ATOM 5561 C CA . ILE F 6 28 ? 61.298 88.902 71.376 1.00 338.94 28 ILE F CA 1
ATOM 5562 C C . ILE F 6 28 ? 61.561 88.346 69.989 1.00 338.94 28 ILE F C 1
ATOM 5563 O O . ILE F 6 28 ? 61.341 87.159 69.727 1.00 338.94 28 ILE F O 1
ATOM 5565 N N . ASP F 6 29 ? 62.056 89.195 69.091 1.00 330.78 29 ASP F N 1
ATOM 5566 C CA . ASP F 6 29 ? 62.271 88.749 67.722 1.00 330.78 29 ASP F CA 1
ATOM 5567 C C . ASP F 6 29 ? 63.256 87.594 67.664 1.00 330.78 29 ASP F C 1
ATOM 5568 O O . ASP F 6 29 ? 63.106 86.689 66.833 1.00 330.78 29 ASP F O 1
ATOM 5570 N N . GLN F 6 30 ? 64.241 87.583 68.562 1.00 334.08 30 GLN F N 1
ATOM 5571 C CA . GLN F 6 30 ? 65.216 86.504 68.555 1.00 334.08 30 GLN F CA 1
ATOM 5572 C C . GLN F 6 30 ? 64.562 85.169 68.869 1.00 334.08 30 GLN F C 1
ATOM 5573 O O . GLN F 6 30 ? 64.681 84.218 68.096 1.00 334.08 30 GLN F O 1
ATOM 5575 N N . ILE F 6 31 ? 63.864 85.080 69.998 1.00 331.04 31 ILE F N 1
ATOM 5576 C CA . ILE F 6 31 ? 63.227 83.822 70.367 1.00 331.04 31 ILE F CA 1
ATOM 5577 C C . ILE F 6 31 ? 62.172 83.438 69.338 1.00 331.04 31 ILE F C 1
ATOM 5578 O O . ILE F 6 31 ? 61.954 82.250 69.068 1.00 331.04 31 ILE F O 1
ATOM 5580 N N . ASN F 6 32 ? 61.528 84.433 68.720 1.00 344.70 32 ASN F N 1
ATOM 5581 C CA . ASN F 6 32 ? 60.584 84.144 67.646 1.00 344.70 32 ASN F CA 1
ATOM 5582 C C . ASN F 6 32 ? 61.264 83.389 66.515 1.00 344.70 32 ASN F C 1
ATOM 5583 O O . ASN F 6 32 ? 60.838 82.291 66.135 1.00 344.70 32 ASN F O 1
ATOM 5585 N N . VAL F 6 33 ? 62.327 83.974 65.956 1.00 357.75 33 VAL F N 1
ATOM 5586 C CA . VAL F 6 33 ? 62.975 83.345 64.810 1.00 357.75 33 VAL F CA 1
ATOM 5587 C C . VAL F 6 33 ? 63.638 82.037 65.217 1.00 357.75 33 VAL F C 1
ATOM 5588 O O . VAL F 6 33 ? 63.726 81.105 64.413 1.00 357.75 33 VAL F O 1
ATOM 5590 N N . LEU F 6 34 ? 64.080 81.925 66.473 1.00 344.57 34 LEU F N 1
ATOM 5591 C CA . LEU F 6 34 ? 64.625 80.655 66.947 1.00 344.57 34 LEU F CA 1
ATOM 5592 C C . LEU F 6 34 ? 63.566 79.562 66.952 1.00 344.57 34 LEU F C 1
ATOM 5593 O O . LEU F 6 34 ? 63.829 78.434 66.526 1.00 344.57 34 LEU F O 1
ATOM 5595 N N . THR F 6 35 ? 62.366 79.870 67.437 1.00 351.73 35 THR F N 1
ATOM 5596 C CA . THR F 6 35 ? 61.316 78.860 67.457 1.00 351.73 35 THR F CA 1
ATOM 5597 C C . THR F 6 35 ? 60.869 78.504 66.045 1.00 351.73 35 THR F C 1
ATOM 5598 O O . THR F 6 35 ? 60.593 77.332 65.750 1.00 351.73 35 THR F O 1
ATOM 5600 N N . THR F 6 36 ? 60.782 79.503 65.162 1.00 366.14 36 THR F N 1
ATOM 5601 C CA . THR F 6 36 ? 60.530 79.202 63.756 1.00 366.14 36 THR F CA 1
ATOM 5602 C C . THR F 6 36 ? 61.618 78.300 63.192 1.00 366.14 36 THR F C 1
ATOM 5603 O O . THR F 6 36 ? 61.340 77.412 62.381 1.00 366.14 36 THR F O 1
ATOM 5605 N N . SER F 6 37 ? 62.862 78.503 63.624 1.00 365.04 37 SER F N 1
ATOM 5606 C CA . SER F 6 37 ? 63.948 77.628 63.203 1.00 365.04 37 SER F CA 1
ATOM 5607 C C . SER F 6 37 ? 63.725 76.206 63.690 1.00 365.04 37 SER F C 1
ATOM 5608 O O . SER F 6 37 ? 63.912 75.246 62.937 1.00 365.04 37 SER F O 1
ATOM 5610 N N . LEU F 6 38 ? 63.336 76.056 64.953 1.00 346.09 38 LEU F N 1
ATOM 5611 C CA . LEU F 6 38 ? 63.127 74.722 65.506 1.00 346.09 38 LEU F CA 1
ATOM 5612 C C . LEU F 6 38 ? 62.011 73.990 64.772 1.00 346.09 38 LEU F C 1
ATOM 5613 O O . LEU F 6 38 ? 62.128 72.792 64.476 1.00 346.09 38 LEU F O 1
ATOM 5615 N N . ILE F 6 39 ? 60.930 74.698 64.444 1.00 363.44 39 ILE F N 1
ATOM 5616 C CA . ILE F 6 39 ? 59.824 74.027 63.771 1.00 363.44 39 ILE F CA 1
ATOM 5617 C C . ILE F 6 39 ? 60.133 73.806 62.291 1.00 363.44 39 ILE F C 1
ATOM 5618 O O . ILE F 6 39 ? 59.659 72.831 61.697 1.00 363.44 39 ILE F O 1
ATOM 5620 N N . GLY F 6 40 ? 60.929 74.678 61.669 1.00 385.48 40 GLY F N 1
ATOM 5621 C CA . GLY F 6 40 ? 61.378 74.411 60.315 1.00 385.48 40 GLY F CA 1
ATOM 5622 C C . GLY F 6 40 ? 62.392 73.290 60.253 1.00 385.48 40 GLY F C 1
ATOM 5623 O O . GLY F 6 40 ? 62.587 72.680 59.198 1.00 385.48 40 GLY F O 1
ATOM 5624 N N . GLU F 6 41 ? 63.057 73.012 61.375 1.00 401.34 41 GLU F N 1
ATOM 5625 C CA . GLU F 6 41 ? 63.982 71.889 61.435 1.00 401.34 41 GLU F CA 1
ATOM 5626 C C . GLU F 6 41 ? 63.235 70.577 61.628 1.00 401.34 41 GLU F C 1
ATOM 5627 O O . GLU F 6 41 ? 63.458 69.613 60.887 1.00 401.34 41 GLU F O 1
ATOM 5629 N N . THR F 6 42 ? 62.325 70.530 62.606 1.00 410.33 42 THR F N 1
ATOM 5630 C CA . THR F 6 42 ? 61.605 69.301 62.965 1.00 410.33 42 THR F CA 1
ATOM 5631 C C . THR F 6 42 ? 62.574 68.140 63.177 1.00 410.33 42 THR F C 1
ATOM 5632 O O . THR F 6 42 ? 62.318 67.003 62.773 1.00 410.33 42 THR F O 1
ATOM 5634 N N . ASN F 6 43 ? 63.706 68.434 63.821 1.00 374.17 43 ASN F N 1
ATOM 5635 C CA . ASN F 6 43 ? 64.714 67.436 64.107 1.00 374.17 43 ASN F CA 1
ATOM 5636 C C . ASN F 6 43 ? 65.439 67.870 65.372 1.00 374.17 43 ASN F C 1
ATOM 5637 O O . ASN F 6 43 ? 66.128 68.902 65.350 1.00 374.17 43 ASN F O 1
ATOM 5639 N N . PRO F 6 44 ? 65.298 67.125 66.472 1.00 345.29 44 PRO F N 1
ATOM 5640 C CA . PRO F 6 44 ? 65.997 67.511 67.708 1.00 345.29 44 PRO F CA 1
ATOM 5641 C C . PRO F 6 44 ? 67.487 67.687 67.515 1.00 345.29 44 PRO F C 1
ATOM 5642 O O . PRO F 6 44 ? 68.081 68.594 68.109 1.00 345.29 44 PRO F O 1
ATOM 5644 N N . ASN F 6 45 ? 68.109 66.862 66.685 1.00 365.99 45 ASN F N 1
ATOM 5645 C CA . ASN F 6 45 ? 69.512 67.020 66.338 1.00 365.99 45 ASN F CA 1
ATOM 5646 C C . ASN F 6 45 ? 69.587 67.878 65.084 1.00 365.99 45 ASN F C 1
ATOM 5647 O O . ASN F 6 45 ? 69.224 67.429 63.992 1.00 365.99 45 ASN F O 1
ATOM 5649 N N . PHE F 6 46 ? 70.050 69.108 65.250 1.00 362.69 46 PHE F N 1
ATOM 5650 C CA . PHE F 6 46 ? 70.309 70.020 64.149 1.00 362.69 46 PHE F CA 1
ATOM 5651 C C . PHE F 6 46 ? 71.704 69.741 63.591 1.00 362.69 46 PHE F C 1
ATOM 5652 O O . PHE F 6 46 ? 72.329 68.723 63.899 1.00 362.69 46 PHE F O 1
ATOM 5654 N N . THR F 6 47 ? 72.206 70.648 62.752 1.00 382.46 47 THR F N 1
ATOM 5655 C CA . THR F 6 47 ? 73.583 70.602 62.287 1.00 382.46 47 THR F CA 1
ATOM 5656 C C . THR F 6 47 ? 73.935 72.009 61.832 1.00 382.46 47 THR F C 1
ATOM 5657 O O . THR F 6 47 ? 73.106 72.663 61.183 1.00 382.46 47 THR F O 1
ATOM 5659 N N . PRO F 6 48 ? 75.137 72.499 62.141 1.00 359.50 48 PRO F N 1
ATOM 5660 C CA . PRO F 6 48 ? 75.525 73.838 61.677 1.00 359.50 48 PRO F CA 1
ATOM 5661 C C . PRO F 6 48 ? 75.621 73.955 60.162 1.00 359.50 48 PRO F C 1
ATOM 5662 O O . PRO F 6 48 ? 76.006 75.007 59.644 1.00 359.50 48 PRO F O 1
ATOM 5664 N N . GLN F 6 49 ? 75.288 72.886 59.440 1.00 381.56 49 GLN F N 1
ATOM 5665 C CA . GLN F 6 49 ? 75.232 73.005 57.992 1.00 381.56 49 GLN F CA 1
ATOM 5666 C C . GLN F 6 49 ? 73.860 73.522 57.561 1.00 381.56 49 GLN F C 1
ATOM 5667 O O . GLN F 6 49 ? 72.839 73.142 58.141 1.00 381.56 49 GLN F O 1
ATOM 5669 N N . PRO F 6 50 ? 73.814 74.421 56.581 1.00 384.93 50 PRO F N 1
ATOM 5670 C CA . PRO F 6 50 ? 72.529 74.938 56.101 1.00 384.93 50 PRO F CA 1
ATOM 5671 C C . PRO F 6 50 ? 71.972 74.109 54.960 1.00 384.93 50 PRO F C 1
ATOM 5672 O O . PRO F 6 50 ? 72.560 73.093 54.578 1.00 384.93 50 PRO F O 1
ATOM 5674 N N . ASN F 6 51 ? 70.845 74.536 54.400 1.00 430.56 51 ASN F N 1
ATOM 5675 C CA . ASN F 6 51 ? 70.296 73.883 53.219 1.00 430.56 51 ASN F CA 1
ATOM 5676 C C . ASN F 6 51 ? 71.059 74.367 51.993 1.00 430.56 51 ASN F C 1
ATOM 5677 O O . ASN F 6 51 ? 70.941 75.531 51.594 1.00 430.56 51 ASN F O 1
ATOM 5679 N N . GLU F 6 52 ? 71.854 73.472 51.403 1.00 455.95 52 GLU F N 1
ATOM 5680 C CA . GLU F 6 52 ? 72.474 73.776 50.121 1.00 455.95 52 GLU F CA 1
ATOM 5681 C C . GLU F 6 52 ? 71.423 73.987 49.044 1.00 455.95 52 GLU F C 1
ATOM 5682 O O . GLU F 6 52 ? 71.641 74.763 48.112 1.00 455.95 52 GLU F O 1
ATOM 5684 N N . ALA F 6 53 ? 70.268 73.331 49.170 1.00 442.64 53 ALA F N 1
ATOM 5685 C CA . ALA F 6 53 ? 69.184 73.553 48.219 1.00 442.64 53 ALA F CA 1
ATOM 5686 C C . ALA F 6 53 ? 68.672 74.984 48.301 1.00 442.64 53 ALA F C 1
ATOM 5687 O O . ALA F 6 53 ? 68.550 75.669 47.281 1.00 442.64 53 ALA F O 1
ATOM 5689 N N . LEU F 6 54 ? 68.358 75.449 49.512 1.00 434.69 54 LEU F N 1
ATOM 5690 C CA . LEU F 6 54 ? 67.917 76.830 49.684 1.00 434.69 54 LEU F CA 1
ATOM 5691 C C . LEU F 6 54 ? 68.990 77.810 49.234 1.00 434.69 54 LEU F C 1
ATOM 5692 O O . LEU F 6 54 ? 68.693 78.808 48.566 1.00 434.69 54 LEU F O 1
ATOM 5694 N N . SER F 6 55 ? 70.242 77.551 49.609 1.00 465.24 55 SER F N 1
ATOM 5695 C CA . SER F 6 55 ? 71.336 78.405 49.166 1.00 465.24 55 SER F CA 1
ATOM 5696 C C . SER F 6 55 ? 71.411 78.455 47.645 1.00 465.24 55 SER F C 1
ATOM 5697 O O . SER F 6 55 ? 71.671 79.512 47.062 1.00 465.24 55 SER F O 1
ATOM 5699 N N . LYS F 6 56 ? 71.163 77.321 46.983 1.00 476.73 56 LYS F N 1
ATOM 5700 C CA . LYS F 6 56 ? 71.191 77.280 45.527 1.00 476.73 56 LYS F CA 1
ATOM 5701 C C . LYS F 6 56 ? 70.003 78.012 44.925 1.00 476.73 56 LYS F C 1
ATOM 5702 O O . LYS F 6 56 ? 70.118 78.581 43.837 1.00 476.73 56 LYS F O 1
ATOM 5704 N N . MET F 6 57 ? 68.859 78.011 45.608 1.00 466.42 57 MET F N 1
ATOM 5705 C CA . MET F 6 57 ? 67.746 78.842 45.155 1.00 466.42 57 MET F CA 1
ATOM 5706 C C . MET F 6 57 ? 68.096 80.323 45.258 1.00 466.42 57 MET F C 1
ATOM 5707 O O . MET F 6 57 ? 67.775 81.110 44.358 1.00 466.42 57 MET F O 1
ATOM 5709 N N . ILE F 6 58 ? 68.763 80.717 46.344 1.00 472.46 58 ILE F N 1
ATOM 5710 C CA . ILE F 6 58 ? 69.225 82.098 46.468 1.00 472.46 58 ILE F CA 1
ATOM 5711 C C . ILE F 6 58 ? 70.205 82.431 45.349 1.00 472.46 58 ILE F C 1
ATOM 5712 O O . ILE F 6 58 ? 70.139 83.504 44.736 1.00 472.46 58 ILE F O 1
ATOM 5714 N N . LYS F 6 59 ? 71.130 81.513 45.065 1.00 506.91 59 LYS F N 1
ATOM 5715 C CA . LYS F 6 59 ? 72.113 81.748 44.014 1.00 506.91 59 LYS F CA 1
ATOM 5716 C C . LYS F 6 59 ? 71.453 81.809 42.643 1.00 506.91 59 LYS F C 1
ATOM 5717 O O . LYS F 6 59 ? 71.902 82.548 41.762 1.00 506.91 59 LYS F O 1
ATOM 5719 N N . GLY F 6 60 ? 70.392 81.030 42.438 1.00 510.42 60 GLY F N 1
ATOM 5720 C CA . GLY F 6 60 ? 69.639 81.136 41.202 1.00 510.42 60 GLY F CA 1
ATOM 5721 C C . GLY F 6 60 ? 68.933 82.470 41.085 1.00 510.42 60 GLY F C 1
ATOM 5722 O O . GLY F 6 60 ? 68.854 83.050 40.000 1.00 510.42 60 GLY F O 1
ATOM 5723 N N . LEU F 6 61 ? 68.417 82.979 42.205 1.00 498.63 61 LEU F N 1
ATOM 5724 C CA . LEU F 6 61 ? 67.872 84.332 42.209 1.00 498.63 61 LEU F CA 1
ATOM 5725 C C . LEU F 6 61 ? 68.947 85.348 41.851 1.00 498.63 61 LEU F C 1
ATOM 5726 O O . LEU F 6 61 ? 68.688 86.322 41.134 1.00 498.63 61 LEU F O 1
ATOM 5728 N N . PHE F 6 62 ? 70.172 85.123 42.323 1.00 502.67 62 PHE F N 1
ATOM 5729 C CA . PHE F 6 62 ? 71.253 86.053 42.013 1.00 502.67 62 PHE F CA 1
ATOM 5730 C C . PHE F 6 62 ? 71.659 85.966 40.545 1.00 502.67 62 PHE F C 1
ATOM 5731 O O . PHE F 6 62 ? 71.972 86.984 39.918 1.00 502.67 62 PHE F O 1
ATOM 5733 N N . GLU F 6 63 ? 71.667 84.758 39.982 1.00 524.70 63 GLU F N 1
ATOM 5734 C CA . GLU F 6 63 ? 71.911 84.617 38.551 1.00 524.70 63 GLU F CA 1
ATOM 5735 C C . GLU F 6 63 ? 70.805 85.288 37.749 1.00 524.70 63 GLU F C 1
ATOM 5736 O O . GLU F 6 63 ? 71.059 85.865 36.686 1.00 524.70 63 GLU F O 1
ATOM 5738 N N . SER F 6 64 ? 69.569 85.222 38.244 1.00 525.01 64 SER F N 1
ATOM 5739 C CA . SER F 6 64 ? 68.476 85.928 37.589 1.00 525.01 64 SER F CA 1
ATOM 5740 C C . SER F 6 64 ? 68.689 87.432 37.658 1.00 525.01 64 SER F C 1
ATOM 5741 O O . SER F 6 64 ? 68.375 88.156 36.710 1.00 525.01 64 SER F O 1
ATOM 5743 N N . GLY F 6 65 ? 69.236 87.919 38.771 1.00 536.80 65 GLY F N 1
ATOM 5744 C CA . GLY F 6 65 ? 69.572 89.332 38.857 1.00 536.80 65 GLY F CA 1
ATOM 5745 C C . GLY F 6 65 ? 70.684 89.722 37.900 1.00 536.80 65 GLY F C 1
ATOM 5746 O O . GLY F 6 65 ? 70.670 90.813 37.323 1.00 536.80 65 GLY F O 1
ATOM 5747 N N . MET F 6 66 ? 71.661 88.835 37.717 1.00 526.05 66 MET F N 1
ATOM 5748 C CA . MET F 6 66 ? 72.719 89.100 36.748 1.00 526.05 66 MET F CA 1
ATOM 5749 C C . MET F 6 66 ? 72.168 89.110 35.327 1.00 526.05 66 MET F C 1
ATOM 5750 O O . MET F 6 66 ? 72.570 89.936 34.503 1.00 526.05 66 MET F O 1
ATOM 5752 N N . LYS F 6 67 ? 71.226 88.215 35.029 1.00 547.85 67 LYS F N 1
ATOM 5753 C CA . LYS F 6 67 ? 70.529 88.262 33.746 1.00 547.85 67 LYS F CA 1
ATOM 5754 C C . LYS F 6 67 ? 69.716 89.543 33.596 1.00 547.85 67 LYS F C 1
ATOM 5755 O O . LYS F 6 67 ? 69.611 90.094 32.494 1.00 547.85 67 LYS F O 1
ATOM 5757 N N . ASN F 6 68 ? 69.128 90.022 34.692 1.00 562.63 68 ASN F N 1
ATOM 5758 C CA . ASN F 6 68 ? 68.354 91.256 34.650 1.00 562.63 68 ASN F CA 1
ATOM 5759 C C . ASN F 6 68 ? 69.260 92.450 34.372 1.00 562.63 68 ASN F C 1
ATOM 5760 O O . ASN F 6 68 ? 68.865 93.396 33.680 1.00 562.63 68 ASN F O 1
ATOM 5762 N N . LEU F 6 69 ? 70.472 92.431 34.925 1.00 527.93 69 LEU F N 1
ATOM 5763 C CA . LEU F 6 69 ? 71.492 93.385 34.502 1.00 527.93 69 LEU F CA 1
ATOM 5764 C C . LEU F 6 69 ? 71.837 93.195 33.029 1.00 527.93 69 LEU F C 1
ATOM 5765 O O . LEU F 6 69 ? 72.059 94.170 32.302 1.00 527.93 69 LEU F O 1
ATOM 5767 N N . GLN F 6 70 ? 71.892 91.938 32.576 1.00 537.30 70 GLN F N 1
ATOM 5768 C CA . GLN F 6 70 ? 72.164 91.641 31.171 1.00 537.30 70 GLN F CA 1
ATOM 5769 C C . GLN F 6 70 ? 71.133 92.282 30.255 1.00 537.30 70 GLN F C 1
ATOM 5770 O O . GLN F 6 70 ? 71.462 92.691 29.136 1.00 537.30 70 GLN F O 1
ATOM 5772 N N . GLN F 6 71 ? 69.888 92.394 30.712 1.00 565.31 71 GLN F N 1
ATOM 5773 C CA . GLN F 6 71 ? 68.894 93.147 29.956 1.00 565.31 71 GLN F CA 1
ATOM 5774 C C . GLN F 6 71 ? 69.187 94.641 29.915 1.00 565.31 71 GLN F C 1
ATOM 5775 O O . GLN F 6 71 ? 68.372 95.388 29.364 1.00 565.31 71 GLN F O 1
ATOM 5777 N N . LYS F 6 72 ? 70.308 95.089 30.488 1.00 559.58 72 LYS F N 1
ATOM 5778 C CA . LYS F 6 72 ? 70.613 96.511 30.640 1.00 559.58 72 LYS F CA 1
ATOM 5779 C C . LYS F 6 72 ? 69.512 97.234 31.410 1.00 559.58 72 LYS F C 1
ATOM 5780 O O . LYS F 6 72 ? 69.296 98.435 31.233 1.00 559.58 72 LYS F O 1
ATOM 5782 N N . LYS F 6 73 ? 68.806 96.498 32.263 1.00 554.51 73 LYS F N 1
ATOM 5783 C CA . LYS F 6 73 ? 67.790 97.056 33.145 1.00 554.51 73 LYS F CA 1
ATOM 5784 C C . LYS F 6 73 ? 68.354 97.048 34.560 1.00 554.51 73 LYS F C 1
ATOM 5785 O O . LYS F 6 73 ? 68.558 95.980 35.149 1.00 554.51 73 LYS F O 1
ATOM 5787 N N . LEU F 6 74 ? 68.618 98.235 35.102 1.00 521.75 74 LEU F N 1
ATOM 5788 C CA . LEU F 6 74 ? 69.289 98.322 36.391 1.00 521.75 74 LEU F CA 1
ATOM 5789 C C . LEU F 6 74 ? 68.316 98.380 37.562 1.00 521.75 74 LEU F C 1
ATOM 5790 O O . LEU F 6 74 ? 68.607 97.834 38.631 1.00 521.75 74 LEU F O 1
ATOM 5792 N N . ASN F 6 75 ? 67.163 99.027 37.385 1.00 521.24 75 ASN F N 1
ATOM 5793 C CA . ASN F 6 75 ? 66.232 99.191 38.499 1.00 521.24 75 ASN F CA 1
ATOM 5794 C C . ASN F 6 75 ? 65.634 97.853 38.921 1.00 521.24 75 ASN F C 1
ATOM 5795 O O . ASN F 6 75 ? 65.626 97.509 40.109 1.00 521.24 75 ASN F O 1
ATOM 5797 N N . GLU F 6 76 ? 65.118 97.087 37.960 1.00 548.29 76 GLU F N 1
ATOM 5798 C CA . GLU F 6 76 ? 64.588 95.770 38.286 1.00 548.29 76 GLU F CA 1
ATOM 5799 C C . GLU F 6 76 ? 65.678 94.856 38.826 1.00 548.29 76 GLU F C 1
ATOM 5800 O O . GLU F 6 76 ? 65.404 94.003 39.679 1.00 548.29 76 GLU F O 1
ATOM 5802 N N . ALA F 6 77 ? 66.911 95.005 38.333 1.00 552.45 77 ALA F N 1
ATOM 5803 C CA . ALA F 6 77 ? 68.028 94.247 38.885 1.00 552.45 77 ALA F CA 1
ATOM 5804 C C . ALA F 6 77 ? 68.226 94.573 40.359 1.00 552.45 77 ALA F C 1
ATOM 5805 O O . ALA F 6 77 ? 68.390 93.673 41.192 1.00 552.45 77 ALA F O 1
ATOM 5807 N N . LEU F 6 78 ? 68.235 95.867 40.691 1.00 516.37 78 LEU F N 1
ATOM 5808 C CA . LEU F 6 78 ? 68.310 96.289 42.086 1.00 516.37 78 LEU F CA 1
ATOM 5809 C C . LEU F 6 78 ? 67.177 95.687 42.905 1.00 516.37 78 LEU F C 1
ATOM 5810 O O . LEU F 6 78 ? 67.387 95.253 44.041 1.00 516.37 78 LEU F O 1
ATOM 5812 N N . LYS F 6 79 ? 65.970 95.648 42.343 1.00 516.78 79 LYS F N 1
ATOM 5813 C CA . LYS F 6 79 ? 64.840 95.071 43.067 1.00 516.78 79 LYS F CA 1
ATOM 5814 C C . LYS F 6 79 ? 65.076 93.594 43.366 1.00 516.78 79 LYS F C 1
ATOM 5815 O O . LYS F 6 79 ? 64.915 93.142 44.508 1.00 516.78 79 LYS F O 1
ATOM 5817 N N . ASN F 6 80 ? 65.444 92.825 42.338 1.00 519.98 80 ASN F N 1
ATOM 5818 C CA . ASN F 6 80 ? 65.660 91.392 42.513 1.00 519.98 80 ASN F CA 1
ATOM 5819 C C . ASN F 6 80 ? 66.755 91.126 43.537 1.00 519.98 80 ASN F C 1
ATOM 5820 O O . ASN F 6 80 ? 66.612 90.269 44.418 1.00 519.98 80 ASN F O 1
ATOM 5822 N N . VAL F 6 81 ? 67.853 91.874 43.454 1.00 500.23 81 VAL F N 1
ATOM 5823 C CA . VAL F 6 81 ? 68.967 91.603 44.353 1.00 500.23 81 VAL F CA 1
ATOM 5824 C C . VAL F 6 81 ? 68.678 92.117 45.763 1.00 500.23 81 VAL F C 1
ATOM 5825 O O . VAL F 6 81 ? 69.192 91.569 46.745 1.00 500.23 81 VAL F O 1
ATOM 5827 N N . SER F 6 82 ? 67.827 93.135 45.901 1.00 482.89 82 SER F N 1
ATOM 5828 C CA . SER F 6 82 ? 67.392 93.547 47.230 1.00 482.89 82 SER F CA 1
ATOM 5829 C C . SER F 6 82 ? 66.527 92.474 47.870 1.00 482.89 82 SER F C 1
ATOM 5830 O O . SER F 6 82 ? 66.677 92.166 49.062 1.00 482.89 82 SER F O 1
ATOM 5832 N N . LEU F 6 83 ? 65.612 91.897 47.089 1.00 485.57 83 LEU F N 1
ATOM 5833 C CA . LEU F 6 83 ? 64.853 90.752 47.576 1.00 485.57 83 LEU F CA 1
ATOM 5834 C C . LEU F 6 83 ? 65.792 89.625 47.983 1.00 485.57 83 LEU F C 1
ATOM 5835 O O . LEU F 6 83 ? 65.548 88.929 48.976 1.00 485.57 83 LEU F O 1
AT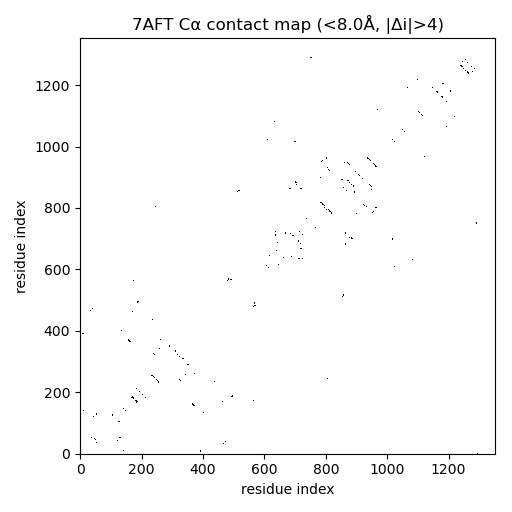OM 5837 N N . ALA F 6 84 ? 66.868 89.428 47.220 1.00 461.32 84 ALA F N 1
ATOM 5838 C CA . ALA F 6 84 ? 67.861 88.423 47.586 1.00 461.32 84 ALA F CA 1
ATOM 5839 C C . ALA F 6 84 ? 68.458 88.720 48.956 1.00 461.32 84 ALA F C 1
ATOM 5840 O O . ALA F 6 84 ? 68.523 87.838 49.822 1.00 461.32 84 ALA F O 1
ATOM 5842 N N . ILE F 6 85 ? 68.908 89.963 49.163 1.00 421.29 85 ILE F N 1
ATOM 5843 C CA . ILE F 6 85 ? 69.457 90.361 50.461 1.00 421.29 85 ILE F CA 1
ATOM 5844 C C . ILE F 6 85 ? 68.489 90.007 51.574 1.00 421.29 85 ILE F C 1
ATOM 5845 O O . ILE F 6 85 ? 68.859 89.383 52.573 1.00 421.29 85 ILE F O 1
ATOM 5847 N N . GLU F 6 86 ? 67.233 90.420 51.421 1.00 415.43 86 GLU F N 1
ATOM 5848 C CA . GLU F 6 86 ? 66.282 90.269 52.517 1.00 415.43 86 GLU F CA 1
ATOM 5849 C C . GLU F 6 86 ? 65.981 88.801 52.789 1.00 415.43 86 GLU F C 1
ATOM 5850 O O . GLU F 6 86 ? 66.046 88.343 53.937 1.00 415.43 86 GLU F O 1
ATOM 5852 N N . MET F 6 87 ? 65.642 88.048 51.741 1.00 415.55 87 MET F N 1
ATOM 5853 C CA . MET F 6 87 ? 65.304 86.642 51.918 1.00 415.55 87 MET F CA 1
ATOM 5854 C C . MET F 6 87 ? 66.479 85.849 52.475 1.00 415.55 87 MET F C 1
ATOM 5855 O O . MET F 6 87 ? 66.274 84.886 53.221 1.00 415.55 87 MET F O 1
ATOM 5857 N N . ALA F 6 88 ? 67.714 86.249 52.159 1.00 393.96 88 ALA F N 1
ATOM 5858 C CA . ALA F 6 88 ? 68.860 85.574 52.754 1.00 393.96 88 ALA F CA 1
ATOM 5859 C C . ALA F 6 88 ? 69.081 86.001 54.199 1.00 393.96 88 ALA F C 1
ATOM 5860 O O . ALA F 6 88 ? 69.467 85.174 55.032 1.00 393.96 88 ALA F O 1
ATOM 5862 N N . GLN F 6 89 ? 68.842 87.276 54.510 1.00 347.90 89 GLN F N 1
ATOM 5863 C CA . GLN F 6 89 ? 68.922 87.740 55.889 1.00 347.90 89 GLN F CA 1
ATOM 5864 C C . GLN F 6 89 ? 67.921 87.014 56.773 1.00 347.90 89 GLN F C 1
ATOM 5865 O O . GLN F 6 89 ? 68.166 86.828 57.970 1.00 347.90 89 GLN F O 1
ATOM 5867 N N . ARG F 6 90 ? 66.793 86.598 56.201 1.00 372.86 90 ARG F N 1
ATOM 5868 C CA . ARG F 6 90 ? 65.749 85.938 56.981 1.00 372.86 90 ARG F CA 1
ATOM 5869 C C . ARG F 6 90 ? 65.927 84.421 57.038 1.00 372.86 90 ARG F C 1
ATOM 5870 O O . ARG F 6 90 ? 65.946 83.833 58.123 1.00 372.86 90 ARG F O 1
ATOM 5872 N N . LYS F 6 91 ? 66.057 83.777 55.879 1.00 369.48 91 LYS F N 1
ATOM 5873 C CA . LYS F 6 91 ? 65.853 82.340 55.760 1.00 369.48 91 LYS F CA 1
ATOM 5874 C C . LYS F 6 91 ? 67.080 81.507 56.105 1.00 369.48 91 LYS F C 1
ATOM 5875 O O . LYS F 6 91 ? 67.175 80.368 55.637 1.00 369.48 91 LYS F O 1
ATOM 5877 N N . ARG F 6 92 ? 68.020 82.014 56.894 1.00 368.65 92 ARG F N 1
ATOM 5878 C CA . ARG F 6 92 ? 69.160 81.220 57.329 1.00 368.65 92 ARG F CA 1
ATOM 5879 C C . ARG F 6 92 ? 69.299 81.328 58.839 1.00 368.65 92 ARG F C 1
ATOM 5880 O O . ARG F 6 92 ? 69.259 82.431 59.394 1.00 368.65 92 ARG F O 1
ATOM 5882 N N . ALA F 6 93 ? 69.452 80.182 59.496 1.00 347.82 93 ALA F N 1
ATOM 5883 C CA . ALA F 6 93 ? 69.489 80.133 60.946 1.00 347.82 93 ALA F CA 1
ATOM 5884 C C . ALA F 6 93 ? 70.721 80.855 61.483 1.00 347.82 93 ALA F C 1
ATOM 5885 O O . ALA F 6 93 ? 71.683 81.094 60.752 1.00 347.82 93 ALA F O 1
ATOM 5887 N N . PRO F 6 94 ? 70.709 81.221 62.767 1.00 339.14 94 PRO F N 1
ATOM 5888 C CA . PRO F 6 94 ? 71.891 81.856 63.367 1.00 339.14 94 PRO F CA 1
ATOM 5889 C C . PRO F 6 94 ? 73.014 80.881 63.681 1.00 339.14 94 PRO F C 1
ATOM 5890 O O . PRO F 6 94 ? 73.901 81.188 64.477 1.00 339.14 94 PRO F O 1
ATOM 5892 N N . TRP F 6 95 ? 72.974 79.682 63.098 1.00 361.88 95 TRP F N 1
ATOM 5893 C CA . TRP F 6 95 ? 74.086 78.754 63.264 1.00 361.88 95 TRP F CA 1
ATOM 5894 C C . TRP F 6 95 ? 74.423 78.015 61.974 1.00 361.88 95 TRP F C 1
ATOM 5895 O O . TRP F 6 95 ? 74.984 76.916 62.032 1.00 361.88 95 TRP F O 1
ATOM 5897 N N . GLU F 6 96 ? 74.102 78.589 60.818 1.00 362.97 96 GLU F N 1
ATOM 5898 C CA . GLU F 6 96 ? 74.380 77.952 59.537 1.00 362.97 96 GLU F CA 1
ATOM 5899 C C . GLU F 6 96 ? 75.836 78.157 59.140 1.00 362.97 96 GLU F C 1
ATOM 5900 O O . GLU F 6 96 ? 76.662 78.534 59.978 1.00 362.97 96 GLU F O 1
ATOM 5902 N N . ALA F 6 97 ? 76.161 77.904 57.872 1.00 353.67 97 ALA F N 1
ATOM 5903 C CA . ALA F 6 97 ? 77.551 77.871 57.418 1.00 353.67 97 ALA F CA 1
ATOM 5904 C C . ALA F 6 97 ? 78.175 79.258 57.521 1.00 353.67 97 ALA F C 1
ATOM 5905 O O . ALA F 6 97 ? 77.912 80.152 56.705 1.00 353.67 97 ALA F O 1
ATOM 5907 N N . PHE F 6 98 ? 79.029 79.424 58.534 1.00 325.81 98 PHE F N 1
ATOM 5908 C CA . PHE F 6 98 ? 79.831 80.633 58.650 1.00 325.81 98 PHE F CA 1
ATOM 5909 C C . PHE F 6 98 ? 80.729 80.806 57.436 1.00 325.81 98 PHE F C 1
ATOM 5910 O O . PHE F 6 98 ? 81.102 81.933 57.089 1.00 325.81 98 PHE F O 1
ATOM 5912 N N . ALA F 6 99 ? 81.072 79.698 56.773 1.00 355.45 99 ALA F N 1
ATOM 5913 C CA . ALA F 6 99 ? 81.948 79.732 55.609 1.00 355.45 99 ALA F CA 1
ATOM 5914 C C . ALA F 6 99 ? 81.290 80.371 54.394 1.00 355.45 99 ALA F C 1
ATOM 5915 O O . ALA F 6 99 ? 81.987 80.685 53.424 1.00 355.45 99 ALA F O 1
ATOM 5917 N N . ILE F 6 100 ? 79.973 80.556 54.411 1.00 355.46 100 ILE F N 1
ATOM 5918 C CA . ILE F 6 100 ? 79.290 81.214 53.308 1.00 355.46 100 ILE F CA 1
ATOM 5919 C C . ILE F 6 100 ? 78.553 82.473 53.738 1.00 355.46 100 ILE F C 1
ATOM 5920 O O . ILE F 6 100 ? 78.348 83.365 52.897 1.00 355.46 100 ILE F O 1
ATOM 5922 N N . GLN F 6 101 ? 78.185 82.614 55.015 1.00 332.41 101 GLN F N 1
ATOM 5923 C CA . GLN F 6 101 ? 77.329 83.727 55.416 1.00 332.41 101 GLN F CA 1
ATOM 5924 C C . GLN F 6 101 ? 77.909 85.087 55.036 1.00 332.41 101 GLN F C 1
ATOM 5925 O O . GLN F 6 101 ? 77.338 85.788 54.195 1.00 332.41 101 GLN F O 1
ATOM 5927 N N . LEU F 6 102 ? 79.045 85.463 55.617 1.00 337.75 102 LEU F N 1
ATOM 5928 C CA . LEU F 6 102 ? 79.641 86.757 55.311 1.00 337.75 102 LEU F CA 1
ATOM 5929 C C . LEU F 6 102 ? 80.305 86.802 53.934 1.00 337.75 102 LEU F C 1
ATOM 5930 O O . LEU F 6 102 ? 80.335 87.879 53.325 1.00 337.75 102 LEU F O 1
ATOM 5932 N N . PRO F 6 103 ? 80.870 85.689 53.395 1.00 371.68 103 PRO F N 1
ATOM 5933 C CA . PRO F 6 103 ? 81.350 85.746 52.005 1.00 371.68 103 PRO F CA 1
ATOM 5934 C C . PRO F 6 103 ? 80.245 86.118 51.032 1.00 371.68 103 PRO F C 1
ATOM 5935 O O . PRO F 6 103 ? 80.368 87.083 50.268 1.00 371.68 103 PRO F O 1
ATOM 5937 N N . GLU F 6 104 ? 79.155 85.348 51.054 1.00 362.37 104 GLU F N 1
ATOM 5938 C CA . GLU F 6 104 ? 78.008 85.692 50.227 1.00 362.37 104 GLU F CA 1
ATOM 5939 C C . GLU F 6 104 ? 77.438 87.048 50.614 1.00 362.37 104 GLU F C 1
ATOM 5940 O O . GLU F 6 104 ? 76.958 87.782 49.747 1.00 362.37 104 GLU F O 1
ATOM 5942 N N . LEU F 6 105 ? 77.478 87.392 51.904 1.00 340.95 105 LEU F N 1
ATOM 5943 C CA . LEU F 6 105 ? 77.059 88.720 52.343 1.00 340.95 105 LEU F CA 1
ATOM 5944 C C . LEU F 6 105 ? 77.768 89.810 51.553 1.00 340.95 105 LEU F C 1
ATOM 5945 O O . LEU F 6 105 ? 77.131 90.687 50.963 1.00 340.95 105 LEU F O 1
ATOM 5947 N N . HIS F 6 106 ? 79.097 89.770 51.546 1.00 329.95 106 HIS F N 1
ATOM 5948 C CA . HIS F 6 106 ? 79.859 90.796 50.854 1.00 329.95 106 HIS F CA 1
ATOM 5949 C C . HIS F 6 106 ? 79.699 90.690 49.346 1.00 329.95 106 HIS F C 1
ATOM 5950 O O . HIS F 6 106 ? 79.729 91.710 48.654 1.00 329.95 106 HIS F O 1
ATOM 5952 N N . PHE F 6 107 ? 79.516 89.476 48.823 1.00 357.42 107 PHE F N 1
ATOM 5953 C CA . PHE F 6 107 ? 79.163 89.309 47.416 1.00 357.42 107 PHE F CA 1
ATOM 5954 C C . PHE F 6 107 ? 77.948 90.158 47.063 1.00 357.42 107 PHE F C 1
ATOM 5955 O O . PHE F 6 107 ? 78.012 91.066 46.210 1.00 357.42 107 PHE F O 1
ATOM 5957 N N . MET F 6 108 ? 76.824 89.860 47.720 1.00 373.28 108 MET F N 1
ATOM 5958 C CA . MET F 6 108 ? 75.632 90.682 47.591 1.00 373.28 108 MET F CA 1
ATOM 5959 C C . MET F 6 108 ? 75.992 92.152 47.709 1.00 373.28 108 MET F C 1
ATOM 5960 O O . MET F 6 108 ? 75.906 92.897 46.733 1.00 373.28 108 MET F O 1
ATOM 5962 N N . LEU F 6 109 ? 76.518 92.548 48.868 1.00 332.54 109 LEU F N 1
ATOM 5963 C CA . LEU F 6 109 ? 76.610 93.964 49.207 1.00 332.54 109 LEU F CA 1
ATOM 5964 C C . LEU F 6 109 ? 77.470 94.733 48.213 1.00 332.54 109 LEU F C 1
ATOM 5965 O O . LEU F 6 109 ? 77.186 95.896 47.914 1.00 332.54 109 LEU F O 1
ATOM 5967 N N . ARG F 6 110 ? 78.513 94.101 47.674 1.00 352.26 110 ARG F N 1
ATOM 5968 C CA . ARG F 6 110 ? 79.332 94.786 46.683 1.00 352.26 110 ARG F CA 1
ATOM 5969 C C . ARG F 6 110 ? 78.572 94.956 45.374 1.00 352.26 110 ARG F C 1
ATOM 5970 O O . ARG F 6 110 ? 78.589 96.045 44.775 1.00 352.26 110 ARG F O 1
ATOM 5972 N N . SER F 6 111 ? 77.881 93.905 44.915 1.00 377.23 111 SER F N 1
ATOM 5973 C CA . SER F 6 111 ? 77.054 94.083 43.725 1.00 377.23 111 SER F CA 1
ATOM 5974 C C . SER F 6 111 ? 76.000 95.160 43.962 1.00 377.23 111 SER F C 1
ATOM 5975 O O . SER F 6 111 ? 75.728 95.987 43.082 1.00 377.23 111 SER F O 1
ATOM 5977 N N . LYS F 6 112 ? 75.440 95.191 45.172 1.00 383.67 112 LYS F N 1
ATOM 5978 C CA . LYS F 6 112 ? 74.440 96.189 45.533 1.00 383.67 112 LYS F CA 1
ATOM 5979 C C . LYS F 6 112 ? 75.008 97.591 45.432 1.00 383.67 112 LYS F C 1
ATOM 5980 O O . LYS F 6 112 ? 74.410 98.469 44.803 1.00 383.67 112 LYS F O 1
ATOM 5982 N N . ILE F 6 113 ? 76.140 97.830 46.092 1.00 338.07 113 ILE F N 1
ATOM 5983 C CA . ILE F 6 113 ? 76.691 99.175 46.138 1.00 338.07 113 ILE F CA 1
ATOM 5984 C C . ILE F 6 113 ? 77.046 99.654 44.742 1.00 338.07 113 ILE F C 1
ATOM 5985 O O . ILE F 6 113 ? 76.760 100.801 44.380 1.00 338.07 113 ILE F O 1
ATOM 5987 N N . ASP F 6 114 ? 77.629 98.782 43.916 1.00 379.73 114 ASP F N 1
ATOM 5988 C CA . ASP F 6 114 ? 77.995 99.221 42.573 1.00 379.73 114 ASP F CA 1
ATOM 5989 C C . ASP F 6 114 ? 76.754 99.511 41.734 1.00 379.73 114 ASP F C 1
ATOM 5990 O O . ASP F 6 114 ? 76.664 100.559 41.076 1.00 379.73 114 ASP F O 1
ATOM 5992 N N . LEU F 6 115 ? 75.770 98.608 41.766 1.00 378.60 115 LEU F N 1
ATOM 5993 C CA . LEU F 6 115 ? 74.575 98.815 40.958 1.00 378.60 115 LEU F CA 1
ATOM 5994 C C . LEU F 6 115 ? 73.805 100.049 41.404 1.00 378.60 115 LEU F C 1
ATOM 5995 O O . LEU F 6 115 ? 73.278 100.786 40.569 1.00 378.60 115 LEU F O 1
ATOM 5997 N N . CYS F 6 116 ? 73.758 100.317 42.709 1.00 375.24 116 CYS F N 1
ATOM 5998 C CA . CYS F 6 116 ? 73.014 101.477 43.189 1.00 375.24 116 CYS F CA 1
ATOM 5999 C C . CYS F 6 116 ? 73.771 102.767 42.914 1.00 375.24 116 CYS F C 1
ATOM 6000 O O . CYS F 6 116 ? 73.161 103.798 42.601 1.00 375.24 116 CYS F O 1
ATOM 6002 N N . LEU F 6 117 ? 75.100 102.734 43.036 1.00 376.73 117 LEU F N 1
ATOM 6003 C CA . LEU F 6 117 ? 75.918 103.868 42.637 1.00 376.73 117 LEU F CA 1
ATOM 6004 C C . LEU F 6 117 ? 75.617 104.253 41.198 1.00 376.73 117 LEU F C 1
ATOM 6005 O O . LEU F 6 117 ? 75.320 105.415 40.898 1.00 376.73 117 LEU F O 1
ATOM 6007 N N . ILE F 6 118 ? 75.668 103.275 40.292 1.00 407.05 118 ILE F N 1
ATOM 6008 C CA . ILE F 6 118 ? 75.407 103.599 38.893 1.00 407.05 118 ILE F CA 1
ATOM 6009 C C . ILE F 6 118 ? 73.940 103.963 38.682 1.00 407.05 118 ILE F C 1
ATOM 6010 O O . ILE F 6 118 ? 73.618 104.784 37.814 1.00 407.05 118 ILE F O 1
ATOM 6012 N N . LEU F 6 119 ? 73.032 103.387 39.472 1.00 406.00 119 LEU F N 1
ATOM 6013 C CA . LEU F 6 119 ? 71.617 103.702 39.330 1.00 406.00 119 LEU F CA 1
ATOM 6014 C C . LEU F 6 119 ? 71.324 105.141 39.734 1.00 406.00 119 LEU F C 1
ATOM 6015 O O . LEU F 6 119 ? 70.386 105.752 39.210 1.00 406.00 119 LEU F O 1
ATOM 6017 N N . GLY F 6 120 ? 72.118 105.702 40.644 1.00 379.96 120 GLY F N 1
ATOM 6018 C CA . GLY F 6 120 ? 71.992 107.109 40.969 1.00 379.96 120 GLY F CA 1
ATOM 6019 C C . GLY F 6 120 ? 71.841 107.446 42.439 1.00 379.96 120 GLY F C 1
ATOM 6020 O O . GLY F 6 120 ? 72.423 108.430 42.905 1.00 379.96 120 GLY F O 1
ATOM 6021 N N . LYS F 6 121 ? 71.073 106.657 43.185 1.00 361.76 121 LYS F N 1
ATOM 6022 C CA . LYS F 6 121 ? 70.905 106.932 44.606 1.00 361.76 121 LYS F CA 1
ATOM 6023 C C . LYS F 6 121 ? 72.219 106.705 45.337 1.00 361.76 121 LYS F C 1
ATOM 6024 O O . LYS F 6 121 ? 72.977 105.789 45.012 1.00 361.76 121 LYS F O 1
ATOM 6026 N N . HIS F 6 122 ? 72.493 107.549 46.331 1.00 337.22 122 HIS F N 1
ATOM 6027 C CA . HIS F 6 122 ? 73.784 107.476 47.007 1.00 337.22 122 HIS F CA 1
ATOM 6028 C C . HIS F 6 122 ? 73.734 107.570 48.524 1.00 337.22 122 HIS F C 1
ATOM 6029 O O . HIS F 6 122 ? 74.721 107.195 49.161 1.00 337.22 122 HIS F O 1
ATOM 6031 N N . LEU F 6 123 ? 72.645 108.018 49.145 1.00 323.28 123 LEU F N 1
ATOM 6032 C CA . LEU F 6 123 ? 72.629 108.076 50.604 1.00 323.28 123 LEU F CA 1
ATOM 6033 C C . LEU F 6 123 ? 72.594 106.675 51.203 1.00 323.28 123 LEU F C 1
ATOM 6034 O O . LEU F 6 123 ? 73.426 106.326 52.054 1.00 323.28 123 LEU F O 1
ATOM 6036 N N . GLU F 6 124 ? 71.635 105.856 50.768 1.00 334.06 124 GLU F N 1
ATOM 6037 C CA . GLU F 6 124 ? 71.611 104.461 51.192 1.00 334.06 124 GLU F CA 1
ATOM 6038 C C . GLU F 6 124 ? 72.909 103.760 50.820 1.00 334.06 124 GLU F C 1
ATOM 6039 O O . GLU F 6 124 ? 73.381 102.882 51.551 1.00 334.06 124 GLU F O 1
ATOM 6041 N N . ALA F 6 125 ? 73.504 104.144 49.690 1.00 311.39 125 ALA F N 1
ATOM 6042 C CA . ALA F 6 125 ? 74.812 103.624 49.311 1.00 311.39 125 ALA F CA 1
ATOM 6043 C C . ALA F 6 125 ? 75.854 103.921 50.386 1.00 311.39 125 ALA F C 1
ATOM 6044 O O . ALA F 6 125 ? 76.589 103.026 50.827 1.00 311.39 125 ALA F O 1
ATOM 6046 N N . LEU F 6 126 ? 75.946 105.190 50.794 1.00 312.08 126 LEU F N 1
ATOM 6047 C CA . LEU F 6 126 ? 76.818 105.577 51.898 1.00 312.08 126 LEU F CA 1
ATOM 6048 C C . LEU F 6 126 ? 76.561 104.715 53.119 1.00 312.08 126 LEU F C 1
ATOM 6049 O O . LEU F 6 126 ? 77.497 104.329 53.828 1.00 312.08 126 LEU F O 1
ATOM 6051 N N . GLN F 6 127 ? 75.291 104.437 53.403 1.00 345.26 127 GLN F N 1
ATOM 6052 C CA . GLN F 6 127 ? 74.979 103.644 54.587 1.00 345.26 127 GLN F CA 1
ATOM 6053 C C . GLN F 6 127 ? 75.515 102.226 54.448 1.00 345.26 127 GLN F C 1
ATOM 6054 O O . GLN F 6 127 ? 76.084 101.674 55.399 1.00 345.26 127 GLN F O 1
ATOM 6056 N N . ASP F 6 128 ? 75.335 101.619 53.273 1.00 337.54 128 ASP F N 1
ATOM 6057 C CA . ASP F 6 128 ? 75.892 100.290 53.048 1.00 337.54 128 ASP F CA 1
ATOM 6058 C C . ASP F 6 128 ? 77.397 100.299 53.248 1.00 337.54 128 ASP F C 1
ATOM 6059 O O . ASP F 6 128 ? 77.965 99.358 53.815 1.00 337.54 128 ASP F O 1
ATOM 6061 N N . LEU F 6 129 ? 78.059 101.359 52.788 1.00 312.43 129 LEU F N 1
ATOM 6062 C CA . LEU F 6 129 ? 79.508 101.425 52.936 1.00 312.43 129 LEU F CA 1
ATOM 6063 C C . LEU F 6 129 ? 79.916 101.555 54.394 1.00 312.43 129 LEU F C 1
ATOM 6064 O O . LEU F 6 129 ? 80.838 100.867 54.845 1.00 312.43 129 LEU F O 1
ATOM 6066 N N . ASP F 6 130 ? 79.250 102.431 55.144 1.00 301.78 130 ASP F N 1
ATOM 6067 C CA . ASP F 6 130 ? 79.546 102.550 56.568 1.00 301.78 130 ASP F CA 1
ATOM 6068 C C . ASP F 6 130 ? 79.353 101.216 57.275 1.00 301.78 130 ASP F C 1
ATOM 6069 O O . ASP F 6 130 ? 80.178 100.817 58.109 1.00 301.78 130 ASP F O 1
ATOM 6071 N N . PHE F 6 131 ? 78.282 100.498 56.932 1.00 327.06 131 PHE F N 1
ATOM 6072 C CA . PHE F 6 131 ? 78.014 99.214 57.570 1.00 327.06 131 PHE F CA 1
ATOM 6073 C C . PHE F 6 131 ? 79.105 98.203 57.252 1.00 327.06 131 PHE F C 1
ATOM 6074 O O . PHE F 6 131 ? 79.650 97.550 58.151 1.00 327.06 131 PHE F O 1
ATOM 6076 N N . LEU F 6 132 ? 79.423 98.040 55.969 1.00 309.45 132 LEU F N 1
ATOM 6077 C CA . LEU F 6 132 ? 80.426 97.055 55.592 1.00 309.45 132 LEU F CA 1
ATOM 6078 C C . LEU F 6 132 ? 81.782 97.416 56.179 1.00 309.45 132 LEU F C 1
ATOM 6079 O O . LEU F 6 132 ? 82.575 96.535 56.533 1.00 309.45 132 LEU F O 1
ATOM 6081 N N . LEU F 6 133 ? 82.055 98.712 56.315 1.00 329.00 133 LEU F N 1
ATOM 6082 C CA . LEU F 6 133 ? 83.275 99.146 56.978 1.00 329.00 133 LEU F CA 1
ATOM 6083 C C . LEU F 6 133 ? 83.284 98.694 58.429 1.00 329.00 133 LEU F C 1
ATOM 6084 O O . LEU F 6 133 ? 84.280 98.149 58.916 1.00 329.00 133 LEU F O 1
ATOM 6086 N N . GLY F 6 134 ? 82.179 98.922 59.136 1.00 317.36 134 GLY F N 1
ATOM 6087 C CA . GLY F 6 134 ? 82.051 98.370 60.473 1.00 317.36 134 GLY F CA 1
ATOM 6088 C C . GLY F 6 134 ? 82.331 96.882 60.504 1.00 317.36 134 GLY F C 1
ATOM 6089 O O . GLY F 6 134 ? 82.991 96.381 61.418 1.00 317.36 134 GLY F O 1
ATOM 6090 N N . THR F 6 135 ? 81.845 96.157 59.494 1.00 309.57 135 THR F N 1
ATOM 6091 C CA . THR F 6 135 ? 82.153 94.732 59.401 1.00 309.57 135 THR F CA 1
ATOM 6092 C C . THR F 6 135 ? 83.645 94.499 59.212 1.00 309.57 135 THR F C 1
ATOM 6093 O O . THR F 6 135 ? 84.165 93.454 59.620 1.00 309.57 135 THR F O 1
ATOM 6095 N N . GLY F 6 136 ? 84.351 95.454 58.608 1.00 321.42 136 GLY F N 1
ATOM 6096 C CA . GLY F 6 136 ? 85.789 95.319 58.465 1.00 321.42 136 GLY F CA 1
ATOM 6097 C C . GLY F 6 136 ? 86.290 94.744 57.155 1.00 321.42 136 GLY F C 1
ATOM 6098 O O . GLY F 6 136 ? 87.007 93.739 57.143 1.00 321.42 136 GLY F O 1
ATOM 6099 N N . LEU F 6 137 ? 85.922 95.372 56.042 1.00 311.35 137 LEU F N 1
ATOM 6100 C CA . LEU F 6 137 ? 86.395 94.947 54.730 1.00 311.35 137 LEU F CA 1
ATOM 6101 C C . LEU F 6 137 ? 87.209 96.070 54.099 1.00 311.35 137 LEU F C 1
ATOM 6102 O O . LEU F 6 137 ? 86.938 96.487 52.968 1.00 311.35 137 LEU F O 1
ATOM 6104 N N . ILE F 6 138 ? 88.177 96.595 54.854 1.00 277.44 138 ILE F N 1
ATOM 6105 C CA . ILE F 6 138 ? 89.009 97.690 54.367 1.00 277.44 138 ILE F CA 1
ATOM 6106 C C . ILE F 6 138 ? 89.656 97.275 53.055 1.00 277.44 138 ILE F C 1
ATOM 6107 O O . ILE F 6 138 ? 90.473 96.347 53.007 1.00 277.44 138 ILE F O 1
ATOM 6109 N N . GLN F 6 139 ? 89.289 97.967 51.978 1.00 281.83 139 GLN F N 1
ATOM 6110 C CA . GLN F 6 139 ? 89.798 97.666 50.663 1.00 281.83 139 GLN F CA 1
ATOM 6111 C C . GLN F 6 139 ? 89.881 98.973 49.892 1.00 281.83 139 GLN F C 1
ATOM 6112 O O . GLN F 6 139 ? 89.036 99.866 50.094 1.00 281.83 139 GLN F O 1
ATOM 6114 N N . PRO F 6 140 ? 90.899 99.126 49.044 1.00 295.02 140 PRO F N 1
ATOM 6115 C CA . PRO F 6 140 ? 90.967 100.323 48.196 1.00 295.02 140 PRO F CA 1
ATOM 6116 C C . PRO F 6 140 ? 89.660 100.644 47.498 1.00 295.02 140 PRO F C 1
ATOM 6117 O O . PRO F 6 140 ? 89.232 101.799 47.522 1.00 295.02 140 PRO F O 1
ATOM 6119 N N . ASP F 6 141 ? 89.009 99.654 46.885 1.00 288.27 141 ASP F N 1
ATOM 6120 C CA . ASP F 6 141 ? 87.764 99.924 46.174 1.00 288.27 141 ASP F CA 1
ATOM 6121 C C . ASP F 6 141 ? 86.683 100.418 47.126 1.00 288.27 141 ASP F C 1
ATOM 6122 O O . ASP F 6 141 ? 85.897 101.309 46.779 1.00 288.27 141 ASP F O 1
ATOM 6124 N N . VAL F 6 142 ? 86.623 99.839 48.326 1.00 283.37 142 VAL F N 1
ATOM 6125 C CA . VAL F 6 142 ? 85.687 100.317 49.339 1.00 283.37 142 VAL F CA 1
ATOM 6126 C C . VAL F 6 142 ? 85.909 101.799 49.598 1.00 283.37 142 VAL F C 1
ATOM 6127 O O . VAL F 6 142 ? 84.962 102.597 49.637 1.00 283.37 142 VAL F O 1
ATOM 6129 N N . PHE F 6 143 ? 87.170 102.192 49.772 1.00 281.98 143 PHE F N 1
ATOM 6130 C CA . PHE F 6 143 ? 87.443 103.593 50.070 1.00 281.98 143 PHE F CA 1
ATOM 6131 C C . PHE F 6 143 ? 87.161 104.489 48.865 1.00 281.98 143 PHE F C 1
ATOM 6132 O O . PHE F 6 143 ? 86.703 105.627 49.025 1.00 281.98 143 PHE F O 1
ATOM 6134 N N . VAL F 6 144 ? 87.425 103.998 47.654 1.00 274.80 144 VAL F N 1
ATOM 6135 C CA . VAL F 6 144 ? 87.049 104.745 46.455 1.00 274.80 144 VAL F CA 1
ATOM 6136 C C . VAL F 6 144 ? 85.560 105.046 46.473 1.00 274.80 144 VAL F C 1
ATOM 6137 O O . VAL F 6 144 ? 85.133 106.191 46.275 1.00 274.80 144 VAL F O 1
ATOM 6139 N N . ARG F 6 145 ? 84.748 104.013 46.700 1.00 283.54 145 ARG F N 1
ATOM 6140 C CA . ARG F 6 145 ? 83.305 104.211 46.699 1.00 283.54 145 ARG F CA 1
ATOM 6141 C C . ARG F 6 145 ? 82.886 105.186 47.788 1.00 283.54 145 ARG F C 1
ATOM 6142 O O . ARG F 6 145 ? 82.084 106.095 47.538 1.00 283.54 145 ARG F O 1
ATOM 6144 N N . LYS F 6 146 ? 83.433 105.031 48.999 1.00 290.98 146 LYS F N 1
ATOM 6145 C CA . LYS F 6 146 ? 83.011 105.908 50.088 1.00 290.98 146 LYS F CA 1
ATOM 6146 C C . LYS F 6 146 ? 83.372 107.359 49.792 1.00 290.98 146 LYS F C 1
ATOM 6147 O O . LYS F 6 146 ? 82.587 108.270 50.075 1.00 290.98 146 LYS F O 1
ATOM 6149 N N . ALA F 6 147 ? 84.553 107.597 49.221 1.00 284.53 147 ALA F N 1
ATOM 6150 C CA . ALA F 6 147 ? 84.978 108.971 48.994 1.00 284.53 147 ALA F CA 1
ATOM 6151 C C . ALA F 6 147 ? 84.178 109.601 47.868 1.00 284.53 147 ALA F C 1
ATOM 6152 O O . ALA F 6 147 ? 83.764 110.766 47.964 1.00 284.53 147 ALA F O 1
ATOM 6154 N N . ASP F 6 148 ? 83.961 108.845 46.789 1.00 292.04 148 ASP F N 1
ATOM 6155 C CA . ASP F 6 148 ? 83.078 109.307 45.729 1.00 292.04 148 ASP F CA 1
ATOM 6156 C C . ASP F 6 148 ? 81.731 109.712 46.300 1.00 292.04 148 ASP F C 1
ATOM 6157 O O . ASP F 6 148 ? 81.220 110.800 46.013 1.00 292.04 148 ASP F O 1
ATOM 6159 N N . CYS F 6 149 ? 81.157 108.856 47.146 1.00 304.20 149 CYS F N 1
ATOM 6160 C CA . CYS F 6 149 ? 79.833 109.130 47.687 1.00 304.20 149 CYS F CA 1
ATOM 6161 C C . CYS F 6 149 ? 79.847 110.363 48.582 1.00 304.20 149 CYS F C 1
ATOM 6162 O O . CYS F 6 149 ? 78.954 111.214 48.503 1.00 304.20 149 CYS F O 1
ATOM 6164 N N . LEU F 6 150 ? 80.864 110.484 49.433 1.00 298.03 150 LEU F N 1
ATOM 6165 C CA . LEU F 6 150 ? 80.908 111.599 50.370 1.00 298.03 150 LEU F CA 1
ATOM 6166 C C . LEU F 6 150 ? 81.031 112.924 49.640 1.00 298.03 150 LEU F C 1
ATOM 6167 O O . LEU F 6 150 ? 80.319 113.884 49.957 1.00 298.03 150 LEU F O 1
ATOM 6169 N N . LEU F 6 151 ? 81.933 112.999 48.662 1.00 283.22 151 LEU F N 1
ATOM 6170 C CA . LEU F 6 151 ? 82.059 114.231 47.897 1.00 283.22 151 LEU F CA 1
ATOM 6171 C C . LEU F 6 151 ? 80.790 114.503 47.104 1.00 283.22 151 LEU F C 1
ATOM 6172 O O . LEU F 6 151 ? 80.336 115.650 47.027 1.00 283.22 151 LEU F O 1
ATOM 6174 N N . LYS F 6 152 ? 80.186 113.458 46.528 1.00 297.29 152 LYS F N 1
ATOM 6175 C CA . LYS F 6 152 ? 78.911 113.624 45.847 1.00 297.29 152 LYS F CA 1
ATOM 6176 C C . LYS F 6 152 ? 77.826 114.106 46.796 1.00 297.29 152 LYS F C 1
ATOM 6177 O O . LYS F 6 152 ? 76.813 114.645 46.340 1.00 297.29 152 LYS F O 1
ATOM 6179 N N . LEU F 6 153 ? 78.023 113.939 48.102 1.00 305.60 153 LEU F N 1
ATOM 6180 C CA . LEU F 6 153 ? 77.106 114.465 49.099 1.00 305.60 153 LEU F CA 1
ATOM 6181 C C . LEU F 6 153 ? 77.608 115.758 49.726 1.00 305.60 153 LEU F C 1
ATOM 6182 O O . LEU F 6 153 ? 77.006 116.243 50.688 1.00 305.60 153 LEU F O 1
ATOM 6184 N N . ARG F 6 154 ? 78.694 116.323 49.200 1.00 303.39 154 ARG F N 1
ATOM 6185 C CA . ARG F 6 154 ? 79.098 117.695 49.502 1.00 303.39 154 ARG F CA 1
ATOM 6186 C C . ARG F 6 154 ? 79.352 117.901 50.995 1.00 303.39 154 ARG F C 1
ATOM 6187 O O . ARG F 6 154 ? 78.636 118.637 51.675 1.00 303.39 154 ARG F O 1
ATOM 6189 N N . GLN F 6 155 ? 80.376 117.227 51.508 1.00 336.57 155 GLN F N 1
ATOM 6190 C CA . GLN F 6 155 ? 80.925 117.523 52.822 1.00 336.57 155 GLN F CA 1
ATOM 6191 C C . GLN F 6 155 ? 82.346 116.979 52.887 1.00 336.57 155 GLN F C 1
ATOM 6192 O O . GLN F 6 155 ? 82.644 115.914 52.340 1.00 336.57 155 GLN F O 1
ATOM 6194 N N . TRP F 6 156 ? 83.222 117.715 53.573 1.00 358.10 156 TRP F N 1
ATOM 6195 C CA . TRP F 6 156 ? 84.649 117.674 53.280 1.00 358.10 156 TRP F CA 1
ATOM 6196 C C . TRP F 6 156 ? 85.506 117.075 54.383 1.00 358.10 156 TRP F C 1
ATOM 6197 O O . TRP F 6 156 ? 86.406 116.281 54.085 1.00 358.10 156 TRP F O 1
ATOM 6199 N N . GLU F 6 157 ? 85.299 117.468 55.641 1.00 381.34 157 GLU F N 1
ATOM 6200 C CA . GLU F 6 157 ? 86.195 117.027 56.708 1.00 381.34 157 GLU F CA 1
ATOM 6201 C C . GLU F 6 157 ? 86.197 115.509 56.837 1.00 381.34 157 GLU F C 1
ATOM 6202 O O . GLU F 6 157 ? 87.258 114.873 56.886 1.00 381.34 157 GLU F O 1
ATOM 6204 N N . GLU F 6 158 ? 85.007 114.912 56.905 1.00 344.96 158 GLU F N 1
ATOM 6205 C CA . GLU F 6 158 ? 84.904 113.469 57.068 1.00 344.96 158 GLU F CA 1
ATOM 6206 C C . GLU F 6 158 ? 85.446 112.737 55.851 1.00 344.96 158 GLU F C 1
ATOM 6207 O O . GLU F 6 158 ? 86.020 111.651 55.988 1.00 344.96 158 GLU F O 1
ATOM 6209 N N . ALA F 6 159 ? 85.284 113.316 54.659 1.00 334.39 159 ALA F N 1
ATOM 6210 C CA . ALA F 6 159 ? 85.868 112.715 53.469 1.00 334.39 159 ALA F CA 1
ATOM 6211 C C . ALA F 6 159 ? 87.384 112.723 53.561 1.00 334.39 159 ALA F C 1
ATOM 6212 O O . ALA F 6 159 ? 88.039 111.730 53.230 1.00 334.39 159 ALA F O 1
ATOM 6214 N N . ARG F 6 160 ? 87.954 113.839 54.018 1.00 360.86 160 ARG F N 1
ATOM 6215 C CA . ARG F 6 160 ? 89.391 113.908 54.250 1.00 360.86 160 ARG F CA 1
ATOM 6216 C C . ARG F 6 160 ? 89.836 112.817 55.209 1.00 360.86 160 ARG F C 1
ATOM 6217 O O . ARG F 6 160 ? 90.805 112.098 54.951 1.00 360.86 160 ARG F O 1
ATOM 6219 N N . ALA F 6 161 ? 89.114 112.669 56.316 1.00 351.01 161 ALA F N 1
ATOM 6220 C CA . ALA F 6 161 ? 89.491 111.688 57.327 1.00 351.01 161 ALA F CA 1
ATOM 6221 C C . ALA F 6 161 ? 89.442 110.270 56.769 1.00 351.01 161 ALA F C 1
ATOM 6222 O O . ALA F 6 161 ? 90.375 109.478 56.960 1.00 351.01 161 ALA F O 1
ATOM 6224 N N . THR F 6 162 ? 88.356 109.931 56.071 1.00 320.25 162 THR F N 1
ATOM 6225 C CA . THR F 6 162 ? 88.184 108.562 55.601 1.00 320.25 162 THR F CA 1
ATOM 6226 C C . THR F 6 162 ? 89.142 108.243 54.458 1.00 320.25 162 THR F C 1
ATOM 6227 O O . THR F 6 162 ? 89.672 107.127 54.378 1.00 320.25 162 THR F O 1
ATOM 6229 N N . CYS F 6 163 ? 89.399 109.208 53.569 1.00 335.76 163 CYS F N 1
ATOM 6230 C CA . CYS F 6 163 ? 90.364 108.956 52.508 1.00 335.76 163 CYS F CA 1
ATOM 6231 C C . CYS F 6 163 ? 91.768 108.890 53.071 1.00 335.76 163 CYS F C 1
ATOM 6232 O O . CYS F 6 163 ? 92.617 108.186 52.526 1.00 335.76 163 CYS F O 1
ATOM 6234 N N . GLU F 6 164 ? 92.028 109.599 54.169 1.00 342.02 164 GLU F N 1
ATOM 6235 C CA . GLU F 6 164 ? 93.270 109.393 54.900 1.00 342.02 164 GLU F CA 1
ATOM 6236 C C . GLU F 6 164 ? 93.383 107.955 55.381 1.00 342.02 164 GLU F C 1
ATOM 6237 O O . GLU F 6 164 ? 94.392 107.281 55.140 1.00 342.02 164 GLU F O 1
ATOM 6239 N N . ARG F 6 165 ? 92.364 107.485 56.108 1.00 333.86 165 ARG F N 1
ATOM 6240 C CA . ARG F 6 165 ? 92.400 106.121 56.632 1.00 333.86 165 ARG F CA 1
ATOM 6241 C C . ARG F 6 165 ? 92.622 105.115 55.513 1.00 333.86 165 ARG F C 1
ATOM 6242 O O . ARG F 6 165 ? 93.325 104.115 55.696 1.00 333.86 165 ARG F O 1
ATOM 6244 N N . GLY F 6 166 ? 92.039 105.368 54.342 1.00 343.65 166 GLY F N 1
ATOM 6245 C CA . GLY F 6 166 ? 92.345 104.537 53.187 1.00 343.65 166 GLY F CA 1
ATOM 6246 C C . GLY F 6 166 ? 93.772 104.719 52.703 1.00 343.65 166 GLY F C 1
ATOM 6247 O O . GLY F 6 166 ? 94.411 103.768 52.243 1.00 343.65 166 GLY F O 1
ATOM 6248 N N . LEU F 6 167 ? 94.289 105.944 52.796 1.00 337.94 167 LEU F N 1
ATOM 6249 C CA . LEU F 6 167 ? 95.628 106.256 52.324 1.00 337.94 167 LEU F CA 1
ATOM 6250 C C . LEU F 6 167 ? 96.699 105.638 53.209 1.00 337.94 167 LEU F C 1
ATOM 6251 O O . LEU F 6 167 ? 97.849 105.504 52.779 1.00 337.94 167 LEU F O 1
ATOM 6253 N N . ALA F 6 168 ? 96.342 105.242 54.425 1.00 340.41 168 ALA F N 1
ATOM 6254 C CA . ALA F 6 168 ? 97.316 104.663 55.337 1.00 340.41 168 ALA F CA 1
ATOM 6255 C C . ALA F 6 168 ? 97.785 103.280 54.917 1.00 340.41 168 ALA F C 1
ATOM 6256 O O . ALA F 6 168 ? 98.651 102.721 55.597 1.00 340.41 168 ALA F O 1
ATOM 6258 N N . LEU F 6 169 ? 97.252 102.715 53.836 1.00 364.25 169 LEU F N 1
ATOM 6259 C CA . LEU F 6 169 ? 97.610 101.363 53.415 1.00 364.25 169 LEU F CA 1
ATOM 6260 C C . LEU F 6 169 ? 98.283 101.304 52.054 1.00 364.25 169 LEU F C 1
ATOM 6261 O O . LEU F 6 169 ? 99.239 100.544 51.882 1.00 364.25 169 LEU F O 1
ATOM 6263 N N . ALA F 6 170 ? 97.819 102.081 51.078 1.00 355.92 170 ALA F N 1
ATOM 6264 C CA . ALA F 6 170 ? 98.345 102.022 49.714 1.00 355.92 170 ALA F CA 1
ATOM 6265 C C . ALA F 6 170 ? 98.367 103.409 49.092 1.00 355.92 170 ALA F C 1
ATOM 6266 O O . ALA F 6 170 ? 97.473 103.782 48.322 1.00 355.92 170 ALA F O 1
ATOM 6268 N N . PRO F 6 171 ? 99.393 104.207 49.396 1.00 342.65 171 PRO F N 1
ATOM 6269 C CA . PRO F 6 171 ? 99.588 105.473 48.682 1.00 342.65 171 PRO F CA 1
ATOM 6270 C C . PRO F 6 171 ? 100.146 105.310 47.278 1.00 342.65 171 PRO F C 1
ATOM 6271 O O . PRO F 6 171 ? 100.349 106.318 46.593 1.00 342.65 171 PRO F O 1
ATOM 6273 N N . GLU F 6 172 ? 100.388 104.077 46.830 1.00 357.16 172 GLU F N 1
ATOM 6274 C CA . GLU F 6 172 ? 101.081 103.831 45.572 1.00 357.16 172 GLU F CA 1
ATOM 6275 C C . GLU F 6 172 ? 100.174 103.919 44.351 1.00 357.16 172 GLU F C 1
ATOM 6276 O O . GLU F 6 172 ? 100.686 104.018 43.232 1.00 357.16 172 GLU F O 1
ATOM 6278 N N . ASP F 6 173 ? 98.858 103.884 44.527 1.00 353.68 173 ASP F N 1
ATOM 6279 C CA . ASP F 6 173 ? 97.945 104.034 43.407 1.00 353.68 173 ASP F CA 1
ATOM 6280 C C . ASP F 6 173 ? 97.781 105.520 43.092 1.00 353.68 173 ASP F C 1
ATOM 6281 O O . ASP F 6 173 ? 98.464 106.377 43.660 1.00 353.68 173 ASP F O 1
ATOM 6283 N N . MET F 6 174 ? 96.866 105.846 42.180 1.00 348.83 174 MET F N 1
ATOM 6284 C CA . MET F 6 174 ? 96.655 107.224 41.766 1.00 348.83 174 MET F CA 1
ATOM 6285 C C . MET F 6 174 ? 95.206 107.674 41.816 1.00 348.83 174 MET F C 1
ATOM 6286 O O . MET F 6 174 ? 94.961 108.883 41.842 1.00 348.83 174 MET F O 1
ATOM 6288 N N . LYS F 6 175 ? 94.245 106.750 41.825 1.00 329.64 175 LYS F N 1
ATOM 6289 C CA . LYS F 6 175 ? 92.845 107.151 41.880 1.00 329.64 175 LYS F CA 1
ATOM 6290 C C . LYS F 6 175 ? 92.548 107.902 43.170 1.00 329.64 175 LYS F C 1
ATOM 6291 O O . LYS F 6 175 ? 91.970 108.996 43.149 1.00 329.64 175 LYS F O 1
ATOM 6293 N N . LEU F 6 176 ? 92.954 107.334 44.306 1.00 324.07 176 LEU F N 1
ATOM 6294 C CA . LEU F 6 176 ? 92.726 107.995 45.584 1.00 324.07 176 LEU F CA 1
ATOM 6295 C C . LEU F 6 176 ? 93.474 109.318 45.674 1.00 324.07 176 LEU F C 1
ATOM 6296 O O . LEU F 6 176 ? 92.967 110.271 46.268 1.00 324.07 176 LEU F O 1
ATOM 6298 N N . ARG F 6 177 ? 94.660 109.410 45.074 1.00 339.31 177 ARG F N 1
ATOM 6299 C CA . ARG F 6 177 ? 95.387 110.675 45.085 1.00 339.31 177 ARG F CA 1
ATOM 6300 C C . ARG F 6 177 ? 94.675 111.727 44.240 1.00 339.31 177 ARG F C 1
ATOM 6301 O O . ARG F 6 177 ? 94.681 112.919 44.572 1.00 339.31 177 ARG F O 1
ATOM 6303 N N . ALA F 6 178 ? 94.058 111.303 43.137 1.00 340.32 178 ALA F N 1
ATOM 6304 C CA . ALA F 6 178 ? 93.225 112.218 42.368 1.00 340.32 178 ALA F CA 1
ATOM 6305 C C . ALA F 6 178 ? 92.042 112.694 43.195 1.00 340.32 178 ALA F C 1
ATOM 6306 O O . ALA F 6 178 ? 91.699 113.880 43.177 1.00 340.32 178 ALA F O 1
ATOM 6308 N N . LEU F 6 179 ? 91.401 111.778 43.922 1.00 314.55 179 LEU F N 1
ATOM 6309 C CA . LEU F 6 179 ? 90.348 112.187 44.849 1.00 314.55 179 LEU F CA 1
ATOM 6310 C C . LEU F 6 179 ? 90.881 113.178 45.876 1.00 314.55 179 LEU F C 1
ATOM 6311 O O . LEU F 6 179 ? 90.163 114.087 46.312 1.00 314.55 179 LEU F O 1
ATOM 6313 N N . LEU F 6 180 ? 92.140 113.009 46.278 1.00 324.42 180 LEU F N 1
ATOM 6314 C CA . LEU F 6 180 ? 92.743 113.923 47.240 1.00 324.42 180 LEU F CA 1
ATOM 6315 C C . LEU F 6 180 ? 92.943 115.306 46.639 1.00 324.42 180 LEU F C 1
ATOM 6316 O O . LEU F 6 180 ? 92.735 116.314 47.317 1.00 324.42 180 LEU F O 1
ATOM 6318 N N . ILE F 6 181 ? 93.334 115.382 45.369 1.00 321.61 181 ILE F N 1
ATOM 6319 C CA . ILE F 6 181 ? 93.450 116.699 44.747 1.00 321.61 181 ILE F CA 1
ATOM 6320 C C . ILE F 6 181 ? 92.066 117.319 44.579 1.00 321.61 181 ILE F C 1
ATOM 6321 O O . ILE F 6 181 ? 91.888 118.539 44.727 1.00 321.61 181 ILE F O 1
ATOM 6323 N N . GLU F 6 182 ? 91.062 116.483 44.297 1.00 342.54 182 GLU F N 1
ATOM 6324 C CA . GLU F 6 182 ? 89.682 116.946 44.234 1.00 342.54 182 GLU F CA 1
ATOM 6325 C C . GLU F 6 182 ? 89.289 117.619 45.540 1.00 342.54 182 GLU F C 1
ATOM 6326 O O . GLU F 6 182 ? 88.934 118.801 45.568 1.00 342.54 182 GLU F O 1
ATOM 6328 N N . THR F 6 183 ? 89.365 116.868 46.639 1.00 367.84 183 THR F N 1
ATOM 6329 C CA . THR F 6 183 ? 88.984 117.421 47.933 1.00 367.84 183 THR F CA 1
ATOM 6330 C C . THR F 6 183 ? 89.885 118.579 48.337 1.00 367.84 183 THR F C 1
ATOM 6331 O O . THR F 6 183 ? 89.440 119.481 49.051 1.00 367.84 183 THR F O 1
ATOM 6333 N N . ALA F 6 184 ? 91.134 118.597 47.870 1.00 359.39 184 ALA F N 1
ATOM 6334 C CA . ALA F 6 184 ? 92.031 119.693 48.207 1.00 359.39 184 ALA F CA 1
ATOM 6335 C C . ALA F 6 184 ? 91.539 120.998 47.605 1.00 359.39 184 ALA F C 1
ATOM 6336 O O . ALA F 6 184 ? 91.348 121.991 48.319 1.00 359.39 184 ALA F O 1
ATOM 6338 N N . ARG F 6 185 ? 91.326 121.016 46.288 1.00 355.87 185 ARG F N 1
ATOM 6339 C CA . ARG F 6 185 ? 90.795 122.228 45.673 1.00 355.87 185 ARG F CA 1
ATOM 6340 C C . ARG F 6 185 ? 89.406 122.547 46.214 1.00 355.87 185 ARG F C 1
ATOM 6341 O O . ARG F 6 185 ? 89.062 123.720 46.403 1.00 355.87 185 ARG F O 1
ATOM 6343 N N . ASN F 6 186 ? 88.613 121.516 46.523 1.00 373.07 186 ASN F N 1
ATOM 6344 C CA . ASN F 6 186 ? 87.260 121.754 47.015 1.00 373.07 186 ASN F CA 1
ATOM 6345 C C . ASN F 6 186 ? 87.269 122.440 48.372 1.00 373.07 186 ASN F C 1
ATOM 6346 O O . ASN F 6 186 ? 86.512 123.386 48.592 1.00 373.07 186 ASN F O 1
ATOM 6348 N N . LEU F 6 187 ? 88.115 121.985 49.293 1.00 361.42 187 LEU F N 1
ATOM 6349 C CA . LEU F 6 187 ? 88.202 122.643 50.589 1.00 361.42 187 LEU F CA 1
ATOM 6350 C C . LEU F 6 187 ? 88.843 124.016 50.473 1.00 361.42 187 LEU F C 1
ATOM 6351 O O . LEU F 6 187 ? 88.454 124.943 51.194 1.00 361.42 187 LEU F O 1
ATOM 6353 N N . ALA F 6 188 ? 89.837 124.164 49.593 1.00 359.49 188 ALA F N 1
ATOM 6354 C CA . ALA F 6 188 ? 90.418 125.482 49.373 1.00 359.49 188 ALA F CA 1
ATOM 6355 C C . ALA F 6 188 ? 89.354 126.472 48.926 1.00 359.49 188 ALA F C 1
ATOM 6356 O O . ALA F 6 188 ? 89.364 127.636 49.340 1.00 359.49 188 ALA F O 1
ATOM 6358 N N . GLU F 6 189 ? 88.409 126.018 48.101 1.00 354.13 189 GLU F N 1
ATOM 6359 C CA . GLU F 6 189 ? 87.318 126.892 47.679 1.00 354.13 189 GLU F CA 1
ATOM 6360 C C . GLU F 6 189 ? 86.291 127.061 48.788 1.00 354.13 189 GLU F C 1
ATOM 6361 O O . GLU F 6 189 ? 85.725 128.146 48.958 1.00 354.13 189 GLU F O 1
ATOM 6363 N N . TYR F 6 190 ? 86.023 125.989 49.531 1.00 369.99 190 TYR F N 1
ATOM 6364 C CA . TYR F 6 190 ? 85.166 126.059 50.706 1.00 369.99 190 TYR F CA 1
ATOM 6365 C C . TYR F 6 190 ? 85.582 127.212 51.603 1.00 369.99 190 TYR F C 1
ATOM 6366 O O . TYR F 6 190 ? 84.771 128.080 51.944 1.00 369.99 190 TYR F O 1
ATOM 6368 N N . ASN F 6 191 ? 86.854 127.237 51.983 1.00 363.73 191 ASN F N 1
ATOM 6369 C CA . ASN F 6 191 ? 87.391 128.345 52.760 1.00 363.73 191 ASN F CA 1
ATOM 6370 C C . ASN F 6 191 ? 87.308 129.637 51.957 1.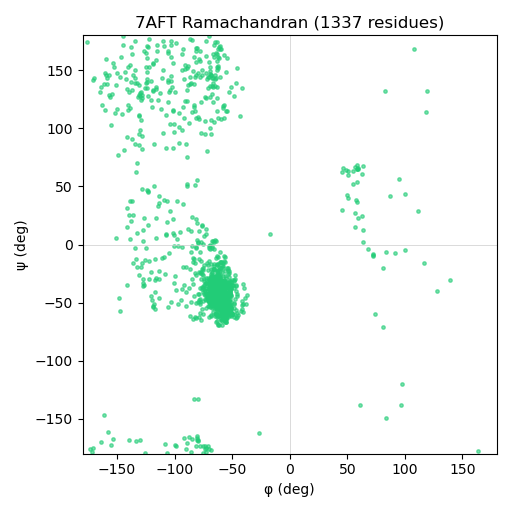00 363.73 191 ASN F C 1
ATOM 6371 O O . ASN F 6 191 ? 86.599 130.570 52.346 1.00 363.73 191 ASN F O 1
ATOM 6373 N N . GLY F 6 192 ? 88.006 129.698 50.830 1.00 361.12 192 GLY F N 1
ATOM 6374 C CA . GLY F 6 192 ? 87.967 130.871 49.981 1.00 361.12 192 GLY F CA 1
ATOM 6375 C C . GLY F 6 192 ? 86.680 130.980 49.188 1.00 361.12 192 GLY F C 1
ATOM 6376 O O . GLY F 6 192 ? 85.590 130.765 49.720 1.00 361.12 192 GLY F O 1
ATOM 6377 N N . UNK G 7 275 ? 115.821 70.454 107.605 1.00 393.54 150 UNK G N 1
ATOM 6378 C CA . UNK G 7 275 ? 114.993 70.881 108.725 1.00 393.54 150 UNK G CA 1
ATOM 6379 C C . UNK G 7 275 ? 115.792 71.748 109.692 1.00 393.54 150 UNK G C 1
ATOM 6380 O O . UNK G 7 275 ? 115.426 71.890 110.860 1.00 393.54 150 UNK G O 1
ATOM 6382 N N . UNK G 7 276 ? 116.887 72.331 109.195 1.00 395.84 151 UNK G N 1
ATOM 6383 C CA . UNK G 7 276 ? 117.682 73.245 110.007 1.00 395.84 151 UNK G CA 1
ATOM 6384 C C . UNK G 7 276 ? 116.890 74.476 110.424 1.00 395.84 151 UNK G C 1
ATOM 6385 O O . UNK G 7 276 ? 117.362 75.251 111.268 1.00 395.84 151 UNK G O 1
ATOM 6387 N N . UNK G 7 277 ? 115.706 74.675 109.836 1.00 399.72 152 UNK G N 1
ATOM 6388 C CA . UNK G 7 277 ? 114.848 75.791 110.216 1.00 399.72 152 UNK G CA 1
ATOM 6389 C C . UNK G 7 277 ? 114.569 75.793 111.714 1.00 399.72 152 UNK G C 1
ATOM 6390 O O . UNK G 7 277 ? 114.469 76.860 112.330 1.00 399.72 152 UNK G O 1
ATOM 6392 N N . UNK G 7 278 ? 114.447 74.609 112.317 1.00 400.58 153 UNK G N 1
ATOM 6393 C CA . UNK G 7 278 ? 114.230 74.528 113.757 1.00 400.58 153 UNK G CA 1
ATOM 6394 C C . UNK G 7 278 ? 115.340 75.241 114.519 1.00 400.58 153 UNK G C 1
ATOM 6395 O O . UNK G 7 278 ? 115.077 76.132 115.335 1.00 400.58 153 UNK G O 1
ATOM 6397 N N . UNK G 7 279 ? 116.594 74.875 114.246 1.00 400.47 154 UNK G N 1
ATOM 6398 C CA . UNK G 7 279 ? 117.711 75.474 114.967 1.00 400.47 154 UNK G CA 1
ATOM 6399 C C . UNK G 7 279 ? 117.879 76.948 114.618 1.00 400.47 154 UNK G C 1
ATOM 6400 O O . UNK G 7 279 ? 118.227 77.756 115.485 1.00 400.47 154 UNK G O 1
ATOM 6402 N N . UNK G 7 280 ? 117.633 77.324 113.360 1.00 399.41 155 UNK G N 1
ATOM 6403 C CA . UNK G 7 280 ? 117.769 78.729 112.980 1.00 399.41 155 UNK G CA 1
ATOM 6404 C C . UNK G 7 280 ? 116.760 79.599 113.723 1.00 399.41 155 UNK G C 1
ATOM 6405 O O . UNK G 7 280 ? 117.111 80.648 114.285 1.00 399.41 155 UNK G O 1
ATOM 6407 N N . UNK G 7 281 ? 115.494 79.178 113.736 1.00 414.96 156 UNK G N 1
ATOM 6408 C CA . UNK G 7 281 ? 114.472 79.932 114.447 1.00 414.96 156 UNK G CA 1
ATOM 6409 C C . UNK G 7 281 ? 114.732 79.929 115.945 1.00 414.96 156 UNK G C 1
ATOM 6410 O O . UNK G 7 281 ? 114.481 80.931 116.626 1.00 414.96 156 UNK G O 1
ATOM 6412 N N . UNK G 7 282 ? 115.224 78.806 116.480 1.00 411.67 157 UNK G N 1
ATOM 6413 C CA . UNK G 7 282 ? 115.580 78.766 117.892 1.00 411.67 157 UNK G CA 1
ATOM 6414 C C . UNK G 7 282 ? 116.671 79.780 118.204 1.00 411.67 157 UNK G C 1
ATOM 6415 O O . UNK G 7 282 ? 116.612 80.463 119.228 1.00 411.67 157 UNK G O 1
ATOM 6417 N N . UNK G 7 283 ? 117.653 79.920 117.309 1.00 394.06 158 UNK G N 1
ATOM 6418 C CA . UNK G 7 283 ? 118.720 80.895 117.516 1.00 394.06 158 UNK G CA 1
ATOM 6419 C C . UNK G 7 283 ? 118.191 82.324 117.468 1.00 394.06 158 UNK G C 1
ATOM 6420 O O . UNK G 7 283 ? 118.571 83.163 118.294 1.00 394.06 158 UNK G O 1
ATOM 6422 N N . UNK G 7 284 ? 117.319 82.622 116.505 1.00 384.97 159 UNK G N 1
ATOM 6423 C CA . UNK G 7 284 ? 116.761 83.970 116.415 1.00 384.97 159 UNK G CA 1
ATOM 6424 C C . UNK G 7 284 ? 115.945 84.313 117.661 1.00 384.97 159 UNK G C 1
ATOM 6425 O O . UNK G 7 284 ? 116.181 85.341 118.320 1.00 384.97 159 UNK G O 1
ATOM 6427 N N . UNK G 7 285 ? 114.965 83.465 117.988 1.00 373.83 160 UNK G N 1
ATOM 6428 C CA . UNK G 7 285 ? 114.159 83.686 119.181 1.00 373.83 160 UNK G CA 1
ATOM 6429 C C . UNK G 7 285 ? 115.021 83.727 120.431 1.00 373.83 160 UNK G C 1
ATOM 6430 O O . UNK G 7 285 ? 114.702 84.449 121.382 1.00 373.83 160 UNK G O 1
ATOM 6432 N N . UNK G 7 286 ? 116.118 82.969 120.447 1.00 385.48 161 UNK G N 1
ATOM 6433 C CA . UNK G 7 286 ? 117.036 83.019 121.572 1.00 385.48 161 UNK G CA 1
ATOM 6434 C C . UNK G 7 286 ? 117.676 84.390 121.679 1.00 385.48 161 UNK G C 1
ATOM 6435 O O . UNK G 7 286 ? 117.758 84.955 122.768 1.00 385.48 161 UNK G O 1
ATOM 6437 N N . UNK G 7 287 ? 118.134 84.941 120.555 1.00 371.27 162 UNK G N 1
ATOM 6438 C CA . UNK G 7 287 ? 118.711 86.281 120.582 1.00 371.27 162 UNK G CA 1
ATOM 6439 C C . UNK G 7 287 ? 117.718 87.289 121.144 1.00 371.27 162 UNK G C 1
ATOM 6440 O O . UNK G 7 287 ? 118.067 88.121 121.996 1.00 371.27 162 UNK G O 1
ATOM 6442 N N . UNK G 7 288 ? 116.469 87.216 120.694 1.00 356.43 163 UNK G N 1
ATOM 6443 C CA . UNK G 7 288 ? 115.476 88.184 121.154 1.00 356.43 163 UNK G CA 1
ATOM 6444 C C . UNK G 7 288 ? 115.187 88.013 122.644 1.00 356.43 163 UNK G C 1
ATOM 6445 O O . UNK G 7 288 ? 115.347 88.952 123.443 1.00 356.43 163 UNK G O 1
ATOM 6447 N N . UNK G 7 289 ? 114.753 86.816 123.037 1.00 365.93 164 UNK G N 1
ATOM 6448 C CA . UNK G 7 289 ? 114.499 86.550 124.443 1.00 365.93 164 UNK G CA 1
ATOM 6449 C C . UNK G 7 289 ? 115.740 86.769 125.290 1.00 365.93 164 UNK G C 1
ATOM 6450 O O . UNK G 7 289 ? 115.623 86.951 126.501 1.00 365.93 164 UNK G O 1
ATOM 6452 N N . UNK G 7 290 ? 116.921 86.799 124.676 1.00 387.55 165 UNK G N 1
ATOM 6453 C CA . UNK G 7 290 ? 118.148 87.056 125.412 1.00 387.55 165 UNK G CA 1
ATOM 6454 C C . UNK G 7 290 ? 118.324 88.538 125.683 1.00 387.55 165 UNK G C 1
ATOM 6455 O O . UNK G 7 290 ? 118.747 88.922 126.777 1.00 387.55 165 UNK G O 1
ATOM 6457 N N . UNK G 7 291 ? 118.041 89.377 124.686 1.00 367.62 166 UNK G N 1
ATOM 6458 C CA . UNK G 7 291 ? 117.880 90.799 124.968 1.00 367.62 166 UNK G CA 1
ATOM 6459 C C . UNK G 7 291 ? 116.955 90.987 126.162 1.00 367.62 166 UNK G C 1
ATOM 6460 O O . UNK G 7 291 ? 117.300 91.661 127.145 1.00 367.62 166 UNK G O 1
ATOM 6462 N N . UNK G 7 292 ? 115.796 90.330 126.112 1.00 358.70 167 UNK G N 1
ATOM 6463 C CA . UNK G 7 292 ? 114.831 90.414 127.207 1.00 358.70 167 UNK G CA 1
ATOM 6464 C C . UNK G 7 292 ? 115.457 90.012 128.542 1.00 358.70 167 UNK G C 1
ATOM 6465 O O . UNK G 7 292 ? 115.436 90.778 129.512 1.00 358.70 167 UNK G O 1
ATOM 6467 N N . UNK G 7 293 ? 116.027 88.807 128.603 1.00 345.64 168 UNK G N 1
ATOM 6468 C CA . UNK G 7 293 ? 116.4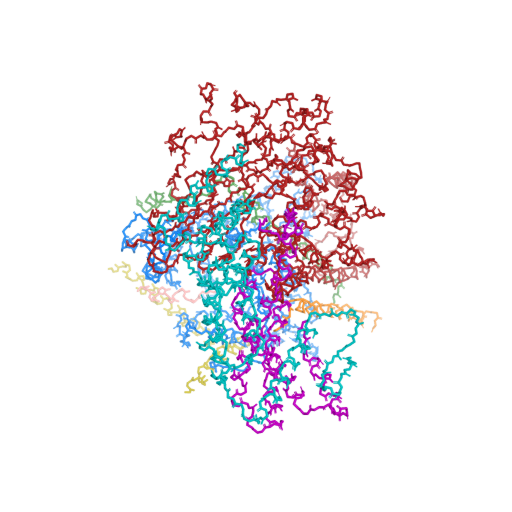88 88.247 129.869 1.00 345.64 168 UNK G CA 1
ATOM 6469 C C . UNK G 7 293 ? 117.666 89.024 130.436 1.00 345.64 168 UNK G C 1
ATOM 6470 O O . UNK G 7 293 ? 117.643 89.426 131.604 1.00 345.64 168 UNK G O 1
ATOM 6472 N N . UNK G 7 294 ? 118.716 89.226 129.636 1.00 343.48 169 UNK G N 1
ATOM 6473 C CA . UNK G 7 294 ? 119.879 89.963 130.115 1.00 343.48 169 UNK G CA 1
ATOM 6474 C C . UNK G 7 294 ? 119.518 91.389 130.506 1.00 343.48 169 UNK G C 1
ATOM 6475 O O . UNK G 7 294 ? 120.176 91.972 131.376 1.00 343.48 169 UNK G O 1
ATOM 6477 N N . UNK G 7 295 ? 118.492 91.972 129.878 1.00 321.23 170 UNK G N 1
ATOM 6478 C CA . UNK G 7 295 ? 117.942 93.210 130.414 1.00 321.23 170 UNK G CA 1
ATOM 6479 C C . UNK G 7 295 ? 117.523 93.016 131.866 1.00 321.23 170 UNK G C 1
ATOM 6480 O O . UNK G 7 295 ? 117.854 93.829 132.737 1.00 321.23 170 UNK G O 1
ATOM 6482 N N . UNK G 7 296 ? 116.814 91.922 132.147 1.00 300.96 171 UNK G N 1
ATOM 6483 C CA . UNK G 7 296 ? 116.428 91.608 133.519 1.00 300.96 171 UNK G CA 1
ATOM 6484 C C . UNK G 7 296 ? 117.595 91.001 134.289 1.00 300.96 171 UNK G C 1
ATOM 6485 O O . UNK G 7 296 ? 117.828 91.338 135.455 1.00 300.96 171 UNK G O 1
ATOM 6487 N N . UNK G 7 297 ? 118.333 90.095 133.657 1.00 271.85 172 UNK G N 1
ATOM 6488 C CA . UNK G 7 297 ? 119.470 89.447 134.303 1.00 271.85 172 UNK G CA 1
ATOM 6489 C C . UNK G 7 297 ? 120.766 89.747 133.556 1.00 271.85 172 UNK G C 1
ATOM 6490 O O . UNK G 7 297 ? 121.778 90.096 134.163 1.00 271.85 172 UNK G O 1
ATOM 6492 N N . UNK G 7 298 ? 131.549 89.695 136.885 1.00 499.49 183 UNK G N 1
ATOM 6493 C CA . UNK G 7 298 ? 130.638 88.691 136.353 1.00 499.49 183 UNK G CA 1
ATOM 6494 C C . UNK G 7 298 ? 130.998 88.327 134.916 1.00 499.49 183 UNK G C 1
ATOM 6495 O O . UNK G 7 298 ? 131.811 89.001 134.274 1.00 499.49 183 UNK G O 1
ATOM 6497 N N . UNK G 7 299 ? 130.388 87.249 134.417 1.00 510.35 184 UNK G N 1
ATOM 6498 C CA . UNK G 7 299 ? 130.631 86.835 133.040 1.00 510.35 184 UNK G CA 1
ATOM 6499 C C . UNK G 7 299 ? 130.217 87.916 132.052 1.00 510.35 184 UNK G C 1
ATOM 6500 O O . UNK G 7 299 ? 130.794 88.013 130.964 1.00 510.35 184 UNK G O 1
ATOM 6502 N N . UNK G 7 300 ? 129.236 88.743 132.417 1.00 535.80 185 UNK G N 1
ATOM 6503 C CA . UNK G 7 300 ? 128.820 89.846 131.557 1.00 535.80 185 UNK G CA 1
ATOM 6504 C C . UNK G 7 300 ? 129.983 90.791 131.278 1.00 535.80 185 UNK G C 1
ATOM 6505 O O . UNK G 7 300 ? 130.383 90.990 130.123 1.00 535.80 185 UNK G O 1
ATOM 6507 N N . UNK G 7 301 ? 130.532 91.391 132.335 1.00 554.18 186 UNK G N 1
ATOM 6508 C CA . UNK G 7 301 ? 131.665 92.291 132.168 1.00 554.18 186 UNK G CA 1
ATOM 6509 C C . UNK G 7 301 ? 132.876 91.565 131.600 1.00 554.18 186 UNK G C 1
ATOM 6510 O O . UNK G 7 301 ? 133.663 92.164 130.860 1.00 554.18 186 UNK G O 1
ATOM 6512 N N . UNK G 7 302 ? 133.044 90.282 131.931 1.00 553.47 187 UNK G N 1
ATOM 6513 C CA . UNK G 7 302 ? 134.151 89.518 131.366 1.00 553.47 187 UNK G CA 1
ATOM 6514 C C . UNK G 7 302 ? 134.057 89.467 129.846 1.00 553.47 187 UNK G C 1
ATOM 6515 O O . UNK G 7 302 ? 135.036 89.732 129.143 1.00 553.47 187 UNK G O 1
ATOM 6517 N N . UNK G 7 303 ? 132.872 89.150 129.322 1.00 549.93 188 UNK G N 1
ATOM 6518 C CA . UNK G 7 303 ? 132.688 89.092 127.875 1.00 549.93 188 UNK G CA 1
ATOM 6519 C C . UNK G 7 303 ? 132.804 90.475 127.244 1.00 549.93 188 UNK G C 1
ATOM 6520 O O . UNK G 7 303 ? 133.333 90.615 126.133 1.00 549.93 188 UNK G O 1
ATOM 6522 N N . UNK G 7 304 ? 132.305 91.508 127.930 1.00 536.93 189 UNK G N 1
ATOM 6523 C CA . UNK G 7 304 ? 132.429 92.866 127.405 1.00 536.93 189 UNK G CA 1
ATOM 6524 C C . UNK G 7 304 ? 133.894 93.261 127.262 1.00 536.93 189 UNK G C 1
ATOM 6525 O O . UNK G 7 304 ? 134.317 93.787 126.223 1.00 536.93 189 UNK G O 1
ATOM 6527 N N . UNK G 7 305 ? 134.686 93.007 128.304 1.00 532.42 190 UNK G N 1
ATOM 6528 C CA . UNK G 7 305 ? 136.113 93.281 128.234 1.00 532.42 190 UNK G CA 1
ATOM 6529 C C . UNK G 7 305 ? 136.804 92.385 127.218 1.00 532.42 190 UNK G C 1
ATOM 6530 O O . UNK G 7 305 ? 137.793 92.798 126.611 1.00 532.42 190 UNK G O 1
ATOM 6532 N N . UNK G 7 306 ? 136.296 91.169 127.006 1.00 526.61 191 UNK G N 1
ATOM 6533 C CA . UNK G 7 306 ? 136.860 90.300 125.977 1.00 526.61 191 UNK G CA 1
ATOM 6534 C C . UNK G 7 306 ? 136.678 90.909 124.592 1.00 526.61 191 UNK G C 1
ATOM 6535 O O . UNK G 7 306 ? 137.617 90.944 123.785 1.00 526.61 191 UNK G O 1
ATOM 6537 N N . UNK G 7 307 ? 135.468 91.390 124.303 1.00 514.81 192 UNK G N 1
ATOM 6538 C CA . UNK G 7 307 ? 135.211 92.046 123.024 1.00 514.81 192 UNK G CA 1
ATOM 6539 C C . UNK G 7 307 ? 136.076 93.292 122.865 1.00 514.81 192 UNK G C 1
ATOM 6540 O O . UNK G 7 307 ? 136.693 93.510 121.810 1.00 514.81 192 UNK G O 1
ATOM 6542 N N . UNK G 7 308 ? 136.125 94.127 123.908 1.00 498.96 193 UNK G N 1
ATOM 6543 C CA . UNK G 7 308 ? 136.962 95.323 123.861 1.00 498.96 193 UNK G CA 1
ATOM 6544 C C . UNK G 7 308 ? 138.426 94.966 123.625 1.00 498.96 193 UNK G C 1
ATOM 6545 O O . UNK G 7 308 ? 139.128 95.657 122.879 1.00 498.96 193 UNK G O 1
ATOM 6547 N N . UNK G 7 309 ? 138.896 93.879 124.240 1.00 489.81 194 UNK G N 1
ATOM 6548 C CA . UNK G 7 309 ? 140.288 93.474 124.093 1.00 489.81 194 UNK G CA 1
ATOM 6549 C C . UNK G 7 309 ? 140.575 92.987 122.682 1.00 489.81 194 UNK G C 1
ATOM 6550 O O . UNK G 7 309 ? 141.638 93.277 122.126 1.00 489.81 194 UNK G O 1
ATOM 6552 N N . UNK G 7 310 ? 139.646 92.237 122.090 1.00 468.90 195 UNK G N 1
ATOM 6553 C CA . UNK G 7 310 ? 139.834 91.814 120.706 1.00 468.90 195 UNK G CA 1
ATOM 6554 C C . UNK G 7 310 ? 139.888 93.016 119.771 1.00 468.90 195 UNK G C 1
ATOM 6555 O O . UNK G 7 310 ? 140.730 93.074 118.864 1.00 468.90 195 UNK G O 1
ATOM 6557 N N . UNK G 7 311 ? 139.008 93.997 119.988 1.00 456.27 196 UNK G N 1
ATOM 6558 C CA . UNK G 7 311 ? 139.025 95.186 119.140 1.00 456.27 196 UNK G CA 1
ATOM 6559 C C . UNK G 7 311 ? 140.317 95.975 119.317 1.00 456.27 196 UNK G C 1
ATOM 6560 O O . UNK G 7 311 ? 140.885 96.481 118.339 1.00 456.27 196 UNK G O 1
ATOM 6562 N N . UNK G 7 312 ? 140.793 96.095 120.557 1.00 449.30 197 UNK G N 1
ATOM 6563 C CA . UNK G 7 312 ? 142.046 96.798 120.801 1.00 449.30 197 UNK G CA 1
ATOM 6564 C C . UNK G 7 312 ? 143.218 96.066 120.163 1.00 449.30 197 UNK G C 1
ATOM 6565 O O . UNK G 7 312 ? 144.128 96.697 119.619 1.00 449.30 197 UNK G O 1
ATOM 6567 N N . UNK G 7 313 ? 143.212 94.732 120.213 1.00 448.13 198 UNK G N 1
ATOM 6568 C CA . UNK G 7 313 ? 144.269 93.964 119.564 1.00 448.13 198 UNK G CA 1
ATOM 6569 C C . UNK G 7 313 ? 144.241 94.158 118.055 1.00 448.13 198 UNK G C 1
ATOM 6570 O O . UNK G 7 313 ? 145.294 94.232 117.412 1.00 448.13 198 UNK G O 1
ATOM 6572 N N . UNK G 7 314 ? 143.045 94.251 117.473 1.00 435.38 199 UNK G N 1
ATOM 6573 C CA . UNK G 7 314 ? 142.946 94.514 116.041 1.00 435.38 199 UNK G CA 1
ATOM 6574 C C . UNK G 7 314 ? 143.509 95.889 115.698 1.00 435.38 199 UNK G C 1
ATOM 6575 O O . UNK G 7 314 ? 144.307 96.036 114.760 1.00 435.38 199 UNK G O 1
ATOM 6577 N N . UNK G 7 315 ? 143.096 96.914 116.448 1.00 423.87 200 UNK G N 1
ATOM 6578 C CA . UNK G 7 315 ? 143.630 98.253 116.222 1.00 423.87 200 UNK G CA 1
ATOM 6579 C C . UNK G 7 315 ? 145.140 98.288 116.418 1.00 423.87 200 UNK G C 1
ATOM 6580 O O . UNK G 7 315 ? 145.843 99.038 115.731 1.00 423.87 200 UNK G O 1
ATOM 6582 N N . UNK G 7 316 ? 145.657 97.471 117.336 1.00 430.93 201 UNK G N 1
ATOM 6583 C CA . UNK G 7 316 ? 147.095 97.418 117.560 1.00 430.93 201 UNK G CA 1
ATOM 6584 C C . UNK G 7 316 ? 147.814 96.779 116.381 1.00 430.93 201 UNK G C 1
ATOM 6585 O O . UNK G 7 316 ? 148.875 97.255 115.965 1.00 430.93 201 UNK G O 1
ATOM 6587 N N . UNK G 7 317 ? 147.268 95.682 115.851 1.00 413.44 202 UNK G N 1
ATOM 6588 C CA . UNK G 7 317 ? 147.829 95.101 114.637 1.00 413.44 202 UNK G CA 1
ATOM 6589 C C . UNK G 7 317 ? 147.853 96.127 113.515 1.00 413.44 202 UNK G C 1
ATOM 6590 O O . UNK G 7 317 ? 148.835 96.225 112.7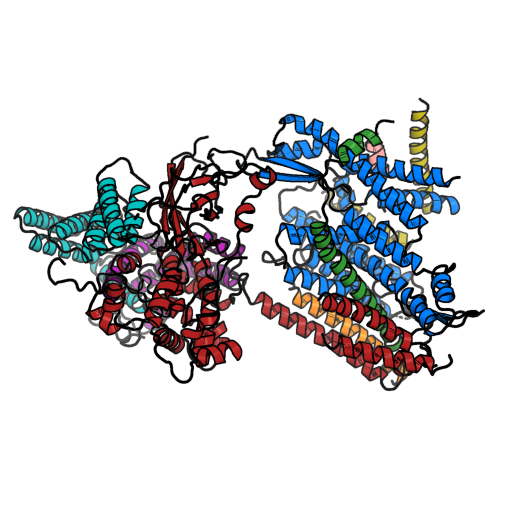68 1.00 413.44 202 UNK G O 1
ATOM 6592 N N . UNK G 7 318 ? 146.787 96.920 113.401 1.00 411.44 203 UNK G N 1
ATOM 6593 C CA . UNK G 7 318 ? 146.753 97.975 112.393 1.00 411.44 203 UNK G CA 1
ATOM 6594 C C . UNK G 7 318 ? 147.877 98.981 112.611 1.00 411.44 203 UNK G C 1
ATOM 6595 O O . UNK G 7 318 ? 148.639 99.293 111.687 1.00 411.44 203 UNK G O 1
ATOM 6597 N N . UNK G 7 319 ? 147.988 99.503 113.833 1.00 406.71 204 UNK G N 1
ATOM 6598 C CA . UNK G 7 319 ? 148.996 100.517 114.117 1.00 406.71 204 UNK G CA 1
ATOM 6599 C C . UNK G 7 319 ? 150.405 99.975 113.931 1.00 406.71 204 UNK G C 1
ATOM 6600 O O . UNK G 7 319 ? 151.312 100.721 113.547 1.00 406.71 204 UNK G O 1
ATOM 6602 N N . UNK G 7 320 ? 150.611 98.671 114.007 1.00 411.84 205 UNK G N 1
ATOM 6603 C CA . UNK G 7 320 ? 151.967 98.175 113.732 1.00 411.84 205 UNK G CA 1
ATOM 6604 C C . UNK G 7 320 ? 152.273 98.278 112.226 1.00 411.84 205 UNK G C 1
ATOM 6605 O O . UNK G 7 320 ? 153.431 98.453 111.787 1.00 411.84 205 UNK G O 1
ATOM 6607 N N . UNK G 7 321 ? 151.210 98.182 111.438 1.00 419.10 206 UNK G N 1
ATOM 6608 C CA . UNK G 7 321 ? 151.312 98.215 109.985 1.00 419.10 206 UNK G CA 1
ATOM 6609 C C . UNK G 7 321 ? 151.874 99.510 109.439 1.00 419.10 206 UNK G C 1
ATOM 6610 O O . UNK G 7 321 ? 152.623 99.507 108.478 1.00 419.10 206 UNK G O 1
ATOM 6612 N N . UNK G 7 322 ? 151.525 100.629 110.053 1.00 394.35 207 UNK G N 1
ATOM 6613 C CA . UNK G 7 322 ? 152.042 101.905 109.581 1.00 394.35 207 UNK G CA 1
ATOM 6614 C C . UNK G 7 322 ? 153.556 101.884 109.719 1.00 394.35 207 UNK G C 1
ATOM 6615 O O . UNK G 7 322 ? 154.268 102.261 108.791 1.00 394.35 207 UNK G O 1
ATOM 6617 N N . UNK G 7 323 ? 154.034 101.435 110.884 1.00 30.00 208 UNK G N 1
ATOM 6618 C CA . UNK G 7 323 ? 155.455 101.303 111.168 1.00 30.00 208 UNK G CA 1
ATOM 6619 C C . UNK G 7 323 ? 156.076 100.486 110.059 1.00 30.00 208 UNK G C 1
ATOM 6620 O O . UNK G 7 323 ? 157.037 100.934 109.444 1.00 30.00 208 UNK G O 1
ATOM 6622 N N . UNK G 7 324 ? 155.553 99.321 109.700 1.00 30.00 209 UNK G N 1
ATOM 6623 C CA . UNK G 7 324 ? 156.199 98.576 108.598 1.00 30.00 209 UNK G CA 1
ATOM 6624 C C . UNK G 7 324 ? 156.189 99.333 107.262 1.00 30.00 209 UNK G C 1
ATOM 6625 O O . UNK G 7 324 ? 156.375 98.747 106.191 1.00 30.00 209 UNK G O 1
ATOM 6627 N N . UNK H 8 166 ? 141.953 94.507 104.566 1.00 308.84 1 UNK H N 1
ATOM 6628 C CA . UNK H 8 166 ? 141.623 95.900 104.841 1.00 308.84 1 UNK H CA 1
ATOM 6629 C C . UNK H 8 166 ? 140.119 96.125 104.764 1.00 308.84 1 UNK H C 1
ATOM 6630 O O . UNK H 8 166 ? 139.545 96.843 105.583 1.00 308.84 1 UNK H O 1
ATOM 6632 N N . UNK H 8 167 ? 139.482 95.505 103.771 1.00 315.15 2 UNK H N 1
ATOM 6633 C CA . UNK H 8 167 ? 138.043 95.663 103.600 1.00 315.15 2 UNK H CA 1
ATOM 6634 C C . UNK H 8 167 ? 137.281 95.031 104.758 1.00 315.15 2 UNK H C 1
ATOM 6635 O O . UNK H 8 167 ? 136.402 95.661 105.356 1.00 315.15 2 UNK H O 1
ATOM 6637 N N . UNK H 8 168 ? 137.607 93.778 105.087 1.00 319.63 3 UNK H N 1
ATOM 6638 C CA . UNK H 8 168 ? 136.859 93.059 106.113 1.00 319.63 3 UNK H CA 1
ATOM 6639 C C . UNK H 8 168 ? 137.018 93.698 107.486 1.00 319.63 3 UNK H C 1
ATOM 6640 O O . UNK H 8 168 ? 136.066 93.715 108.275 1.00 319.63 3 UNK H O 1
ATOM 6642 N N . UNK H 8 169 ? 138.206 94.217 107.795 1.00 313.13 4 UNK H N 1
ATOM 6643 C CA . UNK H 8 169 ? 138.397 94.903 109.068 1.00 313.13 4 UNK H CA 1
ATOM 6644 C C . UNK H 8 169 ? 137.487 96.119 109.167 1.00 313.13 4 UNK H C 1
ATOM 6645 O O . UNK H 8 169 ? 136.863 96.366 110.207 1.00 313.13 4 UNK H O 1
ATOM 6647 N N . UNK H 8 170 ? 137.389 96.887 108.082 1.00 307.72 5 UNK H N 1
ATOM 6648 C CA . UNK H 8 170 ? 136.483 98.027 108.074 1.00 307.72 5 UNK H CA 1
ATOM 6649 C C . UNK H 8 170 ? 135.033 97.576 108.188 1.00 307.72 5 UNK H C 1
ATOM 6650 O O . UNK H 8 170 ? 134.239 98.196 108.906 1.00 307.72 5 UNK H O 1
ATOM 6652 N N . UNK H 8 171 ? 134.670 96.494 107.493 1.00 320.88 6 UNK H N 1
ATOM 6653 C CA . UNK H 8 171 ? 133.298 96.001 107.552 1.00 320.88 6 UNK H CA 1
ATOM 6654 C C . UNK H 8 171 ? 132.920 95.577 108.961 1.00 320.88 6 UNK H C 1
ATOM 6655 O O . UNK H 8 171 ? 131.786 95.806 109.395 1.00 320.88 6 UNK H O 1
ATOM 6657 N N . UNK H 8 172 ? 133.855 94.977 109.693 1.00 324.74 7 UNK H N 1
ATOM 6658 C CA . UNK H 8 172 ? 133.603 94.591 111.076 1.00 324.74 7 UNK H CA 1
ATOM 6659 C C . UNK H 8 172 ? 133.548 95.794 112.006 1.00 324.74 7 UNK H C 1
ATOM 6660 O O . UNK H 8 172 ? 132.679 95.859 112.881 1.00 324.74 7 UNK H O 1
ATOM 6662 N N . UNK H 8 173 ? 134.460 96.752 111.836 1.00 304.90 8 UNK H N 1
ATOM 6663 C CA . UNK H 8 173 ? 134.442 97.939 112.680 1.00 304.90 8 UNK H CA 1
ATOM 6664 C C . UNK H 8 173 ? 133.230 98.818 112.416 1.00 304.90 8 UNK H C 1
ATOM 6665 O O . UNK H 8 173 ? 132.860 99.617 113.282 1.00 304.90 8 UNK H O 1
ATOM 6667 N N . UNK H 8 174 ? 132.605 98.690 111.248 1.00 330.21 9 UNK H N 1
ATOM 6668 C CA . UNK H 8 174 ? 131.478 99.546 110.905 1.00 330.21 9 UNK H CA 1
ATOM 6669 C C . UNK H 8 174 ? 130.128 98.879 111.139 1.00 330.21 9 UNK H C 1
ATOM 6670 O O . UNK H 8 174 ? 129.195 99.534 111.617 1.00 330.21 9 UNK H O 1
ATOM 6672 N N . UNK H 8 175 ? 130.007 97.587 110.828 1.00 321.42 10 UNK H N 1
ATOM 6673 C CA . UNK H 8 175 ? 128.723 96.893 110.796 1.00 321.42 10 UNK H CA 1
ATOM 6674 C C . UNK H 8 175 ? 127.962 96.957 112.115 1.00 321.42 10 UNK H C 1
ATOM 6675 O O . UNK H 8 175 ? 126.761 96.674 112.152 1.00 321.42 10 UNK H O 1
ATOM 6677 N N . UNK H 8 176 ? 128.636 97.352 113.196 1.00 313.51 11 UNK H N 1
ATOM 6678 C CA . UNK H 8 176 ? 128.047 97.358 114.529 1.00 313.51 11 UNK H CA 1
ATOM 6679 C C . UNK H 8 176 ? 127.525 98.729 114.938 1.00 313.51 11 UNK H C 1
ATOM 6680 O O . UNK H 8 176 ? 127.665 99.116 116.105 1.00 313.51 11 UNK H O 1
ATOM 6682 N N . UNK H 8 177 ? 126.946 99.479 114.001 1.00 306.89 12 UNK H N 1
ATOM 6683 C CA . UNK H 8 177 ? 126.418 100.802 114.301 1.00 306.89 12 UNK H CA 1
ATOM 6684 C C . UNK H 8 177 ? 125.421 100.749 115.452 1.00 306.89 12 UNK H C 1
ATOM 6685 O O . UNK H 8 177 ? 124.714 99.757 115.646 1.00 306.89 12 UNK H O 1
ATOM 6687 N N . UNK H 8 178 ? 125.371 101.835 116.217 1.00 274.22 13 UNK H N 1
ATOM 6688 C CA . UNK H 8 178 ? 124.479 101.936 117.363 1.00 274.22 13 UNK H CA 1
ATOM 6689 C C . UNK H 8 178 ? 123.292 102.828 117.043 1.00 274.22 13 UNK H C 1
ATOM 6690 O O . UNK H 8 178 ? 123.274 103.999 117.416 1.00 274.22 13 UNK H O 1
#

Secondary structure (DSSP, 8-state):
--S----S--BPP--S---HHHHHHHHHHHHHHHHHHHT---SS-----TTSTTSSTTHHHHHHHHHHHHHHHTT-S---TT-SHHHHHHHHHHHHHHHHHHHHHHHHHHHHSTT-----HHHHHHHHHHHHHHHHHHHHHHIIIIIS-S-HHHHHHHHHHHHHHHHHHH---EEESSSSEEESSHHHHHHHHHHH-S-HHHHHHHHHT-SSS--HHHHHHHHHHHHHHHHHS---B--EEEESSSBT-EEE--B-TTTTTTHHHHHHHHHHIIIIIHHHH--HHHHHHHHHHHHHHHHHHHHHHHTT--HHHHHHHHHHHTEEETTS-STHHHHHHHHHHHHHHHHHHHHHHHHHHHHHHHT-SS-HHHHHHHHHHHHHHHHHHHHH---/-B-HHHHHHHHHHHHHHHHHHHHHHHHHHHT-/--HHHHHHHHHTTS----HHHHHHHHHHHHHHHHHHHHHHHHHHHHHHHHHHHH-/---B--TTSSSSTHHHHHHHHHHHHHHHHHHTT------STTTGGGT--HHHHHHHHH---HHHHHHHHHHHHHHHHHHS-------B-SS-HHHHHSTHHHHHHHHHHHIIIIIHHHHHHHHHHHHHHB-TTS-BHHHHHHHHHHHHTS-TTS---HHHHHHHGGG-HHHHHH-TTS-HHHHHHHHHHHHTT---SS-HHHHHHHHHHHHHHHHHHHHHHHHTT-HHHHHHHHHHHHHHHHT----TTTTTTTSSS--HHHHHHH--S---HHHHHHS-HHHHHHHHT---HHHHHHHHHHHHTS--EE-SSEEEE-SS--S--SSB--EEEEEEEE--SSS----GGGS-STTTS----HHHHHSTTHHHHHS-B--B---TTSSS--B--EEEEEEETTT--B-S--EEE-B---GGGSGGGTT------SS--TTTS--EEEEEE-SS---SS-SEEEEEEEEEETT--S--EEEEEEEE---/---HHHHHHHHHHHTTS---HHHHHHHHHHHHHHHHHHHHHHHHHHHHHHHHHHHTSS-SHHHHHHHHHHHHHHHHHHHHHHHHHHH-SSSSTTHHHHHHHHHHHHHHHHHHHHHHHHHHHHHHHH-----SS--/----BTTTTB----SSS--HHHHHHHHHHHHHHHHHHHH--SS--S---HHHHHHHHHHHHHHHHHHHTT-HHHHHHHHHHHHHHHHHSS-TTS-HHHHHHHHHHHHHHHHHHHHHHS--HHHHHHHHHHHHHT---HHHHHHHHHHHHHTT--HHHHHHHHHHHTT-TTSSHHHHHHHHHHHHHHHHH-/-THHHHHHHHHHHHHHHHHHHH--HHHHHHHHHHHHHHHHHHHHHHHHH-/-HHHHHHHHTT--

Sequence (1353 aa):
FKPFESFLPEVIAPERKVPYNQKLIWTGVSLLIFLILGQIPLYGIVSSNRGTLLELGVSPIITSSMIFQFLQGTQLLQIRPESKQDRELFQIAQKVCAIILILGQALVVVMTGNYGAPLPICLLLIFQLMFASLIVMLLDELLSKGYGLGSGISLFTATNIAEQIFWRAFAPTTVNSGRGKEFEGAVIAFFHLLAVRKDKKRALVEAFYRTNLPNMFQVLMTVAIFLFVLYLQGFRYELPIRSTKVRGQIGIYPIKLFYTSNTPIMLQSALTSNIFLISQILIKTIVYITFVLGSCAVFSKTWIEISGTSPRDIAKQFKDQGMVINGKRETSIYRELKKIIPTAAAFGGATIGALSVGSDLLGTLGSGASILMATTTIYGYYEAAAKEGGFRVDPLVVLFLAVGFIFSVVALHVISKVAGKLFVEFVREGTQFLAKCKKPDLKEYTKIVKAVGIGFIAVGIIGYAIKLIHIPIRYVIVTNYEYDEASETWPSFILTGLLMVVGPMTLLQIYQFNEEVFKNLNEEYTSDEIKQFRRKFNIIIIVGWILVAILLQRINSNDAQSTSHGIALPRFLVDGSASPLLVVCYVALLGLILPYFVSRWWARTQSYTKKGIHNVTASNFVSNLVNYKPSEIVTTDLILHWLSFAHEFKQFFPDLQPTDFEKLLQDHINRRDSGKLNNAKFRIVAKCHSLLHGLLDIACGFRNLDIALGAINTFKCIVQAVPLTPNCQILQLPNVDKEHFITKTGDIHTLGKLFTLEDAKIGEVLGIKDQAKLNETLRVASHIPNLKIIKADFLVPGENQVTPSSTPYISLKVLVRSAKQPLIPTSLIPEENLTEPQDFESQRDPFAMMSKQPLVPYSFAPFFPTKRRGSWCCLVSSQKDGKILQTPIIIEKLSYKNLNDDKDFFDKRKHEKFDINDWEIGTIKIPLGQPAPETVGDFFFRVIVKSTDYFTTDLDITMNMKVRDNDAHDLYFQIKEMSENEKIHEKVLKAALLNRGAESVRRSLKLKELAPQINLLYKNGSIGEDYWKRFETEVKLIELEFKDTLQEAERLQPGWVQLFVMVCKEICFNQALSRRYQSILKRKEVCIKEWELKINNDGRTLEYNANSKLITASDAVVALSTETNIDQINVLTTSLIGETNPNFTPQPNEALSKMIKGLFESGMKNLQQKKLNEALKNVSLAIEMAQRKRAPWEAFAIQLPELHFMLRSKIDLCLILGKHLEALQDLDFLLGTGLIQPDVFVRKADCLLKLRQWEEARATCERGLALAPEDMKLRALLIETARNLAEYNG

InterPro domains:
  IPR002208 SecY/SEC61-alpha family [PF00344] (76-459)
  IPR002208 SecY/SEC61-alpha family [PIRSF004557] (9-465)
  IPR002208 SecY/SEC61-alpha family [PTHR10906] (17-465)
  IPR002208 SecY/SEC61-alpha family [TIGR00967] (31-468)
  IPR019561 Translocon Sec61/SecY, plug domain [PF10559] (41-75)
  IPR023201 SecY domain superfamily [G3DSA:1.10.3370.10] (8-472)
  IPR023201 SecY domain superfamily [SSF103491] (8-464)
  IPR030659 SecY conserved site [PS00755] (76-95)
  IPR030659 SecY conserved site [PS00756] (166-184)

Nearest PDB structures (foldseek):
  7kah-assembly1_E  TM=9.622E-01  e=6.932E-17  Saccharomyces cerevisiae S288C
  7kak-assembly1_E  TM=7.800E-01  e=1.507E-05  Thermomyces lanuginosus
  5l0w-assembly1_A  TM=6.989E-01  e=1.112E-05  Thermochaetoides thermophila
  4tko-assembly1_B  TM=5.255E-01  e=7.931E+00  Aquifex aeolicus VF5
  7kat-assembly1_F  TM=9.773E-01  e=8.000E-27  Saccharomyces cerevisiae BY4741